Protein AF-0000000071369013 (afdb_homodimer)

pLDDT: mean 82.55, std 17.42, range [20.69, 98.31]

Sequence (1084 aa):
MRQVHRHSAAGDQTRAGVNHPAEDAEPDDSKWHEINWQPKNIPFTENPGPIGDAAALESEQPVDFAELFISDVLIQNIVDQTNLYADQCIQAMDDTSKHARCHAWKPVTVSEMKTFMGLLFLTGIIHKPELEMYWCTDDMLATPYFNKVMPRNRFEIIWRFLHFSDNTTRPDNCTDRLYKIRPVLDHLVSKFREMYQPKSNICIDEGMFLWRGRLAFRVYNPQKPIKYGVKSYILCDSDTGYCFNMKPYCGESATLGDTVVSLLDRLAGHGYRLFMDNLYNSVRLCERLLDVKTHVCGTIRKNRGEPPVIRDVRNAHLRIGETIMRHNENVMVLAWRDKQTVKMVTTFHQNNMERVEVWQRGHQEKVAKQKPACIVEYNHEMNGVDKLDQNIVYYPFIRKSHKWTKKFVMYLFQISLFNAFFIYKAKNPQGNCNTLLSFIQSVIKSWTSQECASGGEKSATENTPRAPYNTDPKNRLNVSFAVHELVPILPTPKKQHPTRGCRVCVRKGLRKETSFYCKSCGVPLHPGKCYSVYHSKANYSAMRQVHRHSAAGDQTRAGVNHPAEDAEPDDSKWHEINWQPKNIPFTENPGPIGDAAALESEQPVDFAELFISDVLIQNIVDQTNLYADQCIQAMDDTSKHARCHAWKPVTVSEMKTFMGLLFLTGIIHKPELEMYWCTDDMLATPYFNKVMPRNRFEIIWRFLHFSDNTTRPDNCTDRLYKIRPVLDHLVSKFREMYQPKSNICIDEGMFLWRGRLAFRVYNPQKPIKYGVKSYILCDSDTGYCFNMKPYCGESATLGDTVVSLLDRLAGHGYRLFMDNLYNSVRLCERLLDVKTHVCGTIRKNRGEPPVIRDVRNAHLRIGETIMRHNENVMVLAWRDKQTVKMVTTFHQNNMERVEVWQRGHQEKVAKQKPACIVEYNHEMNGVDKLDQNIVYYPFIRKSHKWTKKFVMYLFQISLFNAFFIYKAKNPQGNCNTLLSFIQSVIKSWTSQECASGGEKSATENTPRAPYNTDPKNRLNVSFAVHELVPILPTPKKQHPTRGCRVCVRKGLRKETSFYCKSCGVPLHPGKCYSVYHSKANYSA

Foldseek 3Di:
DPPPPPPDDDDPPVALPPPQFDFDDADDQVLKDFDDADFDDFDFFDDWFWDDPLVVDDDLFLQVLLCLQVPLVQLVLQLVQLQVQLVVVVVVPVPDDPPPLSVVDDRDDSLRSLQLVLVLLVCLVVPDPDLVLQCDPPPVSYDPLVVVQDNSSNSVSSVVSRFRDDPVPDDPPDPDLCRRQCSSQVRNLVSLQRTTDADQEKEKDKDFDADPADDPQWHADPVDPRRIGWIKIFMARLPQLRTNHIGIDDSDPDRLLVVVVVRCPPVFQRQGEYEYEQSRDAPVSQVVSVVSNYKYKYFHAASRHDHPVQNVDWQVNDDAQDKGWMDSNQKIWMWHHHVTITIMITRHDDQDWDWDFDDDPPDPGTDIDIDGPSVVVSVRRNCSNVVLNVQLVSRQSDDPDNDVSVRVSSVSSSSSLSNSVVSSCSSCVPRPQPGSVSSSNSNSCVSSPPVSSPPDPPPVQPQQQADDLVDWDPQLQPPPLVQFDKDFGCADPVGRQDWDAQSLQVLLVHRDTARIGGNVGSGGHDPDPRSCLRRNPPDSND/DPPPPPPDDDPPPVALPPPQFDFDDADDQVLKDQDDADFDDFDFFDDWFWDDPLVVDDDLFLQVLLCLQVPLVQLVLQLVQLQVQLVVVVVVPVPDDPPPLSVVDDRDDSLRSLQLVLVLLVCLVVPDPDLVLQCDPPPVSYDPLVVVQDNSSNSVSSVVSRFRDDPVPDDPPDPDLCRRQCSSQVRNLVSLQRTTDADQEKEKDKDFDADDADDSQWHADPVDPRRTGWIKIFMARLPQLRTNHIGIDDSDPDRLLVVVVVRCVPVFQRQHEYEYEQSRDAPVSQVVSVVSNYKYKYFHAASRHDHPVQNVDWQVNDDAQDKGWMDSNQKIWMWHHHVTITIMITRHDDQDWDWDFDDDPPDPGTDIDIDGPSVVVSVRRHCSNVVLNVQLVSRQSDDPDNDVSVRVSSVSSSSSLSNSVVSSCSSCVPRPQPGSVSSSNSNSCVSSPPVSSPPDPPPVQPQQQADDLVDWDPQLQPPPLVQFDKDFGCADPVGRQDWDAQSLQVLLVHRDTDRIDGSVGSGGHDPDPRSCLRRNPPDSND

Solvent-accessible surface area (backbone atoms only — not comparable to full-atom values): 60127 Å² total; per-residue (Å²): 129,85,74,77,68,70,80,70,89,70,70,80,64,74,62,54,72,70,81,67,74,76,71,44,68,83,53,67,65,87,56,52,37,74,71,87,83,60,52,65,86,60,69,65,72,74,75,59,43,59,27,65,67,54,52,66,55,87,74,91,53,54,46,64,41,37,35,67,52,68,22,70,68,56,46,40,48,33,34,52,24,15,41,50,45,38,50,54,50,53,64,66,48,70,83,57,62,90,80,40,73,72,74,70,68,65,82,62,44,58,41,48,47,39,25,53,48,21,53,45,49,46,46,18,50,47,33,57,92,45,79,69,46,47,59,32,80,51,62,82,62,22,30,64,39,46,55,72,68,47,54,62,68,60,53,50,53,50,59,70,32,60,36,50,42,65,73,83,73,53,58,90,82,60,80,61,86,54,56,61,42,38,63,56,52,54,50,42,42,50,36,34,49,52,33,42,37,63,56,59,46,27,19,46,43,79,44,69,41,75,42,87,68,96,50,89,44,42,40,80,36,70,88,41,92,53,33,36,9,42,41,22,46,34,31,14,20,16,85,79,16,42,57,39,28,69,47,73,51,68,79,66,83,71,52,66,64,56,50,52,59,57,52,44,56,87,53,56,62,34,21,31,37,38,25,39,48,40,82,73,44,30,51,65,51,47,54,55,34,44,74,39,35,24,39,39,36,30,35,42,51,78,57,24,35,57,47,66,81,60,52,70,57,49,58,89,77,43,55,74,66,39,72,49,60,38,27,56,75,64,45,37,38,36,34,37,22,59,96,53,62,45,38,36,37,32,29,62,59,64,100,44,73,34,81,42,76,38,81,40,89,97,46,95,54,65,41,81,41,73,39,49,40,57,57,56,49,41,68,60,34,60,41,6,56,56,48,35,52,55,62,46,62,74,47,46,54,68,64,97,58,93,48,65,65,60,49,50,52,42,50,51,50,45,52,43,47,52,41,21,44,52,50,46,41,72,75,36,76,84,49,90,57,80,42,68,66,53,33,52,50,49,29,29,50,59,31,47,31,65,77,38,54,48,68,54,76,69,69,71,62,62,67,62,64,72,43,58,90,92,50,78,57,86,69,40,55,50,80,62,62,79,65,54,43,73,38,69,44,52,50,44,100,86,33,76,78,37,65,40,61,10,57,44,37,47,59,58,71,37,93,46,68,17,49,26,22,24,66,70,53,18,40,29,30,37,83,62,63,44,41,50,38,52,28,66,35,91,75,45,52,117,129,84,75,75,68,72,80,72,80,81,64,79,61,73,60,54,70,70,81,67,71,77,70,44,68,84,52,67,64,86,56,52,38,75,70,88,84,60,52,65,84,61,70,64,73,74,76,60,43,59,28,63,69,55,52,68,56,86,73,89,52,56,46,64,40,38,35,66,52,67,21,70,67,57,44,42,48,34,34,52,24,16,41,49,47,40,52,54,51,54,63,67,50,71,84,56,61,90,79,40,74,71,73,70,70,65,82,64,46,58,40,46,47,40,25,51,48,21,54,45,48,46,45,18,50,48,34,57,93,45,80,69,47,48,60,33,79,52,62,81,62,23,31,63,41,47,55,74,68,46,53,64,68,61,53,50,52,49,61,69,32,60,35,50,43,64,73,86,72,52,57,91,82,60,82,59,86,53,56,60,41,39,63,57,50,52,53,42,42,51,36,34,48,51,33,42,38,63,57,59,45,26,20,46,44,79,43,70,41,75,40,87,69,93,48,89,46,44,40,80,36,69,88,42,92,51,35,37,10,42,41,22,44,32,31,13,20,15,85,80,16,43,57,38,28,69,44,72,50,70,78,64,81,72,49,67,64,56,50,52,57,57,53,44,55,86,52,57,61,34,23,31,37,37,25,39,46,41,80,72,45,31,50,66,51,47,53,53,36,44,74,40,35,24,38,40,35,30,34,43,52,79,57,25,36,58,47,65,81,60,53,70,59,48,58,88,76,43,54,75,66,38,73,49,59,39,27,57,77,64,45,37,38,35,34,36,22,59,92,51,62,46,39,35,37,32,30,61,58,66,99,44,74,33,82,43,75,38,84,40,89,94,46,94,55,65,42,79,40,72,40,48,40,59,57,56,50,41,67,62,36,59,40,6,56,56,48,36,52,58,61,45,63,74,48,45,55,67,65,97,60,94,48,64,64,61,50,51,51,41,50,52,49,45,54,42,45,52,43,22,47,52,51,44,41,73,76,37,77,84,48,89,56,81,42,69,66,52,33,51,50,49,29,30,51,60,29,46,31,66,77,38,52,48,67,53,77,70,71,71,62,64,66,62,64,70,44,60,90,92,50,77,58,86,69,41,56,48,82,60,62,78,66,54,44,74,38,69,44,53,50,43,99,86,33,76,78,37,63,41,61,11,56,45,36,48,58,59,69,37,94,46,68,18,50,27,22,24,66,69,52,19,41,30,28,38,84,62,63,44,41,50,37,53,28,68,36,91,73,46,51,117

Structure (mmCIF, N/CA/C/O backbone):
data_AF-0000000071369013-model_v1
#
loop_
_entity.id
_entity.type
_entity.pdbx_description
1 polymer 'PiggyBac transposable element-derived protein 4-like'
#
loop_
_atom_site.group_PDB
_atom_site.id
_atom_site.type_symbol
_atom_site.label_atom_id
_atom_site.label_alt_id
_atom_site.label_comp_id
_atom_site.label_asym_id
_atom_site.label_entity_id
_atom_site.label_seq_id
_atom_site.pdbx_PDB_ins_code
_atom_site.Cartn_x
_atom_site.Cartn_y
_atom_site.Cartn_z
_atom_site.occupancy
_atom_site.B_iso_or_equiv
_atom_site.auth_seq_id
_atom_site.auth_comp_id
_atom_site.auth_asym_id
_atom_site.auth_atom_id
_atom_site.pdbx_PDB_model_num
ATOM 1 N N . MET A 1 1 ? 2.166 17.922 -11.117 1 21.41 1 MET A N 1
ATOM 2 C CA . MET A 1 1 ? 1.172 18.219 -10.094 1 21.41 1 MET A CA 1
ATOM 3 C C . MET A 1 1 ? 0.155 17.078 -9.977 1 21.41 1 MET A C 1
ATOM 5 O O . MET A 1 1 ? -0.628 16.844 -10.898 1 21.41 1 MET A O 1
ATOM 9 N N . ARG A 1 2 ? 0.565 16.016 -9.453 1 24.86 2 ARG A N 1
ATOM 10 C CA . ARG A 1 2 ? -0.218 14.781 -9.438 1 24.86 2 ARG A CA 1
ATOM 11 C C . ARG A 1 2 ? -1.543 14.984 -8.711 1 24.86 2 ARG A C 1
ATOM 13 O O . ARG A 1 2 ? -1.562 15.344 -7.531 1 24.86 2 ARG A O 1
ATOM 20 N N . GLN A 1 3 ? -2.572 15.461 -9.398 1 25.3 3 GLN A N 1
ATOM 21 C CA . GLN A 1 3 ? -3.912 15.797 -8.93 1 25.3 3 GLN A CA 1
ATOM 22 C C . GLN A 1 3 ? -4.543 14.641 -8.164 1 25.3 3 GLN A C 1
ATOM 24 O O . GLN A 1 3 ? -4.633 13.523 -8.68 1 25.3 3 GLN A O 1
ATOM 29 N N . VAL A 1 4 ? -4.293 14.602 -6.949 1 30.39 4 VAL A N 1
ATOM 30 C CA . VAL A 1 4 ? -4.984 13.695 -6.039 1 30.39 4 VAL A CA 1
ATOM 31 C C . VAL A 1 4 ? -6.496 13.828 -6.223 1 30.39 4 VAL A C 1
ATOM 33 O O . VAL A 1 4 ? -7.066 14.891 -5.969 1 30.39 4 VAL A O 1
ATOM 36 N N . HIS A 1 5 ? -7.062 13.383 -7.285 1 28.02 5 HIS A N 1
ATOM 37 C CA . HIS A 1 5 ? -8.508 13.438 -7.465 1 28.02 5 HIS A CA 1
ATOM 38 C C . HIS A 1 5 ? -9.227 12.734 -6.316 1 28.02 5 HIS A C 1
ATOM 40 O O . HIS A 1 5 ? -8.945 11.578 -6.012 1 28.02 5 HIS A O 1
ATOM 46 N N . ARG A 1 6 ? -9.469 13.391 -5.266 1 29.45 6 ARG A N 1
ATOM 47 C CA . ARG A 1 6 ? -10.516 12.844 -4.406 1 29.45 6 ARG A CA 1
ATOM 48 C C . ARG A 1 6 ? -11.648 12.242 -5.234 1 29.45 6 ARG A C 1
ATOM 50 O O . ARG A 1 6 ? -12.211 12.914 -6.102 1 29.45 6 ARG A O 1
ATOM 57 N N . HIS A 1 7 ? -11.617 11.055 -5.617 1 29.17 7 HIS A N 1
ATOM 58 C CA . HIS A 1 7 ? -12.805 10.469 -6.227 1 29.17 7 HIS A CA 1
ATOM 59 C C . HIS A 1 7 ? -14.07 10.891 -5.496 1 29.17 7 HIS A C 1
ATOM 61 O O . HIS A 1 7 ? -14.227 10.625 -4.301 1 29.17 7 HIS A O 1
ATOM 67 N N . SER A 1 8 ? -14.508 12.18 -5.555 1 26.58 8 SER A N 1
ATOM 68 C CA . SER A 1 8 ? -15.852 12.594 -5.152 1 26.58 8 SER A CA 1
ATOM 69 C C . SER A 1 8 ? -16.812 11.414 -5.148 1 26.58 8 SER A C 1
ATOM 71 O O . SER A 1 8 ? -16.531 10.367 -5.738 1 26.58 8 SER A O 1
ATOM 73 N N . ALA A 1 9 ? -18.266 11.789 -4.723 1 25.78 9 ALA A N 1
ATOM 74 C CA . ALA A 1 9 ? -19.5 11.023 -4.574 1 25.78 9 ALA A CA 1
ATOM 75 C C . ALA A 1 9 ? -19.656 10 -5.703 1 25.78 9 ALA A C 1
ATOM 77 O O . ALA A 1 9 ? -19.703 8.797 -5.453 1 25.78 9 ALA A O 1
ATOM 78 N N . ALA A 1 10 ? -20.891 10.094 -6.469 1 25.05 10 ALA A N 1
ATOM 79 C CA . ALA A 1 10 ? -21.703 9.242 -7.336 1 25.05 10 ALA A CA 1
ATOM 80 C C . ALA A 1 10 ? -21 8.961 -8.656 1 25.05 10 ALA A C 1
ATOM 82 O O . ALA A 1 10 ? -21.531 9.242 -9.734 1 25.05 10 ALA A O 1
ATOM 83 N N . GLY A 1 11 ? -19.859 9.281 -8.82 1 25.22 11 GLY A N 1
ATOM 84 C CA . GLY A 1 11 ? -19.547 9.016 -10.211 1 25.22 11 GLY A CA 1
ATOM 85 C C . GLY A 1 11 ? -19.844 7.59 -10.633 1 25.22 11 GLY A C 1
ATOM 86 O O . GLY A 1 11 ? -19.75 6.664 -9.82 1 25.22 11 GLY A O 1
ATOM 87 N N . ASP A 1 12 ? -20.594 7.582 -11.719 1 25.98 12 ASP A N 1
ATOM 88 C CA . ASP A 1 12 ? -21.156 6.453 -12.461 1 25.98 12 ASP A CA 1
ATOM 89 C C . ASP A 1 12 ? -20.078 5.402 -12.75 1 25.98 12 ASP A C 1
ATOM 91 O O . ASP A 1 12 ? -19.359 5.492 -13.75 1 25.98 12 ASP A O 1
ATOM 95 N N . GLN A 1 13 ? -19.141 5.277 -11.922 1 28.94 13 GLN A N 1
ATOM 96 C CA . GLN A 1 13 ? -18.297 4.152 -12.328 1 28.94 13 GLN A CA 1
ATOM 97 C C . GLN A 1 13 ? -19.156 2.951 -12.734 1 28.94 13 GLN A C 1
ATOM 99 O O . GLN A 1 13 ? -20 2.502 -11.969 1 28.94 13 GLN A O 1
ATOM 104 N N . THR A 1 14 ? -19.359 2.982 -13.969 1 29.39 14 THR A N 1
ATOM 105 C CA . THR A 1 14 ? -20 1.781 -14.492 1 29.39 14 THR A CA 1
ATOM 106 C C . THR A 1 14 ? -19.438 0.533 -13.805 1 29.39 14 THR A C 1
ATOM 108 O O . THR A 1 14 ? -18.25 0.252 -13.883 1 29.39 14 THR A O 1
ATOM 111 N N . ARG A 1 15 ? -19.812 0.313 -12.609 1 32.41 15 ARG A N 1
ATOM 112 C CA . ARG A 1 15 ? -19.531 -0.98 -11.992 1 32.41 15 ARG A CA 1
ATOM 113 C C . ARG A 1 15 ? -19.641 -2.107 -13.016 1 32.41 15 ARG A C 1
ATOM 115 O O . ARG A 1 15 ? -20.672 -2.258 -13.68 1 32.41 15 ARG A O 1
ATOM 122 N N . ALA A 1 16 ? -18.578 -2.359 -13.703 1 37.03 16 ALA A N 1
ATOM 123 C CA . ALA A 1 16 ? -18.812 -3.662 -14.32 1 37.03 16 ALA A CA 1
ATOM 124 C C . ALA A 1 16 ? -19.609 -4.57 -13.391 1 37.03 16 ALA A C 1
ATOM 126 O O . ALA A 1 16 ? -19.422 -4.551 -12.172 1 37.03 16 ALA A O 1
ATOM 127 N N . GLY A 1 17 ? -20.812 -4.84 -13.773 1 36.25 17 GLY A N 1
ATOM 128 C CA . GLY A 1 17 ? -21.703 -5.723 -13.023 1 36.25 17 GLY A CA 1
ATOM 129 C C . GLY A 1 17 ? -20.9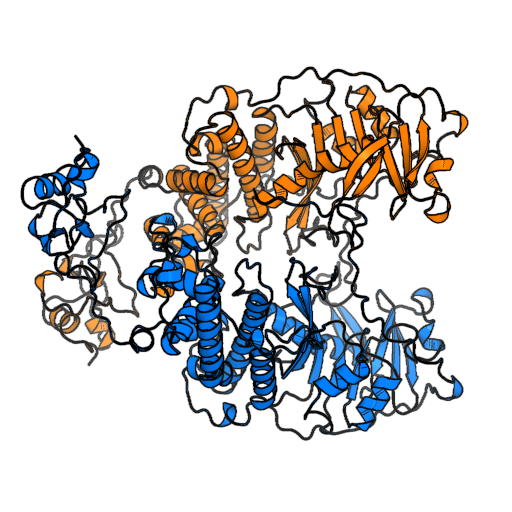84 -6.91 -12.414 1 36.25 17 GLY A C 1
ATOM 130 O O . GLY A 1 17 ? -20.219 -7.594 -13.102 1 36.25 17 GLY A O 1
ATOM 131 N N . VAL A 1 18 ? -20.609 -6.723 -11.18 1 43.56 18 VAL A N 1
ATOM 132 C CA . VAL A 1 18 ? -20.234 -7.961 -10.5 1 43.56 18 VAL A CA 1
ATOM 133 C C . VAL A 1 18 ? -21.141 -9.102 -10.969 1 43.56 18 VAL A C 1
ATOM 135 O O . VAL A 1 18 ? -22.344 -8.922 -11.078 1 43.56 18 VAL A O 1
ATOM 138 N N . ASN A 1 19 ? -20.656 -9.922 -11.812 1 43.88 19 ASN A N 1
ATOM 139 C CA . ASN A 1 19 ? -21.422 -11.102 -12.18 1 43.88 19 ASN A CA 1
ATOM 140 C C . ASN A 1 19 ? -22.141 -11.695 -10.969 1 43.88 19 ASN A C 1
ATOM 142 O O . ASN A 1 19 ? -21.5 -12.133 -10.016 1 43.88 19 ASN A O 1
ATOM 146 N N . HIS A 1 20 ? -23.328 -11.141 -10.727 1 50.03 20 HIS A N 1
ATOM 147 C CA . HIS A 1 20 ? -24.141 -11.828 -9.734 1 50.03 20 HIS A CA 1
ATOM 148 C C . HIS A 1 20 ? -24.594 -13.195 -10.242 1 50.03 20 HIS A C 1
ATOM 150 O O . HIS A 1 20 ? -25.188 -13.297 -11.32 1 50.03 20 HIS A O 1
ATOM 156 N N . PRO A 1 21 ? -23.984 -14.211 -9.734 1 53.31 21 PRO A N 1
ATOM 157 C CA . PRO A 1 21 ? -24.484 -15.508 -10.188 1 53.31 21 PRO A CA 1
ATOM 158 C C . PRO A 1 21 ? -26.016 -15.594 -10.172 1 53.31 21 PRO A C 1
ATOM 160 O O . PRO A 1 21 ? -26.656 -14.93 -9.359 1 53.31 21 PRO A O 1
ATOM 163 N N . ALA A 1 22 ? -26.609 -16.188 -11.172 1 51.59 22 ALA A N 1
ATOM 164 C CA . ALA A 1 22 ? -28.047 -16.422 -11.305 1 51.59 22 ALA A CA 1
ATOM 165 C C . ALA A 1 22 ? -28.594 -17.219 -10.125 1 51.59 22 ALA A C 1
ATOM 167 O O . ALA A 1 22 ? -27.906 -18.094 -9.586 1 51.59 22 ALA A O 1
ATOM 168 N N . GLU A 1 23 ? -29.703 -16.766 -9.602 1 62.88 23 GLU A N 1
ATOM 169 C CA . GLU A 1 23 ? -30.422 -17.5 -8.57 1 62.88 23 GLU A CA 1
ATOM 170 C C . GLU A 1 23 ? -30.875 -18.875 -9.07 1 62.88 23 GLU A C 1
ATOM 172 O O . GLU A 1 23 ? -31.234 -19.016 -10.242 1 62.88 23 GLU A O 1
ATOM 177 N N . ASP A 1 24 ? -30.484 -19.938 -8.359 1 67.38 24 ASP A N 1
ATOM 178 C CA . ASP A 1 24 ? -30.969 -21.266 -8.719 1 67.38 24 ASP A CA 1
ATOM 179 C C . ASP A 1 24 ? -32.438 -21.438 -8.375 1 67.38 24 ASP A C 1
ATOM 181 O O . ASP A 1 24 ? -32.969 -20.734 -7.508 1 67.38 24 ASP A O 1
ATOM 185 N N . ALA A 1 25 ? -33.188 -22.203 -9.125 1 61.41 25 ALA A N 1
ATOM 186 C CA . ALA A 1 25 ? -34.594 -22.5 -8.914 1 61.41 25 ALA A CA 1
ATOM 187 C C . ALA A 1 25 ? -34.844 -23.031 -7.504 1 61.41 25 ALA A C 1
ATOM 189 O O . ALA A 1 25 ? -33.969 -23.672 -6.914 1 61.41 25 ALA A O 1
ATOM 190 N N . GLU A 1 26 ? -35.938 -22.672 -6.871 1 67.56 26 GLU A N 1
ATOM 191 C CA . GLU A 1 26 ? -36.312 -23.141 -5.551 1 67.56 26 GLU A CA 1
ATOM 192 C C . GLU A 1 26 ? -36.406 -24.672 -5.52 1 67.56 26 GLU A C 1
ATOM 194 O O . GLU A 1 26 ? -37.094 -25.266 -6.344 1 67.56 26 GLU A O 1
ATOM 199 N N . PRO A 1 27 ? -35.562 -25.297 -4.688 1 69.88 27 PRO A N 1
ATOM 200 C CA . PRO A 1 27 ? -35.594 -26.766 -4.691 1 69.88 27 PRO A CA 1
ATOM 201 C C . PRO A 1 27 ? -36.875 -27.344 -4.117 1 69.88 27 PRO A C 1
ATOM 203 O O . PRO A 1 27 ? -37.594 -26.672 -3.373 1 69.88 27 PRO A O 1
ATOM 206 N N . ASP A 1 28 ? -37.25 -28.469 -4.594 1 73.88 28 ASP A N 1
ATOM 207 C CA . ASP A 1 28 ? -38.312 -29.266 -4.016 1 73.88 28 ASP A CA 1
ATOM 208 C C . ASP A 1 28 ? -37.938 -29.781 -2.635 1 73.88 28 ASP A C 1
ATOM 210 O O . ASP A 1 28 ? -37 -30.594 -2.508 1 73.88 28 ASP A O 1
ATOM 214 N N . ASP A 1 29 ? -38.562 -29.359 -1.584 1 76.31 29 ASP A N 1
ATOM 215 C CA . ASP A 1 29 ? -38.281 -29.703 -0.194 1 76.31 29 ASP A CA 1
ATOM 216 C C . ASP A 1 29 ? -38.312 -31.219 0.017 1 76.31 29 ASP A C 1
ATOM 218 O O . ASP A 1 29 ? -37.625 -31.734 0.903 1 76.31 29 ASP A O 1
ATOM 222 N N . SER A 1 30 ? -39.062 -31.859 -0.81 1 78 30 SER A N 1
ATOM 223 C CA . SER A 1 30 ? -39.25 -33.312 -0.624 1 78 30 SER A CA 1
ATOM 224 C C . SER A 1 30 ? -37.969 -34.062 -0.937 1 78 30 SER A C 1
ATOM 226 O O . SER A 1 30 ? -37.781 -35.219 -0.496 1 78 30 SER A O 1
ATOM 228 N N . LYS A 1 31 ? -37.062 -33.406 -1.465 1 86.12 31 LYS A N 1
ATOM 229 C CA . LYS A 1 31 ? -35.844 -34.094 -1.882 1 86.12 31 LYS A CA 1
ATOM 230 C C . LYS A 1 31 ? -34.75 -34 -0.82 1 86.12 31 LYS A C 1
ATOM 232 O O . LYS A 1 31 ? -33.688 -34.594 -0.956 1 86.12 31 LYS A O 1
ATOM 237 N N . TRP A 1 32 ? -35.062 -33.312 0.224 1 93.56 32 TRP A N 1
ATOM 238 C CA . TRP A 1 32 ? -34.062 -33.094 1.239 1 93.56 32 TRP A CA 1
ATOM 239 C C . TRP A 1 32 ? -34.344 -33.875 2.508 1 93.56 32 TRP A C 1
ATOM 241 O O . TRP A 1 32 ? -35.5 -33.906 2.979 1 93.56 32 TRP A O 1
ATOM 251 N N . HIS A 1 33 ? -33.312 -34.562 3.033 1 93.19 33 HIS A N 1
ATOM 252 C CA . HIS A 1 33 ? -33.438 -35.438 4.18 1 93.19 33 HIS A CA 1
ATOM 253 C C . HIS A 1 33 ? -32.562 -34.969 5.344 1 93.19 33 HIS A C 1
ATOM 255 O O . HIS A 1 33 ? -31.594 -34.25 5.141 1 93.19 33 HIS A O 1
ATOM 261 N N . GLU A 1 34 ? -32.938 -35.438 6.496 1 90.69 34 GLU A N 1
ATOM 262 C CA . GLU A 1 34 ? -32.188 -35.062 7.703 1 90.69 34 GLU A CA 1
ATOM 263 C C . GLU A 1 34 ? -31.281 -36.188 8.172 1 90.69 34 GLU A C 1
ATOM 265 O O . GLU A 1 34 ? -30.266 -35.938 8.805 1 90.69 34 GLU A O 1
ATOM 270 N N . ILE A 1 35 ? -31.734 -37.406 7.832 1 88.38 35 ILE A N 1
ATOM 271 C CA . ILE A 1 35 ? -31.062 -38.562 8.414 1 88.38 35 ILE A CA 1
ATOM 272 C C . ILE A 1 35 ? -30.344 -39.344 7.316 1 88.38 35 ILE A C 1
ATOM 274 O O . ILE A 1 35 ? -30.641 -39.156 6.129 1 88.38 35 ILE A O 1
ATOM 278 N N . ASN A 1 36 ? -29.359 -40.125 7.652 1 88.44 36 ASN A N 1
ATOM 279 C CA . ASN A 1 36 ? -28.688 -41.125 6.828 1 88.44 36 ASN A CA 1
ATOM 280 C C . ASN A 1 36 ? -27.828 -40.5 5.75 1 88.44 36 ASN A C 1
ATOM 282 O O . ASN A 1 36 ? -27.812 -40.938 4.602 1 88.44 36 ASN A O 1
ATOM 286 N N . TRP A 1 37 ? -27.234 -39.438 6.051 1 93.12 37 TRP A N 1
ATOM 287 C CA . TRP A 1 37 ? -26.266 -38.812 5.141 1 93.12 37 TRP A CA 1
ATOM 288 C C . TRP A 1 37 ? -24.984 -39.656 5.078 1 93.12 37 TRP A C 1
ATOM 290 O O . TRP A 1 37 ? -24.406 -40 6.113 1 93.12 37 TRP A O 1
ATOM 300 N N . GLN A 1 38 ? -24.625 -40.094 3.889 1 92.75 38 GLN A N 1
ATOM 301 C CA . GLN A 1 38 ? -23.359 -40.75 3.596 1 92.75 38 GLN A CA 1
ATOM 302 C C . GLN A 1 38 ? -22.703 -40.156 2.359 1 92.75 38 GLN A C 1
ATOM 304 O O . GLN A 1 38 ? -23.188 -40.312 1.241 1 92.75 38 GLN A O 1
ATOM 309 N N . PRO A 1 39 ? -21.609 -39.5 2.576 1 94.12 39 PRO A N 1
ATOM 310 C CA . PRO A 1 39 ? -20.938 -38.906 1.411 1 94.12 39 PRO A CA 1
ATOM 311 C C . PRO A 1 39 ? -20.375 -39.969 0.463 1 94.12 39 PRO A C 1
ATOM 313 O O . PRO A 1 39 ? -19.953 -41.031 0.909 1 94.12 39 PRO A O 1
ATOM 316 N N . LYS A 1 40 ? -20.438 -39.656 -0.767 1 92.94 40 LYS A N 1
ATOM 317 C CA . LYS A 1 40 ? -19.828 -40.562 -1.759 1 92.94 40 LYS A CA 1
ATOM 318 C C . LYS A 1 40 ? -18.312 -40.562 -1.633 1 92.94 40 LYS A C 1
ATOM 320 O O . LYS A 1 40 ? -17.688 -39.531 -1.395 1 92.94 40 LYS A O 1
ATOM 325 N N . ASN A 1 41 ? -17.781 -41.688 -1.705 1 91.81 41 ASN A N 1
ATOM 326 C CA . ASN A 1 41 ? -16.328 -41.812 -1.616 1 91.81 41 ASN A CA 1
ATOM 327 C C . ASN A 1 41 ? -15.688 -41.844 -2.998 1 91.81 41 ASN A C 1
ATOM 329 O O . ASN A 1 41 ? -15.867 -42.781 -3.764 1 91.81 41 ASN A O 1
ATOM 333 N N . ILE A 1 42 ? -15.055 -40.844 -3.373 1 95.56 42 ILE A N 1
ATOM 334 C CA . ILE A 1 42 ? -14.281 -40.75 -4.602 1 95.56 42 ILE A CA 1
ATOM 335 C C . ILE A 1 42 ? -12.797 -40.625 -4.266 1 95.56 42 ILE A C 1
ATOM 337 O O . ILE A 1 42 ? -12.336 -39.562 -3.816 1 95.56 42 ILE A O 1
ATOM 341 N N . PRO A 1 43 ? -12.039 -41.625 -4.504 1 95.19 43 PRO A N 1
ATOM 342 C CA . PRO A 1 43 ? -10.633 -41.594 -4.094 1 95.19 43 PRO A CA 1
ATOM 343 C C . PRO A 1 43 ? -9.773 -40.688 -4.961 1 95.19 43 PRO A C 1
ATOM 345 O O . PRO A 1 43 ? -10.008 -40.562 -6.168 1 95.19 43 PRO A O 1
ATOM 348 N N . PHE A 1 44 ? -8.867 -40.094 -4.379 1 96.75 44 PHE A N 1
ATOM 349 C CA . PHE A 1 44 ? -7.852 -39.312 -5.082 1 96.75 44 PHE A CA 1
ATOM 350 C C . PHE A 1 44 ? -6.879 -40.25 -5.809 1 96.75 44 P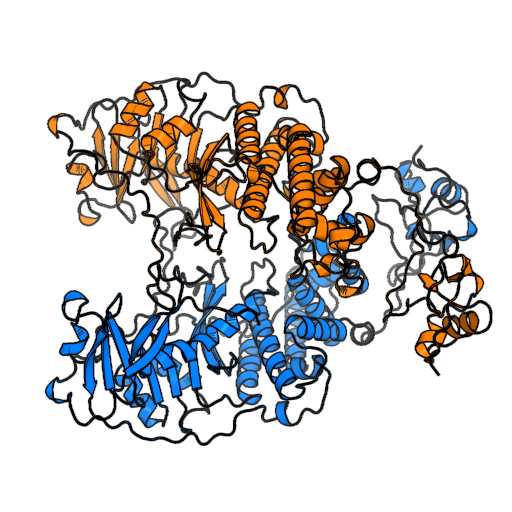HE A C 1
ATOM 352 O O . PHE A 1 44 ? -6.297 -41.156 -5.203 1 96.75 44 PHE A O 1
ATOM 359 N N . THR A 1 45 ? -6.617 -40.062 -7.141 1 96.69 45 THR A N 1
ATOM 360 C CA . THR A 1 45 ? -5.906 -41.031 -7.945 1 96.69 45 THR A CA 1
ATOM 361 C C . THR A 1 45 ? -4.598 -40.469 -8.477 1 96.69 45 THR A C 1
ATOM 363 O O . THR A 1 45 ? -3.871 -41.125 -9.211 1 96.69 45 THR A O 1
ATOM 366 N N . GLU A 1 46 ? -4.211 -39.25 -8.195 1 95.94 46 GLU A N 1
ATOM 367 C CA . GLU A 1 46 ? -3.029 -38.625 -8.773 1 95.94 46 GLU A CA 1
ATOM 368 C C . GLU A 1 46 ? -1.866 -38.625 -7.785 1 95.94 46 GLU A C 1
ATOM 370 O O . GLU A 1 46 ? -2.053 -38.906 -6.598 1 95.94 46 GLU A O 1
ATOM 375 N N . ASN A 1 47 ? -0.674 -38.438 -8.266 1 96.06 47 ASN A N 1
ATOM 376 C CA . ASN A 1 47 ? 0.535 -38.312 -7.465 1 96.06 47 ASN A CA 1
ATOM 377 C C . ASN A 1 47 ? 1.039 -36.844 -7.449 1 96.06 47 ASN A C 1
ATOM 379 O O . ASN A 1 47 ? 1.571 -36.375 -8.445 1 96.06 47 ASN A O 1
ATOM 383 N N . PRO A 1 48 ? 0.941 -36.219 -6.301 1 96.69 48 PRO A N 1
ATOM 384 C CA . PRO A 1 48 ? 1.319 -34.812 -6.219 1 96.69 48 PRO A CA 1
ATOM 385 C C . PRO A 1 48 ? 2.82 -34.594 -6.398 1 96.69 48 PRO A C 1
ATOM 387 O O . PRO A 1 48 ? 3.623 -35.438 -5.996 1 96.69 48 PRO A O 1
ATOM 390 N N . GLY A 1 49 ? 3.225 -33.438 -6.984 1 96.44 49 GLY A N 1
ATOM 391 C CA . GLY A 1 49 ? 4.621 -33.094 -7.152 1 96.44 49 GLY A CA 1
ATOM 392 C C . GLY A 1 49 ? 4.926 -32.5 -8.523 1 96.44 49 GLY A C 1
ATOM 393 O O . GLY A 1 49 ? 4.02 -32.312 -9.336 1 96.44 49 GLY A O 1
ATOM 394 N N . PRO A 1 50 ? 6.23 -32.188 -8.695 1 97.31 50 PRO A N 1
ATOM 395 C CA . PRO A 1 50 ? 6.629 -31.703 -10.023 1 97.31 50 PRO A CA 1
ATOM 396 C C . PRO A 1 50 ? 6.441 -32.75 -11.109 1 97.31 50 PRO A C 1
ATOM 398 O O . PRO A 1 50 ? 6.672 -33.938 -10.859 1 97.31 50 PRO A O 1
ATOM 401 N N . ILE A 1 51 ? 6 -32.406 -12.312 1 97.38 51 ILE A N 1
ATOM 402 C CA . ILE A 1 51 ? 5.785 -33.312 -13.414 1 97.38 51 ILE A CA 1
ATOM 403 C C . ILE A 1 51 ? 6.375 -32.719 -14.695 1 97.38 51 ILE A C 1
ATOM 405 O O . ILE A 1 51 ? 6.805 -31.578 -14.719 1 97.38 51 ILE A O 1
ATOM 409 N N . GLY A 1 52 ? 6.457 -33.531 -15.734 1 95.62 52 GLY A N 1
ATOM 410 C CA . GLY A 1 52 ? 6.953 -33.062 -17.016 1 95.62 52 GLY A CA 1
ATOM 411 C C . GLY A 1 52 ? 8.383 -32.531 -16.953 1 95.62 52 GLY A C 1
ATOM 412 O O . GLY A 1 52 ? 9.266 -33.219 -16.422 1 95.62 52 GLY A O 1
ATOM 413 N N . ASP A 1 53 ? 8.578 -31.312 -17.516 1 96.38 53 ASP A N 1
ATOM 414 C CA . ASP A 1 53 ? 9.906 -30.719 -17.594 1 96.38 53 ASP A CA 1
ATOM 415 C C . ASP A 1 53 ? 10.438 -30.375 -16.188 1 96.38 53 ASP A C 1
ATOM 417 O O . ASP A 1 53 ? 11.641 -30.406 -15.961 1 96.38 53 ASP A O 1
ATOM 421 N N . ALA A 1 54 ? 9.523 -30.047 -15.281 1 97.38 54 ALA A N 1
ATOM 422 C CA . ALA A 1 54 ? 9.922 -29.719 -13.906 1 97.38 54 ALA A CA 1
ATOM 423 C C . ALA A 1 54 ? 10.5 -30.953 -13.211 1 97.38 54 ALA A C 1
ATOM 425 O O . ALA A 1 54 ? 11.484 -30.859 -12.477 1 97.38 54 ALA A O 1
ATOM 426 N N . ALA A 1 55 ? 9.852 -32.125 -13.422 1 96.62 55 ALA A N 1
ATOM 427 C CA . ALA A 1 55 ? 10.336 -33.375 -12.836 1 96.62 55 ALA A CA 1
ATOM 428 C C . ALA A 1 55 ? 11.672 -33.781 -13.453 1 96.62 55 ALA A C 1
ATOM 430 O O . ALA A 1 55 ? 12.547 -34.312 -12.758 1 96.62 55 ALA A O 1
ATOM 431 N N . ALA A 1 56 ? 11.852 -33.5 -14.703 1 96.5 56 ALA A N 1
ATOM 432 C CA . ALA A 1 56 ? 13.031 -33.938 -15.453 1 96.5 56 ALA A CA 1
ATOM 433 C C . ALA A 1 56 ? 14.219 -33.031 -15.188 1 96.5 56 ALA A C 1
ATOM 435 O O . ALA A 1 56 ? 15.375 -33.438 -15.367 1 96.5 56 ALA A O 1
ATOM 436 N N . LEU A 1 57 ? 13.945 -31.844 -14.727 1 96.06 57 LEU A N 1
ATOM 437 C CA . LEU A 1 57 ? 15.008 -30.859 -14.547 1 96.06 57 LEU A CA 1
ATOM 438 C C . LEU A 1 57 ? 15.914 -31.25 -13.383 1 96.06 57 LEU A C 1
ATOM 440 O O . LEU A 1 57 ? 15.445 -31.422 -12.258 1 96.06 57 LEU A O 1
ATOM 444 N N . GLU A 1 58 ? 17.188 -31.469 -13.75 1 94.25 58 GLU A N 1
ATOM 445 C CA . GLU A 1 58 ? 18.188 -31.734 -12.719 1 94.25 58 GLU A CA 1
ATOM 446 C C . GLU A 1 58 ? 19.125 -30.547 -12.562 1 94.25 58 GLU A C 1
ATOM 448 O O . GLU A 1 58 ? 20.109 -30.438 -13.297 1 94.25 58 GLU A O 1
ATOM 453 N N . SER A 1 59 ? 18.75 -29.625 -11.766 1 95.12 59 SER A N 1
ATOM 454 C CA . SER A 1 59 ? 19.547 -28.422 -11.539 1 95.12 59 SER A CA 1
ATOM 455 C C . SER A 1 59 ? 19.359 -27.906 -10.117 1 95.12 59 SER A C 1
ATOM 457 O O . SER A 1 59 ? 18.344 -28.156 -9.484 1 95.12 59 SER A O 1
ATOM 459 N N . GLU A 1 60 ? 20.391 -27.281 -9.641 1 94.25 60 GLU A N 1
ATOM 460 C CA . GLU A 1 60 ? 20.297 -26.641 -8.328 1 94.25 60 GLU A CA 1
ATOM 461 C C . GLU A 1 60 ? 20.234 -25.125 -8.461 1 94.25 60 GLU A C 1
ATOM 463 O O . GLU A 1 60 ? 20.125 -24.406 -7.461 1 94.25 60 GLU A O 1
ATOM 468 N N . GLN A 1 61 ? 20.25 -24.625 -9.656 1 95.69 61 GLN A N 1
ATOM 469 C CA . GLN A 1 61 ? 20.234 -23.188 -9.883 1 95.69 61 GLN A CA 1
ATOM 470 C C . GLN A 1 61 ? 18.812 -22.656 -10 1 95.69 61 GLN A C 1
ATOM 472 O O . GLN A 1 61 ? 18.047 -23.109 -10.852 1 95.69 61 GLN A O 1
ATOM 477 N N . PRO A 1 62 ? 18.469 -21.656 -9.25 1 97 62 PRO A N 1
ATOM 478 C CA . PRO A 1 62 ? 17.109 -21.094 -9.266 1 97 62 PRO A CA 1
ATOM 479 C C . PRO A 1 62 ? 16.703 -20.594 -10.648 1 97 62 PRO A C 1
ATOM 481 O O . PRO A 1 62 ? 15.531 -20.719 -11.031 1 97 62 PRO A O 1
ATOM 484 N N . VAL A 1 63 ? 17.672 -20.109 -11.422 1 97.19 63 VAL A N 1
ATOM 485 C CA . VAL A 1 63 ? 17.359 -19.531 -12.727 1 97.19 63 VAL A CA 1
ATOM 486 C C . VAL A 1 63 ? 16.781 -20.594 -13.648 1 97.19 63 VAL A C 1
ATOM 488 O O . VAL A 1 63 ? 15.906 -20.297 -14.469 1 97.19 63 VAL A O 1
ATOM 491 N N . ASP A 1 64 ? 17.234 -21.797 -13.547 1 97.44 64 ASP A N 1
ATOM 492 C CA . ASP A 1 64 ? 16.75 -22.891 -14.398 1 97.44 64 ASP A CA 1
ATOM 493 C C . ASP A 1 64 ? 15.281 -23.188 -14.133 1 97.44 64 ASP A C 1
ATOM 495 O O . ASP A 1 64 ? 14.539 -23.547 -15.055 1 97.44 64 ASP A O 1
ATOM 499 N N . PHE A 1 65 ? 14.875 -23.062 -12.914 1 98.12 65 PHE A N 1
ATOM 500 C CA . PHE A 1 65 ? 13.477 -23.297 -12.555 1 98.12 65 PHE A CA 1
ATOM 501 C C . PHE A 1 65 ? 12.602 -22.125 -13.016 1 98.12 65 PHE A C 1
ATOM 503 O O . PHE A 1 65 ? 11.477 -22.344 -13.477 1 98.12 65 PHE A O 1
ATOM 510 N N . ALA A 1 66 ? 13.125 -20.859 -12.867 1 98.12 66 ALA A N 1
ATOM 511 C CA . ALA A 1 66 ? 12.398 -19.703 -13.375 1 98.12 66 ALA A CA 1
ATOM 512 C C . ALA A 1 66 ? 12.164 -19.812 -14.883 1 98.12 66 ALA A C 1
ATOM 514 O O . ALA A 1 66 ? 11.102 -19.453 -15.375 1 98.12 66 ALA A O 1
ATOM 515 N N . GLU A 1 67 ? 13.102 -20.359 -15.555 1 97.81 67 GLU A N 1
ATOM 516 C CA . GLU A 1 67 ? 13.062 -20.422 -17.016 1 97.81 67 GLU A CA 1
ATOM 517 C C . GLU A 1 67 ? 12.164 -21.562 -17.5 1 97.81 67 GLU A C 1
ATOM 519 O O . GLU A 1 67 ? 11.883 -21.672 -18.688 1 97.81 67 GLU A O 1
ATOM 524 N N . LEU A 1 68 ? 11.742 -22.438 -16.578 1 97.62 68 LEU A N 1
ATOM 525 C CA . LEU A 1 68 ? 10.688 -23.375 -16.938 1 97.62 68 LEU A CA 1
ATOM 526 C C . LEU A 1 68 ? 9.414 -22.641 -17.328 1 97.62 68 LEU A C 1
ATOM 528 O O . LEU A 1 68 ? 8.641 -23.141 -18.156 1 97.62 68 LEU A O 1
ATOM 532 N N . PHE A 1 69 ? 9.195 -21.531 -16.672 1 98.31 69 PHE A N 1
ATOM 533 C CA . PHE A 1 69 ? 8 -20.734 -16.922 1 98.31 69 PHE A CA 1
ATOM 534 C C . PHE A 1 69 ? 8.305 -19.578 -17.875 1 98.31 69 PHE A C 1
ATOM 536 O O . PHE A 1 69 ? 7.77 -19.531 -18.984 1 98.31 69 PHE A O 1
ATOM 543 N N . ILE A 1 70 ? 9.195 -18.719 -17.391 1 97.88 70 ILE A N 1
ATOM 544 C CA . ILE A 1 70 ? 9.648 -17.625 -18.234 1 97.88 70 ILE A CA 1
ATOM 545 C C . ILE A 1 70 ? 10.742 -18.125 -19.172 1 97.88 70 ILE A C 1
ATOM 547 O O . ILE A 1 70 ? 11.914 -17.781 -19.016 1 97.88 70 ILE A O 1
ATOM 551 N N . SER A 1 71 ? 10.359 -18.844 -20.203 1 96.56 71 SER A N 1
ATOM 552 C CA . SER A 1 71 ? 11.258 -19.578 -21.094 1 96.56 71 SER A CA 1
ATOM 553 C C . SER A 1 71 ? 11.852 -18.656 -22.156 1 96.56 71 SER A C 1
ATOM 555 O O . SER A 1 71 ? 11.359 -17.547 -22.375 1 96.56 71 SER A O 1
ATOM 557 N N . ASP A 1 72 ? 12.859 -19.156 -22.844 1 94.94 72 ASP A N 1
ATOM 558 C CA . ASP A 1 72 ? 13.477 -18.406 -23.938 1 94.94 72 ASP A CA 1
ATOM 559 C C . ASP A 1 72 ? 12.492 -18.203 -25.094 1 94.94 72 ASP A C 1
ATOM 561 O O . ASP A 1 72 ? 12.539 -17.188 -25.781 1 94.94 72 ASP A O 1
ATOM 565 N N . VAL A 1 73 ? 11.609 -19.172 -25.203 1 95.81 73 VAL A N 1
ATOM 566 C CA . VAL A 1 73 ? 10.594 -19.062 -26.25 1 95.81 73 VAL A CA 1
ATOM 567 C C . VAL A 1 73 ? 9.688 -17.875 -25.953 1 95.81 73 VAL A C 1
ATOM 569 O O . VAL A 1 73 ? 9.375 -17.078 -26.844 1 95.81 73 VAL A O 1
ATOM 572 N N . LEU A 1 74 ? 9.258 -17.812 -24.719 1 97.75 74 LEU A N 1
ATOM 573 C CA . LEU A 1 74 ? 8.406 -16.703 -24.312 1 97.75 74 LEU A CA 1
ATOM 574 C C . LEU A 1 74 ? 9.148 -15.375 -24.469 1 97.75 74 LEU A C 1
ATOM 576 O O . LEU A 1 74 ? 8.602 -14.414 -25 1 97.75 74 LEU A O 1
ATOM 580 N N . ILE A 1 75 ? 10.398 -15.281 -24 1 97.81 75 ILE A N 1
ATOM 581 C CA . ILE A 1 75 ? 11.18 -14.055 -24.062 1 97.81 75 ILE A CA 1
ATOM 582 C C . ILE A 1 75 ? 11.414 -13.664 -25.516 1 97.81 75 ILE A C 1
ATOM 584 O O . ILE A 1 75 ? 11.391 -12.477 -25.859 1 97.81 75 ILE A O 1
ATOM 588 N N . GLN A 1 76 ? 11.633 -14.648 -26.359 1 96.81 76 GLN A N 1
ATOM 589 C CA . GLN A 1 76 ? 11.789 -14.359 -27.781 1 96.81 76 GLN A CA 1
ATOM 590 C C . GLN A 1 76 ? 10.539 -13.703 -28.359 1 96.81 76 GLN A C 1
ATOM 592 O O . GLN A 1 76 ? 10.641 -12.75 -29.141 1 96.81 76 GLN A O 1
ATOM 597 N N . ASN A 1 77 ? 9.469 -14.258 -27.984 1 97.12 77 ASN A N 1
ATOM 598 C CA . ASN A 1 77 ? 8.227 -13.648 -28.438 1 97.12 77 ASN A CA 1
ATOM 599 C C . ASN A 1 77 ? 8.117 -12.195 -27.984 1 97.12 77 ASN A C 1
ATOM 601 O O . ASN A 1 77 ? 7.695 -11.328 -28.75 1 97.12 77 ASN A O 1
ATOM 605 N N . ILE A 1 78 ? 8.43 -11.914 -26.75 1 97.94 78 ILE A N 1
ATOM 606 C CA . ILE A 1 78 ? 8.383 -10.555 -26.203 1 97.94 78 ILE A CA 1
ATOM 607 C C . ILE A 1 78 ? 9.359 -9.664 -26.953 1 97.94 78 ILE A C 1
ATOM 609 O O . ILE A 1 78 ? 9.039 -8.516 -27.281 1 97.94 78 ILE A O 1
ATOM 613 N N . VAL A 1 79 ? 10.539 -10.203 -27.234 1 97.75 79 VAL A N 1
ATOM 614 C CA . VAL A 1 79 ? 11.57 -9.477 -27.969 1 97.75 79 VAL A CA 1
ATOM 615 C C . VAL A 1 79 ? 11.039 -9.109 -29.359 1 97.75 79 VAL A C 1
ATOM 617 O O . VAL A 1 79 ? 11.125 -7.949 -29.781 1 97.75 79 VAL A O 1
ATOM 620 N N . ASP A 1 80 ? 10.469 -10.062 -30.031 1 97.38 80 ASP A N 1
ATOM 621 C CA . ASP A 1 80 ? 9.953 -9.859 -31.391 1 97.38 80 ASP A CA 1
ATOM 622 C C . ASP A 1 80 ? 8.859 -8.789 -31.406 1 97.38 80 ASP A C 1
ATOM 624 O O . ASP A 1 80 ? 8.875 -7.895 -32.25 1 97.38 80 ASP A O 1
ATOM 628 N N . GLN A 1 81 ? 7.953 -8.883 -30.484 1 97.12 81 GLN A N 1
ATOM 629 C CA . GLN A 1 81 ? 6.84 -7.941 -30.438 1 97.12 81 GLN A CA 1
ATOM 630 C C . GLN A 1 81 ? 7.312 -6.551 -30.016 1 97.12 81 GLN A C 1
ATOM 632 O O . GLN A 1 81 ? 6.77 -5.543 -30.484 1 97.12 81 GLN A O 1
ATOM 637 N N . THR A 1 82 ? 8.25 -6.457 -29.109 1 97 82 THR A N 1
ATOM 638 C CA . THR A 1 82 ? 8.812 -5.18 -28.688 1 97 82 THR A CA 1
ATOM 639 C C . THR A 1 82 ? 9.523 -4.488 -29.844 1 97 82 THR A C 1
ATOM 641 O O . THR A 1 82 ? 9.328 -3.295 -30.078 1 97 82 THR A O 1
ATOM 644 N N . ASN A 1 83 ? 10.352 -5.285 -30.547 1 96.19 83 ASN A N 1
ATOM 645 C CA . ASN A 1 83 ? 11.055 -4.738 -31.703 1 96.19 83 ASN A CA 1
ATOM 646 C C . ASN A 1 83 ? 10.086 -4.309 -32.781 1 96.19 83 ASN A C 1
ATOM 648 O O . ASN A 1 83 ? 10.266 -3.258 -33.406 1 96.19 83 ASN A O 1
ATOM 652 N N . LEU A 1 84 ? 9.117 -5.086 -33.031 1 95.38 84 LEU A N 1
ATOM 653 C CA . LEU A 1 84 ? 8.094 -4.75 -34.031 1 95.38 84 LEU A CA 1
ATOM 654 C C . LEU A 1 84 ? 7.398 -3.445 -33.656 1 95.38 84 LEU A C 1
ATOM 656 O O . LEU A 1 84 ? 7.23 -2.566 -34.5 1 95.38 84 LEU A O 1
ATOM 660 N N . TYR A 1 85 ? 6.957 -3.334 -32.469 1 94.31 85 TYR A N 1
ATOM 661 C CA . TYR A 1 85 ? 6.258 -2.141 -32 1 94.31 85 TYR A CA 1
ATOM 662 C C . TYR A 1 85 ? 7.156 -0.914 -32.094 1 94.31 85 TYR A C 1
ATOM 664 O O . TYR A 1 85 ? 6.707 0.171 -32.469 1 94.31 85 TYR A O 1
ATOM 672 N N . ALA A 1 86 ? 8.406 -1.075 -31.641 1 93.56 86 ALA A N 1
ATOM 673 C CA . ALA A 1 86 ? 9.359 0.025 -31.75 1 93.56 86 ALA A CA 1
ATOM 674 C C . ALA A 1 86 ? 9.469 0.521 -33.188 1 93.56 86 ALA A C 1
ATOM 676 O O . ALA A 1 86 ? 9.406 1.727 -33.438 1 93.56 86 ALA A O 1
ATOM 677 N N . ASP A 1 87 ? 9.586 -0.407 -34.062 1 90.56 87 ASP A N 1
ATOM 678 C CA . ASP A 1 87 ? 9.703 -0.066 -35.469 1 90.56 87 ASP A CA 1
ATOM 679 C C . ASP A 1 87 ? 8.461 0.674 -35.969 1 90.56 87 ASP A C 1
ATOM 681 O O . ASP A 1 87 ? 8.562 1.661 -36.688 1 90.56 87 ASP A O 1
ATOM 685 N N . GLN A 1 88 ? 7.336 0.178 -35.625 1 89.75 88 GLN A N 1
ATOM 686 C CA . GLN A 1 88 ? 6.074 0.795 -36 1 89.75 88 GLN A CA 1
ATOM 687 C C . GLN A 1 88 ? 5.973 2.225 -35.469 1 89.75 88 GLN A C 1
ATOM 689 O O . GLN A 1 88 ? 5.531 3.125 -36.188 1 89.75 88 GLN A O 1
ATOM 694 N N . CYS A 1 89 ? 6.348 2.404 -34.281 1 88.62 89 CYS A N 1
ATOM 695 C CA . CYS A 1 89 ? 6.266 3.717 -33.625 1 88.62 89 CYS A CA 1
ATOM 696 C C . CYS A 1 89 ? 7.262 4.688 -34.25 1 88.62 89 CYS A C 1
ATOM 698 O O . CYS A 1 89 ? 6.938 5.855 -34.5 1 88.62 89 CYS A O 1
ATOM 700 N N . ILE A 1 90 ? 8.445 4.223 -34.531 1 86.19 90 ILE A N 1
ATOM 701 C CA . ILE A 1 90 ? 9.492 5.07 -35.062 1 86.19 90 ILE A CA 1
ATOM 702 C C . ILE A 1 90 ? 9.133 5.488 -36.5 1 86.19 90 ILE A C 1
ATOM 704 O O . ILE A 1 90 ? 9.367 6.633 -36.875 1 86.19 90 ILE A O 1
ATOM 708 N N . GLN A 1 91 ? 8.609 4.609 -37.188 1 82.56 91 GLN A N 1
ATOM 709 C CA . GLN A 1 91 ? 8.195 4.902 -38.562 1 82.56 91 GLN A CA 1
ATOM 710 C C . GLN A 1 91 ? 7.055 5.918 -38.594 1 82.56 91 GLN A C 1
ATOM 712 O O . GLN A 1 91 ? 6.98 6.762 -39.469 1 82.56 91 GLN A O 1
ATOM 717 N N . ALA A 1 92 ? 6.191 5.773 -37.656 1 80.75 92 ALA A N 1
ATOM 718 C CA . ALA A 1 92 ? 5.043 6.672 -37.594 1 80.75 92 ALA A CA 1
ATOM 719 C C . ALA A 1 92 ? 5.465 8.07 -37.125 1 80.75 92 ALA A C 1
ATOM 721 O O . ALA A 1 92 ? 4.77 9.047 -37.406 1 80.75 92 ALA A O 1
ATOM 722 N N . MET A 1 93 ? 6.434 8.141 -36.312 1 74.25 93 MET A N 1
ATOM 723 C CA . MET A 1 93 ? 6.902 9.414 -35.781 1 74.25 93 MET A CA 1
ATOM 724 C C . MET A 1 93 ? 7.652 10.203 -36.844 1 74.25 93 MET A C 1
ATOM 726 O O . MET A 1 93 ? 8.789 9.867 -37.188 1 74.25 93 MET A O 1
ATOM 730 N N . ASP A 1 94 ? 7.246 10.258 -38.188 1 61.84 94 ASP A N 1
ATOM 731 C CA . ASP A 1 94 ? 7.859 10.977 -39.312 1 61.84 94 ASP A CA 1
ATOM 732 C C . ASP A 1 94 ? 8.602 12.219 -38.812 1 61.84 94 ASP A C 1
ATOM 734 O O . ASP A 1 94 ? 9.688 12.531 -39.312 1 61.84 94 ASP A O 1
ATOM 738 N N . ASP A 1 95 ? 7.848 13.125 -38.125 1 57.81 95 ASP A N 1
ATOM 739 C CA . ASP A 1 95 ? 8.281 14.508 -37.969 1 57.81 95 ASP A CA 1
ATOM 740 C C . ASP A 1 95 ? 9.078 14.695 -36.688 1 57.81 95 ASP A C 1
ATOM 742 O O . ASP A 1 95 ? 9.172 15.805 -36.156 1 57.81 95 ASP A O 1
ATOM 746 N N . THR A 1 96 ? 9.422 13.656 -36.156 1 58.22 96 THR A N 1
ATOM 747 C CA . THR A 1 96 ? 10.062 13.969 -34.875 1 58.22 96 THR A CA 1
ATOM 748 C C . THR A 1 96 ? 11.508 14.391 -35.094 1 58.22 96 THR A C 1
ATOM 750 O O . THR A 1 96 ? 12.133 14.031 -36.094 1 58.22 96 THR A O 1
ATOM 753 N N . SER A 1 97 ? 11.977 15.297 -34.312 1 58.66 97 SER A N 1
ATOM 754 C CA . SER A 1 97 ? 13.312 15.883 -34.344 1 58.66 97 SER A CA 1
ATOM 755 C C . SER A 1 97 ? 14.383 14.805 -34.438 1 58.66 97 SER A C 1
ATOM 757 O O . SER A 1 97 ? 14.195 13.68 -33.969 1 58.66 97 SER A O 1
ATOM 759 N N . LYS A 1 98 ? 15.32 14.977 -35.438 1 54.84 98 LYS A N 1
ATOM 760 C CA . LYS A 1 98 ? 16.453 14.094 -35.688 1 54.84 98 LYS A CA 1
ATOM 761 C C . LYS A 1 98 ? 17.078 13.609 -34.375 1 54.84 98 LYS A C 1
ATOM 763 O O . LYS A 1 98 ? 17.703 12.555 -34.344 1 54.84 98 LYS A O 1
ATOM 768 N N . HIS A 1 99 ? 16.906 14.383 -33.25 1 54.09 99 HIS A N 1
ATOM 769 C CA . HIS A 1 99 ? 17.578 14.094 -31.984 1 54.09 99 HIS A CA 1
ATOM 770 C C . HIS A 1 99 ? 16.641 13.367 -31.016 1 54.09 99 HIS A C 1
ATOM 772 O O . HIS A 1 99 ? 16.969 13.211 -29.828 1 54.09 99 HIS A O 1
ATOM 778 N N . ALA A 1 100 ? 15.578 12.938 -31.484 1 62.84 100 ALA A N 1
ATOM 779 C CA . ALA A 1 100 ? 14.641 12.273 -30.578 1 62.84 100 ALA A CA 1
ATOM 780 C C . ALA A 1 100 ? 15.18 10.922 -30.125 1 62.84 100 ALA A C 1
ATOM 782 O O . ALA A 1 100 ? 15.773 10.18 -30.922 1 62.84 100 ALA A O 1
ATOM 783 N N . ARG A 1 101 ? 15.211 10.625 -28.859 1 65.19 101 ARG A N 1
ATOM 784 C CA . ARG A 1 101 ? 15.711 9.414 -28.219 1 65.19 101 ARG A CA 1
ATOM 785 C C . ARG A 1 101 ? 15.273 8.164 -28.984 1 65.19 101 ARG A C 1
ATOM 787 O O . ARG A 1 101 ? 15.977 7.156 -28.984 1 65.19 101 ARG A O 1
ATOM 794 N N . CYS A 1 102 ? 14.172 8.312 -29.719 1 66 102 CYS A N 1
ATOM 795 C CA . CYS A 1 102 ? 13.633 7.16 -30.422 1 66 102 CYS A CA 1
ATOM 796 C C . CYS A 1 102 ? 14.523 6.766 -31.594 1 66 102 CYS A C 1
ATOM 798 O O . CYS A 1 102 ? 14.523 5.613 -32.031 1 66 102 CYS A O 1
ATOM 800 N N . HIS A 1 103 ? 15.266 7.699 -32.062 1 67.12 103 HIS A N 1
ATOM 801 C CA . HIS A 1 103 ? 16.141 7.398 -33.188 1 67.12 103 HIS A CA 1
ATOM 802 C C . HIS A 1 103 ? 17.359 6.59 -32.75 1 67.12 103 HIS A C 1
ATOM 804 O O . HIS A 1 103 ? 18.047 5.98 -33.562 1 67.12 103 HIS A O 1
ATOM 810 N N . ALA A 1 104 ? 17.531 6.496 -31.375 1 77.06 104 ALA A N 1
ATOM 811 C CA . ALA A 1 104 ? 18.641 5.727 -30.812 1 77.06 104 ALA A CA 1
ATOM 812 C C . ALA A 1 104 ? 18.234 4.277 -30.562 1 77.06 104 ALA A C 1
ATOM 814 O O . ALA A 1 104 ? 19.016 3.492 -30.016 1 77.06 104 ALA A O 1
ATOM 815 N N . TRP A 1 105 ? 17.203 3.82 -31.109 1 89 105 TRP A N 1
ATOM 816 C CA . TRP A 1 105 ? 16.688 2.48 -30.844 1 89 105 TRP A CA 1
ATOM 817 C C . TRP A 1 105 ? 17.531 1.423 -31.531 1 89 105 TRP A C 1
ATOM 819 O O . TRP A 1 105 ? 17.875 1.558 -32.719 1 89 105 TRP A O 1
ATOM 829 N N . LYS A 1 106 ? 17.969 0.503 -30.781 1 91.25 106 LYS A N 1
ATOM 830 C CA . LYS A 1 106 ? 18.578 -0.737 -31.25 1 91.25 106 LYS A CA 1
ATOM 831 C C . LYS A 1 106 ? 17.734 -1.948 -30.844 1 91.25 106 LYS A C 1
ATOM 833 O O . LYS A 1 106 ? 17.281 -2.045 -29.703 1 91.25 106 LYS A O 1
ATOM 838 N N . PRO A 1 107 ? 17.5 -2.803 -31.891 1 94.38 107 PRO A N 1
ATOM 839 C CA . PRO A 1 107 ? 16.688 -3.977 -31.547 1 94.38 107 PRO A CA 1
ATOM 840 C C . PRO A 1 107 ? 17.219 -4.719 -30.328 1 94.38 107 PRO A C 1
ATOM 842 O O . PRO A 1 107 ? 18.438 -4.848 -30.156 1 94.38 107 PRO A O 1
ATOM 845 N N . VAL A 1 108 ? 16.312 -5.094 -29.547 1 96.31 108 VAL A N 1
ATOM 846 C CA . VAL A 1 108 ? 16.688 -5.789 -28.312 1 96.31 108 VAL A CA 1
ATOM 847 C C . VAL A 1 108 ? 16.859 -7.277 -28.594 1 96.31 108 VAL A C 1
ATOM 849 O O . VAL A 1 108 ? 16.188 -7.84 -29.469 1 96.31 108 VAL A O 1
ATOM 852 N N . THR A 1 109 ? 17.766 -7.934 -27.922 1 95.69 109 THR A N 1
ATOM 853 C CA . THR A 1 109 ? 18 -9.367 -28.031 1 95.69 109 THR A CA 1
ATOM 854 C C . THR A 1 109 ? 17.438 -10.102 -26.812 1 95.69 109 THR A C 1
ATOM 856 O O . THR A 1 109 ? 16.984 -9.469 -25.859 1 95.69 109 THR A O 1
ATOM 859 N N . VAL A 1 110 ? 17.422 -11.398 -26.891 1 95.56 110 VAL A N 1
ATOM 860 C CA . VAL A 1 110 ? 16.906 -12.219 -25.797 1 95.56 110 VAL A CA 1
ATOM 861 C C . VAL A 1 110 ? 17.75 -11.984 -24.547 1 95.56 110 VAL A C 1
ATOM 863 O O . VAL A 1 110 ? 17.203 -11.82 -23.453 1 95.56 110 VAL A O 1
ATOM 866 N N . SER A 1 111 ? 19.031 -11.945 -24.703 1 94.5 111 SER A N 1
ATOM 867 C CA . SER A 1 111 ? 19.938 -11.742 -23.578 1 94.5 111 SER A CA 1
ATOM 868 C C . SER A 1 111 ? 19.734 -10.375 -22.938 1 94.5 111 SER A C 1
ATOM 870 O O . SER A 1 111 ? 19.688 -10.258 -21.703 1 94.5 111 SER A O 1
ATOM 872 N N . GLU A 1 112 ? 19.594 -9.398 -23.781 1 95.44 112 GLU A N 1
ATOM 873 C CA . GLU A 1 112 ? 19.375 -8.047 -23.281 1 95.44 112 GLU A CA 1
ATOM 874 C C . GLU A 1 112 ? 18.016 -7.926 -22.594 1 95.44 112 GLU A C 1
ATOM 876 O O . GLU A 1 112 ? 17.875 -7.223 -21.594 1 95.44 112 GLU A O 1
ATOM 881 N N . MET A 1 113 ? 17.047 -8.586 -23.172 1 97.25 113 MET A N 1
ATOM 882 C CA . MET A 1 113 ? 15.711 -8.562 -22.578 1 97.25 113 MET A CA 1
ATOM 883 C C . MET A 1 113 ? 15.727 -9.211 -21.203 1 97.25 113 MET A C 1
ATOM 885 O O . MET A 1 113 ? 15.07 -8.727 -20.281 1 97.25 113 MET A O 1
ATOM 889 N N . LYS A 1 114 ? 16.484 -10.289 -21.047 1 96.38 114 LYS A N 1
ATOM 890 C CA . LYS A 1 114 ? 16.641 -10.922 -19.734 1 96.38 114 LYS A CA 1
ATOM 891 C C . LYS A 1 114 ? 17.266 -9.953 -18.734 1 96.38 114 LYS A C 1
ATOM 893 O O . LYS A 1 114 ? 16.828 -9.844 -17.594 1 96.38 114 LYS A O 1
ATOM 898 N N . THR A 1 115 ? 18.297 -9.258 -19.188 1 96.94 115 THR A N 1
ATOM 899 C CA . THR A 1 115 ? 18.969 -8.266 -18.344 1 96.94 115 THR A CA 1
ATOM 900 C C . THR A 1 115 ? 18 -7.16 -17.938 1 96.94 115 THR A C 1
ATOM 902 O O . THR A 1 115 ? 17.953 -6.766 -16.781 1 96.94 115 THR A O 1
ATOM 905 N N . PHE A 1 116 ? 17.266 -6.703 -18.969 1 96.44 116 PHE A N 1
ATOM 906 C CA . PHE A 1 116 ? 16.25 -5.68 -18.734 1 96.44 116 PHE A CA 1
ATOM 907 C C . PHE A 1 116 ? 15.25 -6.145 -17.688 1 96.44 116 PHE A C 1
ATOM 909 O O . PHE A 1 116 ? 14.938 -5.41 -16.75 1 96.44 116 PHE A O 1
ATOM 916 N N . MET A 1 117 ? 14.75 -7.383 -17.781 1 96.12 117 MET A N 1
ATOM 917 C CA . MET A 1 117 ? 13.781 -7.945 -16.844 1 96.12 117 MET A CA 1
ATOM 918 C C . MET A 1 117 ? 14.391 -8.117 -15.461 1 96.12 117 MET A C 1
ATOM 920 O O . MET A 1 117 ? 13.727 -7.855 -14.453 1 96.12 117 MET A O 1
ATOM 924 N N . GLY A 1 118 ? 15.602 -8.594 -15.445 1 95.81 118 GLY A N 1
ATOM 925 C CA . GLY A 1 118 ? 16.297 -8.695 -14.172 1 95.81 118 GLY A CA 1
ATOM 926 C C . GLY A 1 118 ? 16.328 -7.387 -13.414 1 95.81 118 GLY A C 1
ATOM 927 O O . GLY A 1 118 ? 16.047 -7.348 -12.211 1 95.81 118 GLY A O 1
ATOM 928 N N . LEU A 1 119 ? 16.656 -6.297 -14.102 1 94.94 119 LEU A N 1
ATOM 929 C CA . LEU A 1 119 ? 16.688 -4.98 -13.477 1 94.94 119 LEU A CA 1
ATOM 930 C C . LEU A 1 119 ? 15.289 -4.551 -13.039 1 94.94 119 LEU A C 1
ATOM 932 O O . LEU A 1 119 ? 15.125 -3.951 -11.977 1 94.94 119 LEU A O 1
ATOM 936 N N . LEU A 1 120 ? 14.375 -4.871 -13.883 1 93.56 120 LEU A N 1
ATOM 937 C CA . LEU A 1 120 ? 12.984 -4.559 -13.547 1 93.56 120 LEU A CA 1
ATOM 938 C C . LEU A 1 120 ? 12.57 -5.27 -12.266 1 93.56 120 LEU A C 1
ATOM 940 O O . LEU A 1 120 ? 11.945 -4.664 -11.391 1 93.56 120 LEU A O 1
ATOM 944 N N . PHE A 1 121 ? 12.891 -6.535 -12.141 1 93.56 121 PHE A N 1
ATOM 945 C CA . PHE A 1 121 ? 12.602 -7.297 -10.93 1 93.56 121 PHE A CA 1
ATOM 946 C C . PHE A 1 121 ? 13.305 -6.684 -9.719 1 93.56 121 PHE A C 1
ATOM 948 O O . PHE A 1 121 ? 12.734 -6.633 -8.633 1 93.56 121 PHE A O 1
ATOM 955 N N . LEU A 1 122 ? 14.492 -6.211 -9.938 1 93.62 122 LEU A N 1
ATOM 956 C CA . LEU A 1 122 ? 15.289 -5.633 -8.867 1 93.62 122 LEU A CA 1
ATOM 957 C C . LEU A 1 122 ? 14.625 -4.371 -8.32 1 93.62 122 LEU A C 1
ATOM 959 O O . LEU A 1 122 ? 14.711 -4.09 -7.121 1 93.62 122 LEU A O 1
ATOM 963 N N . THR A 1 123 ? 13.93 -3.596 -9.164 1 91.69 123 THR A N 1
ATOM 964 C CA . THR A 1 123 ? 13.219 -2.412 -8.703 1 91.69 123 THR A CA 1
ATOM 965 C C . THR A 1 123 ? 12.094 -2.799 -7.742 1 91.69 123 THR A C 1
ATOM 967 O O . THR A 1 123 ? 11.625 -1.97 -6.957 1 91.69 123 THR A O 1
ATOM 970 N N . GLY A 1 124 ? 11.656 -4.031 -7.789 1 87.56 124 GLY A N 1
ATOM 971 C CA . GLY A 1 124 ? 10.656 -4.523 -6.855 1 87.56 124 GLY A CA 1
ATOM 972 C C . GLY A 1 124 ? 11.211 -4.809 -5.477 1 87.56 124 GLY A C 1
ATOM 973 O O . GLY A 1 124 ? 10.484 -4.777 -4.484 1 87.56 124 GLY A O 1
ATOM 974 N N . ILE A 1 125 ? 12.461 -5.098 -5.465 1 89.56 125 ILE A N 1
ATOM 975 C CA . ILE A 1 125 ? 13.133 -5.371 -4.199 1 89.56 125 ILE A CA 1
ATOM 976 C C . ILE A 1 125 ? 13.625 -4.062 -3.582 1 89.56 125 ILE A C 1
ATOM 978 O O . ILE A 1 125 ? 13.414 -3.818 -2.391 1 89.56 125 ILE A O 1
ATOM 982 N N . ILE A 1 126 ? 14.289 -3.279 -4.438 1 91.62 126 ILE A N 1
ATOM 983 C CA . ILE A 1 126 ? 14.688 -1.933 -4.039 1 91.62 126 ILE A CA 1
ATOM 984 C C . ILE A 1 126 ? 13.719 -0.913 -4.625 1 91.62 126 ILE A C 1
ATOM 986 O O . ILE A 1 126 ? 13.734 -0.648 -5.828 1 91.62 126 ILE A O 1
ATOM 990 N N . HIS A 1 127 ? 12.992 -0.365 -3.83 1 88.44 127 HIS A N 1
ATOM 991 C CA . HIS A 1 127 ? 11.977 0.552 -4.336 1 88.44 127 HIS A CA 1
ATOM 992 C C . HIS A 1 127 ? 12.406 2.004 -4.16 1 88.44 127 HIS A C 1
ATOM 994 O O . HIS A 1 127 ? 12.836 2.4 -3.07 1 88.44 127 HIS A O 1
ATOM 1000 N N . LYS A 1 128 ? 12.344 2.705 -5.207 1 89.25 128 LYS A N 1
ATOM 1001 C CA . LYS A 1 128 ? 12.578 4.145 -5.207 1 89.25 128 LYS A CA 1
ATOM 1002 C C . LYS A 1 128 ? 11.398 4.891 -5.832 1 89.25 128 LYS A C 1
ATOM 1004 O O . LYS A 1 128 ? 10.68 4.336 -6.668 1 89.25 128 LYS A O 1
ATOM 1009 N N . PRO A 1 129 ? 11.117 6.078 -5.48 1 84.31 129 PRO A N 1
ATOM 1010 C CA . PRO A 1 129 ? 9.93 6.809 -5.922 1 84.31 129 PRO A CA 1
ATOM 1011 C C . PRO A 1 129 ? 9.922 7.07 -7.426 1 84.31 129 PRO A C 1
ATOM 1013 O O . PRO A 1 129 ? 8.859 7.043 -8.055 1 84.31 129 PRO A O 1
ATOM 1016 N N . GLU A 1 130 ? 11.086 7.293 -7.992 1 85.94 130 GLU A N 1
ATOM 1017 C CA . GLU A 1 130 ? 11.172 7.621 -9.414 1 85.94 130 GLU A CA 1
ATOM 1018 C C . GLU A 1 130 ? 12.164 6.707 -10.125 1 85.94 130 GLU A C 1
ATOM 1020 O O . GLU A 1 130 ? 13.172 6.297 -9.547 1 85.94 130 GLU A O 1
ATOM 1025 N N . LEU A 1 131 ? 11.797 6.477 -11.359 1 87.56 131 LEU A N 1
ATOM 1026 C CA . LEU A 1 131 ? 12.617 5.559 -12.141 1 87.56 131 LEU A CA 1
ATOM 1027 C C . LEU A 1 131 ? 14.039 6.086 -12.289 1 87.56 131 LEU A C 1
ATOM 1029 O O . LEU A 1 131 ? 15 5.324 -12.195 1 87.56 131 LEU A O 1
ATOM 1033 N N . GLU A 1 132 ? 14.203 7.359 -12.484 1 88.94 132 GLU A N 1
ATOM 1034 C CA . GLU A 1 132 ? 15.516 7.957 -12.734 1 88.94 132 GLU A CA 1
ATOM 1035 C C . GLU A 1 132 ? 16.406 7.844 -11.508 1 88.94 132 GLU A C 1
ATOM 1037 O O . GLU A 1 132 ? 17.641 7.887 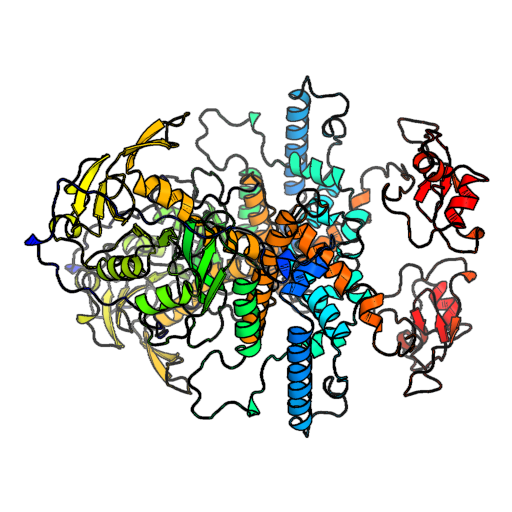-11.625 1 88.94 132 GLU A O 1
ATOM 1042 N N . MET A 1 133 ? 15.828 7.633 -10.375 1 91.31 133 MET A N 1
ATOM 1043 C CA . MET A 1 133 ? 16.578 7.594 -9.125 1 91.31 133 MET A CA 1
ATOM 1044 C C . MET A 1 133 ? 17.422 6.328 -9.031 1 91.31 133 MET A C 1
ATOM 1046 O O . MET A 1 133 ? 18.375 6.27 -8.266 1 91.31 133 MET A O 1
ATOM 1050 N N . TYR A 1 134 ? 17.031 5.328 -9.789 1 92.62 134 TYR A N 1
ATOM 1051 C CA . TYR A 1 134 ? 17.781 4.086 -9.766 1 92.62 134 TYR A CA 1
ATOM 1052 C C . TYR A 1 134 ? 19.172 4.281 -10.383 1 92.62 134 TYR A C 1
ATOM 1054 O O . TYR A 1 134 ? 20.109 3.568 -10.031 1 92.62 134 TYR A O 1
ATOM 1062 N N . TRP A 1 135 ? 19.281 5.246 -11.273 1 92.56 135 TRP A N 1
ATOM 1063 C CA . TRP A 1 135 ? 20.547 5.508 -11.953 1 92.56 135 TRP A CA 1
ATOM 1064 C C . TRP A 1 135 ? 21.188 6.793 -11.438 1 92.56 135 TRP A C 1
ATOM 1066 O O . TRP A 1 135 ? 22.125 7.316 -12.055 1 92.56 135 TRP A O 1
ATOM 1076 N N . CYS A 1 136 ? 20.578 7.25 -10.297 1 89.81 136 CYS A N 1
ATOM 1077 C CA . CYS A 1 136 ? 21.125 8.461 -9.695 1 89.81 136 CYS A CA 1
ATOM 1078 C C . CYS A 1 136 ? 22.547 8.227 -9.195 1 89.81 136 CYS A C 1
ATOM 1080 O O . CYS A 1 136 ? 22.844 7.164 -8.633 1 89.81 136 CYS A O 1
ATOM 1082 N N . THR A 1 137 ? 23.375 9.219 -9.336 1 85.19 137 THR A N 1
ATOM 1083 C CA . THR A 1 137 ? 24.766 9.062 -8.938 1 85.19 137 THR A CA 1
ATOM 1084 C C . THR A 1 137 ? 25.047 9.773 -7.621 1 85.19 137 THR A C 1
ATOM 1086 O O . THR A 1 137 ? 26.156 9.711 -7.094 1 85.19 137 THR A O 1
ATOM 1089 N N . ASP A 1 138 ? 24 10.422 -7.078 1 85.75 138 ASP A N 1
ATOM 1090 C CA . ASP A 1 138 ? 24.141 11.008 -5.75 1 85.75 138 ASP A CA 1
ATOM 1091 C C . ASP A 1 138 ? 24.438 9.938 -4.703 1 85.75 138 ASP A C 1
ATOM 1093 O O . ASP A 1 138 ? 23.781 8.891 -4.676 1 85.75 138 ASP A O 1
ATOM 1097 N N . ASP A 1 139 ? 25.359 10.172 -3.904 1 84.31 139 ASP A N 1
ATOM 1098 C CA . ASP A 1 139 ? 25.859 9.188 -2.943 1 84.31 139 ASP A CA 1
ATOM 1099 C C . ASP A 1 139 ? 24.719 8.68 -2.055 1 84.31 139 ASP A C 1
ATOM 1101 O O . ASP A 1 139 ? 24.672 7.488 -1.729 1 84.31 139 ASP A O 1
ATOM 1105 N N . MET A 1 140 ? 23.891 9.492 -1.707 1 89.56 140 MET A N 1
ATOM 1106 C CA . MET A 1 140 ? 22.844 9.156 -0.741 1 89.56 140 MET A CA 1
ATOM 1107 C C . MET A 1 140 ? 21.828 8.203 -1.35 1 89.56 140 MET A C 1
ATOM 1109 O O . MET A 1 140 ? 21.328 7.301 -0.668 1 89.56 140 MET A O 1
ATOM 1113 N N . LEU A 1 141 ? 21.578 8.359 -2.631 1 89.44 141 LEU A N 1
ATOM 1114 C CA . LEU A 1 141 ? 20.516 7.594 -3.277 1 89.44 141 LEU A CA 1
ATOM 1115 C C . LEU A 1 141 ? 21.094 6.508 -4.172 1 89.44 141 LEU A C 1
ATOM 1117 O O . LEU A 1 141 ? 20.359 5.668 -4.695 1 89.44 141 LEU A O 1
ATOM 1121 N N . ALA A 1 142 ? 22.375 6.465 -4.281 1 87.56 142 ALA A N 1
ATOM 1122 C CA . ALA A 1 142 ? 23.031 5.672 -5.32 1 87.56 142 ALA A CA 1
ATOM 1123 C C . ALA A 1 142 ? 22.844 4.18 -5.074 1 87.56 142 ALA A C 1
ATOM 1125 O O . ALA A 1 142 ? 22.969 3.711 -3.939 1 87.56 142 ALA A O 1
ATOM 1126 N N . THR A 1 143 ? 22.422 3.48 -6.074 1 88.75 143 THR A N 1
ATOM 1127 C CA . THR A 1 143 ? 22.469 2.031 -6.234 1 88.75 143 THR A CA 1
ATOM 1128 C C . THR A 1 143 ? 23.312 1.658 -7.457 1 88.75 143 THR A C 1
ATOM 1130 O O . THR A 1 143 ? 22.766 1.363 -8.523 1 88.75 143 THR A O 1
ATOM 1133 N N . PRO A 1 144 ? 24.516 1.527 -7.262 1 89 144 PRO A N 1
ATOM 1134 C CA . PRO A 1 144 ? 25.484 1.482 -8.367 1 89 144 PRO A CA 1
ATOM 1135 C C . PRO A 1 144 ? 25.234 0.305 -9.312 1 89 144 PRO A C 1
ATOM 1137 O O . PRO A 1 144 ? 25.594 0.369 -10.492 1 89 144 PRO A O 1
ATOM 1140 N N . TYR A 1 145 ? 24.609 -0.681 -8.898 1 91.19 145 TYR A N 1
ATOM 1141 C CA . TYR A 1 145 ? 24.422 -1.89 -9.695 1 91.19 145 TYR A CA 1
ATOM 1142 C C . TYR A 1 145 ? 23.625 -1.587 -10.961 1 91.19 145 TYR A C 1
ATOM 1144 O O . TYR A 1 145 ? 23.922 -2.129 -12.031 1 91.19 145 TYR A O 1
ATOM 1152 N N . PHE A 1 146 ? 22.656 -0.708 -10.922 1 93.25 146 PHE A N 1
ATOM 1153 C CA . PHE A 1 146 ? 21.828 -0.371 -12.07 1 93.25 146 PHE A CA 1
ATOM 1154 C C . PHE A 1 146 ? 22.672 0.249 -13.18 1 93.25 146 PHE A C 1
ATOM 1156 O O . PHE A 1 146 ? 22.562 -0.136 -14.344 1 93.25 146 PHE A O 1
ATOM 1163 N N . ASN A 1 147 ? 23.578 1.148 -12.789 1 90.69 147 ASN A N 1
ATOM 1164 C CA . ASN A 1 147 ? 24.438 1.814 -13.742 1 90.69 147 ASN A CA 1
ATOM 1165 C C . ASN A 1 147 ? 25.422 0.836 -14.383 1 90.69 147 ASN A C 1
ATOM 1167 O O . ASN A 1 147 ? 25.781 0.976 -15.555 1 90.69 147 ASN A O 1
ATOM 1171 N N . LYS A 1 148 ? 25.844 -0.072 -13.602 1 90.06 148 LYS A N 1
ATOM 1172 C CA . LYS A 1 148 ? 26.844 -1.05 -14.055 1 90.06 148 LYS A CA 1
ATOM 1173 C C . LYS A 1 148 ? 26.234 -2.012 -15.07 1 90.06 148 LYS A C 1
ATOM 1175 O O . LYS A 1 148 ? 26.906 -2.443 -16 1 90.06 148 LYS A O 1
ATOM 1180 N N . VAL A 1 149 ? 25 -2.342 -14.984 1 94.19 149 VAL A N 1
ATOM 1181 C CA . VAL A 1 149 ? 24.375 -3.414 -15.758 1 94.19 149 VAL A CA 1
ATOM 1182 C C . VAL A 1 149 ? 23.828 -2.857 -17.062 1 94.19 149 VAL A C 1
ATOM 1184 O O . VAL A 1 149 ? 23.984 -3.471 -18.125 1 94.19 149 VAL A O 1
ATOM 1187 N N . MET A 1 150 ? 23.141 -1.69 -17.047 1 94.06 150 MET A N 1
ATOM 1188 C CA . MET A 1 150 ? 22.516 -1.105 -18.219 1 94.06 150 MET A CA 1
ATOM 1189 C C . MET A 1 150 ? 22.359 0.403 -18.062 1 94.06 150 MET A C 1
ATOM 1191 O O . MET A 1 150 ? 21.969 0.881 -17 1 94.06 150 MET A O 1
ATOM 1195 N N . PRO A 1 151 ? 22.672 1.12 -19.125 1 93.06 151 PRO A N 1
ATOM 1196 C CA . PRO A 1 151 ? 22.438 2.564 -19.031 1 93.06 151 PRO A CA 1
ATOM 1197 C C . PRO A 1 151 ? 20.953 2.912 -18.844 1 93.06 151 PRO A C 1
ATOM 1199 O O . PRO A 1 151 ? 20.094 2.193 -19.344 1 93.06 151 PRO A O 1
ATOM 1202 N N . ARG A 1 152 ? 20.688 4.02 -18.203 1 93.25 152 ARG A N 1
ATOM 1203 C CA . ARG A 1 152 ? 19.328 4.473 -17.891 1 93.25 152 ARG A CA 1
ATOM 1204 C C . ARG A 1 152 ? 18.516 4.652 -19.172 1 93.25 152 ARG A C 1
ATOM 1206 O O . ARG A 1 152 ? 17.391 4.152 -19.281 1 93.25 152 ARG A O 1
ATOM 1213 N N . ASN A 1 153 ? 19.062 5.312 -20.141 1 91.5 153 ASN A N 1
ATOM 1214 C CA . ASN A 1 153 ? 18.359 5.605 -21.375 1 91.5 153 ASN A CA 1
ATOM 1215 C C . ASN A 1 153 ? 17.938 4.328 -22.109 1 91.5 153 ASN A C 1
ATOM 1217 O O . ASN A 1 153 ? 16.844 4.266 -22.688 1 91.5 153 ASN A O 1
ATOM 1221 N N . ARG A 1 154 ? 18.844 3.377 -22.141 1 93.19 154 ARG A N 1
ATOM 1222 C CA . ARG A 1 154 ? 18.516 2.105 -22.781 1 93.19 154 ARG A CA 1
ATOM 1223 C C . ARG A 1 154 ? 17.375 1.401 -22.062 1 93.19 154 ARG A C 1
ATOM 1225 O O . ARG A 1 154 ? 16.453 0.899 -22.688 1 93.19 154 ARG A O 1
ATOM 1232 N N . PHE A 1 155 ? 17.438 1.396 -20.766 1 94.62 155 PHE A N 1
ATOM 1233 C CA . PHE A 1 155 ? 16.375 0.795 -19.969 1 94.62 155 PHE A CA 1
ATOM 1234 C C . PHE A 1 155 ? 15.047 1.469 -20.234 1 94.62 155 PHE A C 1
ATOM 1236 O O . PHE A 1 155 ? 14.039 0.793 -20.484 1 94.62 155 PHE A O 1
ATOM 1243 N N . GLU A 1 156 ? 15.062 2.779 -20.266 1 92.38 156 GLU A N 1
ATOM 1244 C CA . GLU A 1 156 ? 13.836 3.553 -20.438 1 92.38 156 GLU A CA 1
ATOM 1245 C C . GLU A 1 156 ? 13.234 3.342 -21.828 1 92.38 156 GLU A C 1
ATOM 1247 O O . GLU A 1 156 ? 12.016 3.281 -21.969 1 92.38 156 GLU A O 1
ATOM 1252 N N . ILE A 1 157 ? 14.062 3.289 -22.781 1 92.88 157 ILE A N 1
ATOM 1253 C CA . ILE A 1 157 ? 13.547 3.139 -24.125 1 92.88 157 ILE A CA 1
ATOM 1254 C C . ILE A 1 157 ? 12.977 1.735 -24.312 1 92.88 157 ILE A C 1
ATOM 1256 O O . ILE A 1 157 ? 11.977 1.551 -25.016 1 92.88 157 ILE A O 1
ATOM 1260 N N . ILE A 1 158 ? 13.625 0.698 -23.75 1 94.75 158 ILE A N 1
ATOM 1261 C CA . ILE A 1 158 ? 13.078 -0.654 -23.812 1 94.75 158 ILE A CA 1
ATOM 1262 C C . ILE A 1 158 ? 11.727 -0.696 -23.094 1 94.75 158 ILE A C 1
ATOM 1264 O O . ILE A 1 158 ? 10.773 -1.289 -23.609 1 94.75 158 ILE A O 1
ATOM 1268 N N . TRP A 1 159 ? 11.664 -0.041 -21.969 1 92.88 159 TRP A N 1
ATOM 1269 C CA . TRP A 1 159 ? 10.414 0.022 -21.219 1 92.88 159 TRP A CA 1
ATOM 1270 C C . TRP A 1 159 ? 9.312 0.685 -22.031 1 92.88 159 TRP A C 1
ATOM 1272 O O . TRP A 1 159 ? 8.172 0.223 -22.047 1 92.88 159 TRP A O 1
ATOM 1282 N N . ARG A 1 160 ? 9.656 1.673 -22.719 1 91 160 ARG A N 1
ATOM 1283 C CA . ARG A 1 160 ? 8.703 2.424 -23.531 1 91 160 ARG A CA 1
ATOM 1284 C C . ARG A 1 160 ? 8.109 1.548 -24.625 1 91 160 ARG A C 1
ATOM 1286 O O . ARG A 1 160 ? 6.898 1.584 -24.875 1 91 160 ARG A O 1
ATOM 1293 N N . PHE A 1 161 ? 8.938 0.747 -25.203 1 93.44 161 PHE A N 1
ATOM 1294 C CA . PHE A 1 161 ? 8.484 0.013 -26.375 1 93.44 161 PHE A CA 1
ATOM 1295 C C . PHE A 1 161 ? 8.109 -1.418 -26 1 93.44 161 PHE A C 1
ATOM 1297 O O . PHE A 1 161 ? 7.711 -2.203 -26.875 1 93.44 161 PHE A O 1
ATOM 1304 N N . LEU A 1 162 ? 8.25 -1.783 -24.734 1 95.19 162 LEU A N 1
ATOM 1305 C CA . LEU A 1 162 ? 7.906 -3.135 -24.312 1 95.19 162 LEU A CA 1
ATOM 1306 C C . LEU A 1 162 ? 6.492 -3.496 -24.75 1 95.19 162 LEU A C 1
ATOM 1308 O O . LEU A 1 162 ? 5.539 -2.771 -24.453 1 95.19 162 LEU A O 1
ATOM 1312 N N . HIS A 1 163 ? 6.355 -4.555 -25.469 1 95.94 163 HIS A N 1
ATOM 1313 C CA . HIS A 1 163 ? 5.086 -4.965 -26.047 1 95.94 163 HIS A CA 1
ATOM 1314 C C . HIS A 1 163 ? 4.977 -6.484 -26.109 1 95.94 163 HIS A C 1
ATOM 1316 O O . HIS A 1 163 ? 5.992 -7.184 -26.141 1 95.94 163 HIS A O 1
ATOM 1322 N N . PHE A 1 164 ? 3.74 -6.973 -26.25 1 96.62 164 PHE A N 1
ATOM 1323 C CA . PHE A 1 164 ? 3.568 -8.406 -26.047 1 96.62 164 PHE A CA 1
ATOM 1324 C C . PHE A 1 164 ? 2.756 -9.016 -27.172 1 96.62 164 PHE A C 1
ATOM 1326 O O . PHE A 1 164 ? 2.643 -10.242 -27.266 1 96.62 164 PHE A O 1
ATOM 1333 N N . SER A 1 165 ? 2.123 -8.227 -27.969 1 93.56 165 SER A N 1
ATOM 1334 C CA . SER A 1 165 ? 1.318 -8.688 -29.094 1 93.56 165 SER A CA 1
ATOM 1335 C C . SER A 1 165 ? 1.369 -7.699 -30.266 1 93.56 165 SER A C 1
ATOM 1337 O O . SER A 1 165 ? 1.705 -6.531 -30.078 1 93.56 165 SER A O 1
ATOM 1339 N N . ASP A 1 166 ? 1.078 -8.234 -31.359 1 90 166 ASP A N 1
ATOM 1340 C CA . ASP A 1 166 ? 1.004 -7.383 -32.531 1 90 166 ASP A CA 1
ATOM 1341 C C . ASP A 1 166 ? -0.362 -6.711 -32.656 1 90 166 ASP A C 1
ATOM 1343 O O . ASP A 1 166 ? -1.361 -7.367 -32.969 1 90 166 ASP A O 1
ATOM 1347 N N . ASN A 1 167 ? -0.406 -5.465 -32.562 1 83.44 167 ASN A N 1
ATOM 1348 C CA . ASN A 1 167 ? -1.654 -4.711 -32.562 1 83.44 167 ASN A CA 1
ATOM 1349 C C . ASN A 1 167 ? -2.262 -4.68 -33.969 1 83.44 167 ASN A C 1
ATOM 1351 O O . ASN A 1 167 ? -3.471 -4.492 -34.125 1 83.44 167 ASN A O 1
ATOM 1355 N N . THR A 1 168 ? -1.426 -4.805 -34.875 1 84.06 168 THR A N 1
ATOM 1356 C CA . THR A 1 168 ? -1.876 -4.664 -36.281 1 84.06 168 THR A CA 1
ATOM 1357 C C . THR A 1 168 ? -2.65 -5.902 -36.719 1 84.06 168 THR A C 1
ATOM 1359 O O . THR A 1 168 ? -3.449 -5.84 -37.656 1 84.06 168 THR A O 1
ATOM 1362 N N . THR A 1 169 ? -2.422 -6.957 -36.031 1 84.19 169 THR A N 1
ATOM 1363 C CA . THR A 1 169 ? -3.064 -8.211 -36.406 1 84.19 169 THR A CA 1
ATOM 1364 C C . THR A 1 169 ? -4.359 -8.414 -35.625 1 84.19 169 THR A C 1
ATOM 1366 O O . THR A 1 169 ? -5.043 -9.422 -35.812 1 84.19 169 THR A O 1
ATOM 1369 N N . ARG A 1 170 ? -4.703 -7.434 -34.844 1 85.38 170 ARG A N 1
ATOM 1370 C CA . ARG A 1 170 ? -5.945 -7.547 -34.094 1 85.38 170 ARG A CA 1
ATOM 1371 C C . ARG A 1 170 ? -7.156 -7.418 -35 1 85.38 170 ARG A C 1
ATOM 1373 O O . ARG A 1 170 ? -7.293 -6.426 -35.719 1 85.38 170 ARG A O 1
ATOM 1380 N N . PRO A 1 171 ? -7.938 -8.406 -34.938 1 83.06 171 PRO A N 1
ATOM 1381 C CA . PRO A 1 171 ? -9.133 -8.312 -35.781 1 83.06 171 PRO A CA 1
ATOM 1382 C C . PRO A 1 171 ? -10.062 -7.172 -35.344 1 83.06 171 PRO A C 1
ATOM 1384 O O . PRO A 1 171 ? -10.148 -6.852 -34.156 1 83.06 171 PRO A O 1
ATOM 1387 N N . ASP A 1 172 ? -10.68 -6.531 -36.25 1 79.06 172 ASP A N 1
ATOM 1388 C CA . ASP A 1 172 ? -11.578 -5.41 -36 1 79.06 172 ASP A CA 1
ATOM 1389 C C . ASP A 1 172 ? -12.727 -5.832 -35.094 1 79.06 172 ASP A C 1
ATOM 1391 O O . ASP A 1 172 ? -13.18 -5.055 -34.219 1 79.06 172 ASP A O 1
ATOM 1395 N N . ASN A 1 173 ? -13.117 -7.043 -35.219 1 79.12 173 ASN A N 1
ATOM 1396 C CA . ASN A 1 173 ? -14.25 -7.523 -34.438 1 79.12 173 ASN A CA 1
ATOM 1397 C C . ASN A 1 173 ? -13.797 -8.312 -33.219 1 79.12 173 ASN A C 1
ATOM 1399 O O . ASN A 1 173 ? -14.555 -9.109 -32.656 1 79.12 173 ASN A O 1
ATOM 1403 N N . CYS A 1 174 ? -12.594 -7.996 -32.844 1 78.25 174 CYS A N 1
ATOM 1404 C CA . CYS A 1 174 ? -12.078 -8.773 -31.719 1 78.25 174 CYS A CA 1
ATOM 1405 C C . CYS A 1 174 ? -12.727 -8.328 -30.406 1 78.25 174 CYS A C 1
ATOM 1407 O O . CYS A 1 174 ? -12.68 -7.148 -30.062 1 78.25 174 CYS A O 1
ATOM 1409 N N . THR A 1 175 ? -13.359 -9.211 -29.734 1 77.06 175 THR A N 1
ATOM 1410 C CA . THR A 1 175 ? -14.039 -8.914 -28.469 1 77.06 175 THR A CA 1
ATOM 1411 C C . THR A 1 175 ? -13.164 -9.289 -27.281 1 77.06 175 THR A C 1
ATOM 1413 O O . THR A 1 175 ? -13.539 -9.055 -26.141 1 77.06 175 THR A O 1
ATOM 1416 N N . ASP A 1 176 ? -11.969 -9.812 -27.641 1 82.69 176 ASP A N 1
ATOM 1417 C CA . ASP A 1 176 ? -11.086 -10.219 -26.547 1 82.69 176 ASP A CA 1
ATOM 1418 C C . ASP A 1 176 ? -10.359 -9.023 -25.953 1 82.69 176 ASP A C 1
ATOM 1420 O O . ASP A 1 176 ? -9.398 -8.516 -26.531 1 82.69 176 ASP A O 1
ATOM 1424 N N . ARG A 1 177 ? -10.703 -8.688 -24.797 1 81.19 177 ARG A N 1
ATOM 1425 C CA . ARG A 1 177 ? -10.133 -7.523 -24.109 1 81.19 177 ARG A CA 1
ATOM 1426 C C . ARG A 1 177 ? -8.695 -7.801 -23.672 1 81.19 177 ARG A C 1
ATOM 1428 O O . ARG A 1 177 ? -7.953 -6.871 -23.344 1 81.19 177 ARG A O 1
ATOM 1435 N N . LEU A 1 178 ? -8.32 -9.094 -23.703 1 87.75 178 LEU A N 1
ATOM 1436 C CA . LEU A 1 178 ? -6.984 -9.469 -23.25 1 87.75 178 LEU A CA 1
ATOM 1437 C C . LEU A 1 178 ? -6.062 -9.734 -24.438 1 87.75 178 LEU A C 1
ATOM 1439 O O . LEU A 1 178 ? -4.973 -10.281 -24.266 1 87.75 178 LEU A O 1
ATOM 1443 N N . TYR A 1 179 ? -6.434 -9.352 -25.578 1 89.19 179 TYR A N 1
ATOM 1444 C CA . TYR A 1 179 ? -5.707 -9.648 -26.797 1 89.19 179 TYR A CA 1
ATOM 1445 C C . TYR A 1 179 ? -4.25 -9.219 -26.688 1 89.19 179 TYR A C 1
ATOM 1447 O O . TYR A 1 179 ? -3.348 -9.953 -27.094 1 89.19 179 TYR A O 1
ATOM 1455 N N . LYS A 1 180 ? -4.02 -8.117 -26.109 1 90.56 180 LYS A N 1
ATOM 1456 C CA . LYS A 1 180 ? -2.699 -7.492 -26.078 1 90.56 180 LYS A CA 1
ATOM 1457 C C . LYS A 1 180 ? -1.73 -8.297 -25.219 1 90.56 180 LYS A C 1
ATOM 1459 O O . LYS A 1 180 ? -0.513 -8.141 -25.328 1 90.56 180 LYS A O 1
ATOM 1464 N N . ILE A 1 181 ? -2.232 -9.172 -24.312 1 92.94 181 ILE A N 1
ATOM 1465 C CA . ILE A 1 181 ? -1.34 -9.922 -23.438 1 92.94 181 ILE A CA 1
ATOM 1466 C C . ILE A 1 181 ? -1.577 -11.414 -23.625 1 92.94 181 ILE A C 1
ATOM 1468 O O . ILE A 1 181 ? -1.005 -12.234 -22.891 1 92.94 181 ILE A O 1
ATOM 1472 N N . ARG A 1 182 ? -2.396 -11.82 -24.547 1 93.31 182 ARG A N 1
ATOM 1473 C CA . ARG A 1 182 ? -2.85 -13.195 -24.734 1 93.31 182 ARG A CA 1
ATOM 1474 C C . ARG A 1 182 ? -1.668 -14.141 -24.922 1 93.31 182 ARG A C 1
ATOM 1476 O O . ARG A 1 182 ? -1.613 -15.203 -24.297 1 93.31 182 ARG A O 1
ATOM 1483 N N . PRO A 1 183 ? -0.697 -13.758 -25.734 1 95.44 183 PRO A N 1
ATOM 1484 C CA . PRO A 1 183 ? 0.419 -14.688 -25.938 1 95.44 183 PRO A CA 1
ATOM 1485 C C . PRO A 1 183 ? 1.165 -14.992 -24.641 1 95.44 183 PRO A C 1
ATOM 1487 O O . PRO A 1 183 ? 1.529 -16.141 -24.391 1 95.44 183 PRO A O 1
ATOM 1490 N N . VAL A 1 184 ? 1.364 -14 -23.828 1 97.19 184 VAL A N 1
ATOM 1491 C CA . VAL A 1 184 ? 2.08 -14.188 -22.562 1 97.19 184 VAL A CA 1
ATOM 1492 C C . VAL A 1 184 ? 1.202 -14.945 -21.578 1 97.19 184 VAL A C 1
ATOM 1494 O O . VAL A 1 184 ? 1.655 -15.906 -20.953 1 97.19 184 VAL A O 1
ATOM 1497 N N . LEU A 1 185 ? -0.033 -14.555 -21.469 1 96.12 185 LEU A N 1
ATOM 1498 C CA . LEU A 1 185 ? -0.992 -15.18 -20.562 1 96.12 185 LEU A CA 1
ATOM 1499 C C . LEU A 1 185 ? -1.149 -16.656 -20.875 1 96.12 185 LEU A C 1
ATOM 1501 O O . LEU A 1 185 ? -1.022 -17.5 -19.984 1 96.12 185 LEU A O 1
ATOM 1505 N N . ASP A 1 186 ? -1.387 -16.969 -22.109 1 96.75 186 ASP A N 1
ATOM 1506 C CA . ASP A 1 186 ? -1.614 -18.344 -22.516 1 96.75 186 ASP A CA 1
ATOM 1507 C C . ASP A 1 186 ? -0.376 -19.203 -22.266 1 96.75 186 ASP A C 1
ATOM 1509 O O . ASP A 1 186 ? -0.485 -20.328 -21.781 1 96.75 186 ASP A O 1
ATOM 1513 N N . HIS A 1 187 ? 0.727 -18.656 -22.609 1 97.44 187 HIS A N 1
ATOM 1514 C CA . HIS A 1 187 ? 1.968 -19.391 -22.406 1 97.44 187 HIS A CA 1
ATOM 1515 C C . HIS A 1 187 ? 2.178 -19.703 -20.938 1 97.44 187 HIS A C 1
ATOM 1517 O O . HIS A 1 187 ? 2.42 -20.859 -20.562 1 97.44 187 HIS A O 1
ATOM 1523 N N . LEU A 1 188 ? 2.094 -18.734 -20.094 1 98.19 188 LEU A N 1
ATOM 1524 C CA . LEU A 1 188 ? 2.414 -18.906 -18.672 1 98.19 188 LEU A CA 1
ATOM 1525 C C . LEU A 1 188 ? 1.379 -19.781 -17.984 1 98.19 188 LEU A C 1
ATOM 1527 O O . LEU A 1 188 ? 1.732 -20.672 -17.203 1 98.19 188 LEU A O 1
ATOM 1531 N N . VAL A 1 189 ? 0.121 -19.594 -18.25 1 97.69 189 VAL A N 1
ATOM 1532 C CA . VAL A 1 189 ? -0.926 -20.375 -17.609 1 97.69 189 VAL A CA 1
ATOM 1533 C C . VAL A 1 189 ? -0.801 -21.844 -18.047 1 97.69 189 VAL A C 1
ATOM 1535 O O . VAL A 1 189 ? -1.024 -22.75 -17.234 1 97.69 189 VAL A O 1
ATOM 1538 N N . SER A 1 190 ? -0.481 -22.047 -19.297 1 97.69 190 SER A N 1
ATOM 1539 C CA . SER A 1 190 ? -0.224 -23.406 -19.75 1 97.69 190 SER A CA 1
ATOM 1540 C C . SER A 1 190 ? 0.92 -24.047 -18.969 1 97.69 190 SER A C 1
ATOM 1542 O O . SER A 1 190 ? 0.828 -25.203 -18.547 1 97.69 190 SER A O 1
ATOM 1544 N N . LYS A 1 191 ? 1.96 -23.312 -18.75 1 97.88 191 LYS A N 1
ATOM 1545 C CA . LYS A 1 191 ? 3.107 -23.828 -18 1 97.88 191 LYS A CA 1
ATOM 1546 C C . LYS A 1 191 ? 2.742 -24.094 -16.547 1 97.88 191 LYS A C 1
ATOM 1548 O O . LYS A 1 191 ? 3.252 -25.031 -15.938 1 97.88 191 LYS A O 1
ATOM 1553 N N . PHE A 1 192 ? 1.911 -23.25 -15.945 1 98.19 192 PHE A N 1
ATOM 1554 C CA . PHE A 1 192 ? 1.445 -23.469 -14.578 1 98.19 192 PHE A CA 1
ATOM 1555 C C . PHE A 1 192 ? 0.85 -24.859 -14.43 1 98.19 192 PHE A C 1
ATOM 1557 O O . PHE A 1 192 ? 1.132 -25.562 -13.461 1 98.19 192 PHE A O 1
ATOM 1564 N N . ARG A 1 193 ? 0.097 -25.281 -15.445 1 97.81 193 ARG A N 1
ATOM 1565 C CA . ARG A 1 193 ? -0.61 -26.547 -15.414 1 97.81 193 ARG A CA 1
ATOM 1566 C C . ARG A 1 193 ? 0.338 -27.719 -15.711 1 97.81 193 ARG A C 1
ATOM 1568 O O . ARG A 1 193 ? 0.19 -28.797 -15.148 1 97.81 193 ARG A O 1
ATOM 1575 N N . GLU A 1 194 ? 1.314 -27.438 -16.469 1 97.19 194 GLU A N 1
ATOM 1576 C CA . GLU A 1 194 ? 2.156 -28.5 -17.016 1 97.19 194 GLU A CA 1
ATOM 1577 C C . GLU A 1 194 ? 3.268 -28.875 -16.031 1 97.19 194 GLU A C 1
ATOM 1579 O O . GLU A 1 194 ? 3.805 -29.984 -16.078 1 97.19 194 GLU A O 1
ATOM 1584 N N . MET A 1 195 ? 3.574 -28.031 -15.102 1 97.69 195 MET A N 1
ATOM 1585 C CA . MET A 1 195 ? 4.824 -28.203 -14.367 1 97.69 195 MET A CA 1
ATOM 1586 C C . MET A 1 195 ? 4.574 -28.844 -13.008 1 97.69 195 MET A C 1
ATOM 1588 O O . MET A 1 195 ? 5.508 -29.328 -12.359 1 97.69 195 MET A O 1
ATOM 1592 N N . TYR A 1 196 ? 3.328 -28.938 -12.562 1 97.62 196 TYR A N 1
ATOM 1593 C CA . TYR A 1 196 ? 3.092 -29.391 -11.195 1 97.62 196 TYR A CA 1
ATOM 1594 C C . TYR A 1 196 ? 1.732 -30.062 -11.07 1 97.62 196 TYR A C 1
ATOM 1596 O O . TYR A 1 196 ? 0.753 -29.609 -11.672 1 97.62 196 TYR A O 1
ATOM 1604 N N . GLN A 1 197 ? 1.707 -31.156 -10.328 1 97.75 197 GLN A N 1
ATOM 1605 C CA . GLN A 1 197 ? 0.475 -31.828 -9.938 1 97.75 197 GLN A CA 1
ATOM 1606 C C . GLN A 1 197 ? 0.077 -31.469 -8.508 1 97.75 197 GLN A C 1
ATOM 1608 O O . GLN A 1 197 ? 0.773 -31.812 -7.559 1 97.75 197 GLN A O 1
ATOM 1613 N N . PRO A 1 198 ? -0.996 -30.719 -8.328 1 97.5 198 PRO A N 1
ATOM 1614 C CA . PRO A 1 198 ? -1.404 -30.281 -6.992 1 97.5 198 PRO A CA 1
ATOM 1615 C C . PRO A 1 198 ? -1.741 -31.453 -6.07 1 97.5 198 PRO A C 1
ATOM 1617 O O . PRO A 1 198 ? -1.967 -32.562 -6.543 1 97.5 198 PRO A O 1
ATOM 1620 N N . LYS A 1 199 ? -1.769 -31.172 -4.801 1 97.19 199 LYS A N 1
ATOM 1621 C CA . LYS A 1 199 ? -2.252 -32.125 -3.811 1 97.19 199 LYS A CA 1
ATOM 1622 C C . LYS A 1 199 ? -3.771 -32.281 -3.871 1 97.19 199 LYS A C 1
ATOM 1624 O O . LYS A 1 199 ? -4.426 -31.609 -4.688 1 97.19 199 LYS A O 1
ATOM 1629 N N . SER A 1 200 ? -4.273 -33.125 -3.066 1 97.38 200 SER A N 1
ATOM 1630 C CA . SER A 1 200 ? -5.68 -33.5 -3.145 1 97.38 200 SER A CA 1
ATOM 1631 C C . SER A 1 200 ? -6.594 -32.312 -2.877 1 97.38 200 SER A C 1
ATOM 1633 O O . SER A 1 200 ? -7.711 -32.25 -3.4 1 97.38 200 SER A O 1
ATOM 1635 N N . ASN A 1 201 ? -6.172 -31.422 -2.043 1 97.94 201 ASN A N 1
ATOM 1636 C CA . ASN A 1 201 ? -6.992 -30.266 -1.701 1 97.94 201 ASN A CA 1
ATOM 1637 C C . ASN A 1 201 ? -6.629 -29.047 -2.547 1 97.94 201 ASN A C 1
ATOM 1639 O O . ASN A 1 201 ? -5.465 -28.641 -2.588 1 97.94 201 ASN A O 1
ATOM 1643 N N . ILE A 1 202 ? -7.598 -28.531 -3.221 1 98.06 202 ILE A N 1
ATOM 1644 C CA . ILE A 1 202 ? -7.402 -27.344 -4.059 1 98.06 202 ILE A CA 1
ATOM 1645 C C . ILE A 1 202 ? -8.461 -26.297 -3.725 1 98.06 202 ILE A C 1
ATOM 1647 O O . ILE A 1 202 ? -9.477 -26.609 -3.1 1 98.06 202 ILE A O 1
ATOM 1651 N N . CYS A 1 203 ? -8.195 -25.062 -4.098 1 97.5 203 CYS A N 1
ATOM 1652 C CA . CYS A 1 203 ? -9.156 -24 -3.814 1 97.5 203 CYS A CA 1
ATOM 1653 C C . CYS A 1 203 ? -9.234 -23 -4.973 1 97.5 203 CYS A C 1
ATOM 1655 O O . CYS A 1 203 ? -8.273 -22.844 -5.727 1 97.5 203 CYS A O 1
ATOM 1657 N N . ILE A 1 204 ? -10.359 -22.422 -5.168 1 95.62 204 ILE A N 1
ATOM 1658 C CA . ILE A 1 204 ? -10.586 -21.375 -6.145 1 95.62 204 ILE A CA 1
ATOM 1659 C C . ILE A 1 204 ? -11 -20.094 -5.426 1 95.62 204 ILE A C 1
ATOM 1661 O O . ILE A 1 204 ? -11.852 -20.125 -4.527 1 95.62 204 ILE A O 1
ATOM 1665 N N . ASP A 1 205 ? -10.383 -19.062 -5.738 1 90.94 205 ASP A N 1
ATOM 1666 C CA . ASP A 1 205 ? -10.727 -17.75 -5.195 1 90.94 205 ASP A CA 1
ATOM 1667 C C . ASP A 1 205 ? -10.344 -16.641 -6.168 1 90.94 205 ASP A C 1
ATOM 1669 O O . ASP A 1 205 ? -9.727 -16.891 -7.207 1 90.94 205 ASP A O 1
ATOM 1673 N N . GLU A 1 206 ? -10.812 -15.438 -5.812 1 85.06 206 GLU A N 1
ATOM 1674 C CA . GLU A 1 206 ? -10.516 -14.281 -6.656 1 85.06 206 GLU A CA 1
ATOM 1675 C C . GLU A 1 206 ? -9.188 -13.641 -6.273 1 85.06 206 GLU A C 1
ATOM 1677 O O . GLU A 1 206 ? -8.914 -13.43 -5.09 1 85.06 206 GLU A O 1
ATOM 1682 N N . GLY A 1 207 ? -8.328 -13.547 -7.234 1 81.56 207 GLY A N 1
ATOM 1683 C CA . GLY A 1 207 ? -7.129 -12.742 -7.07 1 81.56 207 GLY A CA 1
ATOM 1684 C C . GLY A 1 207 ? -7.25 -11.352 -7.676 1 81.56 207 GLY A C 1
ATOM 1685 O O . GLY A 1 207 ? -7.906 -11.172 -8.703 1 81.56 207 GLY A O 1
ATOM 1686 N N . MET A 1 208 ? -6.789 -10.281 -6.945 1 71.38 208 MET A N 1
ATOM 1687 C CA . MET A 1 208 ? -6.902 -8.906 -7.43 1 71.38 208 MET A CA 1
ATOM 1688 C C . MET A 1 208 ? -5.527 -8.344 -7.785 1 71.38 208 MET A C 1
ATOM 1690 O O . MET A 1 208 ? -4.578 -8.469 -7.012 1 71.38 208 MET A O 1
ATOM 1694 N N . PHE A 1 209 ? -5.484 -7.98 -8.992 1 72.88 209 PHE A N 1
ATOM 1695 C CA . PHE A 1 209 ? -4.348 -7.184 -9.438 1 72.88 209 PHE A CA 1
ATOM 1696 C C . PHE A 1 209 ? -4.664 -5.695 -9.352 1 72.88 209 PHE A C 1
ATOM 1698 O O . PHE A 1 209 ? -5.66 -5.234 -9.914 1 72.88 209 PHE A O 1
ATOM 1705 N N . LEU A 1 210 ? -3.826 -5.012 -8.5 1 62.84 210 LEU A N 1
ATOM 1706 C CA . LEU A 1 210 ? -4.098 -3.6 -8.258 1 62.84 210 LEU A CA 1
ATOM 1707 C C . LEU A 1 210 ? -3.977 -2.795 -9.547 1 62.84 210 LEU A C 1
ATOM 1709 O O . LEU A 1 210 ? -2.955 -2.863 -10.234 1 62.84 210 LEU A O 1
ATOM 1713 N N . TRP A 1 211 ? -4.961 -2.199 -10.008 1 61.81 211 TRP A N 1
ATOM 1714 C CA . TRP A 1 211 ? -4.984 -1.285 -11.148 1 61.81 211 TRP A CA 1
ATOM 1715 C C . TRP A 1 211 ? -5.938 -0.122 -10.891 1 61.81 211 TRP A C 1
ATOM 1717 O O . TRP A 1 211 ? -7.129 -0.328 -10.648 1 61.81 211 TRP A O 1
ATOM 1727 N N . ARG A 1 212 ? -5.422 1.08 -10.867 1 52.78 212 ARG A N 1
ATOM 1728 C CA . ARG A 1 212 ? -6.254 2.242 -10.57 1 52.78 212 ARG A CA 1
ATOM 1729 C C . ARG A 1 212 ? -6.582 3.027 -11.836 1 52.78 212 ARG A C 1
ATOM 1731 O O . ARG A 1 212 ? -7.387 3.957 -11.797 1 52.78 212 ARG A O 1
ATOM 1738 N N . GLY A 1 213 ? -6 2.594 -12.992 1 55.22 213 GLY A N 1
ATOM 1739 C CA . GLY A 1 213 ? -6.211 3.348 -14.219 1 55.22 213 GLY A CA 1
ATOM 1740 C C . GLY A 1 213 ? -7.496 2.973 -14.938 1 55.22 213 GLY A C 1
ATOM 1741 O O . GLY A 1 213 ? -8.32 2.238 -14.398 1 55.22 213 GLY A O 1
ATOM 1742 N N . ARG A 1 214 ? -7.734 3.646 -15.938 1 53.53 214 ARG A N 1
ATOM 1743 C CA . ARG A 1 214 ? -8.914 3.404 -16.766 1 53.53 214 ARG A CA 1
ATOM 1744 C C . ARG A 1 214 ? -8.812 2.062 -17.484 1 53.53 214 ARG A C 1
ATOM 1746 O O . ARG A 1 214 ? -7.855 1.819 -18.219 1 53.53 214 ARG A O 1
ATOM 1753 N N . LEU A 1 215 ? -9.516 1.184 -17.062 1 64 215 LEU A N 1
ATOM 1754 C CA . LEU A 1 215 ? -9.617 -0.137 -17.688 1 64 215 LEU A CA 1
ATOM 1755 C C . LEU A 1 215 ? -11.062 -0.64 -17.656 1 64 215 LEU A C 1
ATOM 1757 O O . LEU A 1 215 ? -11.727 -0.582 -16.609 1 64 215 LEU A O 1
ATOM 1761 N N . ALA A 1 216 ? -11.586 -0.933 -18.766 1 56.12 216 ALA A N 1
ATOM 1762 C CA . ALA A 1 216 ? -12.992 -1.296 -18.938 1 56.12 216 ALA A CA 1
ATOM 1763 C C . ALA A 1 216 ? -13.383 -2.42 -17.984 1 56.12 216 ALA A C 1
ATOM 1765 O O . ALA A 1 216 ? -14.539 -2.51 -17.562 1 56.12 216 ALA A O 1
ATOM 1766 N N . PHE A 1 217 ? -12.492 -3.197 -17.609 1 59.09 217 PHE A N 1
ATOM 1767 C CA . PHE A 1 217 ? -12.867 -4.34 -16.781 1 59.09 217 PHE A CA 1
ATOM 1768 C C . PHE A 1 217 ? -12.266 -4.219 -15.391 1 59.09 217 PHE A C 1
ATOM 1770 O O . PHE A 1 217 ? -12.016 -5.227 -14.727 1 59.09 217 PHE A O 1
ATOM 1777 N N . ARG A 1 218 ? -12.055 -3.068 -15.047 1 59.84 218 ARG A N 1
ATOM 1778 C CA . ARG A 1 218 ? -11.625 -2.816 -13.672 1 59.84 218 ARG A CA 1
ATOM 1779 C C . ARG A 1 218 ? -12.75 -3.098 -12.688 1 59.84 218 ARG A C 1
ATOM 1781 O O . ARG A 1 218 ? -13.914 -2.781 -12.953 1 59.84 218 ARG A O 1
ATOM 1788 N N . VAL A 1 219 ? -12.367 -3.77 -11.594 1 64.25 219 VAL A N 1
ATOM 1789 C CA . VAL A 1 219 ? -13.359 -4.121 -10.586 1 64.25 219 VAL A CA 1
ATOM 1790 C C . VAL A 1 219 ? -13.031 -3.41 -9.273 1 64.25 219 VAL A C 1
ATOM 1792 O O . VAL A 1 219 ? -11.867 -3.133 -8.977 1 64.25 219 VAL A O 1
ATOM 1795 N N . TYR A 1 220 ? -14.047 -2.906 -8.562 1 59.44 220 TYR A N 1
ATOM 1796 C CA . TYR A 1 220 ? -13.922 -2.35 -7.223 1 59.44 220 TYR A CA 1
ATOM 1797 C C . TYR A 1 220 ? -14.383 -3.352 -6.172 1 59.44 220 TYR A C 1
ATOM 1799 O O . TYR A 1 220 ? -15.516 -3.83 -6.215 1 59.44 220 TYR A O 1
ATOM 1807 N N . ASN A 1 221 ? -13.43 -3.793 -5.324 1 59.66 221 ASN A N 1
ATOM 1808 C CA . ASN A 1 221 ? -13.742 -4.703 -4.23 1 59.66 221 ASN A CA 1
ATOM 1809 C C . ASN A 1 221 ? -13.32 -4.133 -2.883 1 59.66 221 ASN A C 1
ATOM 1811 O O . ASN A 1 221 ? -12.156 -4.25 -2.492 1 59.66 221 ASN A O 1
ATOM 1815 N N . PRO A 1 222 ? -14.258 -3.52 -2.111 1 57.53 222 PRO A N 1
ATOM 1816 C CA . PRO A 1 222 ? -13.906 -2.848 -0.86 1 57.53 222 PRO A CA 1
ATOM 1817 C C . PRO A 1 222 ? -13.406 -3.818 0.208 1 57.53 222 PRO A C 1
ATOM 1819 O O . PRO A 1 222 ? -12.734 -3.404 1.159 1 57.53 222 PRO A O 1
ATOM 1822 N N . GLN A 1 223 ? -13.711 -5.121 -0.03 1 54.53 223 GLN A N 1
ATOM 1823 C CA . GLN A 1 223 ? -13.367 -6.113 0.986 1 54.53 223 GLN A CA 1
ATOM 1824 C C . GLN A 1 223 ? -11.914 -6.551 0.864 1 54.53 223 GLN A C 1
ATOM 1826 O O . GLN A 1 223 ? -11.344 -7.105 1.809 1 54.53 223 GLN A O 1
ATOM 1831 N N . LYS A 1 224 ? -11.406 -6.336 -0.312 1 56.09 224 LYS A N 1
ATOM 1832 C CA . LYS A 1 224 ? -10.031 -6.773 -0.542 1 56.09 224 LYS A CA 1
ATOM 1833 C C . LYS A 1 224 ? -9.047 -5.629 -0.316 1 56.09 224 LYS A C 1
ATOM 1835 O O . LYS A 1 224 ? -9.414 -4.457 -0.417 1 56.09 224 LYS A O 1
ATOM 1840 N N . PRO A 1 225 ? -7.844 -5.988 0.084 1 56.47 225 PRO A N 1
ATOM 1841 C CA . PRO A 1 225 ? -6.828 -4.945 0.251 1 56.47 225 PRO A CA 1
ATOM 1842 C C . PRO A 1 225 ? -6.652 -4.086 -1 1 56.47 225 PRO A C 1
ATOM 1844 O O . PRO A 1 225 ? -6.484 -2.867 -0.899 1 56.47 225 PRO A O 1
ATOM 1847 N N . ILE A 1 226 ? -6.656 -4.734 -2.129 1 54.56 226 ILE A N 1
ATOM 1848 C CA . ILE A 1 226 ? -6.645 -4.027 -3.404 1 54.56 226 ILE A CA 1
ATOM 1849 C C . ILE A 1 226 ? -8.078 -3.76 -3.859 1 54.56 226 ILE A C 1
ATOM 1851 O O . ILE A 1 226 ? -8.797 -4.684 -4.242 1 54.56 226 ILE A O 1
ATOM 1855 N N . LYS A 1 227 ? -8.484 -2.494 -3.688 1 57.47 227 LYS A N 1
ATOM 1856 C CA . LYS A 1 227 ? -9.891 -2.178 -3.912 1 57.47 227 LYS A CA 1
ATOM 1857 C C . LYS A 1 227 ? -10.195 -2.043 -5.402 1 57.47 227 LYS A C 1
ATOM 1859 O O . LYS A 1 227 ? -11.297 -2.365 -5.848 1 57.47 227 LYS A O 1
ATOM 1864 N N . TYR A 1 228 ? -9.141 -1.601 -6.137 1 61.66 228 TYR A N 1
ATOM 1865 C CA . TYR A 1 228 ? -9.344 -1.4 -7.57 1 61.66 228 TYR A CA 1
ATOM 1866 C C . TYR A 1 228 ? -8.344 -2.221 -8.383 1 61.66 228 TYR A C 1
ATOM 1868 O O . TYR A 1 228 ? -7.152 -2.258 -8.062 1 61.66 228 TYR A O 1
ATOM 1876 N N . GLY A 1 229 ? -8.867 -3.049 -9.18 1 68.56 229 GLY A N 1
ATOM 1877 C CA . GLY A 1 229 ? -7.922 -3.787 -10.008 1 68.56 229 GLY A CA 1
ATOM 1878 C C . GLY A 1 229 ? -8.594 -4.762 -10.953 1 68.56 229 GLY A C 1
ATOM 1879 O O . GLY A 1 229 ? -9.781 -4.621 -11.258 1 68.56 229 GLY A O 1
ATOM 1880 N N . VAL A 1 230 ? -7.809 -5.523 -11.586 1 76.5 230 VAL A N 1
ATOM 1881 C CA . VAL A 1 230 ? -8.266 -6.598 -12.461 1 76.5 230 VAL A CA 1
ATOM 1882 C C . VAL A 1 230 ? -8.445 -7.879 -11.648 1 76.5 230 VAL A C 1
ATOM 1884 O O . VAL A 1 230 ? -7.539 -8.305 -10.93 1 76.5 230 VAL A O 1
ATOM 1887 N N . LYS A 1 231 ? -9.664 -8.312 -11.758 1 80.44 231 LYS A N 1
ATOM 1888 C CA . LYS A 1 231 ? -10.016 -9.531 -11.039 1 80.44 231 LYS A CA 1
ATOM 1889 C C . LYS A 1 231 ? -9.672 -10.773 -11.859 1 80.44 231 LYS A C 1
ATOM 1891 O O . LYS A 1 231 ? -9.859 -10.789 -13.078 1 80.44 231 LYS A O 1
ATOM 1896 N N . SER A 1 232 ? -9.031 -11.766 -11.18 1 88.44 232 SER A N 1
ATOM 1897 C CA . SER A 1 232 ? -8.781 -13.055 -11.805 1 88.44 232 SER A CA 1
ATOM 1898 C C . SER A 1 232 ? -9.281 -14.203 -10.93 1 88.44 232 SER A C 1
ATOM 1900 O O . SER A 1 232 ? -9.148 -14.164 -9.711 1 88.44 232 SER A O 1
ATOM 1902 N N . TYR A 1 233 ? -9.945 -15.18 -11.617 1 91.25 233 TYR A N 1
ATOM 1903 C CA . TYR A 1 233 ? -10.227 -16.438 -10.938 1 91.25 233 TYR A CA 1
ATOM 1904 C C . TYR A 1 233 ? -9 -17.344 -10.922 1 91.25 233 TYR A C 1
ATOM 1906 O O . TYR A 1 233 ? -8.422 -17.625 -11.977 1 91.25 233 TYR A O 1
ATOM 1914 N N . ILE A 1 234 ? -8.625 -17.719 -9.727 1 94.81 234 ILE A N 1
ATOM 1915 C CA . ILE A 1 234 ? -7.371 -18.469 -9.609 1 94.81 234 ILE A CA 1
ATOM 1916 C C . ILE A 1 234 ? -7.621 -19.781 -8.883 1 94.81 234 ILE A C 1
ATOM 1918 O O . ILE A 1 234 ? -8.352 -19.828 -7.891 1 94.81 234 ILE A O 1
ATOM 1922 N N . LEU A 1 235 ? -7.191 -20.859 -9.43 1 97.81 235 LEU A N 1
ATOM 1923 C CA . LEU A 1 235 ? -7.164 -22.156 -8.766 1 97.81 235 LEU A CA 1
ATOM 1924 C C . LEU A 1 235 ? -5.773 -22.469 -8.219 1 97.81 235 LEU A C 1
ATOM 1926 O O . LEU A 1 235 ? -4.793 -22.469 -8.969 1 97.81 235 LEU A O 1
ATOM 1930 N N . CYS A 1 236 ? -5.668 -22.703 -6.934 1 97.25 236 CYS A N 1
ATOM 1931 C CA . CYS A 1 236 ? -4.387 -22.953 -6.273 1 97.25 236 CYS A CA 1
ATOM 1932 C C . CYS A 1 236 ? -4.422 -24.25 -5.477 1 97.25 236 CYS A C 1
ATOM 1934 O O . CYS A 1 236 ? -5.496 -24.734 -5.125 1 97.25 236 CYS A O 1
ATOM 1936 N N . ASP A 1 237 ? -3.252 -24.812 -5.293 1 97.31 237 ASP A N 1
ATOM 1937 C CA . ASP A 1 237 ? -3.082 -25.828 -4.254 1 97.31 237 ASP A CA 1
ATOM 1938 C C . ASP A 1 237 ? -3.324 -25.234 -2.867 1 97.31 237 ASP A C 1
ATOM 1940 O O . ASP A 1 237 ? -2.721 -24.219 -2.506 1 97.31 237 ASP A O 1
ATOM 1944 N N . SER A 1 238 ? -4.176 -25.828 -2.109 1 95.5 238 SER A N 1
ATOM 1945 C CA . SER A 1 238 ? -4.598 -25.25 -0.837 1 95.5 238 SER A CA 1
ATOM 1946 C C . SER A 1 238 ? -3.436 -25.188 0.149 1 95.5 238 SER A C 1
ATOM 1948 O O . SER A 1 238 ? -3.357 -24.25 0.959 1 95.5 238 SER A O 1
ATOM 1950 N N . ASP A 1 239 ? -2.602 -26.078 0.078 1 92.56 239 ASP A N 1
ATOM 1951 C CA . ASP A 1 239 ? -1.529 -26.188 1.062 1 92.56 239 ASP A CA 1
ATOM 1952 C C . ASP A 1 239 ? -0.364 -25.266 0.706 1 92.56 239 ASP A C 1
ATOM 1954 O O . ASP A 1 239 ? 0.143 -24.531 1.562 1 92.56 239 ASP A O 1
ATOM 1958 N N . THR A 1 240 ? 0.033 -25.266 -0.542 1 91.69 240 THR A N 1
ATOM 1959 C CA . THR A 1 240 ? 1.262 -24.594 -0.948 1 91.69 240 THR A CA 1
ATOM 1960 C C . THR A 1 240 ? 0.958 -23.203 -1.519 1 91.69 240 THR A C 1
ATOM 1962 O O . THR A 1 240 ? 1.824 -22.328 -1.528 1 91.69 240 THR A O 1
ATOM 1965 N N . GLY A 1 241 ? -0.173 -23.047 -2.047 1 94.31 241 GLY A N 1
ATOM 1966 C CA . GLY A 1 241 ? -0.501 -21.797 -2.734 1 94.31 241 GLY A CA 1
ATOM 1967 C C . GLY A 1 241 ? -0.053 -21.781 -4.184 1 94.31 241 GLY A C 1
ATOM 1968 O O . GLY A 1 241 ? -0.193 -20.781 -4.871 1 94.31 241 GLY A O 1
ATOM 1969 N N . TYR A 1 242 ? 0.503 -22.922 -4.684 1 97.38 242 TYR A N 1
ATOM 1970 C CA . TYR A 1 242 ? 0.891 -23.016 -6.086 1 97.38 242 TYR A CA 1
ATOM 1971 C C . TYR A 1 242 ? -0.282 -22.688 -7.004 1 97.38 242 TYR A C 1
ATOM 1973 O O . TYR A 1 242 ? -1.359 -23.281 -6.879 1 97.38 242 TYR A O 1
ATOM 1981 N N . CYS A 1 243 ? -0.07 -21.734 -7.867 1 97.94 243 CYS A N 1
ATOM 1982 C CA . CYS A 1 243 ? -1.108 -21.375 -8.828 1 97.94 243 CYS A CA 1
ATOM 1983 C C . CYS A 1 243 ? -1.159 -22.375 -9.977 1 97.94 243 CYS A C 1
ATOM 1985 O O . CYS A 1 243 ? -0.244 -22.438 -10.797 1 97.94 243 CYS A O 1
ATOM 1987 N N . PHE A 1 244 ? -2.203 -23.125 -10.086 1 98.31 244 PHE A N 1
ATOM 1988 C CA . PHE A 1 244 ? -2.346 -24.141 -11.109 1 98.31 244 PHE A CA 1
ATOM 1989 C C . PHE A 1 244 ? -2.969 -23.562 -12.375 1 98.31 244 PHE A C 1
ATOM 1991 O O . PHE A 1 244 ? -2.549 -23.891 -13.484 1 98.31 244 PHE A O 1
ATOM 1998 N N . ASN A 1 245 ? -3.936 -22.766 -12.164 1 97.88 245 ASN A N 1
ATOM 1999 C CA . ASN A 1 245 ? -4.688 -22.172 -13.273 1 97.88 245 ASN A CA 1
ATOM 2000 C C . ASN A 1 245 ? -5.262 -20.812 -12.898 1 97.88 245 ASN A C 1
ATOM 2002 O O . ASN A 1 245 ? -5.465 -20.516 -11.719 1 97.88 245 ASN A O 1
ATOM 2006 N N . MET A 1 246 ? -5.445 -20.031 -13.922 1 95.5 246 MET A N 1
ATOM 2007 C CA . MET A 1 246 ? -6.02 -18.703 -13.672 1 95.5 246 MET A CA 1
ATOM 2008 C C . MET A 1 246 ? -6.805 -18.219 -14.883 1 95.5 246 MET A C 1
ATOM 2010 O O . MET A 1 246 ? -6.473 -18.562 -16.016 1 95.5 246 MET A O 1
ATOM 2014 N N . LYS A 1 247 ? -7.836 -17.453 -14.633 1 92 247 LYS A N 1
ATOM 2015 C CA . LYS A 1 247 ? -8.68 -16.859 -15.664 1 92 247 LYS A CA 1
ATOM 2016 C C . LYS A 1 247 ? -9.062 -15.43 -15.305 1 92 247 LYS A C 1
ATOM 2018 O O . LYS A 1 247 ? -9.906 -15.211 -14.438 1 92 247 LYS A O 1
ATOM 2023 N N . PRO A 1 248 ? -8.414 -14.445 -15.969 1 88.5 248 PRO A N 1
ATOM 2024 C CA . PRO A 1 248 ? -8.797 -13.055 -15.719 1 88.5 248 PRO A CA 1
ATOM 2025 C C . PRO A 1 248 ? -10.242 -12.766 -16.125 1 88.5 248 PRO A C 1
ATOM 2027 O O . PRO A 1 248 ? -10.719 -13.273 -17.141 1 88.5 248 PRO A O 1
ATOM 2030 N N . TYR A 1 249 ? -10.883 -11.969 -15.344 1 81.44 249 TYR A N 1
ATOM 2031 C CA . TYR A 1 249 ? -12.258 -11.578 -15.617 1 81.44 249 TYR A CA 1
ATOM 2032 C C . TYR A 1 249 ? -12.312 -10.375 -16.547 1 81.44 249 TYR A C 1
ATOM 2034 O O . TYR A 1 249 ? -11.766 -9.312 -16.234 1 81.44 249 TYR A O 1
ATOM 2042 N N . CYS A 1 250 ? -12.859 -10.539 -17.703 1 75.69 250 CYS A N 1
ATOM 2043 C CA . CYS A 1 250 ? -12.945 -9.445 -18.656 1 75.69 250 CYS A CA 1
ATOM 2044 C C . CYS A 1 250 ? -14.391 -9.133 -19.016 1 75.69 250 CYS A C 1
ATOM 2046 O O . CYS A 1 250 ? -14.68 -8.648 -20.109 1 75.69 250 CYS A O 1
ATOM 2048 N N . GLY A 1 251 ? -15.258 -9.305 -18.125 1 64 251 GLY A N 1
ATOM 2049 C CA . GLY A 1 251 ? -16.656 -8.992 -18.375 1 64 251 GLY A CA 1
ATOM 2050 C C . GLY A 1 251 ? -17.359 -10.039 -19.219 1 64 251 GLY A C 1
ATOM 2051 O O . GLY A 1 251 ? -18.484 -9.844 -19.641 1 64 251 GLY A O 1
ATOM 2052 N N . GLU A 1 252 ? -16.688 -11.094 -19.469 1 61.75 252 GLU A N 1
ATOM 2053 C CA . GLU A 1 252 ? -17.266 -12.109 -20.359 1 61.75 252 GLU A CA 1
ATOM 2054 C C . GLU A 1 252 ? -18.469 -12.781 -19.703 1 61.75 252 GLU A C 1
ATOM 2056 O O . GLU A 1 252 ? -18.609 -12.758 -18.484 1 61.75 252 GLU A O 1
ATOM 2061 N N . SER A 1 253 ? -19.234 -13.305 -20.516 1 61.97 253 SER A N 1
ATOM 2062 C CA . SER A 1 253 ? -20.578 -13.844 -20.266 1 61.97 253 SER A CA 1
ATOM 2063 C C . SER A 1 253 ? -20.5 -15.258 -19.688 1 61.97 253 SER A C 1
ATOM 2065 O O . SER A 1 253 ? -21.531 -15.859 -19.375 1 61.97 253 SER A O 1
ATOM 2067 N N . ALA A 1 254 ? -19.297 -15.773 -19.5 1 71.81 254 ALA A N 1
ATOM 2068 C CA . ALA A 1 254 ? -19.312 -17.156 -19 1 71.81 254 ALA A CA 1
ATOM 2069 C C . ALA A 1 254 ? -19.906 -17.219 -17.594 1 71.81 254 ALA A C 1
ATOM 2071 O O . ALA A 1 254 ? -19.719 -16.312 -16.781 1 71.81 254 ALA A O 1
ATOM 2072 N N . THR A 1 255 ? -20.688 -18.281 -17.422 1 80.62 255 THR A N 1
ATOM 2073 C CA . THR A 1 255 ? -21.266 -18.5 -16.094 1 80.62 255 THR A CA 1
ATOM 2074 C C . THR A 1 255 ? -20.172 -18.859 -15.102 1 80.62 255 THR A C 1
ATOM 2076 O O . THR A 1 255 ? -19.094 -19.344 -15.484 1 80.62 255 THR A O 1
ATOM 2079 N N . LEU A 1 256 ? -20.391 -18.688 -13.961 1 82.69 256 LEU A N 1
ATOM 2080 C CA . LEU A 1 256 ? -19.438 -19 -12.906 1 82.69 256 LEU A CA 1
ATOM 2081 C C . LEU A 1 256 ? -19.156 -20.5 -12.859 1 82.69 256 LEU A C 1
ATOM 2083 O O . LEU A 1 256 ? -18.016 -20.922 -12.633 1 82.69 256 LEU A O 1
ATOM 2087 N N . GLY A 1 257 ? -20.234 -21.312 -13.07 1 86.75 257 GLY A N 1
ATOM 2088 C CA . GLY A 1 257 ? -20.062 -22.766 -13.109 1 86.75 257 GLY A CA 1
ATOM 2089 C C . GLY A 1 257 ? -19.109 -23.219 -14.203 1 86.75 257 GLY A C 1
ATOM 2090 O O . GLY A 1 257 ? -18.234 -24.047 -13.961 1 86.75 257 GLY A O 1
ATOM 2091 N N . ASP A 1 258 ? -19.219 -22.609 -15.305 1 89.62 258 ASP A N 1
ATOM 2092 C CA . ASP A 1 258 ? -18.344 -22.953 -16.422 1 89.62 258 ASP A CA 1
ATOM 2093 C C . ASP A 1 258 ? -16.906 -22.531 -16.109 1 89.62 258 ASP A C 1
ATOM 2095 O O . ASP A 1 258 ? -15.953 -23.234 -16.484 1 89.62 258 ASP A O 1
ATOM 2099 N N . THR A 1 259 ? -16.812 -21.406 -15.508 1 91.06 259 THR A N 1
ATOM 2100 C CA . THR A 1 259 ? -15.484 -20.906 -15.141 1 91.06 259 THR A CA 1
ATOM 2101 C C . THR A 1 259 ? -14.789 -21.875 -14.188 1 91.06 259 THR A C 1
ATOM 2103 O O . THR A 1 259 ? -13.609 -22.188 -14.359 1 91.06 259 THR A O 1
ATOM 2106 N N . VAL A 1 260 ? -15.547 -22.406 -13.258 1 93.88 260 VAL A N 1
ATOM 2107 C CA . VAL A 1 260 ? -14.992 -23.312 -12.266 1 93.88 260 VAL A CA 1
ATOM 2108 C C . VAL A 1 260 ? -14.523 -24.594 -12.953 1 93.88 260 VAL A C 1
ATOM 2110 O O . VAL A 1 260 ? -13.406 -25.062 -12.727 1 93.88 260 VAL A O 1
ATOM 2113 N N . VAL A 1 261 ? -15.367 -25.125 -13.789 1 93.75 261 VAL A N 1
ATOM 2114 C CA . VAL A 1 261 ? -15.039 -26.375 -14.484 1 93.75 261 VAL A CA 1
ATOM 2115 C C . VAL A 1 261 ? -13.836 -26.156 -15.398 1 93.75 261 VAL A C 1
ATOM 2117 O O . VAL A 1 261 ? -12.953 -27 -15.492 1 93.75 261 VAL A O 1
ATOM 2120 N N . SER A 1 262 ? -13.836 -25.016 -16 1 93.44 262 SER A N 1
ATOM 2121 C CA . SER A 1 262 ? -12.719 -24.703 -16.891 1 93.44 262 SER A CA 1
ATOM 2122 C C . SER A 1 262 ? -11.414 -24.594 -16.109 1 93.44 262 SER A C 1
ATOM 2124 O O . SER A 1 262 ? -10.352 -24.984 -16.609 1 93.44 262 SER A O 1
ATOM 2126 N N . LEU A 1 263 ? -11.445 -24.078 -14.945 1 95.94 263 LEU A N 1
ATOM 2127 C CA . LEU A 1 263 ? -10.266 -23.906 -14.109 1 95.94 263 LEU A CA 1
ATOM 2128 C C . LEU A 1 263 ? -9.703 -25.25 -13.664 1 95.94 263 LEU A C 1
ATOM 2130 O O . LEU A 1 263 ? -8.5 -25.391 -13.469 1 95.94 263 LEU A O 1
ATOM 2134 N N . LEU A 1 264 ? -10.547 -26.266 -13.492 1 96.88 264 LEU A N 1
ATOM 2135 C CA . LEU A 1 264 ? -10.102 -27.594 -13.078 1 96.88 264 LEU A CA 1
ATOM 2136 C C . LEU A 1 264 ? -9.234 -28.25 -14.156 1 96.88 264 LEU A C 1
ATOM 2138 O O . LEU A 1 264 ? -8.281 -28.953 -13.844 1 96.88 264 LEU A O 1
ATOM 2142 N N . ASP A 1 265 ? -9.602 -27.984 -15.414 1 95.38 265 ASP A N 1
ATOM 2143 C CA . ASP A 1 265 ? -8.844 -28.516 -16.531 1 95.38 265 ASP A CA 1
ATOM 2144 C C . ASP A 1 265 ? -8.594 -30.016 -16.375 1 95.38 265 ASP A C 1
ATOM 2146 O O . ASP A 1 265 ? -9.539 -30.781 -16.156 1 95.38 265 ASP A O 1
ATOM 2150 N N . ARG A 1 266 ? -7.379 -30.5 -16.328 1 95.5 266 ARG A N 1
ATOM 2151 C CA . ARG A 1 266 ? -7.051 -31.922 -16.312 1 95.5 266 ARG A CA 1
ATOM 2152 C C . ARG A 1 266 ? -7.238 -32.531 -14.922 1 95.5 266 ARG A C 1
ATOM 2154 O O . ARG A 1 266 ? -7.066 -33.719 -14.727 1 95.5 266 ARG A O 1
ATOM 2161 N N . LEU A 1 267 ? -7.574 -31.719 -13.945 1 97.19 267 LEU A N 1
ATOM 2162 C CA . LEU A 1 267 ? -7.727 -32.219 -12.586 1 97.19 267 LEU A CA 1
ATOM 2163 C C . LEU A 1 267 ? -9.062 -32.938 -12.414 1 97.19 267 LEU A C 1
ATOM 2165 O O . LEU A 1 267 ? -9.242 -33.719 -11.477 1 97.19 267 LEU A O 1
ATOM 2169 N N . ALA A 1 268 ? -9.977 -32.594 -13.281 1 96.19 268 ALA A N 1
ATOM 2170 C CA . ALA A 1 268 ? -11.289 -33.219 -13.211 1 96.19 268 ALA A CA 1
ATOM 2171 C C . ALA A 1 268 ? -11.172 -34.75 -13.383 1 96.19 268 ALA A C 1
ATOM 2173 O O . ALA A 1 268 ? -10.383 -35.219 -14.203 1 96.19 268 ALA A O 1
ATOM 2174 N N . GLY A 1 269 ? -11.914 -35.469 -12.586 1 95.75 269 GLY A N 1
ATOM 2175 C CA . GLY A 1 269 ? -11.977 -36.906 -12.75 1 95.75 269 GLY A CA 1
ATOM 2176 C C . GLY A 1 269 ? -11.008 -37.656 -11.852 1 95.75 269 GLY A C 1
ATOM 2177 O O . GLY A 1 269 ? -10.93 -38.875 -11.898 1 95.75 269 GLY A O 1
ATOM 2178 N N . HIS A 1 270 ? -10.367 -36.938 -10.992 1 97.12 270 HIS A N 1
ATOM 2179 C CA . HIS A 1 270 ? -9.297 -37.594 -10.242 1 97.12 270 HIS A CA 1
ATOM 2180 C C . HIS A 1 270 ? -9.523 -37.469 -8.742 1 97.12 270 HIS A C 1
ATOM 2182 O O . HIS A 1 270 ? -8.586 -37.625 -7.957 1 97.12 270 HIS A O 1
ATOM 2188 N N . GLY A 1 271 ? -10.734 -37.125 -8.328 1 97.56 271 GLY A N 1
ATOM 2189 C CA . GLY A 1 271 ? -11.109 -37.188 -6.922 1 97.56 271 GLY A CA 1
ATOM 2190 C C . GLY A 1 271 ? -10.594 -36 -6.117 1 97.56 271 GLY A C 1
ATOM 2191 O O . GLY A 1 271 ? -10.289 -36.156 -4.93 1 97.56 271 GLY A O 1
ATOM 2192 N N . TYR A 1 272 ? -10.383 -34.906 -6.66 1 98 272 TYR A N 1
ATOM 2193 C CA . TYR A 1 272 ? -9.922 -33.719 -5.957 1 98 272 TYR A CA 1
ATOM 2194 C C . TYR A 1 272 ? -11.016 -33.156 -5.047 1 98 272 TYR A C 1
ATOM 2196 O O . TYR A 1 272 ? -12.203 -33.406 -5.281 1 98 272 TYR A O 1
ATOM 2204 N N . ARG A 1 273 ? -10.594 -32.5 -4.012 1 97.94 273 ARG A N 1
ATOM 2205 C CA . ARG A 1 273 ? -11.453 -31.766 -3.086 1 97.94 273 ARG A CA 1
ATOM 2206 C C . ARG A 1 273 ? -11.32 -30.25 -3.285 1 97.94 273 ARG A C 1
ATOM 2208 O O . ARG A 1 273 ? -10.281 -29.672 -2.959 1 97.94 273 ARG A O 1
ATOM 2215 N N . LEU A 1 274 ? -12.336 -29.688 -3.779 1 98 274 LEU A N 1
ATOM 2216 C CA . LEU A 1 274 ? -12.312 -28.281 -4.16 1 98 274 LEU A CA 1
ATOM 2217 C C . LEU A 1 274 ? -12.977 -27.422 -3.09 1 98 274 LEU A C 1
ATOM 2219 O O . LEU A 1 274 ? -14.109 -27.688 -2.684 1 98 274 LEU A O 1
ATOM 2223 N N . PHE A 1 275 ? -12.281 -26.469 -2.607 1 97.62 275 PHE A N 1
ATOM 2224 C CA . PHE A 1 275 ? -12.805 -25.5 -1.64 1 97.62 275 PHE A CA 1
ATOM 2225 C C . PHE A 1 275 ? -13.07 -24.156 -2.297 1 97.62 275 PHE A C 1
ATOM 2227 O O . PHE A 1 275 ? -12.211 -23.625 -3.012 1 97.62 275 PHE A O 1
ATOM 2234 N N . MET A 1 276 ? -14.273 -23.594 -2.1 1 93.75 276 MET A N 1
ATOM 2235 C CA . MET A 1 276 ? -14.672 -22.344 -2.725 1 93.75 276 MET A CA 1
ATOM 2236 C C . MET A 1 276 ? -15.508 -21.5 -1.767 1 93.75 276 MET A C 1
ATOM 2238 O O . MET A 1 276 ? -16.078 -22.031 -0.803 1 93.75 276 MET A O 1
ATOM 2242 N N . ASP A 1 277 ? -15.586 -20.203 -2.086 1 88.5 277 ASP A N 1
ATOM 2243 C CA . ASP A 1 277 ? -16.375 -19.312 -1.248 1 88.5 277 ASP A CA 1
ATOM 2244 C C . ASP A 1 277 ? -17.812 -19.219 -1.747 1 88.5 277 ASP A C 1
ATOM 2246 O O . ASP A 1 277 ? -18.188 -19.891 -2.703 1 88.5 277 ASP A O 1
ATOM 2250 N N . ASN A 1 278 ? -18.641 -18.359 -1.126 1 86.25 278 ASN A N 1
ATOM 2251 C CA . ASN A 1 278 ? -20.078 -18.312 -1.333 1 86.25 278 ASN A CA 1
ATOM 2252 C C . ASN A 1 278 ? -20.422 -17.734 -2.705 1 86.25 278 ASN A C 1
ATOM 2254 O O . ASN A 1 278 ? -21.531 -17.938 -3.203 1 86.25 278 ASN A O 1
ATOM 2258 N N . LEU A 1 279 ? -19.469 -17.125 -3.295 1 80.12 279 LEU A N 1
ATOM 2259 C CA . LEU A 1 279 ? -19.719 -16.562 -4.621 1 80.12 279 LEU A CA 1
ATOM 2260 C C . LEU A 1 279 ? -19.922 -17.688 -5.645 1 80.12 279 LEU A C 1
ATOM 2262 O O . LEU A 1 279 ? -20.781 -17.578 -6.523 1 80.12 279 LEU A O 1
ATOM 2266 N N . TYR A 1 280 ? -19.25 -18.719 -5.465 1 83.94 280 TYR A N 1
ATOM 2267 C CA . TYR A 1 280 ? -19.172 -19.75 -6.492 1 83.94 280 TYR A CA 1
ATOM 2268 C C . TYR A 1 280 ? -20.188 -20.859 -6.234 1 83.94 280 TYR A C 1
ATOM 2270 O O . TYR A 1 280 ? -20.734 -21.438 -7.172 1 83.94 280 TYR A O 1
ATOM 2278 N N . ASN A 1 281 ? -20.469 -21.047 -5.086 1 90.31 281 ASN A N 1
ATOM 2279 C CA . ASN A 1 281 ? -21.125 -22.297 -4.715 1 90.31 281 ASN A CA 1
ATOM 2280 C C . ASN A 1 281 ? -22.625 -22.25 -4.977 1 90.31 281 ASN A C 1
ATOM 2282 O O . ASN A 1 281 ? -23.266 -21.234 -4.719 1 90.31 281 ASN A O 1
ATOM 2286 N N . SER A 1 282 ? -23.125 -23.266 -5.484 1 92.38 282 SER A N 1
ATOM 2287 C CA . SER A 1 282 ? -24.531 -23.594 -5.633 1 92.38 282 SER A CA 1
ATOM 2288 C C . SER A 1 282 ? -24.75 -25.109 -5.57 1 92.38 282 SER A C 1
ATOM 2290 O O . SER A 1 282 ? -23.828 -25.875 -5.828 1 92.38 282 SER A O 1
ATOM 2292 N N . VAL A 1 283 ? -25.969 -25.5 -5.172 1 93.88 283 VAL A N 1
ATOM 2293 C CA . VAL A 1 283 ? -26.266 -26.938 -5.078 1 93.88 283 VAL A CA 1
ATOM 2294 C C . VAL A 1 283 ? -26.094 -27.594 -6.449 1 93.88 283 VAL A C 1
ATOM 2296 O O . VAL A 1 283 ? -25.5 -28.656 -6.562 1 93.88 283 VAL A O 1
ATOM 2299 N N . ARG A 1 284 ? -26.5 -26.922 -7.426 1 92.75 284 ARG A N 1
ATOM 2300 C CA . ARG A 1 284 ? -26.391 -27.438 -8.789 1 92.75 284 ARG A CA 1
ATOM 2301 C C . ARG A 1 284 ? -24.922 -27.609 -9.195 1 92.75 284 ARG A C 1
ATOM 2303 O O . ARG A 1 284 ? -24.562 -28.609 -9.805 1 92.75 284 ARG A O 1
ATOM 2310 N N . LEU A 1 285 ? -24.156 -26.641 -8.938 1 94 285 LEU A N 1
ATOM 2311 C CA . LEU A 1 285 ? -22.734 -26.719 -9.273 1 94 285 LEU A CA 1
ATOM 2312 C C . LEU A 1 285 ? -22.062 -27.875 -8.523 1 94 285 LEU A C 1
ATOM 2314 O O . LEU A 1 285 ? -21.219 -28.562 -9.086 1 94 285 LEU A O 1
ATOM 2318 N N . CYS A 1 286 ? -22.438 -28.125 -7.316 1 95.62 286 CYS A N 1
ATOM 2319 C CA . CYS A 1 286 ? -21.875 -29.219 -6.527 1 95.62 286 CYS A CA 1
ATOM 2320 C C . CYS A 1 286 ? -22.172 -30.562 -7.18 1 95.62 286 CYS A C 1
ATOM 2322 O O . CYS A 1 286 ? -21.297 -31.422 -7.266 1 95.62 286 CYS A O 1
ATOM 2324 N N . GLU A 1 287 ? -23.391 -30.672 -7.555 1 95.25 287 GLU A N 1
ATOM 2325 C CA . GLU A 1 287 ? -23.781 -31.906 -8.219 1 95.25 287 GLU A CA 1
ATOM 2326 C C . GLU A 1 287 ? -23.016 -32.094 -9.531 1 95.25 287 GLU A C 1
ATOM 2328 O O . GLU A 1 287 ? -22.562 -33.188 -9.844 1 95.25 287 GLU A O 1
ATOM 2333 N N . ARG A 1 288 ? -22.891 -31.047 -10.219 1 95 288 ARG A N 1
ATOM 2334 C CA . ARG A 1 288 ? -22.141 -31.078 -11.477 1 95 288 ARG A CA 1
ATOM 2335 C C . ARG A 1 288 ? -20.688 -31.484 -11.242 1 95 288 ARG A C 1
ATOM 2337 O O . ARG A 1 288 ? -20.141 -32.281 -12 1 95 288 ARG A O 1
ATOM 2344 N N . LEU A 1 289 ? -20.078 -30.938 -10.305 1 96.38 289 LEU A N 1
ATOM 2345 C CA . LEU A 1 289 ? -18.688 -31.234 -9.984 1 96.38 289 LEU A CA 1
ATOM 2346 C C . LEU A 1 289 ? -18.547 -32.688 -9.5 1 96.38 289 LEU A C 1
ATOM 2348 O O . LEU A 1 289 ? -17.547 -33.344 -9.805 1 96.38 289 LEU A O 1
ATOM 2352 N N . LEU A 1 290 ? -19.516 -33.125 -8.758 1 96 290 LEU A N 1
ATOM 2353 C CA . LEU A 1 290 ? -19.5 -34.531 -8.328 1 96 290 LEU A CA 1
ATOM 2354 C C . LEU A 1 290 ? -19.531 -35.469 -9.531 1 96 290 LEU A C 1
ATOM 2356 O O . LEU A 1 290 ? -18.891 -36.531 -9.516 1 96 290 LEU A O 1
ATOM 2360 N N . ASP A 1 291 ? -20.234 -35.094 -10.547 1 95 291 ASP A N 1
ATOM 2361 C CA . ASP A 1 291 ? -20.328 -35.875 -11.766 1 95 291 ASP A CA 1
ATOM 2362 C C . ASP A 1 291 ? -18.969 -36.031 -12.445 1 95 291 ASP A C 1
ATOM 2364 O O . ASP A 1 291 ? -18.719 -37 -13.141 1 95 291 ASP A O 1
ATOM 2368 N N . VAL A 1 292 ? -18.188 -35.031 -12.234 1 95.62 292 VAL A N 1
ATOM 2369 C CA . VAL A 1 292 ? -16.859 -35.094 -12.828 1 95.62 292 VAL A CA 1
ATOM 2370 C C . VAL A 1 292 ? -15.836 -35.531 -11.766 1 95.62 292 VAL A C 1
ATOM 2372 O O . VAL A 1 292 ? -14.664 -35.156 -11.844 1 95.62 292 VAL A O 1
ATOM 2375 N N . LYS A 1 293 ? -16.328 -36.156 -10.695 1 96.81 293 LYS A N 1
ATOM 2376 C CA . LYS A 1 293 ? -15.539 -36.781 -9.633 1 96.81 293 LYS A CA 1
ATOM 2377 C C . LYS A 1 293 ? -14.695 -35.75 -8.891 1 96.81 293 LYS A C 1
ATOM 2379 O O . LYS A 1 293 ? -13.5 -35.938 -8.68 1 96.81 293 LYS A O 1
ATOM 2384 N N . THR A 1 294 ? -15.219 -34.656 -8.641 1 97.38 294 THR A N 1
ATOM 2385 C CA . THR A 1 294 ? -14.609 -33.594 -7.832 1 97.38 294 THR A CA 1
ATOM 2386 C C . THR A 1 294 ? -15.5 -33.25 -6.645 1 97.38 294 THR A C 1
ATOM 2388 O O . THR A 1 294 ? -16.688 -32.938 -6.816 1 97.38 294 THR A O 1
ATOM 2391 N N . HIS A 1 295 ? -14.984 -33.375 -5.52 1 97.69 295 HIS A N 1
ATOM 2392 C CA . HIS A 1 295 ? -15.711 -33.031 -4.312 1 97.69 295 HIS A CA 1
ATOM 2393 C C . HIS A 1 295 ? -15.68 -31.516 -4.09 1 97.69 295 HIS A C 1
ATOM 2395 O O . HIS A 1 295 ? -14.812 -30.812 -4.629 1 97.69 295 HIS A O 1
ATOM 2401 N N . VAL A 1 296 ? -16.625 -31.016 -3.279 1 96.81 296 VAL A N 1
ATOM 2402 C CA . VAL A 1 296 ? -16.688 -29.578 -3.037 1 96.81 296 VAL A CA 1
ATOM 2403 C C . VAL A 1 296 ? -17.016 -29.312 -1.57 1 96.81 296 VAL A C 1
ATOM 2405 O O . VAL A 1 296 ? -17.766 -30.078 -0.95 1 96.81 296 VAL A O 1
ATOM 2408 N N . CYS A 1 297 ? -16.406 -28.344 -1.053 1 97.25 297 CYS A N 1
ATOM 2409 C CA . CYS A 1 297 ? -16.734 -27.812 0.264 1 97.25 297 CYS A CA 1
ATOM 2410 C C . CYS A 1 297 ? -16.609 -26.297 0.29 1 97.25 297 CYS A C 1
ATOM 2412 O O . CYS A 1 297 ? -15.617 -25.75 -0.198 1 97.25 297 CYS A O 1
ATOM 2414 N N . GLY A 1 298 ? -17.578 -25.609 0.834 1 95.81 298 GLY A N 1
ATOM 2415 C CA . GLY A 1 298 ? -17.484 -24.156 0.929 1 95.81 298 GLY A CA 1
ATOM 2416 C C . GLY A 1 298 ? -18.719 -23.531 1.54 1 95.81 298 GLY A C 1
ATOM 2417 O O . GLY A 1 298 ? -19.625 -24.234 1.987 1 95.81 298 GLY A O 1
ATOM 2418 N N . THR A 1 299 ? -18.734 -22.25 1.634 1 93.81 299 THR A N 1
ATOM 2419 C CA . THR A 1 299 ? -19.891 -21.516 2.137 1 93.81 299 THR A CA 1
ATOM 2420 C C . THR A 1 299 ? -20.906 -21.281 1.024 1 93.81 299 THR A C 1
ATOM 2422 O O . THR A 1 299 ? -20.562 -21.328 -0.159 1 93.81 299 THR A O 1
ATOM 2425 N N . ILE A 1 300 ? -22.125 -21.172 1.374 1 92.88 300 ILE A N 1
ATOM 2426 C CA . ILE A 1 300 ? -23.188 -20.984 0.387 1 92.88 300 ILE A CA 1
ATOM 2427 C C . ILE A 1 300 ? -24.047 -19.781 0.781 1 92.88 300 ILE A C 1
ATOM 2429 O O . ILE A 1 300 ? -24.359 -19.594 1.96 1 92.88 300 ILE A O 1
ATOM 2433 N N . ARG A 1 301 ? -24.297 -18.953 -0.142 1 89.38 301 ARG A N 1
ATOM 2434 C CA . ARG A 1 301 ? -25.156 -17.797 0.109 1 89.38 301 ARG A CA 1
ATOM 2435 C C . ARG A 1 301 ? -26.625 -18.125 -0.127 1 89.38 301 ARG A C 1
ATOM 2437 O O . ARG A 1 301 ? -26.953 -19.266 -0.502 1 89.38 301 ARG A O 1
ATOM 2444 N N . LYS A 1 302 ? -27.469 -17.094 0.027 1 87.81 302 LYS A N 1
ATOM 2445 C CA . LYS A 1 302 ? -28.906 -17.328 -0.07 1 87.81 302 LYS A CA 1
ATOM 2446 C C . LYS A 1 302 ? -29.328 -17.531 -1.52 1 87.81 302 LYS A C 1
ATOM 2448 O O . LYS A 1 302 ? -28.781 -16.906 -2.43 1 87.81 302 LYS A O 1
ATOM 2453 N N . ASN A 1 303 ? -30.266 -18.438 -1.723 1 88.25 303 ASN A N 1
ATOM 2454 C CA . ASN A 1 303 ? -30.953 -18.672 -2.996 1 88.25 303 ASN A CA 1
ATOM 2455 C C . ASN A 1 303 ? -30.016 -19.328 -4.016 1 88.25 303 ASN A C 1
ATOM 2457 O O . ASN A 1 303 ? -29.938 -18.875 -5.164 1 88.25 303 ASN A O 1
ATOM 2461 N N . ARG A 1 304 ? -29.266 -20.281 -3.523 1 91.31 304 ARG A N 1
ATOM 2462 C CA . ARG A 1 304 ? -28.344 -21.031 -4.379 1 91.31 304 ARG A CA 1
ATOM 2463 C C . ARG A 1 304 ? -28.734 -22.5 -4.438 1 91.31 304 ARG A C 1
ATOM 2465 O O . ARG A 1 304 ? -27.875 -23.375 -4.559 1 91.31 304 ARG A O 1
ATOM 2472 N N . GLY A 1 305 ? -30 -22.75 -4.23 1 89.31 305 GLY A N 1
ATOM 2473 C CA . GLY A 1 305 ? -30.5 -24.109 -4.363 1 89.31 305 GLY A CA 1
ATOM 2474 C C . GLY A 1 305 ? -30.641 -24.828 -3.033 1 89.31 305 GLY A C 1
ATOM 2475 O O . GLY A 1 305 ? -31 -26 -2.99 1 89.31 305 GLY A O 1
ATOM 2476 N N . GLU A 1 306 ? -30.312 -24.203 -1.984 1 90.31 306 GLU A N 1
ATOM 2477 C CA . GLU A 1 306 ? -30.469 -24.781 -0.651 1 90.31 306 GLU A CA 1
ATOM 2478 C C . GLU A 1 306 ? -31.938 -24.891 -0.262 1 90.31 306 GLU A C 1
ATOM 2480 O O . GLU A 1 306 ? -32.781 -24.141 -0.773 1 90.31 306 GLU A O 1
ATOM 2485 N N . PRO A 1 307 ? -32.25 -25.828 0.607 1 92.12 307 PRO A N 1
ATOM 2486 C CA . PRO A 1 307 ? -33.625 -25.938 1.055 1 92.12 307 PRO A CA 1
ATOM 2487 C C . PRO A 1 307 ? -34.062 -24.75 1.917 1 92.12 307 PRO A C 1
ATOM 2489 O O . PRO A 1 307 ? -33.25 -24.172 2.627 1 92.12 307 PRO A O 1
ATOM 2492 N N . PRO A 1 308 ? -35.344 -24.484 1.927 1 90.31 308 PRO A N 1
ATOM 2493 C CA . PRO A 1 308 ? -35.875 -23.328 2.66 1 90.31 308 PRO A CA 1
ATOM 2494 C C . PRO A 1 308 ? -35.531 -23.375 4.148 1 90.31 308 PRO A C 1
ATOM 2496 O O . PRO A 1 308 ? -35.312 -22.328 4.762 1 90.31 308 PRO A O 1
ATOM 2499 N N . VAL A 1 309 ? -35.438 -24.547 4.719 1 89.75 309 VAL A N 1
ATOM 2500 C CA . VAL A 1 309 ? -35.188 -24.703 6.145 1 89.75 309 VAL A CA 1
ATOM 2501 C C . VAL A 1 309 ? -33.812 -24.125 6.488 1 89.75 309 VAL A C 1
ATOM 2503 O O . VAL A 1 309 ? -33.625 -23.609 7.59 1 89.75 309 VAL A O 1
ATOM 2506 N N . ILE A 1 310 ? -33 -24.219 5.559 1 92.31 310 ILE A N 1
ATOM 2507 C CA . ILE A 1 310 ? -31.641 -23.703 5.777 1 92.31 310 ILE A CA 1
ATOM 2508 C C . ILE A 1 310 ? -31.531 -22.297 5.203 1 92.31 310 ILE A C 1
ATOM 2510 O O . ILE A 1 310 ? -30.891 -21.422 5.805 1 92.31 310 ILE A O 1
ATOM 2514 N N . ARG A 1 311 ? -32.125 -22.047 4.078 1 89.81 311 ARG A N 1
ATOM 2515 C CA . ARG A 1 311 ? -32.094 -20.766 3.389 1 89.81 311 ARG A CA 1
ATOM 2516 C C . ARG A 1 311 ? -32.562 -19.641 4.305 1 89.81 311 ARG A C 1
ATOM 2518 O O . ARG A 1 311 ? -31.938 -18.562 4.352 1 89.81 311 ARG A O 1
ATOM 2525 N N . ASP A 1 312 ? -33.531 -19.875 5.07 1 89.19 312 ASP A N 1
ATOM 2526 C CA . ASP A 1 312 ? -34.219 -18.828 5.809 1 89.19 312 ASP A CA 1
ATOM 2527 C C . ASP A 1 312 ? -33.75 -18.781 7.262 1 89.19 312 ASP A C 1
ATOM 2529 O O . ASP A 1 312 ? -34.312 -18.016 8.062 1 89.19 312 ASP A O 1
ATOM 2533 N N . VAL A 1 313 ? -32.812 -19.578 7.555 1 89.69 313 VAL A N 1
ATOM 2534 C CA . VAL A 1 313 ? -32.281 -19.609 8.922 1 89.69 313 VAL A CA 1
ATOM 2535 C C . VAL A 1 313 ? -31.562 -18.297 9.227 1 89.69 313 VAL A C 1
ATOM 2537 O O . VAL A 1 313 ? -30.766 -17.828 8.43 1 89.69 313 VAL A O 1
ATOM 2540 N N . ARG A 1 314 ? -31.875 -17.609 10.305 1 85.81 314 ARG A N 1
ATOM 2541 C CA . ARG A 1 314 ? -31.234 -16.391 10.797 1 85.81 314 ARG A CA 1
ATOM 2542 C C . ARG A 1 314 ? -30.578 -16.625 12.156 1 85.81 314 ARG A C 1
ATOM 2544 O O . ARG A 1 314 ? -30.734 -17.703 12.75 1 85.81 314 ARG A O 1
ATOM 2551 N N . ASN A 1 315 ? -29.844 -15.742 12.57 1 84.75 315 ASN A N 1
ATOM 2552 C CA . ASN A 1 315 ? -29.125 -15.844 13.836 1 84.75 315 ASN A CA 1
ATOM 2553 C C . ASN A 1 315 ? -30.078 -16.156 14.992 1 84.75 315 ASN A C 1
ATOM 2555 O O . ASN A 1 315 ? -29.734 -16.906 15.898 1 84.75 315 ASN A O 1
ATOM 2559 N N . ALA A 1 316 ? -31.219 -15.617 14.891 1 82.38 316 ALA A N 1
ATOM 2560 C CA . ALA A 1 316 ? -32.156 -15.742 15.984 1 82.38 316 ALA A CA 1
ATOM 2561 C C . ALA A 1 316 ? -32.75 -17.156 16.047 1 82.38 316 ALA A C 1
ATOM 2563 O O . ALA A 1 316 ? -33.281 -17.562 17.078 1 82.38 316 ALA A O 1
ATOM 2564 N N . HIS A 1 317 ? -32.594 -17.969 15.039 1 86.94 317 HIS A N 1
ATOM 2565 C CA . HIS A 1 317 ? -33.25 -19.266 14.953 1 86.94 317 HIS A CA 1
ATOM 2566 C C . HIS A 1 317 ? -32.375 -20.359 15.547 1 86.94 317 HIS A C 1
ATOM 2568 O O . HIS A 1 317 ? -32.844 -21.469 15.812 1 86.94 317 HIS A O 1
ATOM 2574 N N . LEU A 1 318 ? -31.094 -20.047 15.75 1 89.25 318 LEU A N 1
ATOM 2575 C CA . LEU A 1 318 ? -30.156 -21.047 16.25 1 89.25 318 LEU A CA 1
ATOM 2576 C C . LEU A 1 318 ? -29.422 -20.531 17.484 1 89.25 318 LEU A C 1
ATOM 2578 O O . LEU A 1 318 ? -29.062 -19.344 17.547 1 89.25 318 LEU A O 1
ATOM 2582 N N . ARG A 1 319 ? -29.266 -21.406 18.469 1 88.62 319 ARG A N 1
ATOM 2583 C CA . ARG A 1 319 ? -28.375 -21.094 19.578 1 88.62 319 ARG A CA 1
ATOM 2584 C C . ARG A 1 319 ? -26.906 -21.234 19.172 1 88.62 319 ARG A C 1
ATOM 2586 O O . ARG A 1 319 ? -26.594 -21.922 18.203 1 88.62 319 ARG A O 1
ATOM 2593 N N . ILE A 1 320 ? -26.094 -20.594 19.859 1 87.88 320 ILE A N 1
ATOM 2594 C CA . ILE A 1 320 ? -24.672 -20.672 19.562 1 87.88 320 ILE A CA 1
ATOM 2595 C C . ILE A 1 320 ? -24.203 -22.109 19.672 1 87.88 320 ILE A C 1
ATOM 2597 O O . ILE A 1 320 ? -24.453 -22.797 20.672 1 87.88 320 ILE A O 1
ATOM 2601 N N . GLY A 1 321 ? -23.625 -22.641 18.625 1 88.75 321 GLY A N 1
ATOM 2602 C CA . GLY A 1 321 ? -23.125 -24 18.594 1 88.75 321 GLY A CA 1
ATOM 2603 C C . GLY A 1 321 ? -24.078 -24.984 17.922 1 88.75 321 GLY A C 1
ATOM 2604 O O . GLY A 1 321 ? -23.703 -26.109 17.625 1 88.75 321 GLY A O 1
ATOM 2605 N N . GLU A 1 322 ? -25.281 -24.625 17.688 1 91.62 322 GLU A N 1
ATOM 2606 C CA . GLU A 1 322 ? -26.297 -25.484 17.109 1 91.62 322 GLU A CA 1
ATOM 2607 C C . GLU A 1 322 ? -26.141 -25.594 15.594 1 91.62 322 GLU A C 1
ATOM 2609 O O . GLU A 1 322 ? -25.688 -24.641 14.953 1 91.62 322 GLU A O 1
ATOM 2614 N N . THR A 1 323 ? -26.531 -26.781 15.031 1 93.5 323 THR A N 1
ATOM 2615 C CA . THR A 1 323 ? -26.422 -27.016 13.594 1 93.5 323 THR A CA 1
ATOM 2616 C C . THR A 1 323 ? -27.734 -27.547 13.039 1 93.5 323 THR A C 1
ATOM 2618 O O . THR A 1 323 ? -28.484 -28.234 13.75 1 93.5 323 THR A O 1
ATOM 2621 N N . ILE A 1 324 ? -28.078 -27.109 11.883 1 94.31 324 ILE A N 1
ATOM 2622 C CA . ILE A 1 324 ? -29.141 -27.703 11.07 1 94.31 324 ILE A CA 1
ATOM 2623 C C . ILE A 1 324 ? -28.547 -28.25 9.773 1 94.31 324 ILE A C 1
ATOM 2625 O O . ILE A 1 324 ? -27.828 -27.547 9.07 1 94.31 324 ILE A O 1
ATOM 2629 N N . MET A 1 325 ? -28.859 -29.516 9.516 1 95.56 325 MET A N 1
ATOM 2630 C CA . MET A 1 325 ? -28.281 -30.141 8.328 1 95.56 325 MET A CA 1
ATOM 2631 C C . MET A 1 325 ? -29.359 -30.812 7.48 1 95.56 325 MET A C 1
ATOM 2633 O O . MET A 1 325 ? -30.297 -31.391 8.016 1 95.56 325 MET A O 1
ATOM 2637 N N . ARG A 1 326 ? -29.281 -30.656 6.238 1 95.81 326 ARG A N 1
ATOM 2638 C CA . ARG A 1 326 ? -30.109 -31.375 5.254 1 95.81 326 ARG A CA 1
ATOM 2639 C C . ARG A 1 326 ? -29.25 -31.891 4.105 1 95.81 326 ARG A C 1
ATOM 2641 O O . ARG A 1 326 ? -28.156 -31.359 3.842 1 95.81 326 ARG A O 1
ATOM 2648 N N . HIS A 1 327 ? -29.672 -33 3.467 1 95.94 327 HIS A N 1
ATOM 2649 C CA . HIS A 1 327 ? -28.938 -33.5 2.314 1 95.94 327 HIS A CA 1
ATOM 2650 C C . HIS A 1 327 ? -29.891 -34.094 1.274 1 95.94 327 HIS A C 1
ATOM 2652 O O . HIS A 1 327 ? -31.016 -34.469 1.604 1 95.94 327 HIS A O 1
ATOM 2658 N N . ASN A 1 328 ? -29.453 -34.125 -0.018 1 94 328 ASN A N 1
ATOM 2659 C CA . ASN A 1 328 ? -30.219 -34.75 -1.104 1 94 328 ASN A CA 1
ATOM 2660 C C . ASN A 1 328 ? -29.5 -35.969 -1.671 1 94 328 ASN A C 1
ATOM 2662 O O . ASN A 1 328 ? -29.453 -36.156 -2.887 1 94 328 ASN A O 1
ATOM 2666 N N . GLU A 1 329 ? -28.781 -36.625 -0.775 1 91.38 329 GLU A N 1
ATOM 2667 C CA . GLU A 1 329 ? -28.047 -37.844 -1.082 1 91.38 329 GLU A CA 1
ATOM 2668 C C . GLU A 1 329 ? -26.688 -37.531 -1.714 1 91.38 329 GLU A C 1
ATOM 2670 O O . GLU A 1 329 ? -25.703 -38.25 -1.486 1 91.38 329 GLU A O 1
ATOM 2675 N N . ASN A 1 330 ? -26.672 -36.469 -2.504 1 94.25 330 ASN A N 1
ATOM 2676 C CA . ASN A 1 330 ? -25.438 -36.125 -3.18 1 94.25 330 ASN A CA 1
ATOM 2677 C C . ASN A 1 330 ? -24.734 -34.938 -2.486 1 94.25 330 ASN A C 1
ATOM 2679 O O . ASN A 1 330 ? -23.5 -34.875 -2.459 1 94.25 330 ASN A O 1
ATOM 2683 N N . VAL A 1 331 ? -25.516 -34.031 -1.994 1 95.88 331 VAL A N 1
ATOM 2684 C CA . VAL A 1 331 ? -25 -32.781 -1.435 1 95.88 331 VAL A CA 1
ATOM 2685 C C . VAL A 1 331 ? -25.547 -32.594 -0.029 1 95.88 331 VAL A C 1
ATOM 2687 O O . VAL A 1 331 ? -26.734 -32.812 0.216 1 95.88 331 VAL A O 1
ATOM 2690 N N . MET A 1 332 ? -24.719 -32.25 0.878 1 96.75 332 MET A N 1
ATOM 2691 C CA . MET A 1 332 ? -25.141 -31.906 2.23 1 96.75 332 MET A CA 1
ATOM 2692 C C . MET A 1 332 ? -25.016 -30.391 2.449 1 96.75 332 MET A C 1
ATOM 2694 O O . MET A 1 332 ? -24 -29.797 2.094 1 96.75 332 MET A O 1
ATOM 2698 N N . VAL A 1 333 ? -26.016 -29.766 2.947 1 96.19 333 VAL A N 1
ATOM 2699 C CA . VAL A 1 333 ? -26.016 -28.359 3.324 1 96.19 333 VAL A CA 1
ATOM 2700 C C . VAL A 1 333 ? -26.234 -28.219 4.832 1 96.19 333 VAL A C 1
ATOM 2702 O O . VAL A 1 333 ? -27.031 -28.969 5.418 1 96.19 333 VAL A O 1
ATOM 2705 N N . LEU A 1 334 ? -25.438 -27.375 5.395 1 95.06 334 LEU A N 1
ATOM 2706 C CA . LEU A 1 334 ? -25.453 -27.234 6.848 1 95.06 334 LEU A CA 1
ATOM 2707 C C . LEU A 1 334 ? -25.453 -25.766 7.258 1 95.06 334 LEU A C 1
ATOM 2709 O O . LEU A 1 334 ? -24.781 -24.953 6.621 1 95.06 334 LEU A O 1
ATOM 2713 N N . ALA A 1 335 ? -26.219 -25.375 8.266 1 95.5 335 ALA A N 1
ATOM 2714 C CA . ALA A 1 335 ? -26.172 -24.078 8.922 1 95.5 335 ALA A CA 1
ATOM 2715 C C . ALA A 1 335 ? -25.672 -24.203 10.359 1 95.5 335 ALA A C 1
ATOM 2717 O O . ALA A 1 335 ? -26.125 -25.078 11.102 1 95.5 335 ALA A O 1
ATOM 2718 N N . TRP A 1 336 ? -24.719 -23.453 10.68 1 94.5 336 TRP A N 1
ATOM 2719 C CA . TRP A 1 336 ? -24.094 -23.484 12 1 94.5 336 TRP A CA 1
ATOM 2720 C C . TRP A 1 336 ? -24.016 -22.094 12.602 1 94.5 336 TRP A C 1
ATOM 2722 O O . TRP A 1 336 ? -23.594 -21.141 11.93 1 94.5 336 TRP A O 1
ATOM 2732 N N . ARG A 1 337 ? -24.375 -21.984 13.875 1 93.25 337 ARG A N 1
ATOM 2733 C CA . ARG A 1 337 ? -24.391 -20.688 14.547 1 93.25 337 ARG A CA 1
ATOM 2734 C C . ARG A 1 337 ? -23.156 -20.5 15.414 1 93.25 337 ARG A C 1
ATOM 2736 O O . ARG A 1 337 ? -22.922 -21.281 16.328 1 93.25 337 ARG A O 1
ATOM 2743 N N . ASP A 1 338 ? -22.375 -19.547 15.086 1 88.38 338 ASP A N 1
ATOM 2744 C CA . ASP A 1 338 ? -21.328 -19.031 15.961 1 88.38 338 ASP A CA 1
ATOM 2745 C C . ASP A 1 338 ? -21.641 -17.609 16.406 1 88.38 338 ASP A C 1
ATOM 2747 O O . ASP A 1 338 ? -22.688 -17.359 17.031 1 88.38 338 ASP A O 1
ATOM 2751 N N . LYS A 1 339 ? -20.875 -16.641 16.078 1 79.88 339 LYS A N 1
ATOM 2752 C CA . LYS A 1 339 ? -21.297 -15.258 16.234 1 79.88 339 LYS A CA 1
ATOM 2753 C C . LYS A 1 339 ? -22.375 -14.898 15.219 1 79.88 339 LYS A C 1
ATOM 2755 O O . LYS A 1 339 ? -23.344 -14.203 15.547 1 79.88 339 LYS A O 1
ATOM 2760 N N . GLN A 1 340 ? -22.156 -15.461 14.078 1 88.38 340 GLN A N 1
ATOM 2761 C CA . GLN A 1 340 ? -23.125 -15.398 12.992 1 88.38 340 GLN A CA 1
ATOM 2762 C C . GLN A 1 340 ? -23.422 -16.781 12.438 1 88.38 340 GLN A C 1
ATOM 2764 O O . GLN A 1 340 ? -22.656 -17.719 12.648 1 88.38 340 GLN A O 1
ATOM 2769 N N . THR A 1 341 ? -24.547 -16.859 11.844 1 91.81 341 THR A N 1
ATOM 2770 C CA . THR A 1 341 ? -24.906 -18.125 11.203 1 91.81 341 THR A CA 1
ATOM 2771 C C . THR A 1 341 ? -24.109 -18.328 9.922 1 91.81 341 THR A C 1
ATOM 2773 O O . THR A 1 341 ? -24.078 -17.453 9.062 1 91.81 341 THR A O 1
ATOM 2776 N N . VAL A 1 342 ? -23.406 -19.375 9.875 1 93.25 342 VAL A N 1
ATOM 2777 C CA . VAL A 1 342 ? -22.625 -19.734 8.688 1 93.25 342 VAL A CA 1
ATOM 2778 C C . VAL A 1 342 ? -23.297 -20.906 7.969 1 93.25 342 VAL A C 1
ATOM 2780 O O . VAL A 1 342 ? -23.609 -21.922 8.594 1 93.25 342 VAL A O 1
ATOM 2783 N N . LYS A 1 343 ? -23.578 -20.812 6.73 1 95.12 343 LYS A N 1
ATOM 2784 C CA . LYS A 1 343 ? -24.156 -21.891 5.922 1 95.12 343 LYS A CA 1
ATOM 2785 C C . LYS A 1 343 ? -23.094 -22.516 5.031 1 95.12 343 LYS A C 1
ATOM 2787 O O . LYS A 1 343 ? -22.312 -21.812 4.379 1 95.12 343 LYS A O 1
ATOM 2792 N N . MET A 1 344 ? -23.031 -23.828 5.016 1 96 344 MET A N 1
ATOM 2793 C CA . MET A 1 344 ? -22 -24.562 4.301 1 96 344 MET A CA 1
ATOM 2794 C C . MET A 1 344 ? -22.625 -25.578 3.336 1 96 344 MET A C 1
ATOM 2796 O O . MET A 1 344 ? -23.766 -26.016 3.539 1 96 344 MET A O 1
ATOM 2800 N N . VAL A 1 345 ? -21.938 -25.875 2.32 1 96.25 345 VAL A N 1
ATOM 2801 C CA . VAL A 1 345 ? -22.25 -26.969 1.402 1 96.25 345 VAL A CA 1
ATOM 2802 C C . VAL A 1 345 ? -21.047 -27.891 1.254 1 96.25 345 VAL A C 1
ATOM 2804 O O . VAL A 1 345 ? -19.906 -27.438 1.209 1 96.25 345 VAL A O 1
ATOM 2807 N N . THR A 1 346 ? -21.25 -29.172 1.307 1 97 346 THR A N 1
ATOM 2808 C CA . THR A 1 346 ? -20.156 -30.125 1.152 1 97 346 THR A CA 1
ATOM 2809 C C . THR A 1 346 ? -20.656 -31.422 0.532 1 97 346 THR A C 1
ATOM 2811 O O . THR A 1 346 ? -21.828 -31.766 0.66 1 97 346 THR A O 1
ATOM 2814 N N . THR A 1 347 ? -19.812 -32.094 -0.139 1 97.19 347 THR A N 1
ATOM 2815 C CA . THR A 1 347 ? -20.172 -33.375 -0.772 1 97.19 347 THR A CA 1
ATOM 2816 C C . THR A 1 347 ? -19.375 -34.5 -0.182 1 97.19 347 THR A C 1
ATOM 2818 O O . THR A 1 347 ? -19.562 -35.656 -0.565 1 97.19 347 THR A O 1
ATOM 2821 N N . PHE A 1 348 ? -18.453 -34.281 0.8 1 96.31 348 PHE A N 1
ATOM 2822 C CA . PHE A 1 348 ? -17.594 -35.375 1.191 1 96.31 348 PHE A CA 1
ATOM 2823 C C . PHE A 1 348 ? -17.422 -35.438 2.705 1 96.31 348 PHE A C 1
ATOM 2825 O O . PHE A 1 348 ? -16.797 -36.344 3.236 1 96.31 348 PHE A O 1
ATOM 2832 N N . HIS A 1 349 ? -17.953 -34.5 3.465 1 95.94 349 HIS A N 1
ATOM 2833 C CA . HIS A 1 349 ? -17.812 -34.5 4.918 1 95.94 349 HIS A CA 1
ATOM 2834 C C . HIS A 1 349 ? -18.969 -35.25 5.578 1 95.94 349 HIS A C 1
ATOM 2836 O O . HIS A 1 349 ? -20.094 -35.219 5.09 1 95.94 349 HIS A O 1
ATOM 2842 N N . GLN A 1 350 ? -18.625 -35.844 6.645 1 93.25 350 GLN A N 1
ATOM 2843 C CA . GLN A 1 350 ? -19.656 -36.312 7.543 1 93.25 350 GLN A CA 1
ATOM 2844 C C . GLN A 1 350 ? -20.203 -35.188 8.414 1 93.25 350 GLN A C 1
ATOM 2846 O O . GLN A 1 350 ? -19.562 -34.156 8.57 1 93.25 350 GLN A O 1
ATOM 2851 N N . ASN A 1 351 ? -21.422 -35.438 8.812 1 91.56 351 ASN A N 1
ATOM 2852 C CA . ASN A 1 351 ? -22 -34.469 9.727 1 91.56 351 ASN A CA 1
ATOM 2853 C C . ASN A 1 351 ? -21.469 -34.625 11.141 1 91.56 351 ASN A C 1
ATOM 2855 O O . ASN A 1 351 ? -22.188 -35.031 12.055 1 91.56 351 ASN A O 1
ATOM 2859 N N . ASN A 1 352 ? -20.219 -34.375 11.383 1 91.75 352 ASN A N 1
ATOM 2860 C CA . ASN A 1 352 ? -19.594 -34.5 12.695 1 91.75 352 ASN A CA 1
ATOM 2861 C C . ASN A 1 352 ? -19 -33.188 13.164 1 91.75 352 ASN A C 1
ATOM 2863 O O . ASN A 1 352 ? -18.781 -32.25 12.367 1 91.75 352 ASN A O 1
ATOM 2867 N N . MET A 1 353 ? -18.859 -33.125 14.445 1 93.38 353 MET A N 1
ATOM 2868 C CA . MET A 1 353 ? -18.281 -31.953 15.086 1 93.38 353 MET A CA 1
ATOM 2869 C C . MET A 1 353 ? -16.812 -32.219 15.469 1 93.38 353 MET A C 1
ATOM 2871 O O . MET A 1 353 ? -16.438 -33.344 15.766 1 93.38 353 MET A O 1
ATOM 2875 N N . GLU A 1 354 ? -16.031 -31.188 15.328 1 92.88 354 GLU A N 1
ATOM 2876 C CA . GLU A 1 354 ? -14.625 -31.266 15.703 1 92.88 354 GLU A CA 1
ATOM 2877 C C . GLU A 1 354 ? -14.281 -30.234 16.766 1 92.88 354 GLU A C 1
ATOM 2879 O O . GLU A 1 354 ? -14.789 -29.109 16.734 1 92.88 354 GLU A O 1
ATOM 2884 N N . ARG A 1 355 ? -13.406 -30.703 17.672 1 91.19 355 ARG A N 1
ATOM 2885 C CA . ARG A 1 355 ? -12.961 -29.828 18.734 1 91.19 355 ARG A CA 1
ATOM 2886 C C . ARG A 1 355 ? -11.758 -28.984 18.297 1 91.19 355 ARG A C 1
ATOM 2888 O O . ARG A 1 355 ? -10.758 -29.531 17.828 1 91.19 355 ARG A O 1
ATOM 2895 N N . VAL A 1 356 ? -11.906 -27.672 18.312 1 89.88 356 VAL A N 1
ATOM 2896 C CA . VAL A 1 356 ? -10.82 -26.781 17.938 1 89.88 356 VAL A CA 1
ATOM 2897 C C . VAL A 1 356 ? -10.523 -25.812 19.078 1 89.88 356 VAL A C 1
ATOM 2899 O O . VAL A 1 356 ? -11.422 -25.453 19.844 1 89.88 356 VAL A O 1
ATOM 2902 N N . GLU A 1 357 ? -9.242 -25.422 19.234 1 86.31 357 GLU A N 1
ATOM 2903 C CA . GLU A 1 357 ? -8.828 -24.438 20.25 1 86.31 357 GLU A CA 1
ATOM 2904 C C . GLU A 1 357 ? -8.797 -23.031 19.656 1 86.31 357 GLU A C 1
ATOM 2906 O O . GLU A 1 357 ? -8.094 -22.781 18.672 1 86.31 357 GLU A O 1
ATOM 2911 N N . VAL A 1 358 ? -9.633 -22.188 20.188 1 80.94 358 VAL A N 1
ATOM 2912 C CA . VAL A 1 358 ? -9.695 -20.844 19.656 1 80.94 358 VAL A CA 1
ATOM 2913 C C . VAL A 1 358 ? -9.375 -19.828 20.766 1 80.94 358 VAL A C 1
ATOM 2915 O O . VAL A 1 358 ? -9.625 -20.094 21.938 1 80.94 358 VAL A O 1
ATOM 2918 N N . TRP A 1 359 ? -8.703 -18.75 20.344 1 75.06 359 TRP A N 1
ATOM 2919 C CA . TRP A 1 359 ? -8.469 -17.641 21.266 1 75.06 359 TRP A CA 1
ATOM 2920 C C . TRP A 1 359 ? -9.758 -16.859 21.516 1 75.06 359 TRP A C 1
ATOM 2922 O O . TRP A 1 359 ? -10.531 -16.609 20.578 1 75.06 359 TRP A O 1
ATOM 2932 N N . GLN A 1 360 ? -10.148 -16.734 22.641 1 67.69 360 GLN A N 1
ATOM 2933 C CA . GLN A 1 360 ? -11.32 -15.945 23 1 67.69 360 GLN A CA 1
ATOM 2934 C C . GLN A 1 360 ? -10.93 -14.727 23.828 1 67.69 360 GLN A C 1
ATOM 2936 O O . GLN A 1 360 ? -10.062 -14.805 24.703 1 67.69 360 GLN A O 1
ATOM 2941 N N . ARG A 1 361 ? -11.492 -13.695 23.406 1 62.78 361 ARG A N 1
ATOM 2942 C CA . ARG A 1 361 ? -11.234 -12.445 24.109 1 62.78 361 ARG A CA 1
ATOM 2943 C C . ARG A 1 361 ? -11.516 -12.594 25.609 1 62.78 361 ARG A C 1
ATOM 2945 O O . ARG A 1 361 ? -12.523 -13.18 26 1 62.78 361 ARG A O 1
ATOM 2952 N N . GLY A 1 362 ? -10.656 -12.055 26.359 1 61.38 362 GLY A N 1
ATOM 2953 C CA . GLY A 1 362 ? -10.844 -12.078 27.812 1 61.38 362 GLY A CA 1
ATOM 2954 C C . GLY A 1 362 ? -10.242 -13.305 28.469 1 61.38 362 GLY A C 1
ATOM 2955 O O . GLY A 1 362 ? -10.188 -13.391 29.703 1 61.38 362 GLY A O 1
ATOM 2956 N N . HIS A 1 363 ? -9.953 -14.188 27.422 1 68.75 363 HIS A N 1
ATOM 2957 C CA . HIS A 1 363 ? -9.375 -15.398 28 1 68.75 363 HIS A CA 1
ATOM 2958 C C . HIS A 1 363 ? -7.867 -15.438 27.797 1 68.75 363 HIS A C 1
ATOM 2960 O O . HIS A 1 363 ? -7.359 -14.969 26.766 1 68.75 363 HIS A O 1
ATOM 2966 N N . GLN A 1 364 ? -7.137 -15.734 28.719 1 71.56 364 GLN A N 1
ATOM 2967 C CA . GLN A 1 364 ? -5.68 -15.805 28.672 1 71.56 364 GLN A CA 1
ATOM 2968 C C . GLN A 1 364 ? -5.219 -17.031 27.875 1 71.56 364 GLN A C 1
ATOM 2970 O O . GLN A 1 364 ? -4.086 -17.078 27.391 1 71.56 364 GLN A O 1
ATOM 2975 N N . GLU A 1 365 ? -6.191 -18.078 27.891 1 74.94 365 GLU A N 1
ATOM 2976 C CA . GLU A 1 365 ? -5.832 -19.297 27.172 1 74.94 365 GLU A CA 1
ATOM 2977 C C . GLU A 1 365 ? -6.832 -19.594 26.062 1 74.94 365 GLU A C 1
ATOM 2979 O O . GLU A 1 365 ? -7.922 -19.016 26.031 1 74.94 365 GLU A O 1
ATOM 2984 N N . LYS A 1 366 ? -6.418 -20.516 25.219 1 82.19 366 LYS A N 1
ATOM 2985 C CA . LYS A 1 366 ? -7.309 -20.953 24.156 1 82.19 366 LYS A CA 1
ATOM 2986 C C . LYS A 1 366 ? -8.477 -21.766 24.703 1 82.19 366 LYS A C 1
ATOM 2988 O O . LYS A 1 366 ? -8.305 -22.547 25.656 1 82.19 366 LYS A O 1
ATOM 2993 N N . VAL A 1 367 ? -9.617 -21.453 24.297 1 83.62 367 VAL A N 1
ATOM 2994 C CA . VAL A 1 367 ? -10.82 -22.156 24.734 1 83.62 367 VAL A CA 1
ATOM 2995 C C . VAL A 1 367 ? -11.227 -23.188 23.672 1 83.62 367 VAL A C 1
ATOM 2997 O O . VAL A 1 367 ? -11.094 -22.922 22.469 1 83.62 367 VAL A O 1
ATOM 3000 N N . ALA A 1 368 ? -11.602 -24.359 24.172 1 85.81 368 ALA A N 1
ATOM 3001 C CA . ALA A 1 368 ? -12.062 -25.422 23.266 1 85.81 368 ALA A CA 1
ATOM 3002 C C . ALA A 1 368 ? -13.469 -25.125 22.75 1 85.81 368 ALA A C 1
ATOM 3004 O O . ALA A 1 368 ? -14.352 -24.75 23.516 1 85.81 368 ALA A O 1
ATOM 3005 N N . LYS A 1 369 ? -13.625 -25.141 21.5 1 87 369 LYS A N 1
ATOM 3006 C CA . LYS A 1 369 ? -14.922 -24.953 20.875 1 87 369 LYS A CA 1
ATOM 3007 C C . LYS A 1 369 ? -15.219 -26.078 19.891 1 87 369 LYS A C 1
ATOM 3009 O O . LYS A 1 369 ? -14.312 -26.578 19.219 1 87 369 LYS A O 1
ATOM 3014 N N . GLN A 1 370 ? -16.5 -26.484 19.906 1 90.25 370 GLN A N 1
ATOM 3015 C CA . GLN A 1 370 ? -16.922 -27.484 18.938 1 90.25 370 GLN A CA 1
ATOM 3016 C C . GLN A 1 370 ? -17.406 -26.828 17.656 1 90.25 370 GLN A C 1
ATOM 3018 O O . GLN A 1 370 ? -18.281 -25.953 17.688 1 90.25 370 GLN A O 1
ATOM 3023 N N . LYS A 1 371 ? -16.781 -27.188 16.547 1 92.88 371 LYS A N 1
ATOM 3024 C CA . LYS A 1 371 ? -17.172 -26.703 15.227 1 92.88 371 LYS A CA 1
ATOM 3025 C C . LYS A 1 371 ? -17.422 -27.875 14.266 1 92.88 371 LYS A C 1
ATOM 3027 O O . LYS A 1 371 ? -16.812 -28.938 14.406 1 92.88 371 LYS A O 1
ATOM 3032 N N . PRO A 1 372 ? -18.406 -27.734 13.391 1 94.62 372 PRO A N 1
ATOM 3033 C CA . PRO A 1 372 ? -18.547 -28.766 12.367 1 94.62 372 PRO A CA 1
ATOM 3034 C C . PRO A 1 372 ? -17.234 -29.047 11.625 1 94.62 372 PRO A C 1
ATOM 3036 O O . PRO A 1 372 ? -16.484 -28.109 11.32 1 94.62 372 PRO A O 1
ATOM 3039 N N . ALA A 1 373 ? -16.953 -30.25 11.273 1 94.62 373 ALA A N 1
ATOM 3040 C CA . ALA A 1 373 ? -15.719 -30.688 10.633 1 94.62 373 ALA A CA 1
ATOM 3041 C C . ALA A 1 373 ? -15.516 -29.969 9.297 1 94.62 373 ALA A C 1
ATOM 3043 O O . ALA A 1 373 ? -14.391 -29.641 8.93 1 94.62 373 ALA A O 1
ATOM 3044 N N . CYS A 1 374 ? -16.625 -29.859 8.578 1 95.31 374 CYS A N 1
ATOM 3045 C CA . CYS A 1 374 ? -16.516 -29.219 7.27 1 95.31 374 CYS A CA 1
ATOM 3046 C C . CYS A 1 374 ? -16.062 -27.781 7.395 1 95.31 374 CYS A C 1
ATOM 3048 O O . CYS A 1 374 ? -15.328 -27.281 6.535 1 95.31 374 CYS A O 1
ATOM 3050 N N . ILE A 1 375 ? -16.422 -27.078 8.43 1 94.31 375 ILE A N 1
ATOM 3051 C CA . ILE A 1 375 ? -16.016 -25.688 8.648 1 94.31 375 ILE A CA 1
ATOM 3052 C C . ILE A 1 375 ? -14.531 -25.641 9.031 1 94.31 375 ILE A C 1
ATOM 3054 O O . ILE A 1 375 ? -13.797 -24.766 8.562 1 94.31 375 ILE A O 1
ATOM 3058 N N . VAL A 1 376 ? -14.117 -26.531 9.852 1 93.5 376 VAL A N 1
ATOM 3059 C CA . VAL A 1 376 ? -12.727 -26.578 10.289 1 93.5 376 VAL A CA 1
ATOM 3060 C C . VAL A 1 376 ? -11.82 -26.781 9.078 1 93.5 376 VAL A C 1
ATOM 3062 O O . VAL A 1 376 ? -10.844 -26.031 8.898 1 93.5 376 VAL A O 1
ATOM 3065 N N . GLU A 1 377 ? -12.195 -27.734 8.289 1 94.19 377 GLU A N 1
ATOM 3066 C CA . GLU A 1 377 ? -11.367 -28.016 7.125 1 94.19 377 GLU A CA 1
ATOM 3067 C C . GLU A 1 377 ? -11.422 -26.875 6.113 1 94.19 377 GLU A C 1
ATOM 3069 O O . GLU A 1 377 ? -10.406 -26.516 5.512 1 94.19 377 GLU A O 1
ATOM 3074 N N . TYR A 1 378 ? -12.578 -26.375 5.922 1 94.81 378 TYR A N 1
ATOM 3075 C CA . TYR A 1 378 ? -12.75 -25.234 5.016 1 94.81 378 TYR A CA 1
ATOM 3076 C C . TYR A 1 378 ? -11.844 -24.078 5.41 1 94.81 378 TYR A C 1
ATOM 3078 O O . TYR A 1 378 ? -11.156 -23.5 4.562 1 94.81 378 TYR A O 1
ATOM 3086 N N . ASN A 1 379 ? -11.805 -23.75 6.672 1 89.31 379 ASN A N 1
ATOM 3087 C CA . ASN A 1 379 ? -10.992 -22.641 7.164 1 89.31 379 ASN A CA 1
ATOM 3088 C C . ASN A 1 379 ? -9.508 -22.875 6.922 1 89.31 379 ASN A C 1
ATOM 3090 O O . ASN A 1 379 ? -8.758 -21.938 6.652 1 89.31 379 ASN A O 1
ATOM 3094 N N . HIS A 1 380 ? -9.156 -24.016 6.934 1 90.5 380 HIS A N 1
ATOM 3095 C CA . HIS A 1 380 ? -7.754 -24.375 6.75 1 90.5 380 HIS A CA 1
ATOM 3096 C C . HIS A 1 380 ? -7.375 -24.391 5.273 1 90.5 380 HIS A C 1
ATOM 3098 O O . HIS A 1 380 ? -6.289 -23.938 4.902 1 90.5 380 HIS A O 1
ATOM 3104 N N . GLU A 1 381 ? -8.273 -24.844 4.434 1 92.94 381 GLU A N 1
ATOM 3105 C CA . GLU A 1 381 ? -7.914 -25.156 3.055 1 92.94 381 GLU A CA 1
ATOM 3106 C C . GLU A 1 381 ? -8.25 -24 2.117 1 92.94 381 GLU A C 1
ATOM 3108 O O . GLU A 1 381 ? -7.777 -23.953 0.982 1 92.94 381 GLU A O 1
ATOM 3113 N N . MET A 1 382 ? -9.031 -23.031 2.561 1 91.06 382 MET A N 1
ATOM 3114 C CA . MET A 1 382 ? -9.453 -21.922 1.702 1 91.06 382 MET A CA 1
ATOM 3115 C C . MET A 1 382 ? -8.414 -20.812 1.689 1 91.06 382 MET A C 1
ATOM 3117 O O . MET A 1 382 ? -8.672 -19.719 1.182 1 91.06 382 MET A O 1
ATOM 3121 N N . ASN A 1 383 ? -7.168 -21.016 2.021 1 85.06 383 ASN A N 1
ATOM 3122 C CA . ASN A 1 383 ? -6.191 -19.953 2.164 1 85.06 383 ASN A CA 1
ATOM 3123 C C . ASN A 1 383 ? -5.125 -20.016 1.074 1 85.06 383 ASN A C 1
ATOM 3125 O O . ASN A 1 383 ? -4.137 -19.281 1.119 1 85.06 383 ASN A O 1
ATOM 3129 N N . GLY A 1 384 ? -5.309 -20.828 0.122 1 83.44 384 GLY A N 1
ATOM 3130 C CA . GLY A 1 384 ? -4.289 -21 -0.898 1 83.44 384 GLY A CA 1
ATOM 3131 C C . GLY A 1 384 ? -4.043 -19.734 -1.713 1 83.44 384 GLY A C 1
ATOM 3132 O O . GLY A 1 384 ? -2.895 -19.328 -1.892 1 83.44 384 GLY A O 1
ATOM 3133 N N . VAL A 1 385 ? -5.059 -19.156 -2.229 1 86.62 385 VAL A N 1
ATOM 3134 C CA . VAL A 1 385 ? -4.938 -17.953 -3.039 1 86.62 385 VAL A CA 1
ATOM 3135 C C . VAL A 1 385 ? -4.406 -16.812 -2.184 1 86.62 385 VAL A C 1
ATOM 3137 O O . VAL A 1 385 ? -3.602 -16 -2.65 1 86.62 385 VAL A O 1
ATOM 3140 N N . ASP A 1 386 ? -4.859 -16.812 -0.984 1 81.56 386 ASP A N 1
ATOM 3141 C CA . ASP A 1 386 ? -4.352 -15.797 -0.057 1 81.56 386 ASP A CA 1
ATOM 3142 C C . ASP A 1 386 ? -2.85 -15.953 0.157 1 81.56 386 ASP A C 1
ATOM 3144 O O . ASP A 1 386 ? -2.123 -14.961 0.248 1 81.56 386 ASP A O 1
ATOM 3148 N N . LYS A 1 387 ? -2.453 -17.172 0.279 1 85.62 387 LYS A N 1
ATOM 3149 C CA . LYS A 1 387 ? -1.024 -17.453 0.414 1 85.62 387 LYS A CA 1
ATOM 3150 C C . LYS A 1 387 ? -0.252 -16.953 -0.804 1 85.62 387 LYS A C 1
ATOM 3152 O O . LYS A 1 387 ? 0.801 -16.328 -0.663 1 85.62 387 LYS A O 1
ATOM 3157 N N . LEU A 1 388 ? -0.778 -17.219 -1.893 1 88.19 388 LEU A N 1
ATOM 3158 C CA . LEU A 1 388 ? -0.177 -16.75 -3.133 1 88.19 388 LEU A CA 1
ATOM 3159 C C . LEU A 1 388 ? -0.101 -15.219 -3.145 1 88.19 388 LEU A C 1
ATOM 3161 O O . LEU A 1 388 ? 0.972 -14.648 -3.359 1 88.19 388 LEU A O 1
ATOM 3165 N N . ASP A 1 389 ? -1.16 -14.562 -2.924 1 81.62 389 ASP A N 1
ATOM 3166 C CA . ASP A 1 389 ? -1.247 -13.109 -2.973 1 81.62 389 ASP A CA 1
ATOM 3167 C C . ASP A 1 389 ? -0.307 -12.469 -1.954 1 81.62 389 ASP A C 1
ATOM 3169 O O . ASP A 1 389 ? 0.333 -11.453 -2.244 1 81.62 389 ASP A O 1
ATOM 3173 N N . GLN A 1 390 ? -0.277 -13.062 -0.809 1 78.12 390 GLN A N 1
ATOM 3174 C CA . GLN A 1 390 ? 0.588 -12.539 0.243 1 78.12 390 GLN A CA 1
ATOM 3175 C C . GLN A 1 390 ? 2.057 -12.602 -0.168 1 78.12 390 GLN A C 1
ATOM 3177 O O . GLN A 1 390 ? 2.82 -11.672 0.088 1 78.12 390 GLN A O 1
ATOM 3182 N N . ASN A 1 391 ? 2.396 -13.633 -0.775 1 80.06 391 ASN A N 1
ATOM 3183 C CA . ASN A 1 391 ? 3.795 -13.82 -1.152 1 80.06 391 ASN A CA 1
ATOM 3184 C C . ASN A 1 391 ? 4.195 -12.891 -2.295 1 80.06 391 ASN A C 1
ATOM 3186 O O . ASN A 1 391 ? 5.328 -12.406 -2.332 1 80.06 391 ASN A O 1
ATOM 3190 N N . ILE A 1 392 ? 3.281 -12.664 -3.137 1 79.94 392 ILE A N 1
ATOM 3191 C CA . ILE A 1 392 ? 3.658 -11.891 -4.316 1 79.94 392 ILE A CA 1
ATOM 3192 C C . ILE A 1 392 ? 3.598 -10.398 -3.998 1 79.94 392 ILE A C 1
ATOM 3194 O O . ILE A 1 392 ? 4.32 -9.602 -4.598 1 79.94 392 ILE A O 1
ATOM 3198 N N . VAL A 1 393 ? 2.812 -10 -3.082 1 71.62 393 VAL A N 1
ATOM 3199 C CA . VAL A 1 393 ? 2.641 -8.586 -2.758 1 71.62 393 VAL A CA 1
ATOM 3200 C C . VAL A 1 393 ? 3.918 -8.039 -2.125 1 71.62 393 VAL A C 1
ATOM 3202 O O . VAL A 1 393 ? 4.188 -6.84 -2.189 1 71.62 393 VAL A O 1
ATOM 3205 N N . TYR A 1 394 ? 4.68 -8.891 -1.558 1 68.25 394 TYR A N 1
ATOM 3206 C CA . TYR A 1 394 ? 5.863 -8.453 -0.828 1 68.25 394 TYR A CA 1
ATOM 3207 C C . TYR A 1 394 ? 6.902 -7.867 -1.776 1 68.25 394 TYR A C 1
ATOM 3209 O O . TYR A 1 394 ? 7.707 -7.016 -1.38 1 68.25 394 TYR A O 1
ATOM 3217 N N . TYR A 1 395 ? 6.902 -8.281 -3.02 1 69.81 395 TYR A N 1
ATOM 3218 C CA . TYR A 1 395 ? 7.926 -7.828 -3.957 1 69.81 395 TYR A CA 1
ATOM 3219 C C . TYR A 1 395 ? 7.305 -7.41 -5.285 1 69.81 395 TYR A C 1
ATOM 3221 O O . TYR A 1 395 ? 7.527 -8.055 -6.312 1 69.81 395 TYR A O 1
ATOM 3229 N N . PRO A 1 396 ? 6.625 -6.316 -5.25 1 63 396 PRO A N 1
ATOM 3230 C CA . PRO A 1 396 ? 5.934 -5.926 -6.484 1 63 396 PRO A CA 1
ATOM 3231 C C . PRO A 1 396 ? 6.883 -5.34 -7.527 1 63 396 PRO A C 1
ATOM 3233 O O . PRO A 1 396 ? 7.719 -4.492 -7.203 1 63 396 PRO A O 1
ATOM 3236 N N . PHE A 1 397 ? 6.855 -6.051 -8.719 1 69.19 397 PHE A N 1
ATOM 3237 C CA . PHE A 1 397 ? 7.66 -5.551 -9.828 1 69.19 397 PHE A CA 1
ATOM 3238 C C . PHE A 1 397 ? 6.965 -4.383 -10.516 1 69.19 397 PHE A C 1
ATOM 3240 O O . PHE A 1 397 ? 7.195 -4.125 -11.703 1 69.19 397 PHE A O 1
ATOM 3247 N N . ILE A 1 398 ? 6.031 -3.734 -9.805 1 61.31 398 ILE A N 1
ATOM 3248 C CA . ILE A 1 398 ? 5.121 -2.867 -10.547 1 61.31 398 ILE A CA 1
ATOM 3249 C C . ILE A 1 398 ? 5.547 -1.41 -10.383 1 61.31 398 ILE A C 1
ATOM 3251 O O . ILE A 1 398 ? 5.688 -0.921 -9.258 1 61.31 398 ILE A O 1
ATOM 3255 N N . ARG A 1 399 ? 5.977 -0.905 -11.5 1 61.19 399 ARG A N 1
ATOM 3256 C CA . ARG A 1 399 ? 6.211 0.531 -11.602 1 61.19 399 ARG A CA 1
ATOM 3257 C C . ARG A 1 399 ? 4.941 1.268 -12.016 1 61.19 399 ARG A C 1
ATOM 3259 O O . ARG A 1 399 ? 4.016 0.664 -12.562 1 61.19 399 ARG A O 1
ATOM 3266 N N . LYS A 1 400 ? 4.918 2.393 -11.492 1 59.47 400 LYS A N 1
ATOM 3267 C CA . LYS A 1 400 ? 3.822 3.229 -11.969 1 59.47 400 LYS A CA 1
ATOM 3268 C C . LYS A 1 400 ? 3.783 3.258 -13.5 1 59.47 400 LYS A C 1
ATOM 3270 O O . LYS A 1 400 ? 4.809 3.479 -14.148 1 59.47 400 LYS A O 1
ATOM 3275 N N . SER A 1 401 ? 2.918 2.486 -14.031 1 62.84 401 SER A N 1
ATOM 3276 C CA . SER A 1 401 ? 2.717 2.496 -15.477 1 62.84 401 SER A CA 1
ATOM 3277 C C . SER A 1 401 ? 1.275 2.85 -15.828 1 62.84 401 SER A C 1
ATOM 3279 O O . SER A 1 401 ? 0.347 2.506 -15.094 1 62.84 401 SER A O 1
ATOM 3281 N N . HIS A 1 402 ? 1.237 3.596 -16.859 1 64.25 402 HIS A N 1
ATOM 3282 C CA . HIS A 1 402 ? -0.083 3.934 -17.375 1 64.25 402 HIS A CA 1
ATOM 3283 C C . HIS A 1 402 ? -0.617 2.83 -18.281 1 64.25 402 HIS A C 1
ATOM 3285 O O . HIS A 1 402 ? -1.772 2.877 -18.719 1 64.25 402 HIS A O 1
ATOM 3291 N N . LYS A 1 403 ? 0.211 1.889 -18.547 1 79.31 403 LYS A N 1
ATOM 3292 C CA . LYS A 1 403 ? -0.244 0.795 -19.391 1 79.31 403 LYS A CA 1
ATOM 3293 C C . LYS A 1 403 ? -0.561 -0.45 -18.562 1 79.31 403 LYS A C 1
ATOM 3295 O O . LYS A 1 403 ? 0.335 -1.053 -17.969 1 79.31 403 LYS A O 1
ATOM 3300 N N . TRP A 1 404 ? -1.766 -0.901 -18.641 1 81.06 404 TRP A N 1
ATOM 3301 C CA . TRP A 1 404 ? -2.217 -2.023 -17.828 1 81.06 404 TRP A CA 1
ATOM 3302 C C . TRP A 1 404 ? -1.554 -3.322 -18.281 1 81.06 404 TRP A C 1
ATOM 3304 O O . TRP A 1 404 ? -1.354 -4.234 -17.469 1 81.06 404 TRP A O 1
ATOM 3314 N N . THR A 1 405 ? -1.243 -3.43 -19.609 1 87.81 405 THR A N 1
ATOM 3315 C CA . THR A 1 405 ? -0.649 -4.645 -20.156 1 87.81 405 THR A CA 1
ATOM 3316 C C . THR A 1 405 ? 0.674 -4.961 -19.453 1 87.81 405 THR A C 1
ATOM 3318 O O . THR A 1 405 ? 0.93 -6.109 -19.094 1 87.81 405 THR A O 1
ATOM 3321 N N . LYS A 1 406 ? 1.494 -3.938 -19.281 1 88.62 406 LYS A N 1
ATOM 3322 C CA . LYS A 1 406 ? 2.795 -4.125 -18.641 1 88.62 406 LYS A CA 1
ATOM 3323 C C . LYS A 1 406 ? 2.637 -4.57 -17.188 1 88.62 406 LYS A C 1
ATOM 3325 O O . LYS A 1 406 ? 3.312 -5.5 -16.75 1 88.62 406 LYS A O 1
ATOM 3330 N N . LYS A 1 407 ? 1.771 -3.965 -16.516 1 84.75 407 LYS A N 1
ATOM 3331 C CA . LYS A 1 407 ? 1.555 -4.289 -15.109 1 84.75 407 LYS A CA 1
ATOM 3332 C C . LYS A 1 407 ? 1.006 -5.703 -14.945 1 84.75 407 LYS A C 1
ATOM 3334 O O . LYS A 1 407 ? 1.403 -6.43 -14.031 1 84.75 407 LYS A O 1
ATOM 3339 N N . PHE A 1 408 ? 0.078 -6.066 -15.789 1 87.75 408 PHE A N 1
ATOM 3340 C CA . PHE A 1 408 ? -0.508 -7.398 -15.695 1 87.75 408 PHE A CA 1
ATOM 3341 C C . PHE A 1 408 ? 0.53 -8.469 -16 1 87.75 408 PHE A C 1
ATOM 3343 O O . PHE A 1 408 ? 0.556 -9.523 -15.359 1 87.75 408 PHE A O 1
ATOM 3350 N N . VAL A 1 409 ? 1.283 -8.227 -16.984 1 92.19 409 VAL A N 1
ATOM 3351 C CA . VAL A 1 409 ? 2.316 -9.188 -17.359 1 92.19 409 VAL A CA 1
ATOM 3352 C C . VAL A 1 409 ? 3.322 -9.32 -16.219 1 92.19 409 VAL A C 1
ATOM 3354 O O . VAL A 1 409 ? 3.795 -10.422 -15.922 1 92.19 409 VAL A O 1
ATOM 3357 N N . MET A 1 410 ? 3.662 -8.203 -15.586 1 90.38 410 MET A N 1
ATOM 3358 C CA . MET A 1 410 ? 4.547 -8.281 -14.43 1 90.38 410 MET A CA 1
ATOM 3359 C C . MET A 1 410 ? 3.918 -9.117 -13.32 1 90.38 410 MET A C 1
ATOM 3361 O O . MET A 1 410 ? 4.617 -9.867 -12.625 1 90.38 410 MET A O 1
ATOM 3365 N N . TYR A 1 411 ? 2.666 -8.984 -13.156 1 88.5 411 TYR A N 1
ATOM 3366 C CA . TYR A 1 411 ? 1.931 -9.797 -12.195 1 88.5 411 TYR A CA 1
ATOM 3367 C C . TYR A 1 411 ? 2.062 -11.281 -12.531 1 88.5 411 TYR A C 1
ATOM 3369 O O . TYR A 1 411 ? 2.295 -12.109 -11.641 1 88.5 411 TYR A O 1
ATOM 3377 N N . LEU A 1 412 ? 1.877 -11.586 -13.773 1 93.81 412 LEU A N 1
ATOM 3378 C CA . LEU A 1 412 ? 2.027 -12.961 -14.227 1 93.81 412 LEU A CA 1
ATOM 3379 C C . LEU A 1 412 ? 3.436 -13.477 -13.953 1 93.81 412 LEU A C 1
ATOM 3381 O O . LEU A 1 412 ? 3.615 -14.633 -13.578 1 93.81 412 LEU A O 1
ATOM 3385 N N . PHE A 1 413 ? 4.414 -12.648 -14.172 1 94.94 413 PHE A N 1
ATOM 3386 C CA . PHE A 1 413 ? 5.793 -13.031 -13.898 1 94.94 413 PHE A CA 1
ATOM 3387 C C . PHE A 1 413 ? 5.996 -13.289 -12.406 1 94.94 413 PHE A C 1
ATOM 3389 O O . PHE A 1 413 ? 6.73 -14.203 -12.023 1 94.94 413 PHE A O 1
ATOM 3396 N N . GLN A 1 414 ? 5.414 -12.492 -11.594 1 92.75 414 GLN A N 1
ATOM 3397 C CA . GLN A 1 414 ? 5.508 -12.703 -10.148 1 92.75 414 GLN A CA 1
ATOM 3398 C C . GLN A 1 414 ? 4.941 -14.062 -9.75 1 92.75 414 GLN A C 1
ATOM 3400 O O . GLN A 1 414 ? 5.551 -14.789 -8.969 1 92.75 414 GLN A O 1
ATOM 3405 N N . ILE A 1 415 ? 3.75 -14.359 -10.289 1 94.31 415 ILE A N 1
ATOM 3406 C CA . ILE A 1 415 ? 3.137 -15.656 -10.008 1 94.31 415 ILE A CA 1
ATOM 3407 C C . ILE A 1 415 ? 4.055 -16.781 -10.492 1 94.31 415 ILE A C 1
ATOM 3409 O O . ILE A 1 415 ? 4.234 -17.781 -9.797 1 94.31 415 ILE A O 1
ATOM 3413 N N . SER A 1 416 ? 4.641 -16.547 -11.664 1 97.25 416 SER A N 1
ATOM 3414 C CA . SER A 1 416 ? 5.539 -17.547 -12.242 1 97.25 416 SER A CA 1
ATOM 3415 C C . SER A 1 416 ? 6.746 -17.781 -11.344 1 97.25 416 SER A C 1
ATOM 3417 O O . SER A 1 416 ? 7.16 -18.922 -11.141 1 97.25 416 SER A O 1
ATOM 3419 N N . LEU A 1 417 ? 7.309 -16.734 -10.836 1 96.31 417 LEU A N 1
ATOM 3420 C CA . LEU A 1 417 ? 8.469 -16.859 -9.961 1 96.31 417 LEU A CA 1
ATOM 3421 C C . LEU A 1 417 ? 8.102 -17.578 -8.664 1 96.31 417 LEU A C 1
ATOM 3423 O O . LEU A 1 417 ? 8.891 -18.359 -8.133 1 96.31 417 LEU A O 1
ATOM 3427 N N . PHE A 1 418 ? 6.992 -17.297 -8.148 1 96 418 PHE A N 1
ATOM 3428 C CA . PHE A 1 418 ? 6.52 -18 -6.961 1 96 418 PHE A CA 1
ATOM 3429 C C . PHE A 1 418 ? 6.371 -19.484 -7.227 1 96 418 PHE A C 1
ATOM 3431 O O . PHE A 1 418 ? 6.844 -20.312 -6.441 1 96 418 PHE A O 1
ATOM 3438 N N . ASN A 1 419 ? 5.621 -19.844 -8.336 1 97.88 419 ASN A N 1
ATOM 3439 C CA . ASN A 1 419 ? 5.477 -21.25 -8.734 1 97.88 419 ASN A CA 1
ATOM 3440 C C . ASN A 1 419 ? 6.836 -21.922 -8.906 1 97.88 419 ASN A C 1
ATOM 3442 O O . ASN A 1 419 ? 7.031 -23.047 -8.445 1 97.88 419 ASN A O 1
ATOM 3446 N N . ALA A 1 420 ? 7.75 -21.188 -9.555 1 98 420 ALA A N 1
ATOM 3447 C CA . ALA A 1 420 ? 9.086 -21.719 -9.781 1 98 420 ALA A CA 1
ATOM 3448 C C . ALA A 1 420 ? 9.805 -21.984 -8.461 1 98 420 ALA A C 1
ATOM 3450 O O . ALA A 1 420 ? 10.492 -23 -8.305 1 98 420 ALA A O 1
ATOM 3451 N N . PHE A 1 421 ? 9.695 -21.125 -7.512 1 96.44 421 PHE A N 1
ATOM 3452 C CA . PHE A 1 421 ? 10.305 -21.25 -6.195 1 96.44 421 PHE A CA 1
ATOM 3453 C C . PHE A 1 421 ? 9.805 -22.5 -5.484 1 96.44 421 PHE A C 1
ATOM 3455 O O . PHE A 1 421 ? 10.586 -23.219 -4.875 1 96.44 421 PHE A O 1
ATOM 3462 N N . PHE A 1 422 ? 8.516 -22.703 -5.613 1 95.31 422 PHE A N 1
ATOM 3463 C CA . PHE A 1 422 ? 7.922 -23.875 -4.973 1 95.31 422 PHE A CA 1
ATOM 3464 C C . PHE A 1 422 ? 8.508 -25.156 -5.551 1 95.31 422 PHE A C 1
ATOM 3466 O O . PHE A 1 422 ? 8.844 -26.094 -4.805 1 95.31 422 PHE A O 1
ATOM 3473 N N . ILE A 1 423 ? 8.578 -25.203 -6.84 1 97.44 423 ILE A N 1
ATOM 3474 C CA . ILE A 1 423 ? 9.133 -26.391 -7.496 1 97.44 423 ILE A CA 1
ATOM 3475 C C . ILE A 1 423 ? 10.609 -26.547 -7.125 1 97.44 423 ILE A C 1
ATOM 3477 O O . ILE A 1 423 ? 11.078 -27.656 -6.879 1 97.44 423 ILE A O 1
ATOM 3481 N N . TYR A 1 424 ? 11.352 -25.406 -7.09 1 97.5 424 TYR A N 1
ATOM 3482 C CA . TYR A 1 424 ? 12.758 -25.406 -6.688 1 97.5 424 TYR A CA 1
ATOM 3483 C C . TYR A 1 424 ? 12.922 -26.016 -5.301 1 97.5 424 TYR A C 1
ATOM 3485 O O . TYR A 1 424 ? 13.797 -26.859 -5.09 1 97.5 424 TYR A O 1
ATOM 3493 N N . LYS A 1 425 ? 12.117 -25.609 -4.367 1 95.25 425 LYS A N 1
ATOM 3494 C CA . LYS A 1 425 ? 12.188 -26.109 -2.992 1 95.25 425 LYS A CA 1
ATOM 3495 C C . LYS A 1 425 ? 11.852 -27.594 -2.922 1 95.25 425 LYS A C 1
ATOM 3497 O O . LYS A 1 425 ? 12.445 -28.328 -2.135 1 95.25 425 LYS A O 1
ATOM 3502 N N . ALA A 1 426 ? 10.852 -28.016 -3.717 1 94.38 426 ALA A N 1
ATOM 3503 C CA . ALA A 1 426 ? 10.453 -29.422 -3.744 1 94.38 426 ALA A CA 1
ATOM 3504 C C . ALA A 1 426 ? 11.586 -30.312 -4.254 1 94.38 426 ALA A C 1
ATOM 3506 O O . ALA A 1 426 ? 11.805 -31.406 -3.744 1 94.38 426 ALA A O 1
ATOM 3507 N N . LYS A 1 427 ? 12.289 -29.797 -5.23 1 95.31 427 LYS A N 1
ATOM 3508 C CA . LYS A 1 427 ? 13.344 -30.562 -5.867 1 95.31 427 LYS A CA 1
ATOM 3509 C C . LYS A 1 427 ? 14.664 -30.438 -5.109 1 95.31 427 LYS A C 1
ATOM 3511 O O . LYS A 1 427 ? 15.508 -31.328 -5.164 1 95.31 427 LYS A O 1
ATOM 3516 N N . ASN A 1 428 ? 14.836 -29.25 -4.445 1 94.12 428 ASN A N 1
ATOM 3517 C CA . ASN A 1 428 ? 16.062 -28.953 -3.701 1 94.12 428 ASN A CA 1
ATOM 3518 C C . ASN A 1 428 ? 15.758 -28.594 -2.25 1 94.12 428 ASN A C 1
ATOM 3520 O O . ASN A 1 428 ? 15.992 -27.453 -1.826 1 94.12 428 ASN A O 1
ATOM 3524 N N . PRO A 1 429 ? 15.336 -29.516 -1.444 1 90.69 429 PRO A N 1
ATOM 3525 C CA . PRO A 1 429 ? 14.969 -29.219 -0.06 1 90.69 429 PRO A CA 1
ATOM 3526 C C . PRO A 1 429 ? 16.141 -28.672 0.758 1 90.69 429 PRO A C 1
ATOM 3528 O O . PRO A 1 429 ? 15.93 -27.906 1.709 1 90.69 429 PRO A O 1
ATOM 3531 N N . GLN A 1 430 ? 17.344 -28.953 0.44 1 88.38 430 GLN A N 1
ATOM 3532 C CA . GLN A 1 430 ? 18.516 -28.5 1.187 1 88.38 430 GLN A CA 1
ATOM 3533 C C . GLN A 1 430 ? 19.219 -27.359 0.46 1 88.38 430 GLN A C 1
ATOM 3535 O O . GLN A 1 430 ? 20.359 -27.016 0.786 1 88.38 430 GLN A O 1
ATOM 3540 N N . GLY A 1 431 ? 18.547 -26.828 -0.438 1 85.5 431 GLY A N 1
ATOM 3541 C CA . GLY A 1 431 ? 19.172 -25.781 -1.22 1 85.5 431 GLY A CA 1
ATOM 3542 C C . GLY A 1 431 ? 19.391 -24.5 -0.427 1 85.5 431 GLY A C 1
ATOM 3543 O O . GLY A 1 431 ? 18.844 -24.328 0.663 1 85.5 431 GLY A O 1
ATOM 3544 N N . ASN A 1 432 ? 20.203 -23.547 -0.999 1 84.12 432 ASN A N 1
ATOM 3545 C CA . ASN A 1 432 ? 20.641 -22.328 -0.317 1 84.12 432 ASN A CA 1
ATOM 3546 C C . ASN A 1 432 ? 19.562 -21.25 -0.364 1 84.12 432 ASN A C 1
ATOM 3548 O O . ASN A 1 432 ? 19.562 -20.328 0.453 1 84.12 432 ASN A O 1
ATOM 3552 N N . CYS A 1 433 ? 18.719 -21.328 -1.354 1 89.44 433 CYS A N 1
ATOM 3553 C CA . CYS A 1 433 ? 17.656 -20.328 -1.46 1 89.44 433 CYS A CA 1
ATOM 3554 C C . CYS A 1 433 ? 16.406 -20.781 -0.726 1 89.44 433 CYS A C 1
ATOM 3556 O O . CYS A 1 433 ? 15.523 -21.422 -1.318 1 89.44 433 CYS A O 1
ATOM 3558 N N . ASN A 1 434 ? 16.328 -20.391 0.47 1 89.31 434 ASN A N 1
ATOM 3559 C CA . ASN A 1 434 ? 15.25 -20.906 1.314 1 89.31 434 ASN A CA 1
ATOM 3560 C C . ASN A 1 434 ? 14.047 -19.969 1.341 1 89.31 434 ASN A C 1
ATOM 3562 O O . ASN A 1 434 ? 12.984 -20.328 1.854 1 89.31 434 ASN A O 1
ATOM 3566 N N . THR A 1 435 ? 14.188 -18.797 0.832 1 92.19 435 THR A N 1
ATOM 3567 C CA . THR A 1 435 ? 13.078 -17.859 0.776 1 92.19 435 THR A CA 1
ATOM 3568 C C . THR A 1 435 ? 12.828 -17.391 -0.658 1 92.19 435 THR A C 1
ATOM 3570 O O . THR A 1 435 ? 13.727 -17.469 -1.505 1 92.19 435 THR A O 1
ATOM 3573 N N . LEU A 1 436 ? 11.578 -17 -0.877 1 93.06 436 LEU A N 1
ATOM 3574 C CA . LEU A 1 436 ? 11.234 -16.484 -2.195 1 93.06 436 LEU A CA 1
ATOM 3575 C C . LEU A 1 436 ? 12.133 -15.305 -2.566 1 93.06 436 LEU A C 1
ATOM 3577 O O . LEU A 1 436 ? 12.57 -15.188 -3.715 1 93.06 436 LEU A O 1
ATOM 3581 N N . LEU A 1 437 ? 12.453 -14.461 -1.621 1 92.25 437 LEU A N 1
ATOM 3582 C CA . LEU A 1 437 ? 13.312 -13.312 -1.849 1 92.25 437 LEU A CA 1
ATOM 3583 C C . LEU A 1 437 ? 14.695 -13.75 -2.33 1 92.25 437 LEU A C 1
ATOM 3585 O O . LEU A 1 437 ? 15.195 -13.242 -3.334 1 92.25 437 LEU A O 1
ATOM 3589 N N . SER A 1 438 ? 15.328 -14.695 -1.595 1 93.06 438 SER A N 1
ATOM 3590 C CA . SER A 1 438 ? 16.641 -15.188 -1.989 1 93.06 438 SER A CA 1
ATOM 3591 C C . SER A 1 438 ? 16.594 -15.859 -3.355 1 93.06 438 SER A C 1
ATOM 3593 O O . SER A 1 438 ? 17.547 -15.773 -4.133 1 93.06 438 SER A O 1
ATOM 3595 N N . PHE A 1 439 ? 15.508 -16.594 -3.639 1 95.38 439 PHE A N 1
ATOM 3596 C CA . PHE A 1 439 ? 15.312 -17.234 -4.934 1 95.38 439 PHE A CA 1
ATOM 3597 C C . PHE A 1 439 ? 15.297 -16.188 -6.051 1 95.38 439 PHE A C 1
ATOM 3599 O O . PHE A 1 439 ? 16.016 -16.312 -7.039 1 95.38 439 PHE A O 1
ATOM 3606 N N . ILE A 1 440 ? 14.469 -15.125 -5.879 1 95.31 440 ILE A N 1
ATOM 3607 C CA . ILE A 1 440 ? 14.336 -14.07 -6.875 1 95.31 440 ILE A CA 1
ATOM 3608 C C . ILE A 1 440 ? 15.68 -13.359 -7.062 1 95.31 440 ILE A C 1
ATOM 3610 O O . ILE A 1 440 ? 16.078 -13.07 -8.195 1 95.31 440 ILE A O 1
ATOM 3614 N N . GLN A 1 441 ? 16.359 -13.102 -5.988 1 94.19 441 GLN A N 1
ATOM 3615 C CA . GLN A 1 441 ? 17.672 -12.461 -6.059 1 94.19 441 GLN A CA 1
ATOM 3616 C C . GLN A 1 441 ? 18.641 -13.289 -6.898 1 94.19 441 GLN A C 1
ATOM 3618 O O . GLN A 1 441 ? 19.406 -12.742 -7.699 1 94.19 441 GLN A O 1
ATOM 3623 N N . SER A 1 442 ? 18.609 -14.578 -6.695 1 95.69 442 SER A N 1
ATOM 3624 C CA . SER A 1 442 ? 19.484 -15.461 -7.449 1 95.69 442 SER A CA 1
ATOM 3625 C C . SER A 1 442 ? 19.172 -15.422 -8.938 1 95.69 442 SER A C 1
ATOM 3627 O O . SER A 1 442 ? 20.078 -15.414 -9.773 1 95.69 442 SER A O 1
ATOM 3629 N N . VAL A 1 443 ? 17.891 -15.406 -9.242 1 96.5 443 VAL A N 1
ATOM 3630 C CA . VAL A 1 443 ? 17.469 -15.328 -10.641 1 96.5 443 VAL A CA 1
ATOM 3631 C C . VAL A 1 443 ? 17.953 -14.008 -11.25 1 96.5 443 VAL A C 1
ATOM 3633 O O . VAL A 1 443 ? 18.5 -14 -12.352 1 96.5 443 VAL A O 1
ATOM 3636 N N . ILE A 1 444 ? 17.734 -12.914 -10.531 1 96.06 444 ILE A N 1
ATOM 3637 C CA . ILE A 1 444 ? 18.141 -11.594 -11 1 96.06 444 ILE A CA 1
ATOM 3638 C C . ILE A 1 444 ? 19.656 -11.578 -11.258 1 96.06 444 ILE A C 1
ATOM 3640 O O . ILE A 1 444 ? 20.109 -11.094 -12.297 1 96.06 444 ILE A O 1
ATOM 3644 N N . LYS A 1 445 ? 20.422 -12.133 -10.344 1 94.75 445 LYS A N 1
ATOM 3645 C CA . LYS A 1 445 ? 21.875 -12.18 -10.477 1 94.75 445 LYS A CA 1
ATOM 3646 C C . LYS A 1 445 ? 22.297 -12.938 -11.734 1 94.75 445 LYS A C 1
ATOM 3648 O O . LYS A 1 445 ? 23.188 -12.5 -12.461 1 94.75 445 LYS A O 1
ATOM 3653 N N . SER A 1 446 ? 21.656 -13.969 -11.992 1 95.19 446 SER A N 1
ATOM 3654 C CA . SER A 1 446 ? 21.969 -14.773 -13.164 1 95.19 446 SER A CA 1
ATOM 3655 C C . SER A 1 446 ? 21.625 -14.031 -14.453 1 95.19 446 SER A C 1
ATOM 3657 O O . SER A 1 446 ? 22.391 -14.062 -15.414 1 95.19 446 SER A O 1
ATOM 3659 N N . TRP A 1 447 ? 20.484 -13.383 -14.484 1 96.38 447 TRP A N 1
ATOM 3660 C CA . TRP A 1 447 ? 20 -12.703 -15.688 1 96.38 447 TRP A CA 1
ATOM 3661 C C . TRP A 1 447 ? 20.812 -11.438 -15.945 1 96.38 447 TRP A C 1
ATOM 3663 O O . TRP A 1 447 ? 20.891 -10.977 -17.094 1 96.38 447 TRP A O 1
ATOM 3673 N N . THR A 1 448 ? 21.375 -10.82 -14.914 1 94.88 448 THR A N 1
ATOM 3674 C CA . THR A 1 448 ? 22.047 -9.539 -15.078 1 94.88 448 THR A CA 1
ATOM 3675 C C . THR A 1 448 ? 23.562 -9.727 -15.086 1 94.88 448 THR A C 1
ATOM 3677 O O . THR A 1 448 ? 24.312 -8.75 -15.219 1 94.88 448 THR A O 1
ATOM 3680 N N . SER A 1 449 ? 24.047 -10.93 -14.898 1 86.25 449 SER A N 1
ATOM 3681 C CA . SER A 1 449 ? 25.484 -11.195 -14.891 1 86.25 449 SER A CA 1
ATOM 3682 C C . SER A 1 449 ? 26.094 -10.953 -16.266 1 86.25 449 SER A C 1
ATOM 3684 O O . SER A 1 449 ? 25.406 -11.055 -17.281 1 86.25 449 SER A O 1
ATOM 3686 N N . GLN A 1 450 ? 27.234 -10.273 -16.328 1 65.44 450 GLN A N 1
ATOM 3687 C CA . GLN A 1 450 ? 27.969 -9.82 -17.5 1 65.44 450 GLN A CA 1
ATOM 3688 C C . GLN A 1 450 ? 27.984 -10.898 -18.578 1 65.44 450 GLN A C 1
ATOM 3690 O O . GLN A 1 450 ? 27.984 -10.594 -19.781 1 65.44 450 GLN A O 1
ATOM 3695 N N . GLU A 1 451 ? 28.047 -12.141 -18.281 1 51.47 451 GLU A N 1
ATOM 3696 C CA . GLU A 1 451 ? 28.047 -13.164 -19.312 1 51.47 451 GLU A CA 1
ATOM 3697 C C . GLU A 1 451 ? 26.766 -13.125 -20.125 1 51.47 451 GLU A C 1
ATOM 3699 O O . GLU A 1 451 ? 26.781 -13.328 -21.344 1 51.47 451 GLU A O 1
ATOM 3704 N N . CYS A 1 452 ? 25.672 -12.961 -19.562 1 49.84 452 CYS A N 1
ATOM 3705 C CA . CYS A 1 452 ? 24.391 -12.906 -20.25 1 49.84 452 CYS A CA 1
ATOM 3706 C C . CYS A 1 452 ? 24.25 -11.609 -21.031 1 49.84 452 CYS A C 1
ATOM 3708 O O . CYS A 1 452 ? 23.609 -11.578 -22.078 1 49.84 452 CYS A O 1
ATOM 3710 N N . ALA A 1 453 ? 24.781 -10.508 -20.484 1 51.41 453 ALA A N 1
ATOM 3711 C CA . ALA A 1 453 ? 24.656 -9.195 -21.109 1 51.41 453 ALA A CA 1
ATOM 3712 C C . ALA A 1 453 ? 25.453 -9.125 -22.422 1 51.41 453 ALA A C 1
ATOM 3714 O O . ALA A 1 453 ? 25.125 -8.336 -23.312 1 51.41 453 ALA A O 1
ATOM 3715 N N . SER A 1 454 ? 26.562 -9.914 -22.469 1 42.97 454 SER A N 1
ATOM 3716 C CA . SER A 1 454 ? 27.484 -9.805 -23.578 1 42.97 454 SER A CA 1
ATOM 3717 C C . SER A 1 454 ? 26.953 -10.516 -24.812 1 42.97 454 SER A C 1
ATOM 3719 O O . SER A 1 454 ? 27.688 -10.688 -25.797 1 42.97 454 SER A O 1
ATOM 3721 N N . GLY A 1 455 ? 25.922 -11.227 -24.797 1 38.41 455 GLY A N 1
ATOM 3722 C CA . GLY A 1 455 ? 25.75 -11.82 -26.109 1 38.41 455 GLY A CA 1
ATOM 3723 C C . GLY A 1 455 ? 25.891 -10.812 -27.234 1 38.41 455 GLY A C 1
ATOM 3724 O O . GLY A 1 455 ? 25.766 -11.172 -28.406 1 38.41 455 GLY A O 1
ATOM 3725 N N . GLY A 1 456 ? 25.25 -9.742 -27.234 1 35.62 456 GLY A N 1
ATOM 3726 C CA . GLY A 1 456 ? 25.594 -8.953 -28.406 1 35.62 456 GLY A CA 1
ATOM 3727 C C . GLY A 1 456 ? 27.062 -8.586 -28.469 1 35.62 456 GLY A C 1
ATOM 3728 O O . GLY A 1 456 ? 27.781 -8.719 -27.469 1 35.62 456 GLY A O 1
ATOM 3729 N N . GLU A 1 457 ? 27.656 -8.477 -29.734 1 30.52 457 GLU A N 1
ATOM 3730 C CA . GLU A 1 457 ? 28.969 -7.906 -30.031 1 30.52 457 GLU A CA 1
ATOM 3731 C C . GLU A 1 457 ? 29.328 -6.812 -29.016 1 30.52 457 GLU A C 1
ATOM 3733 O O . GLU A 1 457 ? 28.516 -5.91 -28.766 1 30.52 457 GLU A O 1
ATOM 3738 N N . LYS A 1 458 ? 30.078 -7.18 -28.109 1 36.56 458 LYS A N 1
ATOM 3739 C CA . LYS A 1 458 ? 30.734 -6.074 -27.422 1 36.56 458 LYS A CA 1
ATOM 3740 C C . LYS A 1 458 ? 30.844 -4.852 -28.344 1 36.56 458 LYS A C 1
ATOM 3742 O O . LYS A 1 458 ? 31.594 -4.855 -29.312 1 36.56 458 LYS A O 1
ATOM 3747 N N . SER A 1 459 ? 29.859 -4.336 -28.906 1 31.42 459 SER A N 1
ATOM 3748 C CA . SER A 1 459 ? 30.453 -3.102 -29.422 1 31.42 459 SER A CA 1
ATOM 3749 C C . SER A 1 459 ? 31.422 -2.494 -28.406 1 31.42 459 SER A C 1
ATOM 3751 O O . SER A 1 459 ? 31.047 -2.211 -27.266 1 31.42 459 SER A O 1
ATOM 3753 N N . ALA A 1 460 ? 32.562 -2.977 -28.203 1 32.78 460 ALA A N 1
ATOM 3754 C CA . ALA A 1 460 ? 33.719 -2.408 -27.562 1 32.78 460 ALA A CA 1
ATOM 3755 C C . ALA A 1 460 ? 33.625 -0.888 -27.469 1 32.78 460 ALA A C 1
ATOM 3757 O O . ALA A 1 460 ? 34.531 -0.169 -27.906 1 32.78 460 ALA A O 1
ATOM 3758 N N . THR A 1 461 ? 32.562 -0.21 -27.859 1 32.66 461 THR A N 1
ATOM 3759 C CA . THR A 1 461 ? 32.812 1.218 -27.703 1 32.66 461 THR A CA 1
ATOM 3760 C C . THR A 1 461 ? 33.094 1.562 -26.234 1 32.66 461 THR A C 1
ATOM 3762 O O . THR A 1 461 ? 32.188 1.417 -25.391 1 32.66 461 THR A O 1
ATOM 3765 N N . GLU A 1 462 ? 34.125 1.082 -25.656 1 36.97 462 GLU A N 1
ATOM 3766 C CA . GLU A 1 462 ? 34.656 1.647 -24.406 1 36.97 462 GLU A CA 1
ATOM 3767 C C . GLU A 1 462 ? 34.219 3.102 -24.25 1 36.97 462 GLU A C 1
ATOM 3769 O O . GLU A 1 462 ? 34.625 3.967 -25.031 1 36.97 462 GLU A O 1
ATOM 3774 N N . ASN A 1 463 ? 33.062 3.377 -24.078 1 40.25 463 ASN A N 1
ATOM 3775 C CA . ASN A 1 463 ? 32.719 4.777 -23.844 1 40.25 463 ASN A CA 1
ATOM 3776 C C . ASN A 1 463 ? 33.562 5.371 -22.703 1 40.25 463 ASN A C 1
ATOM 3778 O O . ASN A 1 463 ? 33.875 4.68 -21.734 1 40.25 463 ASN A O 1
ATOM 3782 N N . THR A 1 464 ? 34.344 6.379 -23.047 1 48.44 464 THR A N 1
ATOM 3783 C CA . THR A 1 464 ? 35.125 7.125 -22.062 1 48.44 464 THR A CA 1
ATOM 3784 C C . THR A 1 464 ? 34.25 7.492 -20.859 1 48.44 464 THR A C 1
ATOM 3786 O O . THR A 1 464 ? 33.156 8.047 -21.016 1 48.44 464 THR A O 1
ATOM 3789 N N . PRO A 1 465 ? 34.469 6.891 -19.797 1 53.62 465 PRO A N 1
ATOM 3790 C CA . PRO A 1 465 ? 33.688 7.242 -18.594 1 53.62 465 PRO A CA 1
ATOM 3791 C C . PRO A 1 465 ? 33.469 8.742 -18.469 1 53.62 465 PRO A C 1
ATOM 3793 O O . PRO A 1 465 ? 34.312 9.539 -18.859 1 53.62 465 PRO A O 1
ATOM 3796 N N . ARG A 1 466 ? 32.219 9.297 -18.25 1 51.22 466 ARG A N 1
ATOM 3797 C CA . ARG A 1 466 ? 31.906 10.711 -18.094 1 51.22 466 ARG A CA 1
ATOM 3798 C C . ARG A 1 466 ? 31.453 11.008 -16.672 1 51.22 466 ARG A C 1
ATOM 3800 O O . ARG A 1 466 ? 30.5 10.398 -16.172 1 51.22 466 ARG A O 1
ATOM 3807 N N . ALA A 1 467 ? 32.25 11.781 -16.016 1 54.94 467 ALA A N 1
ATOM 3808 C CA . ALA A 1 467 ? 31.812 12.273 -14.711 1 54.94 467 ALA A CA 1
ATOM 3809 C C . ALA A 1 467 ? 30.609 13.203 -14.844 1 54.94 467 ALA A C 1
ATOM 3811 O O . ALA A 1 467 ? 30.484 13.922 -15.836 1 54.94 467 ALA A O 1
ATOM 3812 N N . PRO A 1 468 ? 29.641 13.219 -13.992 1 53.72 468 PRO A N 1
ATOM 3813 C CA . PRO A 1 468 ? 28.516 14.148 -14.07 1 53.72 468 PRO A CA 1
ATOM 3814 C C . PRO A 1 468 ? 28.953 15.609 -14.195 1 53.72 468 PRO A C 1
ATOM 3816 O O . PRO A 1 468 ? 29.969 16 -13.617 1 53.72 468 PRO A O 1
ATOM 3819 N N . TYR A 1 469 ? 28.172 16.406 -15.031 1 57.44 469 TYR A N 1
ATOM 3820 C CA . TYR A 1 469 ? 28.547 17.781 -15.344 1 57.44 469 TYR A CA 1
ATOM 3821 C C . TYR A 1 469 ? 28.562 18.641 -14.094 1 57.44 469 TYR A C 1
ATOM 3823 O O . TYR A 1 469 ? 29.469 19.453 -13.898 1 57.44 469 TYR A O 1
ATOM 3831 N N . ASN A 1 470 ? 27.641 18.453 -13.305 1 55.16 470 ASN A N 1
ATOM 3832 C CA . ASN A 1 470 ? 27.469 19.422 -12.219 1 55.16 470 ASN A CA 1
ATOM 3833 C C . ASN A 1 470 ? 28.172 18.953 -10.945 1 55.16 470 ASN A C 1
ATOM 3835 O O . ASN A 1 470 ? 28.156 19.672 -9.93 1 55.16 470 ASN A O 1
ATOM 3839 N N . THR A 1 471 ? 28.844 17.781 -10.961 1 64.88 471 THR A N 1
ATOM 3840 C CA . THR A 1 471 ? 29.516 17.297 -9.766 1 64.88 471 THR A CA 1
ATOM 3841 C C . THR A 1 471 ? 30.922 16.797 -10.109 1 64.88 471 THR A C 1
ATOM 3843 O O . THR A 1 471 ? 31.109 16.047 -11.062 1 64.88 471 THR A O 1
ATOM 3846 N N . ASP A 1 472 ? 31.906 17.297 -9.344 1 70.19 472 ASP A N 1
ATOM 3847 C CA . ASP A 1 472 ? 33.281 16.875 -9.492 1 70.19 472 ASP A CA 1
ATOM 3848 C C . ASP A 1 472 ? 33.594 15.664 -8.609 1 70.19 472 ASP A C 1
ATOM 3850 O O . ASP A 1 472 ? 33.094 15.586 -7.473 1 70.19 472 ASP A O 1
ATOM 3854 N N . PRO A 1 473 ? 34.219 14.727 -9.195 1 66.38 473 PRO A N 1
ATOM 3855 C CA . PRO A 1 473 ? 34.594 13.578 -8.367 1 66.38 473 PRO A CA 1
ATOM 3856 C C . PRO A 1 473 ? 35.406 13.969 -7.133 1 66.38 473 PRO A C 1
ATOM 3858 O O . PRO A 1 473 ? 36.188 14.914 -7.188 1 66.38 473 PRO A O 1
ATOM 3861 N N . LYS A 1 474 ? 35.25 13.477 -5.957 1 63.16 474 LYS A N 1
ATOM 3862 C CA . LYS A 1 474 ? 35.875 13.812 -4.68 1 63.16 474 LYS A CA 1
ATOM 3863 C C . LYS A 1 474 ? 37.375 13.609 -4.734 1 63.16 474 LYS A C 1
ATOM 3865 O O . LYS A 1 474 ? 38.125 14.32 -4.062 1 63.16 474 LYS A O 1
ATOM 3870 N N . ASN A 1 475 ? 37.812 12.703 -5.547 1 61.62 475 ASN A N 1
ATOM 3871 C CA . ASN A 1 475 ? 39.219 12.367 -5.57 1 61.62 475 ASN A CA 1
ATOM 3872 C C . ASN A 1 475 ? 40 13.227 -6.574 1 61.62 475 ASN A C 1
ATOM 3874 O O . ASN A 1 475 ? 41.125 12.914 -6.93 1 61.62 475 ASN A O 1
ATOM 3878 N N . ARG A 1 476 ? 39.406 14.164 -6.973 1 77.12 476 ARG A N 1
ATOM 3879 C CA . ARG A 1 476 ? 40.062 14.906 -8.047 1 77.12 476 ARG A CA 1
ATOM 3880 C C . ARG A 1 476 ? 41.281 15.656 -7.52 1 77.12 476 ARG A C 1
ATOM 3882 O O . ARG A 1 476 ? 42.219 15.898 -8.266 1 77.12 476 ARG A O 1
ATOM 3889 N N . LEU A 1 477 ? 41.188 16.047 -6.207 1 71.62 477 LEU A N 1
ATOM 3890 C CA . LEU A 1 477 ? 42.281 16.828 -5.637 1 71.62 477 LEU A CA 1
ATOM 3891 C C . LEU A 1 477 ? 43.375 15.914 -5.098 1 71.62 477 LEU A C 1
ATOM 3893 O O . LEU A 1 477 ? 44.312 16.391 -4.465 1 71.62 477 LEU A O 1
ATOM 3897 N N . ASN A 1 478 ? 43.469 14.766 -5.367 1 58.62 478 ASN A N 1
ATOM 3898 C CA . ASN A 1 478 ? 44.5 13.906 -4.84 1 58.62 478 ASN A CA 1
ATOM 3899 C C . ASN A 1 478 ? 45.906 14.359 -5.312 1 58.62 478 ASN A C 1
ATOM 3901 O O . ASN A 1 478 ? 46.094 14.648 -6.492 1 58.62 478 ASN A O 1
ATOM 3905 N N . VAL A 1 479 ? 46.812 14.641 -4.426 1 55.88 479 VAL A N 1
ATOM 3906 C CA . VAL A 1 479 ? 48.125 15.203 -4.531 1 55.88 479 VAL A CA 1
ATOM 3907 C C . VAL A 1 479 ? 48.969 14.367 -5.488 1 55.88 479 VAL A C 1
ATOM 3909 O O . VAL A 1 479 ? 49.875 14.891 -6.148 1 55.88 479 VAL A O 1
ATOM 3912 N N . SER A 1 480 ? 48.844 13.109 -5.633 1 57.16 480 SER A N 1
ATOM 3913 C CA . SER A 1 480 ? 49.75 12.414 -6.555 1 57.16 480 SER A CA 1
ATOM 3914 C C . SER A 1 480 ? 49.219 12.469 -7.984 1 57.16 480 SER A C 1
ATOM 3916 O O . SER A 1 480 ? 48.219 11.82 -8.305 1 57.16 480 SER A O 1
ATOM 3918 N N . PHE A 1 481 ? 49.594 13.375 -8.789 1 60.22 481 PHE A N 1
ATOM 3919 C CA . PHE A 1 481 ? 49.281 13.609 -10.195 1 60.22 481 PHE A CA 1
ATOM 3920 C C . PHE A 1 481 ? 49.375 12.312 -10.992 1 60.22 481 PHE A C 1
ATOM 3922 O O . PHE A 1 481 ? 48.719 12.18 -12.039 1 60.22 481 PHE A O 1
ATOM 3929 N N . ALA A 1 482 ? 50 11.375 -10.414 1 62.06 482 ALA A N 1
ATOM 3930 C CA . ALA A 1 482 ? 50.25 10.133 -11.133 1 62.06 482 ALA A CA 1
ATOM 3931 C C . ALA A 1 482 ? 48.969 9.312 -11.258 1 62.06 482 ALA A C 1
ATOM 3933 O O . ALA A 1 482 ? 48.812 8.539 -12.203 1 62.06 482 ALA A O 1
ATOM 3934 N N . VAL A 1 483 ? 48.031 9.547 -10.391 1 68.56 483 VAL A N 1
ATOM 3935 C CA . VAL A 1 483 ? 46.812 8.758 -10.398 1 68.56 483 VAL A CA 1
ATOM 3936 C C . VAL A 1 483 ? 45.844 9.297 -11.445 1 68.56 483 VAL A C 1
ATOM 3938 O O . VAL A 1 483 ? 45 8.562 -11.961 1 68.56 483 VAL A O 1
ATOM 3941 N N . HIS A 1 484 ? 46.062 10.461 -11.797 1 77.5 484 HIS A N 1
ATOM 3942 C CA . HIS A 1 484 ? 45.188 11.117 -12.773 1 77.5 484 HIS A CA 1
ATOM 3943 C C . HIS A 1 484 ? 45.812 11.07 -14.172 1 77.5 484 HIS A C 1
ATOM 3945 O O . HIS A 1 484 ? 46.438 12.039 -14.609 1 77.5 484 HIS A O 1
ATOM 3951 N N . GLU A 1 485 ? 45.688 9.977 -14.852 1 78.25 485 GLU A N 1
ATOM 3952 C CA . GLU A 1 485 ? 46.219 9.828 -16.203 1 78.25 485 GLU A CA 1
ATOM 3953 C C . GLU A 1 485 ? 45.281 10.391 -17.25 1 78.25 485 GLU A C 1
ATOM 3955 O O . GLU A 1 485 ? 44.062 10.086 -17.234 1 78.25 485 GLU A O 1
ATOM 3960 N N . LEU A 1 486 ? 45.812 11.281 -18.016 1 80.06 486 LEU A N 1
ATOM 3961 C CA . LEU A 1 486 ? 45.031 11.805 -19.141 1 80.06 486 LEU A CA 1
ATOM 3962 C C . LEU A 1 486 ? 45.094 10.859 -20.328 1 80.06 486 LEU A C 1
ATOM 3964 O O . LEU A 1 486 ? 46.188 10.539 -20.828 1 80.06 486 LEU A O 1
ATOM 3968 N N . VAL A 1 487 ? 43.969 10.367 -20.734 1 81.44 487 VAL A N 1
ATOM 3969 C CA . VAL A 1 487 ? 43.875 9.438 -21.859 1 81.44 487 VAL A CA 1
A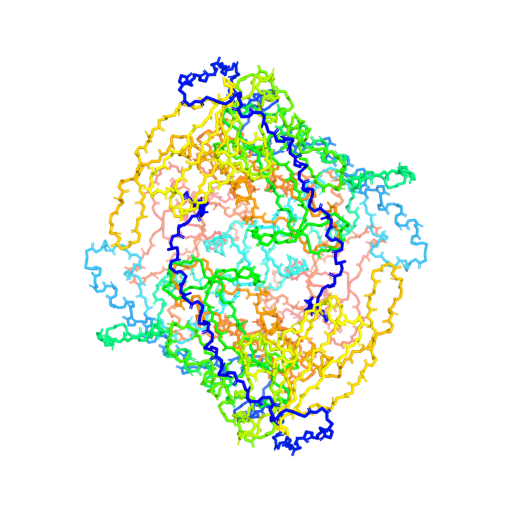TOM 3970 C C . VAL A 1 487 ? 42.969 10.016 -22.953 1 81.44 487 VAL A C 1
ATOM 3972 O O . VAL A 1 487 ? 42.062 10.773 -22.656 1 81.44 487 VAL A O 1
ATOM 3975 N N . PRO A 1 488 ? 43.312 9.656 -24.141 1 80.06 488 PRO A N 1
ATOM 3976 C CA . PRO A 1 488 ? 42.469 10.133 -25.234 1 80.06 488 PRO A CA 1
ATOM 3977 C C . PRO A 1 488 ? 41.062 9.539 -25.203 1 80.06 488 PRO A C 1
ATOM 3979 O O . PRO A 1 488 ? 40.906 8.391 -24.781 1 80.06 488 PRO A O 1
ATOM 3982 N N . ILE A 1 489 ? 40.156 10.359 -25.469 1 79.38 489 ILE A N 1
ATOM 3983 C CA . ILE A 1 489 ? 38.781 9.914 -25.578 1 79.38 489 ILE A CA 1
ATOM 3984 C C . ILE A 1 489 ? 38.656 8.922 -26.734 1 79.38 489 ILE A C 1
ATOM 3986 O O . ILE A 1 489 ? 39.125 9.18 -27.844 1 79.38 489 ILE A O 1
ATOM 3990 N N . LEU A 1 490 ? 38.094 7.828 -26.547 1 74.19 490 LEU A N 1
ATOM 3991 C CA . LEU A 1 490 ? 38 6.754 -27.516 1 74.19 490 LEU A CA 1
ATOM 3992 C C . LEU A 1 490 ? 37.062 7.137 -28.656 1 74.19 490 LEU A C 1
ATOM 3994 O O . LEU A 1 490 ? 36.062 7.836 -28.453 1 74.19 490 LEU A O 1
ATOM 3998 N N . PRO A 1 491 ? 37.438 6.734 -29.875 1 72.31 491 PRO A N 1
ATOM 3999 C CA . PRO A 1 491 ? 36.594 7.016 -31.047 1 72.31 491 PRO A CA 1
ATOM 4000 C C . PRO A 1 491 ? 35.219 6.367 -30.953 1 72.31 491 PRO A C 1
ATOM 4002 O O . PRO A 1 491 ? 35.062 5.328 -30.297 1 72.31 491 PRO A O 1
ATOM 4005 N N . THR A 1 492 ? 34.219 7.105 -31.234 1 65.06 492 THR A N 1
ATOM 4006 C CA . THR A 1 492 ? 32.844 6.59 -31.328 1 65.06 492 THR A CA 1
ATOM 4007 C C . THR A 1 492 ? 32.5 6.246 -32.75 1 65.06 492 THR A C 1
ATOM 4009 O O . THR A 1 492 ? 33.156 6.715 -33.688 1 65.06 492 THR A O 1
ATOM 4012 N N . PRO A 1 493 ? 31.688 5.441 -33.062 1 60.75 493 PRO A N 1
ATOM 4013 C CA . PRO A 1 493 ? 31.312 5.129 -34.438 1 60.75 493 PRO A CA 1
ATOM 4014 C C . PRO A 1 493 ? 30.953 6.371 -35.25 1 60.75 493 PRO A C 1
ATOM 4016 O O . PRO A 1 493 ? 31.141 6.387 -36.5 1 60.75 493 PRO A O 1
ATOM 4019 N N . LYS A 1 494 ? 30.641 7.414 -34.625 1 62.56 494 LYS A N 1
ATOM 4020 C CA . LYS A 1 494 ? 30.203 8.609 -35.344 1 62.56 494 LYS A CA 1
ATOM 4021 C C . LYS A 1 494 ? 31.359 9.602 -35.5 1 62.56 494 LYS A C 1
ATOM 4023 O O . LYS A 1 494 ? 31.359 10.406 -36.438 1 62.56 494 LYS A O 1
ATOM 4028 N N . LYS A 1 495 ? 32.188 9.586 -34.5 1 66.5 495 LYS A N 1
ATOM 4029 C CA . LYS A 1 495 ? 33.281 10.562 -34.5 1 66.5 495 LYS A CA 1
ATOM 4030 C C . LYS A 1 495 ? 34.625 9.898 -34.219 1 66.5 495 LYS A C 1
ATOM 4032 O O . LYS A 1 495 ? 34.844 9.328 -33.156 1 66.5 495 LYS A O 1
ATOM 4037 N N . GLN A 1 496 ? 35.438 9.812 -35.25 1 71.06 496 GLN A N 1
ATOM 4038 C CA . GLN A 1 496 ? 36.75 9.188 -35.156 1 71.06 496 GLN A CA 1
ATOM 4039 C C . GLN A 1 496 ? 37.594 9.859 -34.094 1 71.06 496 GLN A C 1
ATOM 4041 O O . GLN A 1 496 ? 38.375 9.188 -33.375 1 71.06 496 GLN A O 1
ATOM 4046 N N . HIS A 1 497 ? 37.531 11.164 -34.031 1 70 497 HIS A N 1
ATOM 4047 C CA . HIS A 1 497 ? 38.25 11.922 -33.031 1 70 497 HIS A CA 1
ATOM 4048 C C . HIS A 1 497 ? 37.312 12.734 -32.156 1 70 497 HIS A C 1
ATOM 4050 O O . HIS A 1 497 ? 37.156 13.945 -32.344 1 70 497 HIS A O 1
ATOM 4056 N N . PRO A 1 498 ? 36.625 12.117 -31.234 1 77.5 498 PRO A N 1
ATOM 4057 C CA . PRO A 1 498 ? 35.656 12.82 -30.406 1 77.5 498 PRO A CA 1
ATOM 4058 C C . PRO A 1 498 ? 36.281 13.781 -29.406 1 77.5 498 PRO A C 1
ATOM 4060 O O . PRO A 1 498 ? 37.375 13.539 -28.938 1 77.5 498 PRO A O 1
ATOM 4063 N N . THR A 1 499 ? 35.719 14.977 -29.312 1 80.25 499 THR A N 1
ATOM 4064 C CA . THR A 1 499 ? 36.156 15.961 -28.328 1 80.25 499 THR A CA 1
ATOM 4065 C C . THR A 1 499 ? 35.031 16.266 -27.344 1 80.25 499 THR A C 1
ATOM 4067 O O . THR A 1 499 ? 33.844 16.078 -27.672 1 80.25 499 THR A O 1
ATOM 4070 N N . ARG A 1 500 ? 35.344 16.531 -26.125 1 80.19 500 ARG A N 1
ATOM 4071 C CA . ARG A 1 500 ? 34.406 16.922 -25.078 1 80.19 500 ARG A CA 1
ATOM 4072 C C . ARG A 1 500 ? 34.812 18.266 -24.469 1 80.19 500 ARG A C 1
ATOM 4074 O O . ARG A 1 500 ? 35.969 18.688 -24.562 1 80.19 500 ARG A O 1
ATOM 4081 N N . GLY A 1 501 ? 33.906 19.062 -23.922 1 82.94 501 GLY A N 1
ATOM 4082 C CA . GLY A 1 501 ? 34.219 20.312 -23.25 1 82.94 501 GLY A CA 1
ATOM 4083 C C . GLY A 1 501 ? 35.094 20.125 -22.031 1 82.94 501 GLY A C 1
ATOM 4084 O O . GLY A 1 501 ? 34.781 19.297 -21.172 1 82.94 501 GLY A O 1
ATOM 4085 N N . CYS A 1 502 ? 36.156 20.766 -22.109 1 82.44 502 CYS A N 1
ATOM 4086 C CA . CYS A 1 502 ? 37.031 20.766 -20.938 1 82.44 502 CYS A CA 1
ATOM 4087 C C . CYS A 1 502 ? 36.281 21.297 -19.719 1 82.44 502 CYS A C 1
ATOM 4089 O O . CYS A 1 502 ? 35.688 22.375 -19.75 1 82.44 502 CYS A O 1
ATOM 4091 N N . ARG A 1 503 ? 36.219 20.562 -18.672 1 84.75 503 ARG A N 1
ATOM 4092 C CA . ARG A 1 503 ? 35.5 20.906 -17.453 1 84.75 503 ARG A CA 1
ATOM 4093 C C . ARG A 1 503 ? 35.969 22.266 -16.922 1 84.75 503 ARG A C 1
ATOM 4095 O O . ARG A 1 503 ? 35.156 23.094 -16.516 1 84.75 503 ARG A O 1
ATOM 4102 N N . VAL A 1 504 ? 37.25 22.578 -16.922 1 85 504 VAL A N 1
ATOM 4103 C CA . VAL A 1 504 ? 37.812 23.812 -16.406 1 85 504 VAL A CA 1
ATOM 4104 C C . VAL A 1 504 ? 37.469 24.969 -17.344 1 85 504 VAL A C 1
ATOM 4106 O O . VAL A 1 504 ? 37.031 26.031 -16.891 1 85 504 VAL A O 1
ATOM 4109 N N . CYS A 1 505 ? 37.531 24.688 -18.578 1 81.75 505 CYS A N 1
ATOM 4110 C CA . CYS A 1 505 ? 37.25 25.75 -19.547 1 81.75 505 CYS A CA 1
ATOM 4111 C C . CYS A 1 505 ? 35.75 26.109 -19.547 1 81.75 505 CYS A C 1
ATOM 4113 O O . CYS A 1 505 ? 35.406 27.297 -19.562 1 81.75 505 CYS A O 1
ATOM 4115 N N . VAL A 1 506 ? 34.938 25.156 -19.5 1 82.06 506 VAL A N 1
ATOM 4116 C CA . VAL A 1 506 ? 33.5 25.391 -19.516 1 82.06 506 VAL A CA 1
ATOM 4117 C C . VAL A 1 506 ? 33.094 26.188 -18.281 1 82.06 506 VAL A C 1
ATOM 4119 O O . VAL A 1 506 ? 32.25 27.094 -18.375 1 82.06 506 VAL A O 1
ATOM 4122 N N . ARG A 1 507 ? 33.688 25.906 -17.188 1 80.31 507 ARG A N 1
ATOM 4123 C CA . ARG A 1 507 ? 33.344 26.578 -15.945 1 80.31 507 ARG A CA 1
ATOM 4124 C C . ARG A 1 507 ? 33.906 28.016 -15.945 1 80.31 507 ARG A C 1
ATOM 4126 O O . ARG A 1 507 ? 33.344 28.891 -15.273 1 80.31 507 ARG A O 1
ATOM 4133 N N . LYS A 1 508 ? 34.906 28.328 -16.75 1 79.94 508 LYS A N 1
ATOM 4134 C CA . LYS A 1 508 ? 35.469 29.656 -16.906 1 79.94 508 LYS A CA 1
ATOM 4135 C C . LYS A 1 508 ? 34.75 30.422 -18.016 1 79.94 508 LYS A C 1
ATOM 4137 O O . LYS A 1 508 ? 35.156 31.531 -18.391 1 79.94 508 LYS A O 1
ATOM 4142 N N . GLY A 1 509 ? 33.75 29.688 -18.5 1 78.12 509 GLY A N 1
ATOM 4143 C CA . GLY A 1 509 ? 32.938 30.328 -19.531 1 78.12 509 GLY A CA 1
ATOM 4144 C C . GLY A 1 509 ? 33.562 30.219 -20.906 1 78.12 509 GLY A C 1
ATOM 4145 O O . GLY A 1 509 ? 33.156 30.922 -21.844 1 78.12 509 GLY A O 1
ATOM 4146 N N . LEU A 1 510 ? 34.562 29.422 -21.078 1 77.62 510 LEU A N 1
ATOM 4147 C CA . LEU A 1 510 ? 35.219 29.25 -22.375 1 77.62 510 LEU A CA 1
ATOM 4148 C C . LEU A 1 510 ? 34.688 27.984 -23.062 1 77.62 510 LEU A C 1
ATOM 4150 O O . LEU A 1 510 ? 34.406 26.984 -22.406 1 77.62 510 LEU A O 1
ATOM 4154 N N . ARG A 1 511 ? 34.344 28.078 -24.203 1 76.75 511 ARG A N 1
ATOM 4155 C CA . ARG A 1 511 ? 33.875 26.938 -24.953 1 76.75 511 ARG A CA 1
ATOM 4156 C C . ARG A 1 511 ? 35 26.234 -25.688 1 76.75 511 ARG A C 1
ATOM 4158 O O . ARG A 1 511 ? 35.125 26.344 -26.906 1 76.75 511 ARG A O 1
ATOM 4165 N N . LYS A 1 512 ? 36 25.625 -24.984 1 80.31 512 LYS A N 1
ATOM 4166 C CA . LYS A 1 512 ? 37.094 24.891 -25.578 1 80.31 512 LYS A CA 1
ATOM 4167 C C . LYS A 1 512 ? 36.969 23.375 -25.359 1 80.31 512 LYS A C 1
ATOM 4169 O O . LYS A 1 512 ? 36.531 22.938 -24.281 1 80.31 512 LYS A O 1
ATOM 4174 N N . GLU A 1 513 ? 37.156 22.672 -26.344 1 83.44 513 GLU A N 1
ATOM 4175 C CA . GLU A 1 513 ? 37 21.219 -26.297 1 83.44 513 GLU A CA 1
ATOM 4176 C C . GLU A 1 513 ? 38.375 20.516 -26.266 1 83.44 513 GLU A C 1
ATOM 4178 O O . GLU A 1 513 ? 39.375 21.094 -26.688 1 83.44 513 GLU A O 1
ATOM 4183 N N . THR A 1 514 ? 38.375 19.391 -25.594 1 84.88 514 THR A N 1
ATOM 4184 C CA . THR A 1 514 ? 39.594 18.594 -25.484 1 84.88 514 THR A CA 1
ATOM 4185 C C . THR A 1 514 ? 39.344 17.156 -25.969 1 84.88 514 THR A C 1
ATOM 4187 O O . THR A 1 514 ? 38.219 16.688 -25.938 1 84.88 514 THR A O 1
ATOM 4190 N N . SER A 1 515 ? 40.406 16.562 -26.484 1 82.12 515 SER A N 1
ATOM 4191 C CA . SER A 1 515 ? 40.344 15.164 -26.891 1 82.12 515 SER A CA 1
ATOM 4192 C C . SER A 1 5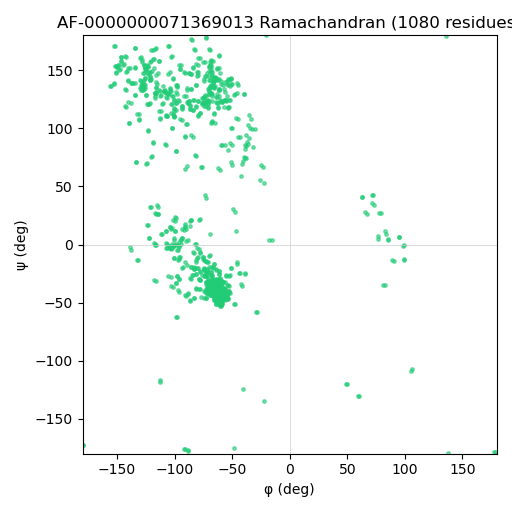15 ? 40.812 14.234 -25.797 1 82.12 515 SER A C 1
ATOM 4194 O O . SER A 1 515 ? 40.906 13.016 -25.984 1 82.12 515 SER A O 1
ATOM 4196 N N . PHE A 1 516 ? 41.062 14.797 -24.703 1 83.75 516 PHE A N 1
ATOM 4197 C CA . PHE A 1 516 ? 41.625 14.016 -23.594 1 83.75 516 PHE A CA 1
ATOM 4198 C C . PHE A 1 516 ? 40.688 14.055 -22.391 1 83.75 516 PHE A C 1
ATOM 4200 O O . PHE A 1 516 ? 39.906 14.992 -22.234 1 83.75 516 PHE A O 1
ATOM 4207 N N . TYR A 1 517 ? 40.688 13 -21.609 1 85.19 517 TYR A N 1
ATOM 4208 C CA . TYR A 1 517 ? 39.969 12.992 -20.328 1 85.19 517 TYR A CA 1
ATOM 4209 C C . TYR A 1 517 ? 40.812 12.289 -19.25 1 85.19 517 TYR A C 1
ATOM 4211 O O . TYR A 1 517 ? 41.688 11.484 -19.562 1 85.19 517 TYR A O 1
ATOM 4219 N N . CYS A 1 518 ? 40.594 12.695 -18.016 1 81.69 518 CYS A N 1
ATOM 4220 C CA . CYS A 1 518 ? 41.25 12.016 -16.891 1 81.69 518 CYS A CA 1
ATOM 4221 C C . CYS A 1 518 ? 40.594 10.664 -16.625 1 81.69 518 CYS A C 1
ATOM 4223 O O . CYS A 1 518 ? 39.375 10.602 -16.344 1 81.69 518 CYS A O 1
ATOM 4225 N N . LYS A 1 519 ? 41.281 9.68 -16.719 1 77.38 519 LYS A N 1
ATOM 4226 C CA . LYS A 1 519 ? 40.781 8.312 -16.578 1 77.38 519 LYS A CA 1
ATOM 4227 C C . LYS A 1 519 ? 40.188 8.07 -15.195 1 77.38 519 LYS A C 1
ATOM 4229 O O . LYS A 1 519 ? 39.156 7.414 -15.062 1 77.38 519 LYS A O 1
ATOM 4234 N N . SER A 1 520 ? 40.781 8.617 -14.195 1 74.62 520 SER A N 1
ATOM 4235 C CA . SER A 1 520 ? 40.375 8.391 -12.812 1 74.62 520 SER A CA 1
ATOM 4236 C C . SER A 1 520 ? 39.156 9.211 -12.453 1 74.62 520 SER A C 1
ATOM 4238 O O . SER A 1 520 ? 38.25 8.734 -11.734 1 74.62 520 SER A O 1
ATOM 4240 N N . CYS A 1 521 ? 39.125 10.391 -12.953 1 77.06 521 CYS A N 1
ATOM 4241 C CA . CYS A 1 521 ? 38.062 11.305 -12.586 1 77.06 521 CYS A CA 1
ATOM 4242 C C . CYS A 1 521 ? 36.906 11.219 -13.586 1 77.06 521 CYS A C 1
ATOM 4244 O O . CYS A 1 521 ? 35.781 11.656 -13.297 1 77.06 521 CYS A O 1
ATOM 4246 N N . GLY A 1 522 ? 37.188 10.688 -14.797 1 77.94 522 GLY A N 1
ATOM 4247 C CA . GLY A 1 522 ? 36.219 10.633 -15.875 1 77.94 522 GLY A CA 1
ATOM 4248 C C . GLY A 1 522 ? 35.844 12 -16.406 1 77.94 522 GLY A C 1
ATOM 4249 O O . GLY A 1 522 ? 34.719 12.195 -16.891 1 77.94 522 GLY A O 1
ATOM 4250 N N . VAL A 1 523 ? 36.688 13.047 -16.312 1 84 523 VAL A N 1
ATOM 4251 C CA . VAL A 1 523 ? 36.406 14.43 -16.672 1 84 523 VAL A CA 1
ATOM 4252 C C . VAL A 1 523 ? 37.312 14.859 -17.828 1 84 523 VAL A C 1
ATOM 4254 O O . VAL A 1 523 ? 38.5 14.641 -17.797 1 84 523 VAL A O 1
ATOM 4257 N N . PRO A 1 524 ? 36.75 15.445 -18.859 1 86.06 524 PRO A N 1
ATOM 4258 C CA . PRO A 1 524 ? 37.562 15.961 -19.953 1 86.06 524 PRO A CA 1
ATOM 4259 C C . PRO A 1 524 ? 38.375 17.203 -19.547 1 86.06 524 PRO A C 1
ATOM 4261 O O . PRO A 1 524 ? 37.812 18.141 -19 1 86.06 524 PRO A O 1
ATOM 4264 N N . LEU A 1 525 ? 39.688 17.125 -19.719 1 87.94 525 LEU A N 1
ATOM 4265 C CA . LEU A 1 525 ? 40.594 18.203 -19.328 1 87.94 525 LEU A CA 1
ATOM 4266 C C . LEU A 1 525 ? 41.656 18.422 -20.406 1 87.94 525 LEU A C 1
ATOM 4268 O O . LEU A 1 525 ? 42.156 17.469 -21 1 87.94 525 LEU A O 1
ATOM 4272 N N . HIS A 1 526 ? 41.938 19.688 -20.656 1 84.5 526 HIS A N 1
ATOM 4273 C CA . HIS A 1 526 ? 43.125 19.984 -21.469 1 84.5 526 HIS A CA 1
ATOM 4274 C C . HIS A 1 526 ? 44.406 19.578 -20.766 1 84.5 526 HIS A C 1
ATOM 4276 O O . HIS A 1 526 ? 44.5 19.719 -19.531 1 84.5 526 HIS A O 1
ATOM 4282 N N . PRO A 1 527 ? 45.188 18.984 -21.562 1 81.88 527 PRO A N 1
ATOM 4283 C CA . PRO A 1 527 ? 46.531 18.781 -20.969 1 81.88 527 PRO A CA 1
ATOM 4284 C C . PRO A 1 527 ? 47.219 20.078 -20.578 1 81.88 527 PRO A C 1
ATOM 4286 O O . PRO A 1 527 ? 47 21.109 -21.219 1 81.88 527 PRO A O 1
ATOM 4289 N N . GLY A 1 528 ? 47.938 20.141 -19.422 1 81.81 528 GLY A N 1
ATOM 4290 C CA . GLY A 1 528 ? 48.688 21.312 -18.984 1 81.81 528 GLY A CA 1
ATOM 4291 C C . GLY A 1 528 ? 48.031 22.047 -17.844 1 81.81 528 GLY A C 1
ATOM 4292 O O . GLY A 1 528 ? 47.844 21.484 -16.75 1 81.81 528 GLY A O 1
ATOM 4293 N N . LYS A 1 529 ? 47.5 23.188 -18.266 1 81.25 529 LYS A N 1
ATOM 4294 C CA . LYS A 1 529 ? 47.031 24.078 -17.203 1 81.25 529 LYS A CA 1
ATOM 4295 C C . LYS A 1 529 ? 45.688 23.594 -16.641 1 81.25 529 LYS A C 1
ATOM 4297 O O . LYS A 1 529 ? 45.5 23.578 -15.43 1 81.25 529 LYS A O 1
ATOM 4302 N N . CYS A 1 530 ? 44.812 23.25 -17.484 1 85.94 530 CYS A N 1
ATOM 4303 C CA . CYS A 1 530 ? 43.5 22.812 -17.031 1 85.94 530 CYS A CA 1
ATOM 4304 C C . CYS A 1 530 ? 43.594 21.562 -16.172 1 85.94 530 CYS A C 1
ATOM 4306 O O . CYS A 1 530 ? 42.906 21.453 -15.148 1 85.94 530 CYS A O 1
ATOM 4308 N N . TYR A 1 531 ? 44.406 20.688 -16.578 1 84.88 531 TYR A N 1
ATOM 4309 C CA . TYR A 1 531 ? 44.688 19.469 -15.836 1 84.88 531 TYR A CA 1
ATOM 4310 C C . TYR A 1 531 ? 45.25 19.781 -14.445 1 84.88 531 TYR A C 1
ATOM 4312 O O . TYR A 1 531 ? 44.75 19.234 -13.445 1 84.88 531 TYR A O 1
ATOM 4320 N N . SER A 1 532 ? 46.156 20.641 -14.422 1 81.06 532 SER A N 1
ATOM 4321 C CA . SER A 1 532 ? 46.844 20.984 -13.164 1 81.06 532 SER A CA 1
ATOM 4322 C C . SER A 1 532 ? 45.875 21.719 -12.227 1 81.06 532 SER A C 1
ATOM 4324 O O . SER A 1 532 ? 45.812 21.422 -11.031 1 81.06 532 SER A O 1
ATOM 4326 N N . VAL A 1 533 ? 45.125 22.578 -12.773 1 83.38 533 VAL A N 1
ATOM 4327 C CA . VAL A 1 533 ? 44.25 23.406 -11.953 1 83.38 533 VAL A CA 1
ATOM 4328 C C . VAL A 1 533 ? 43.094 22.547 -11.414 1 83.38 533 VAL A C 1
ATOM 4330 O O . VAL A 1 533 ? 42.719 22.672 -10.258 1 83.38 533 VAL A O 1
ATOM 4333 N N . TYR A 1 534 ? 42.625 21.688 -12.195 1 85.44 534 TYR A N 1
ATOM 4334 C CA . TYR A 1 534 ? 41.5 20.844 -11.812 1 85.44 534 TYR A CA 1
ATOM 4335 C C . TYR A 1 534 ? 41.875 19.906 -10.672 1 85.44 534 TYR A C 1
ATOM 4337 O O . TYR A 1 534 ? 41.094 19.672 -9.75 1 85.44 534 TYR A O 1
ATOM 4345 N N . HIS A 1 535 ? 43.031 19.422 -10.672 1 81.75 535 HIS A N 1
ATOM 4346 C CA . HIS A 1 535 ? 43.469 18.391 -9.727 1 81.75 535 HIS A CA 1
ATOM 4347 C C . HIS A 1 535 ? 44.219 19.016 -8.547 1 81.75 535 HIS A C 1
ATOM 4349 O O . HIS A 1 535 ? 44.562 18.312 -7.586 1 81.75 535 HIS A O 1
ATOM 4355 N N . SER A 1 536 ? 44.469 20.266 -8.539 1 78.94 536 SER A N 1
ATOM 4356 C CA . SER A 1 536 ? 45.25 20.891 -7.465 1 78.94 536 SER A CA 1
ATOM 4357 C C . SER A 1 536 ? 44.406 21.922 -6.707 1 78.94 536 SER A C 1
ATOM 4359 O O . SER A 1 536 ? 44.562 22.094 -5.5 1 78.94 536 SER A O 1
ATOM 4361 N N . LYS A 1 537 ? 43.469 22.547 -7.426 1 78.69 537 LYS A N 1
ATOM 4362 C CA . LYS A 1 537 ? 42.719 23.625 -6.805 1 78.69 537 LYS A CA 1
ATOM 4363 C C . LYS A 1 537 ? 41.281 23.203 -6.551 1 78.69 537 LYS A C 1
ATOM 4365 O O . LYS A 1 537 ? 40.625 22.609 -7.414 1 78.69 537 LYS A O 1
ATOM 4370 N N . ALA A 1 538 ? 40.844 23.438 -5.414 1 76.88 538 ALA A N 1
ATOM 4371 C CA . ALA A 1 538 ? 39.469 23.141 -5.039 1 76.88 538 ALA A CA 1
ATOM 4372 C C . ALA A 1 538 ? 38.469 23.953 -5.867 1 76.88 538 ALA A C 1
ATOM 4374 O O . ALA A 1 538 ? 37.438 23.422 -6.324 1 76.88 538 ALA A O 1
ATOM 4375 N N . ASN A 1 539 ? 38.75 25.25 -6.004 1 76.44 539 ASN A N 1
ATOM 4376 C CA . ASN A 1 539 ? 37.969 26.125 -6.879 1 76.44 539 ASN A CA 1
ATOM 4377 C C . ASN A 1 539 ? 38.688 26.391 -8.195 1 76.44 539 ASN A C 1
ATOM 4379 O O . ASN A 1 539 ? 39.688 27.125 -8.227 1 76.44 539 ASN A O 1
ATOM 4383 N N . TYR A 1 540 ? 38.281 25.672 -9.242 1 77.5 540 TYR A N 1
ATOM 4384 C CA . TYR A 1 540 ? 39.031 25.781 -10.492 1 77.5 540 TYR A CA 1
ATOM 4385 C C . TYR A 1 540 ? 38.281 26.688 -11.484 1 77.5 540 TYR A C 1
ATOM 4387 O O .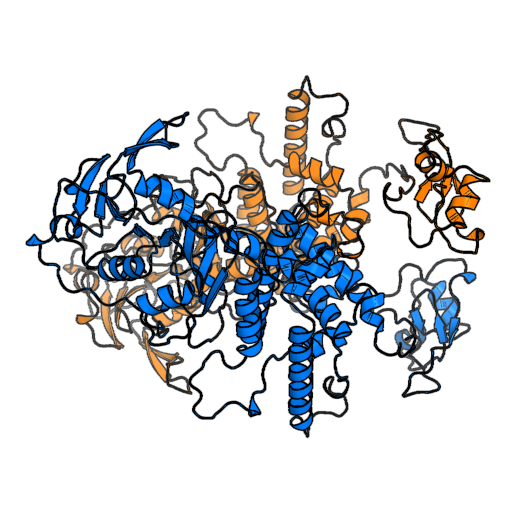 TYR A 1 540 ? 38.75 26.875 -12.617 1 77.5 540 TYR A O 1
ATOM 4395 N N . SER A 1 541 ? 37.156 27.234 -11.172 1 69.44 541 SER A N 1
ATOM 4396 C CA . SER A 1 541 ? 36.406 28.141 -12.039 1 69.44 541 SER A CA 1
ATOM 4397 C C . SER A 1 541 ? 36.938 29.562 -11.977 1 69.44 541 SER A C 1
ATOM 4399 O O . SER A 1 541 ? 36.469 30.438 -12.703 1 69.44 541 SER A O 1
ATOM 4401 N N . ALA A 1 542 ? 37.781 29.938 -11.023 1 54.75 542 ALA A N 1
ATOM 4402 C CA . ALA A 1 542 ? 38.25 31.312 -10.906 1 54.75 542 ALA A CA 1
ATOM 4403 C C . ALA A 1 542 ? 39.375 31.594 -11.914 1 54.75 542 ALA A C 1
ATOM 4405 O O . ALA A 1 542 ? 40.156 30.703 -12.25 1 54.75 542 ALA A O 1
ATOM 4406 N N . MET B 1 1 ? 8.594 -18.109 9.562 1 20.69 1 MET B N 1
ATOM 4407 C CA . MET B 1 1 ? 7.363 -18.609 8.945 1 20.69 1 MET B CA 1
ATOM 4408 C C . MET B 1 1 ? 6.207 -17.641 9.18 1 20.69 1 MET B C 1
ATOM 4410 O O . MET B 1 1 ? 5.742 -17.484 10.312 1 20.69 1 MET B O 1
ATOM 4414 N N . ARG B 1 2 ? 6.289 -16.531 8.562 1 24.05 2 ARG B N 1
ATOM 4415 C CA . ARG B 1 2 ? 5.387 -15.414 8.82 1 24.05 2 ARG B CA 1
ATOM 4416 C C . ARG B 1 2 ? 3.934 -15.812 8.578 1 24.05 2 ARG B C 1
ATOM 4418 O O . ARG B 1 2 ? 3.578 -16.234 7.477 1 24.05 2 ARG B O 1
ATOM 4425 N N . GLN B 1 3 ? 3.268 -16.391 9.578 1 24.36 3 GLN B N 1
ATOM 4426 C CA . GLN B 1 3 ? 1.915 -16.938 9.594 1 24.36 3 GLN B CA 1
ATOM 4427 C C . GLN B 1 3 ? 0.913 -15.945 9.023 1 24.36 3 GLN B C 1
ATOM 4429 O O . GLN B 1 3 ? 0.808 -14.812 9.516 1 24.36 3 GLN B O 1
ATOM 4434 N N . VAL B 1 4 ? 0.786 -15.969 7.789 1 29.5 4 VAL B N 1
ATOM 4435 C CA . VAL B 1 4 ? -0.274 -15.242 7.094 1 29.5 4 VAL B CA 1
ATOM 4436 C C . VAL B 1 4 ? -1.622 -15.555 7.738 1 29.5 4 VAL B C 1
ATOM 4438 O O . VAL B 1 4 ? -2.09 -16.688 7.691 1 29.5 4 VAL B O 1
ATOM 4441 N N . HIS B 1 5 ? -1.883 -15.125 8.945 1 26.88 5 HIS B N 1
ATOM 4442 C CA . HIS B 1 5 ? -3.174 -15.352 9.586 1 26.88 5 HIS B CA 1
ATOM 4443 C C . HIS B 1 5 ? -4.316 -14.859 8.703 1 26.88 5 HIS B C 1
ATOM 4445 O O . HIS B 1 5 ? -4.348 -13.688 8.32 1 26.88 5 HIS B O 1
ATOM 4451 N N . ARG B 1 6 ? -4.711 -15.586 7.777 1 28.5 6 ARG B N 1
ATOM 4452 C CA . ARG B 1 6 ? -6.047 -15.289 7.266 1 28.5 6 ARG B CA 1
ATOM 4453 C C . ARG B 1 6 ? -6.992 -14.906 8.398 1 28.5 6 ARG B C 1
ATOM 4455 O O . ARG B 1 6 ? -7.199 -15.68 9.336 1 28.5 6 ARG B O 1
ATOM 4462 N N . HIS B 1 7 ? -7.023 -13.719 8.875 1 27.67 7 HIS B N 1
ATOM 4463 C CA . HIS B 1 7 ? -8.078 -13.32 9.797 1 27.67 7 HIS B CA 1
ATOM 4464 C C . HIS B 1 7 ? -9.438 -13.844 9.336 1 27.67 7 HIS B C 1
ATOM 4466 O O . HIS B 1 7 ? -9.961 -13.391 8.305 1 27.67 7 HIS B O 1
ATOM 4472 N N . SER B 1 8 ? -9.617 -15.18 9.188 1 25.94 8 SER B N 1
ATOM 4473 C CA . SER B 1 8 ? -10.977 -15.695 9.039 1 25.94 8 SER B CA 1
ATOM 4474 C C . SER B 1 8 ? -12.008 -14.727 9.609 1 25.94 8 SER B C 1
ATOM 4476 O O . SER B 1 8 ? -12.547 -13.891 8.883 1 25.94 8 SER B O 1
ATOM 4478 N N . ALA B 1 9 ? -13.07 -15.492 10.484 1 23.2 9 ALA B N 1
ATOM 4479 C CA . ALA B 1 9 ? -14.375 -15.211 11.078 1 23.2 9 ALA B CA 1
ATOM 4480 C C . ALA B 1 9 ? -14.367 -13.883 11.82 1 23.2 9 ALA B C 1
ATOM 4482 O O . ALA B 1 9 ? -13.305 -13.344 12.125 1 23.2 9 ALA B O 1
ATOM 4483 N N . ALA B 1 10 ? -15.617 -13.555 12.562 1 24.33 10 ALA B N 1
ATOM 4484 C CA . ALA B 1 10 ? -16.266 -12.625 13.477 1 24.33 10 ALA B CA 1
ATOM 4485 C C . ALA B 1 10 ? -15.375 -12.297 14.672 1 24.33 10 ALA B C 1
ATOM 4487 O O . ALA B 1 10 ? -15.648 -12.727 15.789 1 24.33 10 ALA B O 1
ATOM 4488 N N . GLY B 1 11 ? -14.242 -12.617 14.641 1 24.8 11 GLY B N 1
ATOM 4489 C CA . GLY B 1 11 ? -13.68 -12.297 15.938 1 24.8 11 GLY B CA 1
ATOM 4490 C C . GLY B 1 11 ? -14.062 -10.914 16.422 1 24.8 11 GLY B C 1
ATOM 4491 O O . GLY B 1 11 ? -14.305 -10.008 15.625 1 24.8 11 GLY B O 1
ATOM 4492 N N . ASP B 1 12 ? -14.523 -10.992 17.672 1 25.52 12 ASP B N 1
ATOM 4493 C CA . ASP B 1 12 ? -15.031 -9.945 18.547 1 25.52 12 ASP B CA 1
ATOM 4494 C C . ASP B 1 12 ? -14.102 -8.734 18.547 1 25.52 12 ASP B C 1
ATOM 4496 O O . ASP B 1 12 ? -13.156 -8.672 19.344 1 25.52 12 ASP B O 1
ATOM 4500 N N . GLN B 1 13 ? -13.438 -8.547 17.531 1 28.41 13 GLN B N 1
ATOM 4501 C CA . GLN B 1 13 ? -12.711 -7.285 17.672 1 28.41 13 GLN B CA 1
ATOM 4502 C C . GLN B 1 13 ? -13.602 -6.203 18.266 1 28.41 13 GLN B C 1
ATOM 4504 O O . GLN B 1 13 ? -14.695 -5.934 17.766 1 28.41 13 GLN B O 1
ATOM 4509 N N . THR B 1 14 ? -13.445 -6.207 19.516 1 29.61 14 THR B N 1
ATOM 4510 C CA . THR B 1 14 ? -14.125 -5.102 20.188 1 29.61 14 THR B CA 1
ATOM 4511 C C . THR B 1 14 ? -14.031 -3.826 19.359 1 29.61 14 THR B C 1
ATOM 4513 O O . THR B 1 14 ? -12.938 -3.348 19.062 1 29.61 14 THR B O 1
ATOM 4516 N N . ARG B 1 15 ? -14.773 -3.775 18.328 1 32.5 15 ARG B N 1
ATOM 4517 C CA . ARG B 1 15 ? -14.922 -2.482 17.672 1 32.5 15 ARG B CA 1
ATOM 4518 C C . ARG B 1 15 ? -14.852 -1.34 18.672 1 32.5 15 ARG B C 1
ATOM 4520 O O . ARG B 1 15 ? -15.617 -1.309 19.641 1 32.5 15 ARG B O 1
ATOM 4527 N N . ALA B 1 16 ? -13.734 -0.956 18.984 1 34.91 16 ALA B N 1
ATOM 4528 C CA . ALA B 1 16 ? -13.961 0.322 19.656 1 34.91 16 ALA B CA 1
ATOM 4529 C C . ALA B 1 16 ? -15.148 1.058 19.047 1 34.91 16 ALA B C 1
ATOM 4531 O O . ALA B 1 16 ? -15.312 1.073 17.812 1 34.91 16 ALA B O 1
ATOM 4532 N N . GLY B 1 17 ? -16.188 1.103 19.766 1 36.5 17 GLY B N 1
ATOM 4533 C CA . GLY B 1 17 ? -17.391 1.793 19.344 1 36.5 17 GLY B CA 1
ATOM 4534 C C . GLY B 1 17 ? -17.109 3.059 18.547 1 36.5 17 GLY B C 1
ATOM 4535 O O . GLY B 1 17 ? -16.312 3.895 18.984 1 36.5 17 GLY B O 1
ATOM 4536 N N . VAL B 1 18 ? -17.047 2.891 17.266 1 43.22 18 VAL B N 1
ATOM 4537 C CA . VAL B 1 18 ? -17.109 4.141 16.516 1 43.22 18 VAL B CA 1
ATOM 4538 C C . VAL B 1 18 ? -18.016 5.129 17.234 1 43.22 18 VAL B C 1
ATOM 4540 O O . VAL B 1 18 ? -19.109 4.77 17.688 1 43.22 18 VAL B O 1
ATOM 4543 N N . ASN B 1 19 ? -17.422 6.023 17.938 1 43.69 19 ASN B N 1
ATOM 4544 C CA . ASN B 1 19 ? -18.234 7.07 18.531 1 43.69 19 ASN B CA 1
ATOM 4545 C C . ASN B 1 19 ? -19.359 7.523 17.594 1 43.69 19 ASN B C 1
ATOM 4547 O O . ASN B 1 19 ? -19.094 8.031 16.516 1 43.69 19 ASN B O 1
ATOM 4551 N N . HIS B 1 20 ? -20.422 6.766 17.688 1 50.12 20 HIS B N 1
ATOM 4552 C CA . HIS B 1 20 ? -21.594 7.277 17 1 50.12 20 HIS B CA 1
ATOM 4553 C C . HIS B 1 20 ? -22.094 8.578 17.625 1 50.12 20 HIS B C 1
ATOM 4555 O O . HIS B 1 20 ? -22.328 8.633 18.844 1 50.12 20 HIS B O 1
ATOM 4561 N N . PRO B 1 21 ? -21.844 9.633 16.984 1 52.66 21 PRO B N 1
ATOM 4562 C CA . PRO B 1 21 ? -22.391 10.859 17.578 1 52.66 21 PRO B CA 1
ATOM 4563 C C . PRO B 1 21 ? -23.828 10.695 18.031 1 52.66 21 PRO B C 1
ATOM 4565 O O . PRO B 1 21 ? -24.578 9.906 17.453 1 52.66 21 PRO B O 1
ATOM 4568 N N . ALA B 1 22 ? -24.188 11.195 19.188 1 50.59 22 ALA B N 1
ATOM 4569 C CA . ALA B 1 22 ? -25.531 11.188 19.766 1 50.59 22 ALA B CA 1
ATOM 4570 C C . ALA B 1 22 ? -26.531 11.852 18.828 1 50.59 22 ALA B C 1
ATOM 4572 O O . ALA B 1 22 ? -26.188 12.797 18.125 1 50.59 22 ALA B O 1
ATOM 4573 N N . GLU B 1 23 ? -27.641 11.164 18.625 1 62.03 23 GLU B N 1
ATOM 4574 C CA . GLU B 1 23 ? -28.766 11.734 17.891 1 62.03 23 GLU B CA 1
ATOM 4575 C C . GLU B 1 23 ? -29.281 13.008 18.547 1 62.03 23 GLU B C 1
ATOM 4577 O O . GLU B 1 23 ? -29.297 13.117 19.781 1 62.03 23 GLU B O 1
ATOM 4582 N N . ASP B 1 24 ? -29.312 14.148 17.812 1 66.06 24 ASP B N 1
ATOM 4583 C CA . ASP B 1 24 ? -29.891 15.391 18.328 1 66.06 24 ASP B CA 1
ATOM 4584 C C . ASP B 1 24 ? -31.406 15.289 18.438 1 66.06 24 ASP B C 1
ATOM 4586 O O . ASP B 1 24 ? -32.031 14.492 17.734 1 66.06 24 ASP B O 1
ATOM 4590 N N . ALA B 1 25 ? -32 15.93 19.469 1 61.62 25 ALA B N 1
ATOM 4591 C CA . ALA B 1 25 ? -33.469 15.953 19.672 1 61.62 25 ALA B CA 1
ATOM 4592 C C . ALA B 1 25 ? -34.188 16.453 18.438 1 61.62 25 ALA B C 1
ATOM 4594 O O . ALA B 1 25 ? -33.656 17.281 17.688 1 61.62 25 ALA B O 1
ATOM 4595 N N . GLU B 1 26 ? -35.344 15.883 18.062 1 66.56 26 GLU B N 1
ATOM 4596 C CA . GLU B 1 26 ? -36.188 16.281 16.938 1 66.56 26 GLU B CA 1
ATOM 4597 C C . GLU B 1 26 ? -36.531 17.766 17.016 1 66.56 26 GLU B C 1
ATOM 4599 O O . GLU B 1 26 ? -37.031 18.234 18.031 1 66.56 26 GLU B O 1
ATOM 4604 N N . PRO B 1 27 ? -36.094 18.547 15.969 1 69.62 27 PRO B N 1
ATOM 4605 C CA . PRO B 1 27 ? -36.344 19.984 16.047 1 69.62 27 PRO B CA 1
ATOM 4606 C C . PRO B 1 27 ? -37.844 20.312 15.891 1 69.62 27 PRO B C 1
ATOM 4608 O O . PRO B 1 27 ? -38.594 19.484 15.359 1 69.62 27 PRO B O 1
ATOM 4611 N N . ASP B 1 28 ? -38.25 21.359 16.516 1 73.12 28 ASP B N 1
ATOM 4612 C CA . ASP B 1 28 ? -39.562 21.938 16.297 1 73.12 28 ASP B CA 1
ATOM 4613 C C . ASP B 1 28 ? -39.719 22.5 14.883 1 73.12 28 ASP B C 1
ATOM 4615 O O . ASP B 1 28 ? -39 23.438 14.508 1 73.12 28 ASP B O 1
ATOM 4619 N N . ASP B 1 29 ? -40.531 21.938 14.062 1 75.56 29 ASP B N 1
ATOM 4620 C CA . ASP B 1 29 ? -40.719 22.297 12.664 1 75.56 29 ASP B CA 1
ATOM 4621 C C . ASP B 1 29 ? -41.062 23.781 12.516 1 75.56 29 ASP B C 1
ATOM 4623 O O . ASP B 1 29 ? -40.781 24.391 11.484 1 75.56 29 ASP B O 1
ATOM 4627 N N . SER B 1 30 ? -41.625 24.297 13.531 1 78 30 SER B N 1
ATOM 4628 C CA . SER B 1 30 ? -42.094 25.688 13.453 1 78 30 SER B CA 1
ATOM 4629 C C . SER B 1 30 ? -40.938 26.656 13.398 1 78 30 SER B C 1
ATOM 4631 O O . SER B 1 30 ? -41.094 27.797 12.961 1 78 30 SER B O 1
ATOM 4633 N N . LYS B 1 31 ? -39.812 26.188 13.602 1 86 31 LYS B N 1
ATOM 4634 C CA . LYS B 1 31 ? -38.656 27.078 13.656 1 86 31 LYS B CA 1
ATOM 4635 C C . LYS B 1 31 ? -37.938 27.125 12.312 1 86 31 LYS B C 1
ATOM 4637 O O . LYS B 1 31 ? -36.969 27.891 12.141 1 86 31 LYS B O 1
ATOM 4642 N N . TRP B 1 32 ? -38.438 26.375 11.391 1 93.44 32 TRP B N 1
ATOM 4643 C CA . TRP B 1 32 ? -37.75 26.281 10.109 1 93.44 32 TRP B CA 1
ATOM 4644 C C . TRP B 1 32 ? -38.531 26.984 9.008 1 93.44 32 TRP B C 1
ATOM 4646 O O . TRP B 1 32 ? -39.75 26.828 8.914 1 93.44 32 TRP B O 1
ATOM 4656 N N . HIS B 1 33 ? -37.844 27.828 8.211 1 93.06 33 HIS B N 1
ATOM 4657 C CA . HIS B 1 33 ? -38.438 28.656 7.18 1 93.06 33 HIS B CA 1
ATOM 4658 C C . HIS B 1 33 ? -37.906 28.297 5.797 1 93.06 33 HIS B C 1
ATOM 4660 O O . HIS B 1 33 ? -36.812 27.75 5.68 1 93.06 33 HIS B O 1
ATOM 4666 N N . GLU B 1 34 ? -38.656 28.672 4.82 1 90.62 34 GLU B N 1
ATOM 4667 C CA . GLU B 1 34 ? -38.25 28.391 3.439 1 90.62 34 GLU B CA 1
ATOM 4668 C C . GLU B 1 34 ? -37.75 29.656 2.754 1 90.62 34 GLU B C 1
ATOM 4670 O O . GLU B 1 34 ? -36.938 29.578 1.829 1 90.62 34 GLU B O 1
ATOM 4675 N N . ILE B 1 35 ? -38.281 30.781 3.24 1 88.38 35 ILE B N 1
ATOM 4676 C CA . ILE B 1 35 ? -38 32 2.512 1 88.38 35 ILE B CA 1
ATOM 4677 C C . ILE B 1 35 ? -37.125 32.938 3.369 1 88.38 35 ILE B C 1
ATOM 4679 O O . ILE B 1 35 ? -37.031 32.75 4.582 1 88.38 35 ILE B O 1
ATOM 4683 N N . ASN B 1 36 ? -36.406 33.875 2.781 1 88.44 36 ASN B N 1
ATOM 4684 C CA . ASN B 1 36 ? -35.719 35 3.393 1 88.44 36 ASN B CA 1
ATOM 4685 C C . ASN B 1 36 ? -34.469 34.531 4.141 1 88.44 36 ASN B C 1
ATOM 4687 O O . ASN B 1 36 ? -34.188 35 5.242 1 88.44 36 ASN B O 1
ATOM 4691 N N . TRP B 1 37 ? -33.844 33.562 3.648 1 93.06 37 TRP B N 1
ATOM 4692 C CA . TRP B 1 37 ? -32.562 33.125 4.203 1 93.06 37 TRP B CA 1
ATOM 4693 C C . TRP B 1 37 ? -31.469 34.156 3.896 1 93.06 37 TRP B C 1
ATOM 4695 O O . TRP B 1 37 ? -31.297 34.562 2.744 1 93.06 37 TRP B O 1
ATOM 4705 N N . GLN B 1 38 ? -30.844 34.688 4.938 1 92.69 38 GLN B N 1
ATOM 4706 C CA . GLN B 1 38 ? -29.672 35.562 4.848 1 92.69 38 GLN B CA 1
ATOM 4707 C C . GLN B 1 38 ? -28.578 35.094 5.809 1 92.69 38 GLN B C 1
ATOM 4709 O O . GLN B 1 38 ? -28.734 35.219 7.027 1 92.69 38 GLN B O 1
ATOM 4714 N N . PRO B 1 39 ? -27.5 34.625 5.254 1 94 39 PRO B N 1
ATOM 4715 C CA . PRO B 1 39 ? -26.422 34.188 6.145 1 94 39 PRO B CA 1
ATOM 4716 C C . PRO B 1 39 ? -25.781 35.375 6.91 1 94 39 PRO B C 1
ATOM 4718 O O . PRO B 1 39 ? -25.688 36.469 6.383 1 94 39 PRO B O 1
ATOM 4721 N N . LYS B 1 40 ? -25.406 35.062 8.086 1 92.81 40 LYS B N 1
ATOM 4722 C CA . LYS B 1 40 ? -24.688 36.062 8.875 1 92.81 40 LYS B CA 1
ATOM 4723 C C . LYS B 1 40 ? -23.297 36.344 8.297 1 92.81 40 LYS B C 1
ATOM 4725 O O . LYS B 1 40 ? -22.625 35.406 7.844 1 92.81 40 LYS B O 1
ATOM 4730 N N . ASN B 1 41 ? -22.969 37.531 8.234 1 91.88 41 ASN B N 1
ATOM 4731 C CA . ASN B 1 41 ? -21.656 37.906 7.719 1 91.88 41 ASN B CA 1
ATOM 4732 C C . ASN B 1 41 ? -20.641 38.062 8.844 1 91.88 41 ASN B C 1
ATOM 4734 O O . ASN B 1 41 ? -20.75 38.969 9.664 1 91.88 41 ASN B O 1
ATOM 4738 N N . ILE B 1 42 ? -19.766 37.188 8.977 1 95.56 42 ILE B N 1
ATOM 4739 C CA . ILE B 1 42 ? -18.656 37.25 9.906 1 95.56 42 ILE B CA 1
ATOM 4740 C C . ILE B 1 42 ? -17.344 37.375 9.141 1 95.56 42 ILE B C 1
ATOM 4742 O O . ILE B 1 42 ? -16.859 36.375 8.555 1 95.56 42 ILE B O 1
ATOM 4746 N N . PRO B 1 43 ? -16.734 38.469 9.156 1 95.25 43 PRO B N 1
ATOM 4747 C CA . PRO B 1 43 ? -15.531 38.688 8.336 1 95.25 43 PRO B CA 1
ATOM 4748 C C . PRO B 1 43 ? -14.305 37.938 8.883 1 95.25 43 PRO B C 1
ATOM 4750 O O . PRO B 1 43 ? -14.141 37.844 10.102 1 95.25 43 PRO B O 1
ATOM 4753 N N . PHE B 1 44 ? -13.539 37.5 8.031 1 96.75 44 PHE B N 1
ATOM 4754 C CA . PHE B 1 44 ? -12.242 36.906 8.383 1 96.75 44 PHE B CA 1
ATOM 4755 C C . PHE B 1 44 ? -11.266 38 8.805 1 96.75 44 PHE B C 1
ATOM 4757 O O . PHE B 1 44 ? -11.055 38.969 8.078 1 96.75 44 PHE B O 1
ATOM 4764 N N . THR B 1 45 ? -10.578 37.906 9.977 1 96.62 45 THR B N 1
ATOM 4765 C CA . THR B 1 45 ? -9.836 39 10.562 1 96.62 45 THR B CA 1
ATOM 4766 C C . THR B 1 45 ? -8.352 38.656 10.664 1 96.62 45 THR B C 1
ATOM 4768 O O . THR B 1 45 ? -7.559 39.469 11.172 1 96.62 45 THR B O 1
ATOM 4771 N N . GLU B 1 46 ? -7.875 37.531 10.242 1 95.88 46 GLU B N 1
ATOM 4772 C CA . GLU B 1 46 ? -6.484 37.125 10.414 1 95.88 46 GLU B CA 1
ATOM 4773 C C . GLU B 1 46 ? -5.695 37.281 9.125 1 95.88 46 GLU B C 1
ATOM 4775 O O . GLU B 1 46 ? -6.273 37.5 8.055 1 95.88 46 GLU B O 1
ATOM 4780 N N . ASN B 1 47 ? -4.395 37.312 9.219 1 96 47 ASN B N 1
ATOM 4781 C CA . ASN B 1 47 ? -3.484 37.375 8.086 1 96 47 ASN B CA 1
ATOM 4782 C C . ASN B 1 47 ? -2.779 36.031 7.875 1 96 47 ASN B C 1
ATOM 4784 O O . ASN B 1 47 ? -1.895 35.656 8.648 1 96 47 ASN B O 1
ATOM 4788 N N . PRO B 1 48 ? -3.115 35.344 6.797 1 96.62 48 PRO B N 1
ATOM 4789 C CA . PRO B 1 48 ? -2.553 34.031 6.562 1 96.62 48 PRO B CA 1
ATOM 4790 C C . PRO B 1 48 ? -1.055 34.062 6.266 1 96.62 48 PRO B C 1
ATOM 4792 O O . PRO B 1 48 ? -0.563 35 5.66 1 96.62 48 PRO B O 1
ATOM 4795 N N . GLY B 1 49 ? -0.306 33 6.668 1 96.44 49 GLY B N 1
ATOM 4796 C CA . GLY B 1 49 ? 1.117 32.875 6.398 1 96.44 49 GLY B CA 1
ATOM 4797 C C . GLY B 1 49 ? 1.913 32.406 7.594 1 96.44 49 GLY B C 1
ATOM 4798 O O . GLY B 1 49 ? 1.34 32.062 8.633 1 96.44 49 GLY B O 1
ATOM 4799 N N . PRO B 1 50 ? 3.248 32.281 7.352 1 97.31 50 PRO B N 1
ATOM 4800 C CA . PRO B 1 50 ? 4.102 31.922 8.484 1 97.31 50 PRO B CA 1
ATOM 4801 C C . PRO B 1 50 ? 4.082 32.969 9.602 1 97.31 50 PRO B C 1
ATOM 4803 O O . PRO B 1 50 ? 4.035 34.156 9.336 1 97.31 50 PRO B O 1
ATOM 4806 N N . ILE B 1 51 ? 4.098 32.562 10.859 1 97.38 51 ILE B N 1
ATOM 4807 C CA . ILE B 1 51 ? 4.078 33.438 12 1 97.38 51 ILE B CA 1
ATOM 4808 C C . ILE B 1 51 ? 5.117 33 13.031 1 97.38 51 ILE B C 1
ATOM 4810 O O . ILE B 1 51 ? 5.715 31.938 12.891 1 97.38 51 ILE B O 1
ATOM 4814 N N . GLY B 1 52 ? 5.379 33.812 14.016 1 95.62 52 GLY B N 1
ATOM 4815 C CA . GLY B 1 52 ? 6.312 33.469 15.07 1 95.62 52 GLY B CA 1
ATOM 4816 C C . GLY B 1 52 ? 7.715 33.188 14.562 1 95.62 52 GLY B C 1
ATOM 4817 O O . GLY B 1 52 ? 8.273 33.969 13.797 1 95.62 52 GLY B O 1
ATOM 4818 N N . ASP B 1 53 ? 8.273 32.031 15.008 1 96.38 53 ASP B N 1
ATOM 4819 C CA . ASP B 1 53 ? 9.641 31.672 14.648 1 96.38 53 ASP B CA 1
ATOM 4820 C C . ASP B 1 53 ? 9.766 31.391 13.156 1 96.38 53 ASP B C 1
ATOM 4822 O O . ASP B 1 53 ? 10.828 31.594 12.562 1 96.38 53 ASP B O 1
ATOM 4826 N N . ALA B 1 54 ? 8.688 30.875 12.562 1 97.38 54 ALA B N 1
ATOM 4827 C CA . ALA B 1 54 ? 8.703 30.594 11.125 1 97.38 54 ALA B CA 1
ATOM 4828 C C . ALA B 1 54 ? 8.828 31.891 10.32 1 97.38 54 ALA B C 1
ATOM 4830 O O . ALA B 1 54 ? 9.547 31.938 9.32 1 97.38 54 ALA B O 1
ATOM 4831 N N . ALA B 1 55 ? 8.086 32.938 10.75 1 96.56 55 ALA B N 1
ATOM 4832 C CA . ALA B 1 55 ? 8.164 34.25 10.078 1 96.56 55 ALA B CA 1
ATOM 4833 C C . ALA B 1 55 ? 9.531 34.875 10.273 1 96.56 55 ALA B C 1
ATOM 4835 O O . ALA B 1 55 ? 10.055 35.531 9.359 1 96.56 55 ALA B O 1
ATOM 4836 N N . ALA B 1 56 ? 10.133 34.688 11.398 1 96.44 56 ALA B N 1
ATOM 4837 C CA . ALA B 1 56 ? 11.398 35.312 11.766 1 96.44 56 ALA B CA 1
ATOM 4838 C C . ALA B 1 56 ? 12.586 34.594 11.125 1 96.44 56 ALA B C 1
ATOM 4840 O O . ALA B 1 56 ? 13.648 35.188 10.945 1 96.44 56 ALA B O 1
ATOM 4841 N N . LEU B 1 57 ? 12.375 33.375 10.734 1 96.06 57 LEU B N 1
ATOM 4842 C CA . LEU B 1 57 ? 13.477 32.562 10.211 1 96.06 57 LEU B CA 1
ATOM 4843 C C . LEU B 1 57 ? 13.914 33.062 8.836 1 96.06 57 LEU B C 1
ATOM 4845 O O . LEU B 1 57 ? 13.102 33.125 7.906 1 96.06 57 LEU B O 1
ATOM 4849 N N . GLU B 1 58 ? 15.18 33.5 8.812 1 94.25 58 GLU B N 1
ATOM 4850 C CA . GLU B 1 58 ? 15.766 33.906 7.539 1 94.25 58 GLU B CA 1
ATOM 4851 C C . GLU B 1 58 ? 16.797 32.875 7.07 1 94.25 58 GLU B C 1
ATOM 4853 O O . GLU B 1 58 ? 17.969 32.969 7.453 1 94.25 58 GLU B O 1
ATOM 4858 N N . SER B 1 59 ? 16.344 31.891 6.414 1 95.06 59 SER B N 1
ATOM 4859 C CA . SER B 1 59 ? 17.234 30.828 5.922 1 95.06 59 SER B CA 1
ATOM 4860 C C . SER B 1 59 ? 16.719 30.266 4.605 1 95.06 59 SER B C 1
ATOM 4862 O O . SER B 1 59 ? 15.523 30.312 4.32 1 95.06 59 SER B O 1
ATOM 4864 N N . GLU B 1 60 ? 17.641 29.797 3.824 1 94.19 60 GLU B N 1
ATOM 4865 C CA . GLU B 1 60 ? 17.281 29.125 2.582 1 94.19 60 GLU B CA 1
ATOM 4866 C C . GLU B 1 60 ? 17.5 27.625 2.686 1 94.19 60 GLU B C 1
ATOM 4868 O O . GLU B 1 60 ? 17.234 26.875 1.739 1 94.19 60 GLU B O 1
ATOM 4873 N N . GLN B 1 61 ? 17.938 27.172 3.803 1 95.62 61 GLN B N 1
ATOM 4874 C CA . GLN B 1 61 ? 18.25 25.75 3.98 1 95.62 61 GLN B CA 1
ATOM 4875 C C . GLN B 1 61 ? 17.031 25 4.512 1 95.62 61 GLN B C 1
ATOM 4877 O O . GLN B 1 61 ? 16.484 25.344 5.57 1 95.62 61 GLN B O 1
ATOM 4882 N N . PRO B 1 62 ? 16.641 23.938 3.879 1 97 62 PRO B N 1
ATOM 4883 C CA . PRO B 1 62 ? 15.469 23.156 4.289 1 97 62 PRO B CA 1
ATOM 4884 C C . PRO B 1 62 ? 15.578 22.641 5.723 1 97 62 PRO B C 1
ATOM 4886 O O . PRO B 1 62 ? 14.578 22.578 6.438 1 97 62 PRO B O 1
ATOM 4889 N N . VAL B 1 63 ? 16.797 22.359 6.152 1 97.19 63 VAL B N 1
ATOM 4890 C CA . VAL B 1 63 ? 17 21.75 7.469 1 97.19 63 VAL B CA 1
ATOM 4891 C C . VAL B 1 63 ? 16.562 22.734 8.555 1 97.19 63 VAL B C 1
ATOM 4893 O O . VAL B 1 63 ? 16.031 22.312 9.594 1 97.19 63 VAL B O 1
ATOM 4896 N N . ASP B 1 64 ? 16.75 24 8.352 1 97.38 64 ASP B N 1
ATOM 4897 C CA . ASP B 1 64 ? 16.391 25 9.336 1 97.38 64 ASP B CA 1
ATOM 4898 C C . ASP B 1 64 ? 14.875 25.047 9.539 1 97.38 64 ASP B C 1
ATOM 4900 O O . ASP B 1 64 ? 14.398 25.312 10.648 1 97.38 64 ASP B O 1
ATOM 4904 N N . PHE B 1 65 ? 14.141 24.828 8.492 1 98.12 65 PHE B N 1
ATOM 4905 C CA . PHE B 1 65 ? 12.688 24.812 8.578 1 98.12 65 PHE B CA 1
ATOM 4906 C C . PHE B 1 65 ? 12.195 23.531 9.258 1 98.12 65 PHE B C 1
ATOM 4908 O O . PHE B 1 65 ? 11.242 23.562 10.039 1 98.12 65 PHE B O 1
ATOM 4915 N N . ALA B 1 66 ? 12.844 22.375 8.93 1 98.06 66 ALA B N 1
ATOM 4916 C CA . ALA B 1 66 ? 12.5 21.109 9.602 1 98.06 66 ALA B CA 1
ATOM 4917 C C . ALA B 1 66 ? 12.727 21.219 11.109 1 98.06 66 ALA B C 1
ATOM 4919 O O . ALA B 1 66 ? 11.938 20.688 11.898 1 98.06 66 ALA B O 1
ATOM 4920 N N . GLU B 1 67 ? 13.711 21.938 11.477 1 97.81 67 GLU B N 1
ATOM 4921 C CA . GLU B 1 67 ? 14.109 22.031 12.883 1 97.81 67 GLU B CA 1
ATOM 4922 C C . GLU B 1 67 ? 13.227 23 13.641 1 97.81 67 GLU B C 1
ATOM 4924 O O . GLU B 1 67 ? 13.297 23.078 14.875 1 97.81 67 GLU B O 1
ATOM 4929 N N . LEU B 1 68 ? 12.414 23.781 12.93 1 97.62 68 LEU B N 1
ATOM 4930 C CA . LEU B 1 68 ? 11.375 24.547 13.602 1 97.62 68 LEU B CA 1
ATOM 4931 C C . LEU B 1 68 ? 10.414 23.625 14.344 1 97.62 68 LEU B C 1
ATOM 4933 O O . LEU B 1 68 ? 9.859 24 15.383 1 97.62 68 LEU B O 1
ATOM 4937 N N . PHE B 1 69 ? 10.195 22.469 13.766 1 98.31 69 PHE B N 1
ATOM 4938 C CA . PHE B 1 69 ? 9.273 21.5 14.344 1 98.31 69 PHE B CA 1
ATOM 4939 C C . PHE B 1 69 ? 10.039 20.438 15.125 1 98.31 69 PHE B C 1
ATOM 4941 O O . PHE B 1 69 ? 9.875 20.312 16.344 1 98.31 69 PHE B O 1
ATOM 4948 N N . ILE B 1 70 ? 10.875 19.719 14.359 1 97.88 70 ILE B N 1
ATOM 4949 C CA . ILE B 1 70 ? 11.734 18.734 15.008 1 97.88 70 ILE B CA 1
ATOM 4950 C C . ILE B 1 70 ? 12.969 19.438 15.586 1 97.88 70 ILE B C 1
ATOM 4952 O O . ILE B 1 70 ? 14.07 19.281 15.055 1 97.88 70 ILE B O 1
ATOM 4956 N N . SER B 1 71 ? 12.805 20.109 16.703 1 96.56 71 SER B N 1
ATOM 4957 C CA . SER B 1 71 ? 13.797 21 17.281 1 96.56 71 SER B CA 1
ATOM 4958 C C . SER B 1 71 ? 14.828 20.219 18.109 1 96.56 71 SER B C 1
ATOM 4960 O O . SER B 1 71 ? 14.609 19.062 18.438 1 96.56 71 SER B O 1
ATOM 4962 N N . ASP B 1 72 ? 15.906 20.891 18.469 1 94.81 72 ASP B N 1
ATOM 4963 C CA . ASP B 1 72 ? 16.938 20.281 19.312 1 94.81 72 ASP B CA 1
ATOM 4964 C C . ASP B 1 72 ? 16.391 19.938 20.703 1 94.81 72 ASP B C 1
ATOM 4966 O O . ASP B 1 72 ? 16.812 18.969 21.312 1 94.81 72 ASP B O 1
ATOM 4970 N N . VAL B 1 73 ? 15.438 20.75 21.094 1 95.75 73 VAL B N 1
ATOM 4971 C CA . VAL B 1 73 ? 14.812 20.5 22.391 1 95.75 73 VAL B CA 1
ATOM 4972 C C . VAL B 1 73 ? 14.07 19.172 22.359 1 95.75 73 VAL B C 1
ATOM 4974 O O . VAL B 1 73 ? 14.18 18.375 23.281 1 95.75 73 VAL B O 1
ATOM 4977 N N . LEU B 1 74 ? 13.297 19.031 21.312 1 97.75 74 LEU B N 1
ATOM 4978 C CA . LEU B 1 74 ? 12.57 17.766 21.156 1 97.75 74 LEU B CA 1
ATOM 4979 C C . LEU B 1 74 ? 13.531 16.594 21.047 1 97.75 74 LEU B C 1
ATOM 4981 O O . LEU B 1 74 ? 13.336 15.562 21.688 1 97.75 74 LEU B O 1
ATOM 4985 N N . ILE B 1 75 ? 14.57 16.688 20.219 1 97.81 75 ILE B N 1
ATOM 4986 C CA . ILE B 1 75 ? 15.531 15.617 20 1 97.81 75 ILE B CA 1
ATOM 4987 C C . ILE B 1 75 ? 16.25 15.297 21.312 1 97.81 75 ILE B C 1
ATOM 4989 O O . ILE B 1 75 ? 16.531 14.133 21.609 1 97.81 75 ILE B O 1
ATOM 4993 N N . GLN B 1 76 ? 16.562 16.344 22.062 1 96.81 76 GLN B N 1
ATOM 4994 C CA . GLN B 1 76 ? 17.188 16.125 23.359 1 96.81 76 GLN B CA 1
ATOM 4995 C C . GLN B 1 76 ? 16.297 15.273 24.266 1 96.81 76 GLN B C 1
ATOM 4997 O O . GLN B 1 76 ? 16.781 14.375 24.969 1 96.81 76 GLN B O 1
ATOM 5002 N N . ASN B 1 77 ? 15.086 15.633 24.266 1 97.06 77 ASN B N 1
ATOM 5003 C CA . ASN B 1 77 ? 14.148 14.836 25.047 1 97.06 77 ASN B CA 1
ATOM 5004 C C . ASN B 1 77 ? 14.148 13.375 24.609 1 97.06 77 ASN B C 1
ATOM 5006 O O . ASN B 1 77 ? 14.125 12.469 25.453 1 97.06 77 ASN B O 1
ATOM 5010 N N . ILE B 1 78 ? 14.117 13.109 23.328 1 97.94 78 ILE B N 1
ATOM 5011 C CA . ILE B 1 78 ? 14.125 11.75 22.781 1 97.94 78 ILE B CA 1
ATOM 5012 C C . ILE B 1 78 ? 15.422 11.047 23.188 1 97.94 78 ILE B C 1
ATOM 5014 O O . ILE B 1 78 ? 15.406 9.875 23.562 1 97.94 78 ILE B O 1
ATOM 5018 N N . VAL B 1 79 ? 16.516 11.781 23.094 1 97.69 79 VAL B N 1
ATOM 5019 C CA . VAL B 1 79 ? 17.828 11.258 23.484 1 97.69 79 VAL B CA 1
ATOM 5020 C C . VAL B 1 79 ? 17.812 10.844 24.953 1 97.69 79 VAL B C 1
ATOM 5022 O O . VAL B 1 79 ? 18.219 9.727 25.281 1 97.69 79 VAL B O 1
ATOM 5025 N N . ASP B 1 80 ? 17.328 11.711 25.797 1 97.31 80 ASP B N 1
ATOM 5026 C CA . ASP B 1 80 ? 17.281 11.453 27.234 1 97.31 80 ASP B CA 1
ATOM 5027 C C . ASP B 1 80 ? 16.438 10.219 27.547 1 97.31 80 ASP B C 1
ATOM 5029 O O . ASP B 1 80 ? 16.859 9.359 28.328 1 97.31 80 ASP B O 1
ATOM 5033 N N . GLN B 1 81 ? 15.297 10.141 26.953 1 97.12 81 GLN B N 1
ATOM 5034 C CA . GLN B 1 81 ? 14.391 9.031 27.219 1 97.12 81 GLN B CA 1
ATOM 5035 C C . GLN B 1 81 ? 14.938 7.727 26.641 1 97.12 81 GLN B C 1
ATOM 5037 O O . GLN B 1 81 ? 14.734 6.656 27.219 1 97.12 81 GLN B O 1
ATOM 5042 N N . THR B 1 82 ? 15.555 7.762 25.484 1 96.88 82 THR B N 1
ATOM 5043 C CA . THR B 1 82 ? 16.172 6.582 24.875 1 96.88 82 THR B CA 1
ATOM 5044 C C . THR B 1 82 ? 17.297 6.051 25.75 1 96.88 82 THR B C 1
ATOM 5046 O O . THR B 1 82 ? 17.391 4.844 26 1 96.88 82 THR B O 1
ATOM 5049 N N . ASN B 1 83 ? 18.172 6.988 26.188 1 96.19 83 ASN B N 1
ATOM 5050 C CA . ASN B 1 83 ? 19.266 6.594 27.062 1 96.19 83 ASN B CA 1
ATOM 5051 C C . ASN B 1 83 ? 18.75 6.035 28.391 1 96.19 83 ASN B C 1
ATOM 5053 O O . ASN B 1 83 ? 19.281 5.047 28.891 1 96.19 83 ASN B O 1
ATOM 5057 N N . LEU B 1 84 ? 17.781 6.656 28.922 1 95.38 84 LEU B N 1
ATOM 5058 C CA . LEU B 1 84 ? 17.188 6.18 30.172 1 95.38 84 LEU B CA 1
ATOM 5059 C C . LEU B 1 84 ? 16.641 4.766 30 1 95.38 84 LEU B C 1
ATOM 5061 O O . LEU B 1 84 ? 16.891 3.896 30.828 1 95.38 84 LEU B O 1
ATOM 5065 N N . TYR B 1 85 ? 15.883 4.551 29.016 1 94.19 85 TYR B N 1
ATOM 5066 C CA . TYR B 1 85 ? 15.281 3.246 28.75 1 94.19 85 TYR B CA 1
ATOM 5067 C C . TYR B 1 85 ? 16.359 2.189 28.531 1 94.19 85 TYR B C 1
ATOM 5069 O O . TYR B 1 85 ? 16.234 1.055 28.984 1 94.19 85 TYR B O 1
ATOM 5077 N N . ALA B 1 86 ? 17.359 2.541 27.719 1 93.5 86 ALA B N 1
ATOM 5078 C CA . ALA B 1 86 ? 18.469 1.618 27.5 1 93.5 86 ALA B CA 1
ATOM 5079 C C . ALA B 1 86 ? 19.094 1.183 28.828 1 93.5 86 ALA B C 1
ATOM 5081 O O . ALA B 1 86 ? 19.312 -0.01 29.047 1 93.5 86 ALA B O 1
ATOM 5082 N N . ASP B 1 87 ? 19.312 2.143 29.641 1 90.38 87 ASP B N 1
ATOM 5083 C CA . ASP B 1 87 ? 19.906 1.86 30.938 1 90.38 87 ASP B CA 1
ATOM 5084 C C . ASP B 1 87 ? 19.016 0.936 31.766 1 90.38 87 ASP B C 1
ATOM 5086 O O . ASP B 1 87 ? 19.5 0.001 32.406 1 90.38 87 ASP B O 1
ATOM 5090 N N . GLN B 1 88 ? 17.781 1.229 31.797 1 89.75 88 GLN B N 1
ATOM 5091 C CA . GLN B 1 88 ? 16.812 0.422 32.531 1 89.75 88 GLN B CA 1
ATOM 5092 C C . GLN B 1 88 ? 16.797 -1.016 32.031 1 89.75 88 GLN B C 1
ATOM 5094 O O . GLN B 1 88 ? 16.734 -1.96 32.812 1 89.75 88 GLN B O 1
ATOM 5099 N N . CYS B 1 89 ? 16.797 -1.169 30.75 1 88.62 89 CYS B N 1
ATOM 5100 C CA . CYS B 1 89 ? 16.75 -2.492 30.125 1 88.62 89 CYS B CA 1
ATOM 5101 C C . CYS B 1 89 ? 18.031 -3.27 30.406 1 88.62 89 CYS B C 1
ATOM 5103 O O . CYS B 1 89 ? 17.984 -4.469 30.688 1 88.62 89 CYS B O 1
ATOM 5105 N N . ILE B 1 90 ? 19.141 -2.607 30.281 1 86.12 90 ILE B N 1
ATOM 5106 C CA . ILE B 1 90 ? 20.438 -3.256 30.469 1 86.12 90 ILE B CA 1
ATOM 5107 C C . ILE B 1 90 ? 20.594 -3.689 31.922 1 86.12 90 ILE B C 1
ATOM 5109 O O . ILE B 1 90 ? 21.125 -4.77 32.188 1 86.12 90 ILE B O 1
ATOM 5113 N N . GLN B 1 91 ? 20.172 -2.889 32.781 1 82.5 91 GLN B N 1
ATOM 5114 C CA . GLN B 1 91 ? 20.25 -3.213 34.219 1 82.5 91 GLN B CA 1
ATOM 5115 C C . GLN B 1 91 ? 19.344 -4.398 34.531 1 82.5 91 GLN B C 1
ATOM 5117 O O . GLN B 1 91 ? 19.688 -5.223 35.406 1 82.5 91 GLN B O 1
ATOM 5122 N N . ALA B 1 92 ? 18.234 -4.434 33.906 1 80.75 92 ALA B N 1
ATOM 5123 C CA . ALA B 1 92 ? 17.281 -5.508 34.188 1 80.75 92 ALA B CA 1
ATOM 5124 C C . ALA B 1 92 ? 17.766 -6.828 33.594 1 80.75 92 ALA B C 1
ATOM 5126 O O . ALA B 1 92 ? 17.344 -7.902 34.031 1 80.75 92 ALA B O 1
ATOM 5127 N N . MET B 1 93 ? 18.438 -6.754 32.531 1 74.25 93 MET B N 1
ATOM 5128 C CA . MET B 1 93 ? 18.922 -7.953 31.844 1 74.25 93 MET B CA 1
ATOM 5129 C C . MET B 1 93 ? 20.094 -8.57 32.625 1 74.25 93 MET B C 1
ATOM 5131 O O . MET B 1 93 ? 21.203 -8.047 32.594 1 74.25 93 MET B O 1
ATOM 5135 N N . ASP B 1 94 ? 20.094 -8.688 34.031 1 62.25 94 ASP B N 1
ATOM 5136 C CA . ASP B 1 94 ? 21.125 -9.266 34.875 1 62.25 94 ASP B CA 1
ATOM 5137 C C . ASP B 1 94 ? 21.906 -10.359 34.156 1 62.25 94 ASP B C 1
ATOM 5139 O O . ASP B 1 94 ? 23.125 -10.461 34.281 1 62.25 94 ASP B O 1
ATOM 5143 N N . ASP B 1 95 ? 21.141 -11.398 33.688 1 57.94 95 ASP B N 1
ATOM 5144 C CA . ASP B 1 95 ? 21.75 -12.688 33.375 1 57.94 95 ASP B CA 1
ATOM 5145 C C . ASP B 1 95 ? 22.125 -12.766 31.891 1 57.94 95 ASP B C 1
ATOM 5147 O O . ASP B 1 95 ? 22.234 -13.852 31.328 1 57.94 95 ASP B O 1
ATOM 5151 N N . THR B 1 96 ? 22.094 -11.664 31.297 1 58.5 96 THR B N 1
ATOM 5152 C CA . THR B 1 96 ? 22.344 -11.898 29.875 1 58.5 96 THR B CA 1
ATOM 5153 C C . THR B 1 96 ? 23.844 -12.086 29.625 1 58.5 96 THR B C 1
ATOM 5155 O O . THR B 1 96 ? 24.672 -11.609 30.406 1 58.5 96 THR B O 1
ATOM 5158 N N . SER B 1 97 ? 24.156 -12.922 28.688 1 58.69 97 SER B N 1
ATOM 5159 C CA . SER B 1 97 ? 25.516 -13.289 28.297 1 58.69 97 SER B CA 1
ATOM 5160 C C . SER B 1 97 ? 26.391 -12.055 28.109 1 58.69 97 SER B C 1
ATOM 5162 O O . SER B 1 97 ? 25.891 -10.992 27.734 1 58.69 97 SER B O 1
ATOM 5164 N N . LYS B 1 98 ? 27.594 -12.023 28.75 1 55.66 98 LYS B N 1
ATOM 5165 C CA . LYS B 1 98 ? 28.594 -10.969 28.656 1 55.66 98 LYS B CA 1
ATOM 5166 C C . LYS B 1 98 ? 28.688 -10.43 27.234 1 55.66 98 LYS B C 1
ATOM 5168 O O . LYS B 1 98 ? 29.062 -9.273 27.031 1 55.66 98 LYS B O 1
ATOM 5173 N N . HIS B 1 99 ? 28.312 -11.25 26.203 1 55.22 99 HIS B N 1
ATOM 5174 C CA . HIS B 1 99 ? 28.516 -10.883 24.797 1 55.22 99 HIS B CA 1
ATOM 5175 C C . HIS B 1 99 ? 27.234 -10.336 24.188 1 55.22 99 HIS B C 1
ATOM 5177 O O . HIS B 1 99 ? 27.156 -10.156 22.969 1 55.22 99 HIS B O 1
ATOM 5183 N N . ALA B 1 100 ? 26.328 -10.07 24.969 1 63.12 100 ALA B N 1
ATOM 5184 C CA . ALA B 1 100 ? 25.062 -9.578 24.422 1 63.12 100 ALA B CA 1
ATOM 5185 C C . ALA B 1 100 ? 25.219 -8.172 23.859 1 63.12 100 ALA B C 1
ATOM 5187 O O . ALA B 1 100 ? 25.891 -7.328 24.453 1 63.12 100 ALA B O 1
ATOM 5188 N N . ARG B 1 101 ? 24.797 -7.902 22.656 1 65.31 101 ARG B N 1
ATOM 5189 C CA . ARG B 1 101 ? 24.875 -6.637 21.922 1 65.31 101 ARG B CA 1
ATOM 5190 C C . ARG B 1 101 ? 24.5 -5.465 22.828 1 65.31 101 ARG B C 1
ATOM 5192 O O . ARG B 1 101 ? 25 -4.355 22.656 1 65.31 101 ARG B O 1
ATOM 5199 N N . CYS B 1 102 ? 23.719 -5.777 23.859 1 65.94 102 CYS B N 1
ATOM 5200 C CA . CYS B 1 102 ? 23.25 -4.711 24.734 1 65.94 102 CYS B CA 1
ATOM 5201 C C . CYS B 1 102 ? 24.375 -4.156 25.578 1 65.94 102 CYS B C 1
ATOM 5203 O O . CYS B 1 102 ? 24.328 -3.008 26.031 1 65.94 102 CYS B O 1
ATOM 5205 N N . HIS B 1 103 ? 25.375 -4.941 25.781 1 67.12 103 HIS B N 1
ATOM 5206 C CA . HIS B 1 103 ? 26.484 -4.48 26.594 1 67.12 103 HIS B CA 1
ATOM 5207 C C . HIS B 1 103 ? 27.359 -3.498 25.812 1 67.12 103 HIS B C 1
ATOM 5209 O O . HIS B 1 103 ? 28.156 -2.764 26.406 1 67.12 103 HIS B O 1
ATOM 5215 N N . ALA B 1 104 ? 27.094 -3.406 24.453 1 77.38 104 ALA B N 1
ATOM 5216 C CA . ALA B 1 104 ? 27.844 -2.477 23.609 1 77.38 104 ALA B CA 1
ATOM 5217 C C . ALA B 1 104 ? 27.141 -1.123 23.531 1 77.38 104 ALA B C 1
ATOM 5219 O O . ALA B 1 104 ? 27.594 -0.23 22.812 1 77.38 104 ALA B O 1
ATOM 5220 N N . TRP B 1 105 ? 26.266 -0.839 24.391 1 88.81 105 TRP B N 1
ATOM 5221 C CA . TRP B 1 105 ? 25.484 0.392 24.344 1 88.81 105 TRP B CA 1
ATOM 5222 C C . TRP B 1 105 ? 26.328 1.59 24.766 1 88.81 105 TRP B C 1
ATOM 5224 O O . TRP B 1 105 ? 27.016 1.534 25.781 1 88.81 105 TRP B O 1
ATOM 5234 N N . LYS B 1 106 ? 26.344 2.555 23.953 1 91.19 106 LYS B N 1
ATOM 5235 C CA . LYS B 1 106 ? 26.859 3.891 24.25 1 91.19 106 LYS B CA 1
ATOM 5236 C C . LYS B 1 106 ? 25.75 4.934 24.156 1 91.19 106 LYS B C 1
ATOM 5238 O O . LYS B 1 106 ? 24.953 4.922 23.219 1 91.19 106 LYS B O 1
ATOM 5243 N N . PRO B 1 107 ? 25.688 5.758 25.234 1 94.25 107 PRO B N 1
ATOM 5244 C CA . PRO B 1 107 ? 24.641 6.773 25.172 1 94.25 107 PRO B CA 1
ATOM 5245 C C . PRO B 1 107 ? 24.641 7.566 23.875 1 94.25 107 PRO B C 1
ATOM 5247 O O . PRO B 1 107 ? 25.703 7.891 23.344 1 94.25 107 PRO B O 1
ATOM 5250 N N . VAL B 1 108 ? 23.5 7.773 23.422 1 96.25 108 VAL B N 1
ATOM 5251 C CA . VAL B 1 108 ? 23.359 8.492 22.156 1 96.25 108 VAL B CA 1
ATOM 5252 C C . VAL B 1 108 ? 23.359 9.992 22.422 1 96.25 108 VAL B C 1
ATOM 5254 O O . VAL B 1 108 ? 22.891 10.453 23.453 1 96.25 108 VAL B O 1
ATOM 5257 N N . THR B 1 109 ? 23.891 10.773 21.516 1 95.62 109 THR B N 1
ATOM 5258 C CA . THR B 1 109 ? 23.906 12.227 21.594 1 95.62 109 THR B CA 1
ATOM 5259 C C . THR B 1 109 ? 22.891 12.82 20.625 1 95.62 109 THR B C 1
ATOM 5261 O O . THR B 1 109 ? 22.281 12.102 19.828 1 95.62 109 THR B O 1
ATOM 5264 N N . VAL B 1 110 ? 22.688 14.102 20.734 1 95.5 110 VAL B N 1
ATOM 5265 C CA . VAL B 1 110 ? 21.734 14.797 19.859 1 95.5 110 VAL B CA 1
ATOM 5266 C C . VAL B 1 110 ? 22.172 14.68 18.406 1 95.5 110 VAL B C 1
ATOM 5268 O O . VAL B 1 110 ? 21.359 14.398 17.531 1 95.5 110 VAL B O 1
ATOM 5271 N N . SER B 1 111 ? 23.453 14.852 18.172 1 94.44 111 SER B N 1
ATOM 5272 C CA . SER B 1 111 ? 23.984 14.781 16.812 1 94.44 111 SER B CA 1
ATOM 5273 C C . SER B 1 111 ? 23.812 13.383 16.234 1 94.44 111 SER B C 1
ATOM 5275 O O . SER B 1 111 ? 23.422 13.227 15.078 1 94.44 111 SER B O 1
ATOM 5277 N N . GLU B 1 112 ? 24.094 12.406 17.047 1 95.38 112 GLU B N 1
ATOM 5278 C CA . GLU B 1 112 ? 23.969 11.023 16.594 1 95.38 112 GLU B CA 1
ATOM 5279 C C . GLU B 1 112 ? 22.5 10.664 16.359 1 95.38 112 GLU B C 1
ATOM 5281 O O . GLU B 1 112 ? 22.188 9.922 15.43 1 95.38 112 GLU B O 1
ATOM 5286 N N . MET B 1 113 ? 21.656 11.172 17.219 1 97.25 113 MET B N 1
ATOM 5287 C CA . MET B 1 113 ? 20.234 10.914 17.062 1 97.25 113 MET B CA 1
ATOM 5288 C C . MET B 1 113 ? 19.719 11.523 15.75 1 97.25 113 MET B C 1
ATOM 5290 O O . MET B 1 113 ? 18.906 10.906 15.062 1 97.25 113 MET B O 1
ATOM 5294 N N . LYS B 1 114 ? 20.203 12.711 15.414 1 96.44 114 LYS B N 1
ATOM 5295 C CA . LYS B 1 114 ? 19.859 13.32 14.133 1 96.44 114 LYS B CA 1
ATOM 5296 C C . LYS B 1 114 ? 20.312 12.453 12.969 1 96.44 114 LYS B C 1
ATOM 5298 O O . LYS B 1 114 ? 19.562 12.242 12.008 1 96.44 114 LYS B O 1
ATOM 5303 N N . THR B 1 115 ? 21.516 11.938 13.07 1 97 115 THR B N 1
ATOM 5304 C CA . THR B 1 115 ? 22.062 11.055 12.047 1 97 115 THR B CA 1
ATOM 5305 C C . THR B 1 115 ? 21.219 9.789 11.922 1 97 115 THR B C 1
ATOM 5307 O O . THR B 1 115 ? 20.891 9.359 10.812 1 97 115 THR B O 1
ATOM 5310 N N . PHE B 1 116 ? 20.906 9.25 13.102 1 96.44 116 PHE B N 1
ATOM 5311 C CA . PHE B 1 116 ? 20.062 8.07 13.156 1 96.44 116 PHE B CA 1
ATOM 5312 C C . PHE B 1 116 ? 18.719 8.336 12.477 1 96.44 116 PHE B C 1
ATOM 5314 O O . PHE B 1 116 ? 18.266 7.535 11.656 1 96.44 116 PHE B O 1
ATOM 5321 N N . MET B 1 117 ? 18.078 9.477 12.75 1 96.19 117 MET B N 1
ATOM 5322 C CA . MET B 1 117 ? 16.797 9.852 12.172 1 96.19 117 MET B CA 1
ATOM 5323 C C . MET B 1 117 ? 16.922 10.078 10.672 1 96.19 117 MET B C 1
ATOM 5325 O O . MET B 1 117 ? 16.031 9.695 9.906 1 96.19 117 MET B O 1
ATOM 5329 N N . GLY B 1 118 ? 17.969 10.75 10.305 1 95.88 118 GLY B N 1
ATOM 5330 C CA . GLY B 1 118 ? 18.219 10.93 8.883 1 95.88 118 GLY B CA 1
ATOM 5331 C C . GLY B 1 118 ? 18.234 9.625 8.109 1 95.88 118 GLY B C 1
ATOM 5332 O O . GLY B 1 118 ? 17.609 9.516 7.051 1 95.88 118 GLY B O 1
ATOM 5333 N N . LEU B 1 119 ? 18.938 8.625 8.633 1 95 119 LEU B N 1
ATOM 5334 C CA . LEU B 1 119 ? 19 7.312 7.996 1 95 119 LEU B CA 1
ATOM 5335 C C . LEU B 1 119 ? 17.625 6.648 7.992 1 95 119 LEU B C 1
ATOM 5337 O O . LEU B 1 119 ? 17.234 6.008 7.012 1 95 119 LEU B O 1
ATOM 5341 N N . LEU B 1 120 ? 16.969 6.832 9.078 1 93.62 120 LEU B N 1
ATOM 5342 C CA . LEU B 1 120 ? 15.609 6.293 9.164 1 93.62 120 LEU B CA 1
ATOM 5343 C C . LEU B 1 120 ? 14.719 6.891 8.086 1 93.62 120 LEU B C 1
ATOM 5345 O O . LEU B 1 120 ? 13.961 6.172 7.43 1 93.62 120 LEU B O 1
ATOM 5349 N N . PHE B 1 121 ? 14.773 8.195 7.914 1 93.62 121 PHE B N 1
ATOM 5350 C CA . PHE B 1 121 ? 14.016 8.875 6.867 1 93.62 121 PHE B CA 1
ATOM 5351 C C . PHE B 1 121 ? 14.406 8.352 5.492 1 93.62 121 PHE B C 1
ATOM 5353 O O . PHE B 1 121 ? 13.555 8.18 4.617 1 93.62 121 PHE B O 1
ATOM 5360 N N . LEU B 1 122 ? 15.664 8.086 5.328 1 93.69 122 LEU B N 1
ATOM 5361 C CA . LEU B 1 122 ? 16.172 7.617 4.043 1 93.69 122 LEU B CA 1
ATOM 5362 C C . LEU B 1 122 ? 15.594 6.25 3.689 1 93.69 122 LEU B C 1
ATOM 5364 O O . LEU B 1 122 ? 15.359 5.957 2.516 1 93.69 122 LEU B O 1
ATOM 5368 N N . THR B 1 123 ? 15.328 5.391 4.676 1 91.75 123 THR B N 1
ATOM 5369 C CA . THR B 1 123 ? 14.711 4.094 4.422 1 91.75 123 THR B CA 1
ATOM 5370 C C . THR B 1 123 ? 13.305 4.27 3.855 1 91.75 123 THR B C 1
ATOM 5372 O O . THR B 1 123 ? 12.766 3.354 3.229 1 91.75 123 THR B O 1
ATOM 5375 N N . GLY B 1 124 ? 12.695 5.402 4.082 1 87.69 124 GLY B N 1
ATOM 5376 C CA . GLY B 1 124 ? 11.398 5.703 3.512 1 87.69 124 GLY B CA 1
ATOM 5377 C C . GLY B 1 124 ? 11.453 6.043 2.035 1 87.69 124 GLY B C 1
ATOM 5378 O O . GLY B 1 124 ? 10.469 5.883 1.314 1 87.69 124 GLY B O 1
ATOM 5379 N N . ILE B 1 125 ? 12.57 6.535 1.648 1 89.62 125 ILE B N 1
ATOM 5380 C CA . ILE B 1 125 ? 12.773 6.887 0.247 1 89.62 125 ILE B CA 1
ATOM 5381 C C . ILE B 1 125 ? 13.266 5.664 -0.526 1 89.62 125 ILE B C 1
ATOM 5383 O O . ILE B 1 125 ? 12.75 5.355 -1.605 1 89.62 125 ILE B O 1
ATOM 5387 N N . ILE B 1 126 ? 14.281 5.012 0.067 1 91.69 126 ILE B N 1
ATOM 5388 C CA . ILE B 1 126 ? 14.758 3.742 -0.47 1 91.69 126 ILE B CA 1
ATOM 5389 C C . ILE B 1 126 ? 14.18 2.588 0.352 1 91.69 126 ILE B C 1
ATOM 5391 O O . ILE B 1 126 ? 14.602 2.357 1.487 1 91.69 126 ILE B O 1
ATOM 5395 N N . HIS B 1 127 ? 13.352 1.903 -0.207 1 88.5 127 HIS B N 1
ATOM 5396 C CA . HIS B 1 127 ? 12.703 0.843 0.554 1 88.5 127 HIS B CA 1
ATOM 5397 C C . HIS B 1 127 ? 13.297 -0.521 0.218 1 88.5 127 HIS B C 1
ATOM 5399 O O . HIS B 1 127 ? 13.438 -0.867 -0.957 1 88.5 127 HIS B O 1
ATOM 5405 N N . LYS B 1 128 ? 13.664 -1.188 1.219 1 89.25 128 LYS B N 1
ATOM 5406 C CA . LYS B 1 128 ? 14.117 -2.57 1.112 1 89.25 128 LYS B CA 1
ATOM 5407 C C . LYS B 1 128 ? 13.328 -3.482 2.049 1 89.25 128 LYS B C 1
ATOM 5409 O O . LYS B 1 128 ? 12.82 -3.031 3.076 1 89.25 128 LYS B O 1
ATOM 5414 N N . PRO B 1 129 ? 13.164 -4.715 1.769 1 84.19 129 PRO B N 1
ATOM 5415 C CA . PRO B 1 129 ? 12.305 -5.621 2.533 1 84.19 129 PRO B CA 1
ATOM 5416 C C . PRO B 1 129 ? 12.797 -5.836 3.963 1 84.19 129 PRO B C 1
ATOM 5418 O O . PRO B 1 129 ? 11.984 -5.961 4.887 1 84.19 129 PRO B O 1
ATOM 5421 N N . GLU B 1 130 ? 14.094 -5.863 4.137 1 85.81 130 GLU B N 1
ATOM 5422 C CA . GLU B 1 130 ? 14.664 -6.129 5.453 1 85.81 130 GLU B CA 1
ATOM 5423 C C . GLU B 1 130 ? 15.648 -5.043 5.859 1 85.81 130 GLU B C 1
ATOM 5425 O O . GLU B 1 130 ? 16.359 -4.488 5.012 1 85.81 130 GLU B O 1
ATOM 5430 N N . LEU B 1 131 ? 15.648 -4.852 7.156 1 87.62 131 LEU B N 1
ATOM 5431 C CA . LEU B 1 131 ? 16.5 -3.787 7.68 1 87.62 131 LEU B CA 1
ATOM 5432 C C . LEU B 1 131 ? 17.969 -4.066 7.371 1 87.62 131 LEU B C 1
ATOM 5434 O O . LEU B 1 131 ? 18.719 -3.154 7.008 1 87.62 131 LEU B O 1
ATOM 5438 N N . GLU B 1 132 ? 18.391 -5.285 7.473 1 89.06 132 GLU B N 1
ATOM 5439 C CA . GLU B 1 132 ? 19.797 -5.652 7.293 1 89.06 132 GLU B CA 1
ATOM 5440 C C . GLU B 1 132 ? 20.25 -5.422 5.855 1 89.06 132 GLU B C 1
ATOM 5442 O O . GLU B 1 132 ? 21.438 -5.258 5.594 1 89.06 132 GLU B O 1
ATOM 5447 N N . MET B 1 133 ? 19.312 -5.352 4.965 1 91.25 133 MET B N 1
ATOM 5448 C CA . MET B 1 133 ? 19.641 -5.223 3.545 1 91.25 133 MET B CA 1
ATOM 5449 C C . MET B 1 133 ? 20.188 -3.834 3.234 1 91.25 133 MET B C 1
ATOM 5451 O O . MET B 1 133 ? 20.844 -3.639 2.209 1 91.25 133 MET B O 1
ATOM 5455 N N . TYR B 1 134 ? 19.891 -2.889 4.105 1 92.62 13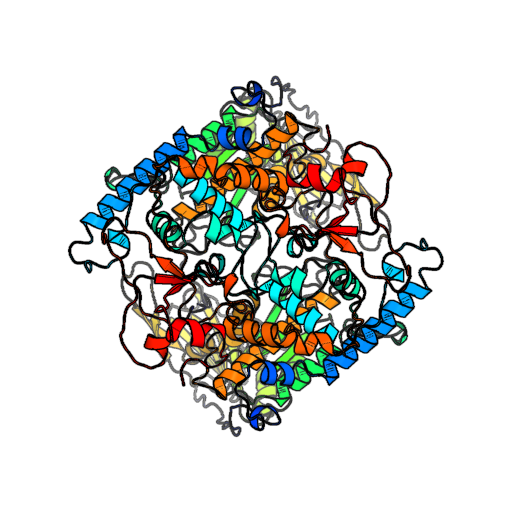4 TYR B N 1
ATOM 5456 C CA . TYR B 1 134 ? 20.391 -1.538 3.883 1 92.62 134 TYR B CA 1
ATOM 5457 C C . TYR B 1 134 ? 21.906 -1.487 4.047 1 92.62 134 TYR B C 1
ATOM 5459 O O . TYR B 1 134 ? 22.578 -0.639 3.451 1 92.62 134 TYR B O 1
ATOM 5467 N N . TRP B 1 135 ? 22.453 -2.4 4.836 1 92.62 135 TRP B N 1
ATOM 5468 C CA . TRP B 1 135 ? 23.891 -2.43 5.098 1 92.62 135 TRP B CA 1
ATOM 5469 C C . TRP B 1 135 ? 24.547 -3.604 4.379 1 92.62 135 TRP B C 1
ATOM 5471 O O . TRP B 1 135 ? 25.688 -3.951 4.668 1 92.62 135 TRP B O 1
ATOM 5481 N N . CYS B 1 136 ? 23.688 -4.188 3.465 1 89.88 136 CYS B N 1
ATOM 5482 C CA . CYS B 1 136 ? 24.219 -5.309 2.697 1 89.88 136 CYS B CA 1
ATOM 5483 C C . CYS B 1 136 ? 25.359 -4.852 1.794 1 89.88 136 CYS B C 1
ATOM 5485 O O . CYS B 1 136 ? 25.297 -3.777 1.198 1 89.88 136 CYS B O 1
ATOM 5487 N N . THR B 1 137 ? 26.359 -5.699 1.64 1 85.5 137 THR B N 1
ATOM 5488 C CA . THR B 1 137 ? 27.516 -5.32 0.849 1 85.5 137 THR B CA 1
ATOM 5489 C C . THR B 1 137 ? 27.5 -6.008 -0.512 1 85.5 137 THR B C 1
ATOM 5491 O O . THR B 1 137 ? 28.375 -5.773 -1.349 1 85.5 137 THR B O 1
ATOM 5494 N N . ASP B 1 138 ? 26.469 -6.836 -0.732 1 85.88 138 ASP B N 1
ATOM 5495 C CA . ASP B 1 138 ? 26.297 -7.418 -2.059 1 85.88 138 ASP B CA 1
ATOM 5496 C C . ASP B 1 138 ? 26.078 -6.332 -3.111 1 85.88 138 ASP B C 1
ATOM 5498 O O . ASP B 1 138 ? 25.266 -5.418 -2.91 1 85.88 138 ASP B O 1
ATOM 5502 N N . ASP B 1 139 ? 26.734 -6.422 -4.164 1 84.5 139 ASP B N 1
ATOM 5503 C CA . ASP B 1 139 ? 26.75 -5.395 -5.199 1 84.5 139 ASP B CA 1
ATOM 5504 C C . ASP B 1 139 ? 25.328 -5.102 -5.691 1 84.5 139 ASP B C 1
ATOM 5506 O O . ASP B 1 139 ? 24.984 -3.949 -5.953 1 84.5 139 ASP B O 1
ATOM 5510 N N . MET B 1 140 ? 24.578 -6.059 -5.781 1 89.69 140 MET B N 1
ATOM 5511 C CA . MET B 1 140 ? 23.25 -5.926 -6.379 1 89.69 140 MET B CA 1
ATOM 5512 C C . MET B 1 140 ? 22.312 -5.137 -5.469 1 89.69 140 MET B C 1
ATOM 5514 O O . MET B 1 140 ? 21.5 -4.352 -5.945 1 89.69 140 MET B O 1
ATOM 5518 N N . LEU B 1 141 ? 22.5 -5.301 -4.176 1 89.56 141 LEU B N 1
ATOM 5519 C CA . LEU B 1 141 ? 21.578 -4.703 -3.221 1 89.56 141 LEU B CA 1
ATOM 5520 C C . LEU B 1 141 ? 22.219 -3.514 -2.516 1 89.56 141 LEU B C 1
ATOM 5522 O O . LEU B 1 141 ? 21.547 -2.799 -1.765 1 89.56 141 LEU B O 1
ATOM 5526 N N . ALA B 1 142 ? 23.438 -3.26 -2.805 1 87.62 142 ALA B N 1
ATOM 5527 C CA . ALA B 1 142 ? 24.234 -2.344 -1.991 1 87.62 142 ALA B CA 1
ATOM 5528 C C . ALA B 1 142 ? 23.734 -0.909 -2.129 1 87.62 142 ALA B C 1
ATOM 5530 O O . ALA B 1 142 ? 23.438 -0.453 -3.236 1 87.62 142 ALA B O 1
ATOM 5531 N N . THR B 1 143 ? 23.531 -0.263 -1.044 1 88.75 143 THR B N 1
ATOM 5532 C CA . THR B 1 143 ? 23.391 1.178 -0.866 1 88.75 143 THR B CA 1
ATOM 5533 C C . THR B 1 143 ? 24.484 1.714 0.052 1 88.75 143 THR B C 1
ATOM 5535 O O . THR B 1 143 ? 24.25 1.941 1.24 1 88.75 143 THR B O 1
ATOM 5538 N N . PRO B 1 144 ? 25.531 2.031 -0.474 1 89 144 PRO B N 1
ATOM 5539 C CA . PRO B 1 144 ? 26.766 2.264 0.29 1 89 144 PRO B CA 1
ATOM 5540 C C . PRO B 1 144 ? 26.625 3.408 1.292 1 89 144 PRO B C 1
ATOM 5542 O O . PRO B 1 144 ? 27.328 3.432 2.305 1 89 144 PRO B O 1
ATOM 5545 N N . TYR B 1 145 ? 25.766 4.266 1.115 1 91.12 145 TYR B N 1
ATOM 5546 C CA . TYR B 1 145 ? 25.609 5.445 1.963 1 91.12 145 TYR B CA 1
ATOM 5547 C C . TYR B 1 145 ? 25.297 5.047 3.4 1 91.12 145 TYR B C 1
ATOM 5549 O O . TYR B 1 145 ? 25.812 5.652 4.344 1 91.12 145 TYR B O 1
ATOM 5557 N N . PHE B 1 146 ? 24.531 4.02 3.633 1 93.25 146 PHE B N 1
ATOM 5558 C CA . PHE B 1 146 ? 24.156 3.58 4.973 1 93.25 146 PHE B CA 1
ATOM 5559 C C . PHE B 1 146 ? 25.391 3.139 5.758 1 93.25 146 PHE B C 1
ATOM 5561 O O . PHE B 1 146 ? 25.562 3.531 6.914 1 93.25 146 PHE B O 1
ATOM 5568 N N . ASN B 1 147 ? 26.266 2.385 5.094 1 90.62 147 ASN B N 1
ATOM 5569 C CA . ASN B 1 147 ? 27.484 1.898 5.727 1 90.62 147 ASN B CA 1
ATOM 5570 C C . ASN B 1 147 ? 28.438 3.043 6.062 1 90.62 147 ASN B C 1
ATOM 5572 O O . ASN B 1 147 ? 29.141 2.994 7.07 1 90.62 147 ASN B O 1
ATOM 5576 N N . LYS B 1 148 ? 28.453 3.984 5.223 1 90 148 LYS B N 1
ATOM 5577 C CA . LYS B 1 148 ? 29.344 5.125 5.375 1 90 148 LYS B CA 1
ATOM 5578 C C . LYS B 1 148 ? 28.938 6 6.551 1 90 148 LYS B C 1
ATOM 5580 O O . LYS B 1 148 ? 29.781 6.562 7.246 1 90 148 LYS B O 1
ATOM 5585 N N . VAL B 1 149 ? 27.672 6.117 6.852 1 94.19 149 VAL B N 1
ATOM 5586 C CA . VAL B 1 149 ? 27.156 7.094 7.797 1 94.19 149 VAL B CA 1
ATOM 5587 C C . VAL B 1 149 ? 27.125 6.488 9.203 1 94.19 149 VAL B C 1
ATOM 5589 O O . VAL B 1 149 ? 27.484 7.148 10.172 1 94.19 149 VAL B O 1
ATOM 5592 N N . MET B 1 150 ? 26.672 5.223 9.344 1 94.06 150 MET B N 1
ATOM 5593 C CA . MET B 1 150 ? 26.531 4.57 10.641 1 94.06 150 MET B CA 1
ATOM 5594 C C . MET B 1 150 ? 26.578 3.053 10.492 1 94.06 150 MET B C 1
ATOM 5596 O O . MET B 1 150 ? 25.969 2.494 9.578 1 94.06 150 MET B O 1
ATOM 5600 N N . PRO B 1 151 ? 27.312 2.42 11.398 1 93.12 151 PRO B N 1
ATOM 5601 C CA . PRO B 1 151 ? 27.312 0.957 11.344 1 93.12 151 PRO B CA 1
ATOM 5602 C C . PRO B 1 151 ? 25.922 0.368 11.602 1 93.12 151 PRO B C 1
ATOM 5604 O O . PRO B 1 151 ? 25.125 0.947 12.352 1 93.12 151 PRO B O 1
ATOM 5607 N N . ARG B 1 152 ? 25.641 -0.794 11.039 1 93.31 152 ARG B N 1
ATOM 5608 C CA . ARG B 1 152 ? 24.359 -1.466 11.148 1 93.31 152 ARG B CA 1
ATOM 5609 C C . ARG B 1 152 ? 24 -1.747 12.609 1 93.31 152 ARG B C 1
ATOM 5611 O O . ARG B 1 152 ? 22.906 -1.432 13.062 1 93.31 152 ARG B O 1
ATOM 5618 N N . ASN B 1 153 ? 24.938 -2.295 13.352 1 91.5 153 ASN B N 1
ATOM 5619 C CA . ASN B 1 153 ? 24.688 -2.67 14.734 1 91.5 153 ASN B CA 1
ATOM 5620 C C . ASN B 1 153 ? 24.297 -1.461 15.586 1 91.5 153 ASN B C 1
ATOM 5622 O O . ASN B 1 153 ? 23.453 -1.562 16.469 1 91.5 153 ASN B O 1
ATOM 5626 N N . ARG B 1 154 ? 25 -0.365 15.375 1 93.19 154 ARG B N 1
ATOM 5627 C CA . ARG B 1 154 ? 24.688 0.85 16.109 1 93.19 154 ARG B CA 1
ATOM 5628 C C . ARG B 1 154 ? 23.281 1.341 15.789 1 93.19 154 ARG B C 1
ATOM 5630 O O . ARG B 1 154 ? 22.516 1.7 16.688 1 93.19 154 ARG B O 1
ATOM 5637 N N . PHE B 1 155 ? 22.953 1.328 14.531 1 94.62 155 PHE B N 1
ATOM 5638 C CA . PHE B 1 155 ? 21.609 1.728 14.109 1 94.62 155 PHE B CA 1
ATOM 5639 C C . PHE B 1 155 ? 20.562 0.852 14.766 1 94.62 155 PHE B C 1
ATOM 5641 O O . PHE B 1 155 ? 19.578 1.36 15.312 1 94.62 155 PHE B O 1
ATOM 5648 N N . GLU B 1 156 ? 20.797 -0.435 14.758 1 92.38 156 GLU B N 1
ATOM 5649 C CA . GLU B 1 156 ? 19.812 -1.395 15.273 1 92.38 156 GLU B CA 1
ATOM 5650 C C . GLU B 1 156 ? 19.641 -1.249 16.781 1 92.38 156 GLU B C 1
ATOM 5652 O O . GLU B 1 156 ? 18.531 -1.385 17.297 1 92.38 156 GLU B O 1
ATOM 5657 N N . ILE B 1 157 ? 20.688 -1.043 17.438 1 92.94 157 ILE B N 1
ATOM 5658 C CA . ILE B 1 157 ? 20.594 -0.943 18.875 1 92.94 157 ILE B CA 1
ATOM 5659 C C . ILE B 1 157 ? 19.891 0.351 19.266 1 92.94 157 ILE B C 1
ATOM 5661 O O . ILE B 1 157 ? 19.141 0.387 20.25 1 92.94 157 ILE B O 1
ATOM 5665 N N . ILE B 1 158 ? 20.156 1.465 18.562 1 94.69 158 ILE B N 1
ATOM 5666 C CA . ILE B 1 158 ? 19.438 2.709 18.812 1 94.69 158 ILE B CA 1
ATOM 5667 C C . ILE B 1 158 ? 17.953 2.51 18.547 1 94.69 158 ILE B C 1
ATOM 5669 O O . ILE B 1 158 ? 17.109 2.949 19.344 1 94.69 158 ILE B O 1
ATOM 5673 N N . TRP B 1 159 ? 17.656 1.826 17.484 1 92.88 159 TRP B N 1
ATOM 5674 C CA . TRP B 1 159 ? 16.266 1.541 17.141 1 92.88 159 TRP B CA 1
ATOM 5675 C C . TRP B 1 159 ? 15.594 0.725 18.234 1 92.88 159 TRP B C 1
ATOM 5677 O O . TRP B 1 159 ? 14.445 0.986 18.594 1 92.88 159 TRP B O 1
ATOM 5687 N N . ARG B 1 160 ? 16.281 -0.173 18.75 1 91 160 ARG B N 1
ATOM 5688 C CA . ARG B 1 160 ? 15.75 -1.051 19.797 1 91 160 ARG 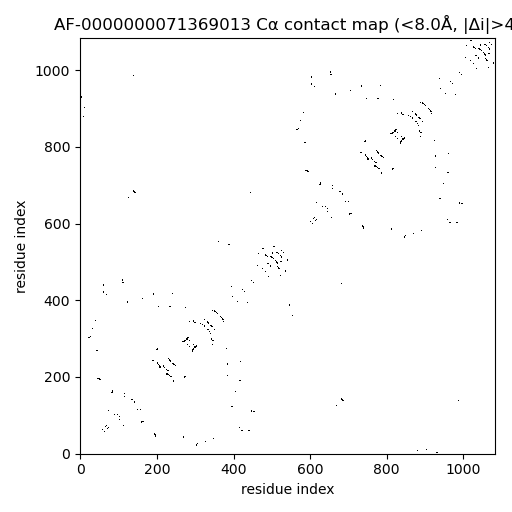B CA 1
ATOM 5689 C C . ARG B 1 160 ? 15.383 -0.259 21.047 1 91 160 ARG B C 1
ATOM 5691 O O . ARG B 1 160 ? 14.328 -0.487 21.641 1 91 160 ARG B O 1
ATOM 5698 N N . PHE B 1 161 ? 16.203 0.673 21.359 1 93.44 161 PHE B N 1
ATOM 5699 C CA . PHE B 1 161 ? 16.016 1.35 22.641 1 93.44 161 PHE B CA 1
ATOM 5700 C C . PHE B 1 161 ? 15.312 2.689 22.438 1 93.44 161 PHE B C 1
ATOM 5702 O O . PHE B 1 161 ? 15.078 3.42 23.406 1 93.44 161 PHE B O 1
ATOM 5709 N N . LEU B 1 162 ? 15.008 3.051 21.188 1 95.19 162 LEU B N 1
ATOM 5710 C CA . LEU B 1 162 ? 14.328 4.316 20.938 1 95.19 162 LEU B CA 1
ATOM 5711 C C . LEU B 1 162 ? 13.078 4.449 21.797 1 95.19 162 LEU B C 1
ATOM 5713 O O . LEU B 1 162 ? 12.203 3.574 21.766 1 95.19 162 LEU B O 1
ATOM 5717 N N . HIS B 1 163 ? 13 5.484 22.531 1 95.88 163 HIS B N 1
ATOM 5718 C CA . HIS B 1 163 ? 11.914 5.699 23.484 1 95.88 163 HIS B CA 1
ATOM 5719 C C . HIS B 1 163 ? 11.578 7.18 23.609 1 95.88 163 HIS B C 1
ATOM 5721 O O . HIS B 1 163 ? 12.414 8.039 23.328 1 95.88 163 HIS B O 1
ATOM 5727 N N . PHE B 1 164 ? 10.383 7.461 24.141 1 96.56 164 PHE B N 1
ATOM 5728 C CA . PHE B 1 164 ? 9.922 8.844 24.031 1 96.56 164 PHE B CA 1
ATOM 5729 C C . PHE B 1 164 ? 9.398 9.344 25.375 1 96.56 164 PHE B C 1
ATOM 5731 O O . PHE B 1 164 ? 9.117 10.531 25.531 1 96.56 164 PHE B O 1
ATOM 5738 N N . SER B 1 165 ? 9.18 8.469 26.297 1 93.44 165 SER B N 1
ATOM 5739 C CA . SER B 1 165 ? 8.688 8.82 27.625 1 93.44 165 SER B CA 1
ATOM 5740 C C . SER B 1 165 ? 9.25 7.887 28.688 1 93.44 165 SER B C 1
ATOM 5742 O O . SER B 1 165 ? 9.703 6.785 28.375 1 93.44 165 SER B O 1
ATOM 5744 N N . ASP B 1 166 ? 9.219 8.391 29.844 1 89.88 166 ASP B N 1
ATOM 5745 C CA . ASP B 1 166 ? 9.648 7.566 30.969 1 89.88 166 ASP B CA 1
ATOM 5746 C C . ASP B 1 166 ? 8.508 6.68 31.469 1 89.88 166 ASP B C 1
ATOM 5748 O O . ASP B 1 166 ? 7.551 7.168 32.094 1 89.88 166 ASP B O 1
ATOM 5752 N N . ASN B 1 167 ? 8.641 5.438 31.359 1 83.25 167 ASN B N 1
ATOM 5753 C CA . ASN B 1 167 ? 7.602 4.488 31.734 1 83.25 167 ASN B CA 1
ATOM 5754 C C . ASN B 1 167 ? 7.465 4.387 33.25 1 83.25 167 ASN B C 1
ATOM 5756 O O . ASN B 1 167 ? 6.41 4.004 33.75 1 83.25 167 ASN B O 1
ATOM 5760 N N . THR B 1 168 ? 8.508 4.668 33.875 1 84 168 THR B N 1
ATOM 5761 C CA . THR B 1 168 ? 8.531 4.488 35.312 1 84 168 THR B CA 1
ATOM 5762 C C . THR B 1 168 ? 7.734 5.59 36 1 84 168 THR B C 1
ATOM 5764 O O . THR B 1 168 ? 7.281 5.414 37.156 1 84 168 THR B O 1
ATOM 5767 N N . THR B 1 169 ? 7.551 6.645 35.312 1 84.06 169 THR B N 1
ATOM 5768 C CA . THR B 1 169 ? 6.855 7.781 35.906 1 84.06 169 THR B CA 1
ATOM 5769 C C . THR B 1 169 ? 5.371 7.75 35.562 1 84.06 169 THR B C 1
ATOM 5771 O O . THR B 1 169 ? 4.617 8.633 35.969 1 84.06 169 THR B O 1
ATOM 5774 N N . ARG B 1 170 ? 4.977 6.711 34.906 1 85.12 170 ARG B N 1
ATOM 5775 C CA . ARG B 1 170 ? 3.562 6.598 34.562 1 85.12 170 ARG B CA 1
ATOM 5776 C C . ARG B 1 170 ? 2.723 6.297 35.781 1 85.12 170 ARG B C 1
ATOM 5778 O O . ARG B 1 170 ? 2.973 5.316 36.5 1 85.12 170 ARG B O 1
ATOM 5785 N N . PRO B 1 171 ? 1.804 7.145 35.969 1 82.62 171 PRO B N 1
ATOM 5786 C CA . PRO B 1 171 ? 0.948 6.879 37.125 1 82.62 171 PRO B CA 1
ATOM 5787 C C . PRO B 1 171 ? 0.13 5.598 36.969 1 82.62 171 PRO B C 1
ATOM 5789 O O . PRO B 1 171 ? -0.259 5.238 35.875 1 82.62 171 PRO B O 1
ATOM 5792 N N . ASP B 1 172 ? -0.064 4.879 38.031 1 78.81 172 ASP B N 1
ATOM 5793 C CA . ASP B 1 172 ? -0.807 3.623 38 1 78.81 172 ASP B CA 1
ATOM 5794 C C . ASP B 1 172 ? -2.232 3.834 37.5 1 78.81 172 ASP B C 1
ATOM 5796 O O . ASP B 1 172 ? -2.789 2.975 36.812 1 78.81 172 ASP B O 1
ATOM 5800 N N . ASN B 1 173 ? -2.738 4.969 37.781 1 78.88 173 ASN B N 1
ATOM 5801 C CA . ASN B 1 173 ? -4.117 5.246 37.406 1 78.88 173 ASN B CA 1
ATOM 5802 C C . ASN B 1 173 ? -4.191 6.062 36.094 1 78.88 173 ASN B C 1
ATOM 5804 O O . ASN B 1 173 ? -5.203 6.711 35.844 1 78.88 173 ASN B O 1
ATOM 5808 N N . CYS B 1 174 ? -3.133 5.941 35.375 1 78 174 CYS B N 1
ATOM 5809 C CA . CYS B 1 174 ? -3.119 6.762 34.188 1 78 174 CYS B CA 1
ATOM 5810 C C . CYS B 1 174 ? -4.043 6.176 33.125 1 78 174 CYS B C 1
ATOM 5812 O O . CYS B 1 174 ? -3.906 5.012 32.75 1 78 174 CYS B O 1
ATOM 5814 N N . THR B 1 175 ? -4.988 6.918 32.688 1 76.69 175 THR B N 1
ATOM 5815 C CA . THR B 1 175 ? -5.953 6.469 31.703 1 76.69 175 THR B CA 1
ATOM 5816 C C . THR B 1 175 ? -5.555 6.957 30.312 1 76.69 175 THR B C 1
ATOM 5818 O O . THR B 1 175 ? -6.219 6.645 29.312 1 76.69 175 THR B O 1
ATOM 5821 N N . ASP B 1 176 ? -4.414 7.68 30.297 1 82.19 176 ASP B N 1
ATOM 5822 C CA . ASP B 1 176 ? -3.984 8.203 29 1 82.19 176 ASP B CA 1
ATOM 5823 C C . ASP B 1 176 ? -3.285 7.129 28.188 1 82.19 176 ASP B C 1
ATOM 5825 O O . ASP B 1 176 ? -2.125 6.801 28.438 1 82.19 176 ASP B O 1
ATOM 5829 N N . ARG B 1 177 ? -3.896 6.723 27.156 1 80.31 177 ARG B N 1
ATOM 5830 C CA . ARG B 1 177 ? -3.371 5.656 26.312 1 80.31 177 ARG B CA 1
ATOM 5831 C C . ARG B 1 177 ? -2.209 6.156 25.453 1 80.31 177 ARG B C 1
ATOM 5833 O O . ARG B 1 177 ? -1.447 5.355 24.906 1 80.31 177 ARG B O 1
ATOM 5840 N N . LEU B 1 178 ? -2.061 7.492 25.422 1 87.56 178 LEU B N 1
ATOM 5841 C CA . LEU B 1 178 ? -1.006 8.07 24.594 1 87.56 178 LEU B CA 1
ATOM 5842 C C . LEU B 1 178 ? 0.175 8.508 25.453 1 87.56 178 LEU B C 1
ATOM 5844 O O . LEU B 1 178 ? 1.057 9.234 24.984 1 87.56 178 LEU B O 1
ATOM 5848 N N . TYR B 1 179 ? 0.23 8.109 26.641 1 88.81 179 TYR B N 1
ATOM 5849 C CA . TYR B 1 179 ? 1.236 8.547 27.609 1 88.81 179 TYR B CA 1
ATOM 5850 C C . TYR B 1 179 ? 2.643 8.359 27.047 1 88.81 179 TYR B C 1
ATOM 5852 O O . TYR B 1 179 ? 3.492 9.242 27.188 1 88.81 179 TYR B O 1
ATOM 5860 N N . LYS B 1 180 ? 2.861 7.301 26.375 1 90.38 180 LYS B N 1
ATOM 5861 C CA . LYS B 1 180 ? 4.195 6.906 25.938 1 90.38 180 LYS B CA 1
ATOM 5862 C C . LYS B 1 180 ? 4.711 7.836 24.844 1 90.38 180 LYS B C 1
ATOM 5864 O O . LYS B 1 180 ? 5.914 7.891 24.578 1 90.38 180 LYS B O 1
ATOM 5869 N N . ILE B 1 181 ? 3.82 8.586 24.156 1 92.81 181 ILE B N 1
ATOM 5870 C CA . ILE B 1 181 ? 4.27 9.453 23.078 1 92.81 181 ILE B CA 1
ATOM 5871 C C . ILE B 1 181 ? 3.855 10.891 23.359 1 92.81 181 ILE B C 1
ATOM 5873 O O . ILE B 1 181 ? 4.039 11.773 22.516 1 92.81 181 ILE B O 1
ATOM 5877 N N . ARG B 1 182 ? 3.293 11.188 24.5 1 93.25 182 ARG B N 1
ATOM 5878 C CA . ARG B 1 182 ? 2.701 12.469 24.859 1 93.25 182 ARG B CA 1
ATOM 5879 C C . ARG B 1 182 ? 3.711 13.602 24.703 1 93.25 182 ARG B C 1
ATOM 5881 O O . ARG B 1 182 ? 3.396 14.648 24.125 1 93.25 182 ARG B O 1
ATOM 5888 N N . PRO B 1 183 ? 4.938 13.406 25.172 1 95.38 183 PRO B N 1
ATOM 5889 C CA . PRO B 1 183 ? 5.895 14.508 25.047 1 95.38 183 PRO B CA 1
ATOM 5890 C C . PRO B 1 183 ? 6.152 14.906 23.594 1 95.38 183 PRO B C 1
ATOM 5892 O O . PRO B 1 183 ? 6.238 16.094 23.281 1 95.38 183 PRO B O 1
ATOM 5895 N N . VAL B 1 184 ? 6.258 13.93 22.734 1 97.19 184 VAL B N 1
ATOM 5896 C CA . VAL B 1 184 ? 6.52 14.203 21.328 1 97.19 184 VAL B CA 1
ATOM 5897 C C . VAL B 1 184 ? 5.27 14.789 20.672 1 97.19 184 VAL B C 1
ATOM 5899 O O . VAL B 1 184 ? 5.348 15.789 19.953 1 97.19 184 VAL B O 1
ATOM 5902 N N . LEU B 1 185 ? 4.141 14.188 20.938 1 96.06 185 LEU B N 1
ATOM 5903 C CA . LEU B 1 185 ? 2.863 14.617 20.375 1 96.06 185 LEU B CA 1
ATOM 5904 C C . LEU B 1 185 ? 2.566 16.062 20.75 1 96.06 185 LEU B C 1
ATOM 5906 O O . LEU B 1 185 ? 2.27 16.891 19.891 1 96.06 185 LEU B O 1
ATOM 5910 N N . ASP B 1 186 ? 2.658 16.359 22 1 96.69 186 ASP B N 1
ATOM 5911 C CA . ASP B 1 186 ? 2.34 17.688 22.5 1 96.69 186 ASP B CA 1
ATOM 5912 C C . ASP B 1 186 ? 3.285 18.734 21.906 1 96.69 186 ASP B C 1
ATOM 5914 O O . ASP B 1 186 ? 2.852 19.828 21.516 1 96.69 186 ASP B O 1
ATOM 5918 N N . HIS B 1 187 ? 4.531 18.391 21.891 1 97.44 187 HIS B N 1
ATOM 5919 C CA . HIS B 1 187 ? 5.512 19.312 21.344 1 97.44 187 HIS B CA 1
ATOM 5920 C C . HIS B 1 187 ? 5.207 19.625 19.875 1 97.44 187 HIS B C 1
ATOM 5922 O O . HIS B 1 187 ? 5.145 20.797 19.5 1 97.44 187 HIS B O 1
ATOM 5928 N N . LEU B 1 188 ? 5.035 18.625 19.078 1 98.19 188 LEU B N 1
ATOM 5929 C CA . LEU B 1 188 ? 4.879 18.812 17.641 1 98.19 188 LEU B CA 1
ATOM 5930 C C . LEU B 1 188 ? 3.553 19.5 17.328 1 98.19 188 LEU B C 1
ATOM 5932 O O . LEU B 1 188 ? 3.502 20.406 16.5 1 98.19 188 LEU B O 1
ATOM 5936 N N . VAL B 1 189 ? 2.486 19.109 17.953 1 97.69 189 VAL B N 1
ATOM 5937 C CA . VAL B 1 189 ? 1.18 19.703 17.688 1 97.69 189 VAL B CA 1
ATOM 5938 C C . VAL B 1 189 ? 1.188 21.172 18.094 1 97.69 189 VAL B C 1
ATOM 5940 O O . VAL B 1 189 ? 0.587 22 17.422 1 97.69 189 VAL B O 1
ATOM 5943 N N . SER B 1 190 ? 1.824 21.453 19.203 1 97.69 190 SER B N 1
ATOM 5944 C CA . SER B 1 190 ? 1.979 22.859 19.594 1 97.69 190 SER B CA 1
ATOM 5945 C C . SER B 1 190 ? 2.711 23.641 18.516 1 97.69 190 SER B C 1
ATOM 5947 O O . SER B 1 190 ? 2.309 24.766 18.172 1 97.69 190 SER B O 1
ATOM 5949 N N . LYS B 1 191 ? 3.746 23.094 17.984 1 97.88 191 LYS B N 1
ATOM 5950 C CA . LYS B 1 191 ? 4.516 23.766 16.938 1 97.88 191 LYS B CA 1
ATOM 5951 C C . LYS B 1 191 ? 3.688 23.938 15.664 1 97.88 191 LYS B C 1
ATOM 5953 O O . LYS B 1 191 ? 3.826 24.938 14.953 1 97.88 191 LYS B O 1
ATOM 5958 N N . PHE B 1 192 ? 2.869 22.938 15.312 1 98.19 192 PHE B N 1
ATOM 5959 C CA . PHE B 1 192 ? 1.981 23.047 14.164 1 98.19 192 PHE B CA 1
ATOM 5960 C C . PHE B 1 192 ? 1.149 24.328 14.242 1 98.19 192 PHE B C 1
ATOM 5962 O O . PHE B 1 192 ? 1.005 25.047 13.25 1 98.19 192 PHE B O 1
ATOM 5969 N N . ARG B 1 193 ? 0.674 24.625 15.445 1 97.81 193 ARG B N 1
ATOM 5970 C CA . ARG B 1 193 ? -0.21 25.766 15.664 1 97.81 193 ARG B CA 1
ATOM 5971 C C . ARG B 1 193 ? 0.577 27.078 15.688 1 97.81 193 ARG B C 1
ATOM 5973 O O . ARG B 1 193 ? 0.09 28.109 15.227 1 97.81 193 ARG B O 1
ATOM 5980 N N . GLU B 1 194 ? 1.769 27 16.109 1 97.12 194 GLU B N 1
ATOM 5981 C CA . GLU B 1 194 ? 2.547 28.203 16.391 1 97.12 194 GLU B CA 1
ATOM 5982 C C . GLU B 1 194 ? 3.23 28.719 15.133 1 97.12 194 GLU B C 1
ATOM 5984 O O . GLU B 1 194 ? 3.564 29.906 15.047 1 97.12 194 GLU B O 1
ATOM 5989 N N . MET B 1 195 ? 3.385 27.922 14.141 1 97.69 195 MET B N 1
ATOM 5990 C CA . MET B 1 195 ? 4.305 28.281 13.062 1 97.69 195 MET B CA 1
ATOM 5991 C C . MET B 1 195 ? 3.551 28.828 11.867 1 97.69 195 MET B C 1
ATOM 5993 O O . MET B 1 195 ? 4.152 29.453 10.977 1 97.69 195 MET B O 1
ATOM 5997 N N . TYR B 1 196 ? 2.23 28.703 11.82 1 97.56 196 TYR B N 1
ATOM 5998 C CA . TYR B 1 196 ? 1.519 29.078 10.602 1 97.56 196 TYR B CA 1
ATOM 5999 C C . TYR B 1 196 ? 0.094 29.516 10.922 1 97.56 196 TYR B C 1
ATOM 6001 O O . TYR B 1 196 ? -0.566 28.922 11.781 1 97.56 196 TYR B O 1
ATOM 6009 N N . GLN B 1 197 ? -0.344 30.562 10.25 1 97.69 197 GLN B N 1
ATOM 6010 C CA . GLN B 1 197 ? -1.73 31.016 10.273 1 97.69 197 GLN B CA 1
ATOM 6011 C C . GLN B 1 197 ? -2.479 30.562 9.023 1 97.69 197 GLN B C 1
ATOM 6013 O O . GLN B 1 197 ? -2.176 31.016 7.91 1 97.69 197 GLN B O 1
ATOM 6018 N N . PRO B 1 198 ? -3.416 29.641 9.156 1 97.44 198 PRO B N 1
ATOM 6019 C CA . PRO B 1 198 ? -4.137 29.109 7.996 1 97.44 198 PRO B CA 1
ATOM 6020 C C . PRO B 1 198 ? -4.926 30.188 7.254 1 97.44 198 PRO B C 1
ATOM 6022 O O . PRO B 1 198 ? -5.176 31.266 7.805 1 97.44 198 PRO B O 1
ATOM 6025 N N . LYS B 1 199 ? -5.289 29.891 6.051 1 97.12 199 LYS B N 1
ATOM 6026 C CA . LYS B 1 199 ? -6.199 30.734 5.281 1 97.12 199 LYS B CA 1
ATOM 6027 C C . LYS B 1 199 ? -7.629 30.625 5.801 1 97.12 199 LYS B C 1
ATOM 6029 O O . LYS B 1 199 ? -7.887 29.891 6.766 1 97.12 199 LYS B O 1
ATOM 6034 N N . SER B 1 200 ? -8.5 31.359 5.211 1 97.31 200 SER B N 1
ATOM 6035 C CA . SER B 1 200 ? -9.859 31.516 5.719 1 97.31 200 SER B CA 1
ATOM 6036 C C . SER B 1 200 ? -10.602 30.188 5.707 1 97.31 200 SER B C 1
ATOM 6038 O O . SER B 1 200 ? -11.477 29.953 6.543 1 97.31 200 SER B O 1
ATOM 6040 N N . ASN B 1 201 ? -10.297 29.328 4.754 1 97.94 201 ASN B N 1
ATOM 6041 C CA . ASN B 1 201 ? -10.984 28.047 4.645 1 97.94 201 ASN B CA 1
ATOM 6042 C C . ASN B 1 201 ? -10.18 26.938 5.309 1 97.94 201 ASN B C 1
ATOM 6044 O O . ASN B 1 201 ? -9.016 26.719 4.98 1 97.94 201 ASN B O 1
ATOM 6048 N N . ILE B 1 202 ? -10.805 26.266 6.23 1 98.06 202 ILE B N 1
ATOM 6049 C CA . ILE B 1 202 ? -10.172 25.156 6.938 1 98.06 202 ILE B CA 1
ATOM 6050 C C . ILE B 1 202 ? -11.094 23.938 6.91 1 98.06 202 ILE B C 1
ATOM 6052 O O . ILE B 1 202 ? -12.289 24.062 6.633 1 98.06 202 ILE B O 1
ATOM 6056 N N . CYS B 1 203 ? -10.531 22.766 7.148 1 97.5 203 CYS B N 1
ATOM 6057 C CA . CYS B 1 203 ? -11.344 21.562 7.141 1 97.5 203 CYS B CA 1
ATOM 6058 C C . CYS B 1 203 ? -10.898 20.594 8.234 1 97.5 203 CYS B C 1
ATOM 6060 O O . CYS B 1 203 ? -9.742 20.625 8.656 1 97.5 203 CYS B O 1
ATOM 6062 N N . ILE B 1 204 ? -11.805 19.859 8.742 1 95.62 204 ILE B N 1
ATOM 6063 C CA . ILE B 1 204 ? -11.547 18.797 9.711 1 95.62 204 ILE B CA 1
ATOM 6064 C C . ILE B 1 204 ? -11.945 17.438 9.117 1 95.62 204 ILE B C 1
ATOM 6066 O O . ILE B 1 204 ? -13.016 17.312 8.523 1 95.62 204 ILE B O 1
ATOM 6070 N N . ASP B 1 205 ? -11.102 16.531 9.195 1 90.88 205 ASP B N 1
ATOM 6071 C CA . ASP B 1 205 ? -11.367 15.172 8.75 1 90.88 205 ASP B CA 1
ATOM 6072 C C . ASP B 1 205 ? -10.531 14.164 9.531 1 90.88 205 ASP B C 1
ATOM 6074 O O . ASP B 1 205 ? -9.688 14.547 10.344 1 90.88 205 ASP B O 1
ATOM 6078 N N . GLU B 1 206 ? -10.875 12.898 9.305 1 84.81 206 GLU B N 1
ATOM 6079 C CA . GLU B 1 206 ? -10.156 11.828 9.984 1 84.81 206 GLU B CA 1
ATOM 6080 C C . GLU B 1 206 ? -8.914 11.406 9.203 1 84.81 206 GLU B C 1
ATOM 6082 O O . GLU B 1 206 ? -8.977 11.219 7.984 1 84.81 206 GLU B O 1
ATOM 6087 N N . GLY B 1 207 ? -7.801 11.477 9.859 1 81.44 207 GLY B N 1
ATOM 6088 C CA . GLY B 1 207 ? -6.59 10.875 9.32 1 81.44 207 GLY B CA 1
ATOM 6089 C C . GLY B 1 207 ? -6.297 9.5 9.891 1 81.44 207 GLY B C 1
ATOM 6090 O O . GLY B 1 207 ? -6.574 9.234 11.055 1 81.44 207 GLY B O 1
ATOM 6091 N N . MET B 1 208 ? -5.902 8.508 9.016 1 70.44 208 MET B N 1
ATOM 6092 C CA . MET B 1 208 ? -5.637 7.141 9.469 1 70.44 208 MET B CA 1
ATOM 6093 C C . MET B 1 208 ? -4.148 6.82 9.383 1 70.44 208 MET B C 1
ATOM 6095 O O . MET B 1 208 ? -3.512 7.078 8.359 1 70.44 208 MET B O 1
ATOM 6099 N N . PHE B 1 209 ? -3.688 6.5 10.508 1 72.44 209 PHE B N 1
ATOM 6100 C CA . PHE B 1 209 ? -2.354 5.914 10.57 1 72.44 209 PHE B CA 1
ATOM 6101 C C . PHE B 1 209 ? -2.426 4.395 10.547 1 72.44 209 PHE B C 1
ATOM 6103 O O . PHE B 1 209 ? -3.107 3.785 11.375 1 72.44 209 PHE B O 1
ATOM 6110 N N . LEU B 1 210 ? -1.775 3.855 9.453 1 62.19 210 LEU B N 1
ATOM 6111 C CA . LEU B 1 210 ? -1.864 2.412 9.266 1 62.19 210 LEU B CA 1
ATOM 6112 C C . LEU B 1 210 ? -1.231 1.672 10.438 1 62.19 210 LEU B C 1
ATOM 6114 O O . LEU B 1 210 ? -0.081 1.936 10.797 1 62.19 210 LEU B O 1
ATOM 6118 N N . TRP B 1 211 ? -1.916 0.91 11.148 1 60.66 211 TRP B N 1
ATOM 6119 C CA . TRP B 1 211 ? -1.444 0.033 12.219 1 60.66 211 TRP B CA 1
ATOM 6120 C C . TRP B 1 211 ? -2.219 -1.281 12.219 1 60.66 211 TRP B C 1
ATOM 6122 O O . TRP B 1 211 ? -3.445 -1.286 12.336 1 60.66 211 TRP B O 1
ATOM 6132 N N . ARG B 1 212 ? -1.536 -2.377 12.031 1 51.94 212 ARG B N 1
ATOM 6133 C CA . ARG B 1 212 ? -2.209 -3.67 11.961 1 51.94 212 ARG B CA 1
ATOM 6134 C C . ARG B 1 212 ? -2.006 -4.469 13.242 1 51.94 212 ARG B C 1
ATOM 6136 O O . ARG B 1 212 ? -2.605 -5.531 13.422 1 51.94 212 ARG B O 1
ATOM 6143 N N . GLY B 1 213 ? -1.214 -3.918 14.203 1 54.69 213 GLY B N 1
ATOM 6144 C CA . GLY B 1 213 ? -0.923 -4.664 15.414 1 54.69 213 GLY B CA 1
ATOM 6145 C C . GLY B 1 213 ? -1.98 -4.496 16.484 1 54.69 213 GLY B C 1
ATOM 6146 O O . GLY B 1 213 ? -3.047 -3.934 16.234 1 54.69 213 GLY B O 1
ATOM 6147 N N . ARG B 1 214 ? -1.796 -5.172 17.5 1 53.53 214 ARG B N 1
ATOM 6148 C CA . ARG B 1 214 ? -2.693 -5.113 18.656 1 53.53 214 ARG B CA 1
ATOM 6149 C C . ARG B 1 214 ? -2.598 -3.76 19.344 1 53.53 214 ARG B C 1
ATOM 6151 O O . ARG B 1 214 ? -1.52 -3.359 19.797 1 53.53 214 ARG B O 1
ATOM 6158 N N . LEU B 1 215 ? -3.516 -2.996 19.156 1 63.31 215 LEU B N 1
ATOM 6159 C CA . LEU B 1 215 ? -3.641 -1.7 19.812 1 63.31 215 LEU B CA 1
ATOM 6160 C C . LEU B 1 215 ? -5.082 -1.446 20.25 1 63.31 215 LEU B C 1
ATOM 6162 O O . LEU B 1 215 ? -6.012 -1.635 19.469 1 63.31 215 LEU B O 1
ATOM 6166 N N . ALA B 1 216 ? -5.285 -1.227 21.484 1 55.47 216 ALA B N 1
ATOM 6167 C CA . ALA B 1 216 ? -6.613 -1.097 22.078 1 55.47 216 ALA B CA 1
ATOM 6168 C C . ALA B 1 216 ? -7.457 -0.072 21.328 1 55.47 216 ALA B C 1
ATOM 6170 O O . ALA B 1 216 ? -8.688 -0.178 21.281 1 55.47 216 ALA B O 1
ATOM 6171 N N . PHE B 1 217 ? -6.852 0.832 20.719 1 58.53 217 PHE B N 1
ATOM 6172 C CA . PHE B 1 217 ? -7.648 1.875 20.078 1 58.53 217 PHE B CA 1
ATOM 6173 C C . PHE B 1 217 ? -7.488 1.827 18.562 1 58.53 217 PHE B C 1
ATOM 6175 O O . PHE B 1 217 ? -7.621 2.85 17.891 1 58.53 217 PHE B O 1
ATOM 6182 N N . ARG B 1 218 ? -7.195 0.724 18.141 1 59.38 218 ARG B N 1
ATOM 6183 C CA . ARG B 1 218 ? -7.168 0.514 16.703 1 59.38 218 ARG B CA 1
ATOM 6184 C C . ARG B 1 218 ? -8.57 0.58 16.109 1 59.38 218 ARG B C 1
ATOM 6186 O O . ARG B 1 218 ? -9.531 0.083 16.703 1 59.38 218 ARG B O 1
ATOM 6193 N N . VAL B 1 219 ? -8.656 1.298 14.977 1 63.47 219 VAL B N 1
ATOM 6194 C CA . VAL B 1 219 ? -9.953 1.459 14.328 1 63.47 219 VAL B CA 1
ATOM 6195 C C . VAL B 1 219 ? -9.938 0.788 12.961 1 63.47 219 VAL B C 1
ATOM 6197 O O . VAL B 1 219 ? -8.883 0.715 12.312 1 63.47 219 VAL B O 1
ATOM 6200 N N . TYR B 1 220 ? -11 0.096 12.602 1 59.16 220 TYR B N 1
ATOM 6201 C CA . TYR B 1 220 ? -11.195 -0.458 11.266 1 59.16 220 TYR B CA 1
ATOM 6202 C C . TYR B 1 220 ? -12.102 0.441 10.43 1 59.16 220 TYR B C 1
ATOM 6204 O O . TYR B 1 220 ? -13.227 0.749 10.836 1 59.16 220 TYR B O 1
ATOM 6212 N N . ASN B 1 221 ? -11.539 1.007 9.344 1 59.25 221 ASN B N 1
ATOM 6213 C CA . ASN B 1 221 ? -12.312 1.834 8.422 1 59.25 221 ASN B CA 1
ATOM 6214 C C . ASN B 1 221 ? -12.234 1.304 6.992 1 59.25 221 ASN B C 1
ATOM 6216 O O . ASN B 1 221 ? -11.281 1.59 6.27 1 59.25 221 ASN B O 1
ATOM 6220 N N . PRO B 1 222 ? -13.258 0.533 6.531 1 57.25 222 PRO B N 1
ATOM 6221 C CA . PRO B 1 222 ? -13.195 -0.102 5.211 1 57.25 222 PRO B CA 1
ATOM 6222 C C . PRO B 1 222 ? -13.203 0.91 4.07 1 57.25 222 PRO B C 1
ATOM 6224 O O . PRO B 1 222 ? -12.797 0.587 2.951 1 57.25 222 PRO B O 1
ATOM 6227 N N . GLN B 1 223 ? -13.625 2.158 4.402 1 54.47 223 GLN B N 1
ATOM 6228 C CA . GLN B 1 223 ? -13.781 3.166 3.357 1 54.47 223 GLN B CA 1
ATOM 6229 C C . GLN B 1 223 ? -12.445 3.838 3.047 1 54.47 223 GLN B C 1
ATOM 6231 O O . GLN B 1 223 ? -12.281 4.453 1.989 1 54.47 223 GLN B O 1
ATOM 6236 N N . LYS B 1 224 ? -11.586 3.729 4.012 1 55.91 224 LYS B N 1
ATOM 6237 C CA . LYS B 1 224 ? -10.297 4.391 3.83 1 55.91 224 LYS B CA 1
ATOM 6238 C C . LYS B 1 224 ? -9.25 3.418 3.289 1 55.91 224 LYS B C 1
ATOM 6240 O O . LYS B 1 224 ? -9.375 2.205 3.465 1 55.91 224 LYS B O 1
ATOM 6245 N N . PRO B 1 225 ? -8.297 3.947 2.549 1 56.03 225 PRO B N 1
ATOM 6246 C CA . PRO B 1 225 ? -7.227 3.08 2.055 1 56.03 225 PRO B CA 1
ATOM 6247 C C . PRO B 1 225 ? -6.547 2.287 3.17 1 56.03 225 PRO B C 1
ATOM 6249 O O . PRO B 1 225 ? -6.223 1.11 2.986 1 56.03 225 PRO B O 1
ATOM 6252 N N . ILE B 1 226 ? -6.312 2.943 4.27 1 53.91 226 ILE B N 1
ATOM 6253 C CA . ILE B 1 226 ? -5.805 2.27 5.461 1 53.91 226 ILE B CA 1
ATOM 6254 C C . ILE B 1 226 ? -6.973 1.777 6.312 1 53.91 226 ILE B C 1
ATOM 6256 O O . ILE B 1 226 ? -7.684 2.58 6.922 1 53.91 226 ILE B O 1
ATOM 6260 N N . LYS B 1 227 ? -7.207 0.47 6.234 1 56.66 227 LYS B N 1
ATOM 6261 C CA . LYS B 1 227 ? -8.406 -0.073 6.863 1 56.66 227 LYS B CA 1
ATOM 6262 C C . LYS B 1 227 ? -8.227 -0.211 8.367 1 56.66 227 LYS B C 1
ATOM 6264 O O . LYS B 1 227 ? -9.18 -0.056 9.133 1 56.66 227 LYS B O 1
ATOM 6269 N N . TYR B 1 228 ? -6.93 -0.457 8.742 1 61 228 TYR B N 1
ATOM 6270 C CA . TYR B 1 228 ? -6.66 -0.646 10.164 1 61 228 TYR B CA 1
ATOM 6271 C C . TYR B 1 228 ? -5.609 0.342 10.656 1 61 228 TYR B C 1
ATOM 6273 O O . TYR B 1 228 ? -4.586 0.549 10 1 61 228 TYR B O 1
ATOM 6281 N N . GLY B 1 229 ? -5.984 1.104 11.594 1 68.12 229 GLY B N 1
ATOM 6282 C CA . GLY B 1 229 ? -4.973 2.008 12.117 1 68.12 229 GLY B CA 1
ATOM 6283 C C . GLY B 1 229 ? -5.48 2.879 13.25 1 68.12 229 GLY B C 1
ATOM 6284 O O . GLY B 1 229 ? -6.477 2.549 13.891 1 68.12 229 GLY B O 1
ATOM 6285 N N . VAL B 1 230 ? -4.684 3.768 13.625 1 76.19 230 VAL B N 1
ATOM 6286 C CA . VAL B 1 230 ? -5.027 4.777 14.625 1 76.19 230 VAL B CA 1
ATOM 6287 C C . VAL B 1 230 ? -5.656 5.988 13.945 1 76.19 230 VAL B C 1
ATOM 6289 O O . VAL B 1 230 ? -5.086 6.543 13 1 76.19 230 VAL B O 1
ATOM 6292 N N . LYS B 1 231 ? -6.832 6.211 14.422 1 80.25 231 LYS B N 1
ATOM 6293 C CA . LYS B 1 231 ? -7.586 7.336 13.875 1 80.25 231 LYS B CA 1
ATOM 6294 C C . LYS B 1 231 ? -7.219 8.633 14.586 1 80.25 231 LYS B C 1
ATOM 6296 O O . LYS B 1 231 ? -7.031 8.648 15.805 1 80.25 231 LYS B O 1
ATOM 6301 N N . SER B 1 232 ? -6.98 9.695 13.781 1 88.31 232 SER B N 1
ATOM 6302 C CA . SER B 1 232 ? -6.77 11.031 14.344 1 88.31 232 SER B CA 1
ATOM 6303 C C . SER B 1 232 ? -7.691 12.055 13.688 1 88.31 232 SER B C 1
ATOM 6305 O O . SER B 1 232 ? -7.926 12.008 12.484 1 88.31 232 SER B O 1
ATOM 6307 N N . TYR B 1 233 ? -8.266 12.93 14.562 1 91.12 233 TYR B N 1
ATOM 6308 C CA . TYR B 1 233 ? -8.945 14.109 14.031 1 91.12 233 TYR B CA 1
ATOM 6309 C C . TYR B 1 233 ? -7.945 15.203 13.672 1 91.12 233 TYR B C 1
ATOM 6311 O O . TYR B 1 233 ? -7.137 15.617 14.508 1 91.12 233 TYR B O 1
ATOM 6319 N N . ILE B 1 234 ? -8.008 15.602 12.438 1 94.81 234 ILE B N 1
ATOM 6320 C CA . ILE B 1 234 ? -6.988 16.547 11.969 1 94.81 234 ILE B CA 1
ATOM 6321 C C . ILE B 1 234 ? -7.66 17.781 11.383 1 94.81 234 ILE B C 1
ATOM 6323 O O . ILE B 1 234 ? -8.648 17.688 10.656 1 94.81 234 ILE B O 1
ATOM 6327 N N . LEU B 1 235 ? -7.27 18.922 11.805 1 97.81 235 LEU B N 1
ATOM 6328 C CA . LEU B 1 235 ? -7.66 20.203 11.203 1 97.81 235 LEU B CA 1
ATOM 6329 C C . LEU B 1 235 ? -6.574 20.719 10.266 1 97.81 235 LEU B C 1
ATOM 6331 O O . LEU B 1 235 ? -5.426 20.906 10.688 1 97.81 235 LEU B O 1
ATOM 6335 N N . CYS B 1 236 ? -6.902 20.938 9.016 1 97.31 236 CYS B N 1
ATOM 6336 C CA . CYS B 1 236 ? -5.941 21.375 8.008 1 97.31 236 CYS B CA 1
ATOM 6337 C C . CYS B 1 236 ? -6.434 22.625 7.293 1 97.31 236 CYS B C 1
ATOM 6339 O O . CYS B 1 236 ? -7.629 22.922 7.293 1 97.31 236 CYS B O 1
ATOM 6341 N N . ASP B 1 237 ? -5.488 23.375 6.789 1 97.31 237 ASP B N 1
ATOM 6342 C CA . ASP B 1 237 ? -5.812 24.375 5.773 1 97.31 237 ASP B CA 1
ATOM 6343 C C . ASP B 1 237 ? -6.359 23.719 4.512 1 97.31 237 ASP B C 1
ATOM 6345 O O . ASP B 1 237 ? -5.73 22.812 3.953 1 97.31 237 ASP B O 1
ATOM 6349 N N . SER B 1 238 ? -7.488 24.141 4.062 1 95.56 238 SER B N 1
ATOM 6350 C CA . SER B 1 238 ? -8.172 23.469 2.961 1 95.56 238 SER B CA 1
ATOM 6351 C C . SER B 1 238 ? -7.367 23.578 1.668 1 95.56 238 SER B C 1
ATOM 6353 O O . SER B 1 238 ? -7.387 22.656 0.847 1 95.56 238 SER B O 1
ATOM 6355 N N . ASP B 1 239 ? -6.723 24.594 1.5 1 92.56 239 ASP B N 1
ATOM 6356 C CA . ASP B 1 239 ? -6.031 24.859 0.241 1 92.56 239 ASP B CA 1
ATOM 6357 C C . ASP B 1 239 ? -4.676 24.156 0.204 1 92.56 239 ASP B C 1
ATOM 6359 O O . ASP B 1 239 ? -4.34 23.5 -0.785 1 92.56 239 ASP B O 1
ATOM 6363 N N . THR B 1 240 ? -3.924 24.25 1.272 1 91.94 240 THR B N 1
ATOM 6364 C CA . THR B 1 240 ? -2.537 23.797 1.269 1 91.94 240 THR B CA 1
ATOM 6365 C C . THR B 1 240 ? -2.42 22.406 1.866 1 91.94 240 THR B C 1
ATOM 6367 O O . THR B 1 240 ? -1.462 21.688 1.585 1 91.94 240 THR B O 1
ATOM 6370 N N . GLY B 1 241 ? -3.287 22.062 2.707 1 94.38 241 GLY B N 1
ATOM 6371 C CA . GLY B 1 241 ? -3.182 20.797 3.424 1 94.38 241 GLY B CA 1
ATOM 6372 C C . GLY B 1 241 ? -2.312 20.891 4.664 1 94.38 241 GLY B C 1
ATOM 6373 O O . GLY B 1 241 ? -2.061 19.891 5.328 1 94.38 241 GLY B O 1
ATOM 6374 N N . TYR B 1 242 ? -1.832 22.109 5.012 1 97.38 242 TYR B N 1
ATOM 6375 C CA . TYR B 1 242 ? -1.058 22.312 6.23 1 97.38 242 TYR B CA 1
ATOM 6376 C C . TYR B 1 242 ? -1.826 21.828 7.449 1 97.38 242 TYR B C 1
ATOM 6378 O O . TYR B 1 242 ? -2.971 22.219 7.676 1 97.38 242 TYR B O 1
ATOM 6386 N N . CYS B 1 243 ? -1.211 20.938 8.18 1 97.94 243 CYS B N 1
ATOM 6387 C CA . CYS B 1 243 ? -1.837 20.438 9.398 1 97.94 243 CYS B CA 1
ATOM 6388 C C . CYS B 1 243 ? -1.7 21.438 10.539 1 97.94 243 CYS B C 1
ATOM 6390 O O . CYS B 1 243 ? -0.603 21.656 11.055 1 97.94 243 CYS B O 1
ATOM 6392 N N . PHE B 1 244 ? -2.771 22 10.969 1 98.31 244 PHE B N 1
ATOM 6393 C CA . PHE B 1 244 ? -2.762 23.016 12.023 1 98.31 244 PHE B CA 1
ATOM 6394 C C . PHE B 1 244 ? -2.869 22.359 13.398 1 98.31 244 PHE B C 1
ATOM 6396 O O . PHE B 1 244 ? -2.191 22.781 14.336 1 98.31 244 PHE B O 1
ATOM 6403 N N . ASN B 1 245 ? -3.701 21.406 13.469 1 97.81 245 ASN B N 1
ATOM 6404 C CA . ASN B 1 245 ? -3.973 20.734 14.734 1 97.81 245 ASN B CA 1
ATOM 6405 C C . ASN B 1 245 ? -4.398 19.281 14.516 1 97.81 245 ASN B C 1
ATOM 6407 O O . ASN B 1 245 ? -4.883 18.938 13.438 1 97.81 245 ASN B O 1
ATOM 6411 N N . MET B 1 246 ? -4.137 18.5 15.523 1 95.5 246 MET B N 1
ATOM 6412 C CA . MET B 1 246 ? -4.527 17.109 15.422 1 95.5 246 MET B CA 1
ATOM 6413 C C . MET B 1 246 ? -4.82 16.531 16.797 1 95.5 246 MET B C 1
ATOM 6415 O O . MET B 1 246 ? -4.219 16.938 17.797 1 95.5 246 MET B O 1
ATOM 6419 N N . LYS B 1 247 ? -5.75 15.594 16.859 1 91.88 247 LYS B N 1
ATOM 6420 C CA . LYS B 1 247 ? -6.129 14.898 18.078 1 91.88 247 LYS B CA 1
ATOM 6421 C C . LYS B 1 247 ? -6.367 13.414 17.812 1 91.88 247 LYS B C 1
ATOM 6423 O O . LYS B 1 247 ? -7.383 13.039 17.234 1 91.88 247 LYS B O 1
ATOM 6428 N N . PRO B 1 248 ? -5.391 12.562 18.234 1 88.44 248 PRO B N 1
ATOM 6429 C CA . PRO B 1 248 ? -5.602 11.125 18.062 1 88.44 248 PRO B CA 1
ATOM 6430 C C . PRO B 1 248 ? -6.785 10.609 18.875 1 88.44 248 PRO B C 1
ATOM 6432 O O . PRO B 1 248 ? -7.008 11.055 20.016 1 88.44 248 PRO B O 1
ATOM 6435 N N . TYR B 1 249 ? -7.488 9.688 18.312 1 81.19 249 TYR B N 1
ATOM 6436 C CA . TYR B 1 249 ? -8.633 9.086 18.969 1 81.19 249 TYR B CA 1
ATOM 6437 C C . TYR B 1 249 ? -8.203 7.914 19.844 1 81.19 249 TYR B C 1
ATOM 6439 O O . TYR B 1 249 ? -7.605 6.953 19.359 1 81.19 249 TYR B O 1
ATOM 6447 N N . CYS B 1 250 ? -8.406 8.016 21.109 1 75.69 250 CYS B N 1
ATOM 6448 C CA . CYS B 1 250 ? -8.008 6.953 22.016 1 75.69 250 CYS B CA 1
ATOM 6449 C C . CYS B 1 250 ? -9.203 6.418 22.797 1 75.69 250 CYS B C 1
ATOM 6451 O O . CYS B 1 250 ? -9.062 5.922 23.906 1 75.69 250 CYS B O 1
ATOM 6453 N N . GLY B 1 251 ? -10.32 6.422 22.203 1 63.91 251 GLY B N 1
ATOM 6454 C CA . GLY B 1 251 ? -11.5 5.891 22.875 1 63.91 251 GLY B CA 1
ATOM 6455 C C . GLY B 1 251 ? -12.07 6.832 23.906 1 63.91 251 GLY B C 1
ATOM 6456 O O . GLY B 1 251 ? -12.984 6.469 24.656 1 63.91 251 GLY B O 1
ATOM 6457 N N . GLU B 1 252 ? -11.547 7.977 24 1 61.69 252 GLU B N 1
ATOM 6458 C CA . GLU B 1 252 ? -11.984 8.906 25.031 1 61.69 252 GLU B CA 1
ATOM 6459 C C . GLU B 1 252 ? -13.422 9.352 24.797 1 61.69 252 GLU B C 1
ATOM 6461 O O . GLU B 1 252 ? -13.93 9.266 23.672 1 61.69 252 GLU B O 1
ATOM 6466 N N . SER B 1 253 ? -13.977 9.773 25.812 1 62.03 253 SER B N 1
ATOM 6467 C CA . SER B 1 253 ? -15.391 10.078 26 1 62.03 253 SER B CA 1
ATOM 6468 C C . SER B 1 253 ? -15.734 11.469 25.469 1 62.03 253 SER B C 1
ATOM 6470 O O . SER B 1 253 ? -16.891 11.875 25.469 1 62.03 253 SER B O 1
ATOM 6472 N N . ALA B 1 254 ? -14.758 12.18 24.922 1 72.19 254 ALA B N 1
ATOM 6473 C CA . ALA B 1 254 ? -15.148 13.516 24.5 1 72.19 254 ALA B CA 1
ATOM 6474 C C . ALA B 1 254 ? -16.141 13.445 23.344 1 72.19 254 ALA B C 1
ATOM 6476 O O . ALA B 1 254 ? -16.047 12.562 22.484 1 72.19 254 ALA B O 1
ATOM 6477 N N . THR B 1 255 ? -17.094 14.344 23.422 1 80.88 255 THR B N 1
ATOM 6478 C CA . THR B 1 255 ? -18.062 14.422 22.344 1 80.88 255 THR B CA 1
ATOM 6479 C C . THR B 1 255 ? -17.422 14.953 21.078 1 80.88 255 THR B C 1
ATOM 6481 O O . THR B 1 255 ? -16.375 15.609 21.125 1 80.88 255 THR B O 1
ATOM 6484 N N . LEU B 1 256 ? -17.922 14.711 20.047 1 82.88 256 LEU B N 1
ATOM 6485 C CA . LEU B 1 256 ? -17.406 15.172 18.766 1 82.88 256 LEU B CA 1
ATOM 6486 C C . LEU B 1 256 ? -17.406 16.688 18.688 1 82.88 256 LEU B C 1
ATOM 6488 O O . LEU B 1 256 ? -16.484 17.297 18.141 1 82.88 256 LEU B O 1
ATOM 6492 N N . GLY B 1 257 ? -18.5 17.312 19.234 1 86.88 257 GLY B N 1
ATOM 6493 C CA . GLY B 1 257 ? -18.562 18.766 19.266 1 86.88 257 GLY B CA 1
ATOM 6494 C C . GLY B 1 257 ? -17.406 19.391 20.016 1 86.88 257 GLY B C 1
ATOM 6495 O O . GLY B 1 257 ? -16.812 20.359 19.562 1 86.88 257 GLY B O 1
ATOM 6496 N N . ASP B 1 258 ? -17.094 18.797 21.094 1 89.88 258 ASP B N 1
ATOM 6497 C CA . ASP B 1 258 ? -15.984 19.297 21.891 1 89.88 258 ASP B CA 1
ATOM 6498 C C . ASP B 1 258 ? -14.656 19.125 21.156 1 89.88 258 ASP B C 1
ATOM 6500 O O . ASP B 1 258 ? -13.766 19.969 21.25 1 89.88 258 ASP B O 1
ATOM 6504 N N . THR B 1 259 ? -14.555 18.031 20.531 1 91.06 259 THR B N 1
ATOM 6505 C CA . THR B 1 259 ? -13.352 17.75 19.766 1 91.06 259 THR B CA 1
ATOM 6506 C C . THR B 1 259 ? -13.141 18.797 18.672 1 91.06 259 THR B C 1
ATOM 6508 O O . THR B 1 259 ? -12.031 19.297 18.484 1 91.06 259 THR B O 1
ATOM 6511 N N . VAL B 1 260 ? -14.219 19.156 18.031 1 93.88 260 VAL B N 1
ATOM 6512 C CA . VAL B 1 260 ? -14.148 20.125 16.938 1 93.88 260 VAL B CA 1
ATOM 6513 C C . VAL B 1 260 ? -13.719 21.484 17.5 1 93.88 260 VAL B C 1
ATOM 6515 O O . VAL B 1 260 ? -12.805 22.125 16.953 1 93.88 260 VAL B O 1
ATOM 6518 N N . VAL B 1 261 ? -14.336 21.891 18.562 1 93.69 261 VAL B N 1
ATOM 6519 C CA . VAL B 1 261 ? -14.023 23.188 19.156 1 93.69 261 VAL B CA 1
ATOM 6520 C C . VAL B 1 261 ? -12.586 23.188 19.656 1 93.69 261 VAL B C 1
ATOM 6522 O O . VAL B 1 261 ? -11.875 24.172 19.516 1 93.69 261 VAL B O 1
ATOM 6525 N N . SER B 1 262 ? -12.211 22.078 20.203 1 93.38 262 SER B N 1
ATOM 6526 C CA . SER B 1 262 ? -10.844 21.969 20.703 1 93.38 262 SER B CA 1
ATOM 6527 C C . SER B 1 262 ? -9.836 22.078 19.562 1 93.38 262 SER B C 1
ATOM 6529 O O . SER B 1 262 ? -8.758 22.641 19.719 1 93.38 262 SER B O 1
ATOM 6531 N N . LEU B 1 263 ? -10.133 21.531 18.438 1 95.94 263 LEU B N 1
ATOM 6532 C CA . LEU B 1 263 ? -9.242 21.531 17.281 1 95.94 263 LEU B CA 1
ATOM 6533 C C . LEU B 1 263 ? -9.078 22.938 16.734 1 95.94 263 LEU B C 1
ATOM 6535 O O . LEU B 1 263 ? -8.023 23.281 16.188 1 95.94 263 LEU B O 1
ATOM 6539 N N . LEU B 1 264 ? -10.086 23.797 16.844 1 96.88 264 LEU B N 1
ATOM 6540 C CA . LEU B 1 264 ? -10.016 25.172 16.359 1 96.88 264 LEU B CA 1
ATOM 6541 C C . LEU B 1 264 ? -8.977 25.984 17.141 1 96.88 264 LEU B C 1
ATOM 6543 O O . LEU B 1 264 ? -8.289 26.828 16.562 1 96.88 264 LEU B O 1
ATOM 6547 N N . ASP B 1 265 ? -8.891 25.688 18.438 1 95.38 265 ASP B N 1
ATOM 6548 C CA . ASP B 1 265 ? -7.922 26.375 19.297 1 95.38 265 ASP B CA 1
ATOM 6549 C C . ASP B 1 265 ? -7.988 27.875 19.109 1 95.38 265 ASP B C 1
ATOM 6551 O O . ASP B 1 265 ? -9.062 28.484 19.219 1 95.38 265 ASP B O 1
ATOM 6555 N N . ARG B 1 266 ? -6.941 28.578 18.703 1 95.44 266 ARG B N 1
ATOM 6556 C CA . ARG B 1 266 ? -6.871 30.031 18.641 1 95.44 266 ARG B CA 1
ATOM 6557 C C . ARG B 1 266 ? -7.566 30.562 17.375 1 95.44 266 ARG B C 1
ATOM 6559 O O . ARG B 1 266 ? -7.66 31.766 17.172 1 95.44 266 ARG B O 1
ATOM 6566 N N . LEU B 1 267 ? -8.047 29.672 16.531 1 97.12 267 LEU B N 1
ATOM 6567 C CA . LEU B 1 267 ? -8.688 30.109 15.297 1 97.12 267 LEU B CA 1
ATOM 6568 C C . LEU B 1 267 ? -10.109 30.594 15.562 1 97.12 267 LEU B C 1
ATOM 6570 O O . LEU B 1 267 ? -10.688 31.312 14.75 1 97.12 267 LEU B O 1
ATOM 6574 N N . ALA B 1 268 ? -10.648 30.109 16.641 1 96.19 268 ALA B N 1
ATOM 6575 C CA . ALA B 1 268 ? -12 30.531 17 1 96.19 268 ALA B CA 1
ATOM 6576 C C . ALA B 1 268 ? -12.086 32.031 17.172 1 96.19 268 ALA B C 1
ATOM 6578 O O . ALA B 1 268 ? -11.18 32.656 17.719 1 96.19 268 ALA B O 1
ATOM 6579 N N . GLY B 1 269 ? -13.148 32.625 16.656 1 95.69 269 GLY B N 1
ATOM 6580 C CA . GLY B 1 269 ? -13.398 34.031 16.859 1 95.69 269 GLY B CA 1
ATOM 6581 C C . GLY B 1 269 ? -12.891 34.906 15.734 1 95.69 269 GLY B C 1
ATOM 6582 O O . GLY B 1 269 ? -13.016 36.125 15.789 1 95.69 269 GLY B O 1
ATOM 6583 N N . HIS B 1 270 ? -12.422 34.281 14.703 1 97.06 270 HIS B N 1
ATOM 6584 C CA . HIS B 1 270 ? -11.758 35.094 13.688 1 97.06 270 HIS B CA 1
ATOM 6585 C C . HIS B 1 270 ? -12.414 34.906 12.32 1 97.06 270 HIS B C 1
ATOM 6587 O O . HIS B 1 270 ? -11.797 35.188 11.297 1 97.06 270 HIS B O 1
ATOM 6593 N N . GLY B 1 271 ? -13.617 34.375 12.281 1 97.5 271 GLY B N 1
ATOM 6594 C CA . GLY B 1 271 ? -14.406 34.312 11.055 1 97.5 271 GLY B CA 1
ATOM 6595 C C . GLY B 1 271 ? -13.977 33.219 10.102 1 97.5 271 GLY B C 1
ATOM 6596 O O . GLY B 1 271 ? -14.07 33.375 8.883 1 97.5 271 GLY B O 1
ATOM 6597 N N . TYR B 1 272 ? -13.422 32.188 10.523 1 98 272 TYR B N 1
ATOM 6598 C CA . TYR B 1 272 ? -13.016 31.062 9.68 1 98 272 TYR B CA 1
ATOM 6599 C C . TYR B 1 272 ? -14.227 30.312 9.125 1 98 272 TYR B C 1
ATOM 6601 O O . TYR B 1 272 ? -15.305 30.359 9.719 1 98 272 TYR B O 1
ATOM 6609 N N . ARG B 1 273 ? -14.031 29.703 8 1 97.94 273 ARG B N 1
ATOM 6610 C CA . ARG B 1 273 ? -15 28.812 7.363 1 97.94 273 ARG B CA 1
ATOM 6611 C C . ARG B 1 273 ? -14.562 27.359 7.473 1 97.94 273 ARG B C 1
ATOM 6613 O O . ARG B 1 273 ? -13.602 26.953 6.824 1 97.94 273 ARG B O 1
ATOM 6620 N N . LEU B 1 274 ? -15.281 26.641 8.242 1 98 274 LEU B N 1
ATOM 6621 C CA . LEU B 1 274 ? -14.914 25.266 8.555 1 98 274 LEU B CA 1
ATOM 6622 C C . LEU B 1 274 ? -15.719 24.281 7.715 1 98 274 LEU B C 1
ATOM 6624 O O . LEU B 1 274 ? -16.953 24.344 7.68 1 98 274 LEU B O 1
ATOM 6628 N N . PHE B 1 275 ? -15.047 23.438 7.016 1 97.62 275 PHE B N 1
ATOM 6629 C CA . PHE B 1 275 ? -15.68 22.391 6.223 1 97.62 275 PHE B CA 1
ATOM 6630 C C . PHE B 1 275 ? -15.5 21.031 6.891 1 97.62 275 PHE B C 1
ATOM 6632 O O . PHE B 1 275 ? -14.391 20.672 7.293 1 97.62 275 PHE B O 1
ATOM 6639 N N . MET B 1 276 ? -16.594 20.281 7.047 1 93.62 276 MET B N 1
ATOM 6640 C CA . MET B 1 276 ? -16.562 18.984 7.723 1 93.62 276 MET B CA 1
ATOM 6641 C C . MET B 1 276 ? -17.516 18 7.047 1 93.62 276 MET B C 1
ATOM 6643 O O . MET B 1 276 ? -18.406 18.406 6.309 1 93.62 276 MET B O 1
ATOM 6647 N N . ASP B 1 277 ? -17.281 16.734 7.355 1 88.38 277 ASP B N 1
ATOM 6648 C CA . ASP B 1 277 ? -18.125 15.695 6.762 1 88.38 277 ASP B CA 1
ATOM 6649 C C . ASP B 1 277 ? -19.312 15.367 7.664 1 88.38 277 ASP B C 1
ATOM 6651 O O . ASP B 1 277 ? -19.484 15.992 8.711 1 88.38 277 ASP B O 1
ATOM 6655 N N . ASN B 1 278 ? -20.125 14.383 7.289 1 86.12 278 ASN B N 1
ATOM 6656 C CA . ASN B 1 278 ? -21.406 14.086 7.922 1 86.12 278 ASN B CA 1
ATOM 6657 C C . ASN B 1 278 ? -21.234 13.492 9.312 1 86.12 278 ASN B C 1
ATOM 6659 O O . ASN B 1 278 ? -22.156 13.516 10.133 1 86.12 278 ASN B O 1
ATOM 6663 N N . LEU B 1 279 ? -20.047 13.07 9.57 1 80 279 LEU B N 1
ATOM 6664 C CA . LEU B 1 279 ? -19.781 12.516 10.891 1 80 279 LEU B CA 1
ATOM 6665 C C . LEU B 1 279 ? -19.859 13.594 11.961 1 80 279 LEU B C 1
ATOM 6667 O O . LEU B 1 279 ? -20.359 13.359 13.055 1 80 279 LEU B O 1
ATOM 6671 N N . TYR B 1 280 ? -19.453 14.727 11.617 1 83.75 280 TYR B N 1
ATOM 6672 C CA . TYR B 1 280 ? -19.25 15.781 12.602 1 83.75 280 TYR B CA 1
ATOM 6673 C C . TYR B 1 280 ? -20.469 16.703 12.695 1 83.75 280 TYR B C 1
ATOM 6675 O O . TYR B 1 280 ? -20.797 17.188 13.773 1 83.75 280 TYR B O 1
ATOM 6683 N N . ASN B 1 281 ? -21.109 16.828 11.695 1 90.31 281 ASN B N 1
ATOM 6684 C CA . ASN B 1 281 ? -22.031 17.938 11.57 1 90.31 281 ASN B CA 1
ATOM 6685 C C . ASN B 1 281 ? -23.359 17.641 12.266 1 90.31 281 ASN B C 1
ATOM 6687 O O . ASN B 1 281 ? -23.875 16.531 12.172 1 90.31 281 ASN B O 1
ATOM 6691 N N . SER B 1 282 ? -23.844 18.562 12.938 1 92.25 282 SER B N 1
ATOM 6692 C CA . SER B 1 282 ? -25.172 18.672 13.516 1 92.25 282 SER B CA 1
ATOM 6693 C C . SER B 1 282 ? -25.641 20.125 13.57 1 92.25 282 SER B C 1
ATOM 6695 O O . SER B 1 282 ? -24.828 21.047 13.562 1 92.25 282 SER B O 1
ATOM 6697 N N . VAL B 1 283 ? -26.969 20.297 13.57 1 93.81 283 VAL B N 1
ATOM 6698 C CA . VAL B 1 283 ? -27.516 21.656 13.609 1 93.81 283 VAL B CA 1
ATOM 6699 C C . VAL B 1 283 ? -27.047 22.359 14.875 1 93.81 283 VAL B C 1
ATOM 6701 O O . VAL B 1 283 ? -26.641 23.531 14.836 1 93.81 283 VAL B O 1
ATOM 6704 N N . ARG B 1 284 ? -27.016 21.672 15.914 1 92.69 284 ARG B N 1
ATOM 6705 C CA . ARG B 1 284 ? -26.594 22.234 17.203 1 92.69 284 ARG B CA 1
ATOM 6706 C C . ARG B 1 284 ? -25.125 22.641 17.141 1 92.69 284 ARG B C 1
ATOM 6708 O O . ARG B 1 284 ? -24.766 23.703 17.656 1 92.69 284 ARG B O 1
ATOM 6715 N N . LEU B 1 285 ? -24.312 21.812 16.641 1 94 285 LEU B N 1
ATOM 6716 C CA . LEU B 1 285 ? -22.891 22.125 16.531 1 94 285 LEU B CA 1
ATOM 6717 C C . LEU B 1 285 ? -22.672 23.359 15.648 1 94 285 LEU B C 1
ATOM 6719 O O . LEU B 1 285 ? -21.828 24.188 15.945 1 94 285 LEU B O 1
ATOM 6723 N N . CYS B 1 286 ? -23.438 23.516 14.625 1 95.56 286 CYS B N 1
ATOM 6724 C CA . CYS B 1 286 ? -23.344 24.656 13.734 1 95.56 286 CYS B CA 1
ATOM 6725 C C . CYS B 1 286 ? -23.641 25.953 14.477 1 95.56 286 CYS B C 1
ATOM 6727 O O . CYS B 1 286 ? -22.922 26.953 14.312 1 95.56 286 CYS B O 1
ATOM 6729 N N . GLU B 1 287 ? -24.688 25.875 15.211 1 95.25 287 GLU B N 1
ATOM 6730 C CA . GLU B 1 287 ? -25.047 27.047 16 1 95.25 287 GLU B CA 1
ATOM 6731 C C . GLU B 1 287 ? -23.969 27.391 17.016 1 95.25 287 GLU B C 1
ATOM 6733 O O . GLU B 1 287 ? -23.641 28.562 17.219 1 95.25 287 GLU B O 1
ATOM 6738 N N . ARG B 1 288 ? -23.453 26.406 17.594 1 95 288 ARG B N 1
ATOM 6739 C CA . ARG B 1 288 ? -22.375 26.578 18.578 1 95 288 ARG B CA 1
ATOM 6740 C C . ARG B 1 288 ? -21.156 27.219 17.922 1 95 288 ARG B C 1
ATOM 6742 O O . ARG B 1 288 ? -20.531 28.109 18.5 1 95 288 ARG B O 1
ATOM 6749 N N . LEU B 1 289 ? -20.781 26.75 16.828 1 96.38 289 LEU B N 1
ATOM 6750 C CA . LEU B 1 289 ? -19.625 27.266 16.109 1 96.38 289 LEU B CA 1
ATOM 6751 C C . LEU B 1 289 ? -19.859 28.703 15.648 1 96.38 289 LEU B C 1
ATOM 6753 O O . LEU B 1 289 ? -18.938 29.516 15.648 1 96.38 289 LEU B O 1
ATOM 6757 N N . LEU B 1 290 ? -21.078 28.969 15.25 1 96 290 LEU B N 1
ATOM 6758 C CA . LEU B 1 290 ? -21.422 30.344 14.875 1 96 290 LEU B CA 1
ATOM 6759 C C . LEU B 1 290 ? -21.234 31.297 16.062 1 96 290 LEU B C 1
ATOM 6761 O O . LEU B 1 290 ? -20.828 32.438 15.883 1 96 290 LEU B O 1
ATOM 6765 N N . ASP B 1 291 ? -21.531 30.828 17.234 1 95 291 ASP B N 1
ATOM 6766 C CA . ASP B 1 291 ? -21.375 31.609 18.453 1 95 291 ASP B CA 1
ATOM 6767 C C . ASP B 1 291 ? -19.922 32 18.688 1 95 291 ASP B C 1
ATOM 6769 O O . ASP B 1 291 ? -19.625 33.031 19.297 1 95 291 ASP B O 1
ATOM 6773 N N . VAL B 1 292 ? -19.078 31.156 18.219 1 95.56 292 VAL B N 1
ATOM 6774 C CA . VAL B 1 292 ? -17.656 31.453 18.375 1 95.56 292 VAL B CA 1
ATOM 6775 C C . VAL B 1 292 ? -17.094 32 17.078 1 95.56 292 VAL B C 1
ATOM 6777 O O . VAL B 1 292 ? -15.898 31.859 16.781 1 95.56 292 VAL B O 1
ATOM 6780 N N . LYS B 1 293 ? -17.984 32.531 16.203 1 96.81 293 LYS B N 1
ATOM 6781 C CA . LYS B 1 293 ? -17.672 33.25 14.977 1 96.81 293 LYS B CA 1
ATOM 6782 C C . LYS B 1 293 ? -16.938 32.344 13.984 1 96.81 293 LYS B C 1
ATOM 6784 O O . LYS B 1 293 ? -15.906 32.75 13.422 1 96.81 293 LYS B O 1
ATOM 6789 N N . THR B 1 294 ? -17.328 31.172 13.875 1 97.31 294 THR B N 1
ATOM 6790 C CA . THR B 1 294 ? -16.828 30.219 12.891 1 97.31 294 THR B CA 1
ATOM 6791 C C . THR B 1 294 ? -17.969 29.703 12.023 1 97.31 294 THR B C 1
ATOM 6793 O O . THR B 1 294 ? -18.953 29.188 12.539 1 97.31 294 THR B O 1
ATOM 6796 N N . HIS B 1 295 ? -17.844 29.906 10.805 1 97.69 295 HIS B N 1
ATOM 6797 C CA . HIS B 1 295 ? -18.828 29.391 9.859 1 97.69 295 HIS B CA 1
ATOM 6798 C C . HIS B 1 295 ? -18.609 27.891 9.602 1 97.69 295 HIS B C 1
ATOM 6800 O O . HIS B 1 295 ? -17.516 27.375 9.828 1 97.69 295 HIS B O 1
ATOM 6806 N N . VAL B 1 296 ? -19.672 27.234 9.094 1 96.81 296 VAL B N 1
ATOM 6807 C CA . VAL B 1 296 ? -19.562 25.797 8.844 1 96.81 296 VAL B CA 1
ATOM 6808 C C . VAL B 1 296 ? -20.281 25.453 7.539 1 96.81 296 VAL B C 1
ATOM 6810 O O . VAL B 1 296 ? -21.281 26.062 7.191 1 96.81 296 VAL B O 1
ATOM 6813 N N . CYS B 1 297 ? -19.703 24.578 6.836 1 97.19 297 CYS B N 1
ATOM 6814 C CA . CYS B 1 297 ? -20.328 23.969 5.668 1 97.19 297 CYS B CA 1
ATOM 6815 C C . CYS B 1 297 ? -19.953 22.5 5.559 1 97.19 297 CYS B C 1
ATOM 6817 O O . CYS B 1 297 ? -18.797 22.141 5.711 1 97.19 297 CYS B O 1
ATOM 6819 N N . GLY B 1 298 ? -20.922 21.641 5.312 1 95.69 298 GLY B N 1
ATOM 6820 C CA . GLY B 1 298 ? -20.625 20.234 5.152 1 95.69 298 GLY B CA 1
ATOM 6821 C C . GLY B 1 298 ? -21.875 19.391 4.926 1 95.69 298 GLY B C 1
ATOM 6822 O O . GLY B 1 298 ? -22.984 19.922 4.789 1 95.69 298 GLY B O 1
ATOM 6823 N N . THR B 1 299 ? -21.703 18.125 4.805 1 93.75 299 THR B N 1
ATOM 6824 C CA . THR B 1 299 ? -22.828 17.203 4.652 1 93.75 299 THR B CA 1
ATOM 6825 C C . THR B 1 299 ? -23.406 16.828 6.012 1 93.75 299 THR B C 1
ATOM 6827 O O . THR B 1 299 ? -22.734 16.953 7.039 1 93.75 299 THR B O 1
ATOM 6830 N N . ILE B 1 300 ? -24.641 16.5 6.051 1 92.69 300 ILE B N 1
ATOM 6831 C CA . ILE B 1 300 ? -25.297 16.156 7.305 1 92.69 300 ILE B CA 1
ATOM 6832 C C . ILE B 1 300 ? -26.031 14.828 7.156 1 92.69 300 ILE B C 1
ATOM 6834 O O . ILE B 1 300 ? -26.641 14.562 6.117 1 92.69 300 ILE B O 1
ATOM 6838 N N . ARG B 1 301 ? -25.844 13.992 8.086 1 89.12 301 ARG B N 1
ATOM 6839 C CA . ARG B 1 301 ? -26.531 12.703 8.07 1 89.12 301 ARG B CA 1
ATOM 6840 C C . ARG B 1 301 ? -27.891 12.805 8.75 1 89.12 301 ARG B C 1
ATOM 6842 O O . ARG B 1 301 ? -28.281 13.875 9.234 1 89.12 301 ARG B O 1
ATOM 6849 N N . LYS B 1 302 ? -28.578 11.648 8.836 1 87.62 302 LYS B N 1
ATOM 6850 C CA . LYS B 1 302 ? -29.938 11.633 9.367 1 87.62 302 LYS B CA 1
ATOM 6851 C C . LYS B 1 302 ? -29.938 11.797 10.883 1 87.62 302 LYS B C 1
ATOM 6853 O O . LYS B 1 302 ? -29.047 11.273 11.57 1 87.62 302 LYS B O 1
ATOM 6858 N N . ASN B 1 303 ? -30.891 12.555 11.398 1 88.06 303 ASN B N 1
ATOM 6859 C CA . ASN B 1 303 ? -31.188 12.695 12.82 1 88.06 303 ASN B CA 1
ATOM 6860 C C . ASN B 1 303 ? -30.109 13.516 13.523 1 88.06 303 ASN B C 1
ATOM 6862 O O . ASN B 1 303 ? -29.609 13.125 14.586 1 88.06 303 ASN B O 1
ATOM 6866 N N . ARG B 1 304 ? -29.719 14.578 12.844 1 91.25 304 ARG B N 1
ATOM 6867 C CA . ARG B 1 304 ? -28.719 15.484 13.406 1 91.25 304 ARG B CA 1
ATOM 6868 C C . ARG B 1 304 ? -29.297 16.875 13.625 1 91.25 304 ARG B C 1
ATOM 6870 O O . ARG B 1 304 ? -28.594 17.875 13.508 1 91.25 304 ARG B O 1
ATOM 6877 N N . GLY B 1 305 ? -30.609 16.891 13.82 1 89.12 305 GLY B N 1
ATOM 6878 C CA . GLY B 1 305 ? -31.25 18.156 14.133 1 89.12 305 GLY B CA 1
ATOM 6879 C C . GLY B 1 305 ? -31.891 18.812 12.922 1 89.12 305 GLY B C 1
ATOM 6880 O O . GLY B 1 305 ? -32.469 19.906 13.031 1 89.12 305 GLY B O 1
ATOM 6881 N N . GLU B 1 306 ? -31.797 18.234 11.805 1 90.12 306 GLU B N 1
ATOM 6882 C CA . GLU B 1 306 ? -32.438 18.734 10.594 1 90.12 306 GLU B CA 1
ATOM 6883 C C . GLU B 1 306 ? -33.969 18.594 10.672 1 90.12 306 GLU B C 1
ATOM 6885 O O . GLU B 1 306 ? -34.469 17.734 11.391 1 90.12 306 GLU B O 1
ATOM 6890 N N . PRO B 1 307 ? -34.656 19.438 9.953 1 92 307 PRO B N 1
ATOM 6891 C CA . PRO B 1 307 ? -36.125 19.312 9.953 1 92 307 PRO B CA 1
ATOM 6892 C C . PRO B 1 307 ? -36.594 18.047 9.227 1 92 307 PRO B C 1
ATOM 6894 O O . PRO B 1 307 ? -35.938 17.594 8.289 1 92 307 PRO B O 1
ATOM 6897 N N . PRO B 1 308 ? -37.781 17.562 9.609 1 90.12 308 PRO B N 1
ATOM 6898 C CA . PRO B 1 308 ? -38.281 16.328 9.031 1 90.12 308 PRO B CA 1
ATOM 6899 C C . PRO B 1 308 ? -38.438 16.391 7.516 1 90.12 308 PRO B C 1
ATOM 6901 O O . PRO B 1 308 ? -38.219 15.383 6.832 1 90.12 308 PRO B O 1
ATOM 6904 N N . VAL B 1 309 ? -38.719 17.562 6.984 1 89.62 309 VAL B N 1
ATOM 6905 C CA . VAL B 1 309 ? -38.906 17.719 5.547 1 89.62 309 VAL B CA 1
ATOM 6906 C C . VAL B 1 309 ? -37.625 17.375 4.793 1 89.62 309 VAL B C 1
ATOM 6908 O O . VAL B 1 309 ? -37.688 16.859 3.672 1 89.62 309 VAL B O 1
ATOM 6911 N N . ILE B 1 310 ? -36.594 17.625 5.418 1 92.19 310 ILE B N 1
ATOM 6912 C CA . ILE B 1 310 ? -35.312 17.344 4.793 1 92.19 310 ILE B CA 1
ATOM 6913 C C . ILE B 1 310 ? -34.812 15.977 5.262 1 92.19 310 ILE B C 1
ATOM 6915 O O . ILE B 1 310 ? -34.25 15.211 4.477 1 92.19 310 ILE B O 1
ATOM 6919 N N . ARG B 1 311 ? -34.969 15.656 6.508 1 89.69 311 ARG B N 1
ATOM 6920 C CA . ARG B 1 311 ? -34.531 14.406 7.117 1 89.69 311 ARG B CA 1
ATOM 6921 C C . ARG B 1 311 ? -35.062 13.203 6.352 1 89.69 311 ARG B C 1
ATOM 6923 O O . ARG B 1 311 ? -34.312 12.242 6.098 1 89.69 311 ARG B O 1
ATOM 6930 N N . ASP B 1 312 ? -36.25 13.258 5.93 1 88.94 312 ASP B N 1
ATOM 6931 C CA . ASP B 1 312 ? -36.938 12.086 5.406 1 88.94 312 ASP B CA 1
ATOM 6932 C C . ASP B 1 312 ? -36.938 12.086 3.881 1 88.94 312 ASP B C 1
ATOM 6934 O O . ASP B 1 312 ? -37.562 11.219 3.254 1 88.94 312 ASP B O 1
ATOM 6938 N N . VAL B 1 313 ? -36.25 13.031 3.336 1 89.62 313 VAL B N 1
ATOM 6939 C CA . VAL B 1 313 ? -36.188 13.109 1.881 1 89.62 313 VAL B CA 1
ATOM 6940 C C . VAL B 1 313 ? -35.406 11.914 1.34 1 89.62 313 VAL B C 1
ATOM 6942 O O . VAL B 1 313 ? -34.312 11.602 1.842 1 89.62 313 VAL B O 1
ATOM 6945 N N . ARG B 1 314 ? -35.906 11.172 0.382 1 85.81 314 ARG B N 1
ATOM 6946 C CA . ARG B 1 314 ? -35.25 10.062 -0.31 1 85.81 314 ARG B CA 1
ATOM 6947 C C . ARG B 1 314 ? -35.094 10.375 -1.794 1 85.81 314 ARG B C 1
ATOM 6949 O O . ARG B 1 314 ? -35.594 11.391 -2.285 1 85.81 314 ARG B O 1
ATOM 6956 N N . ASN B 1 315 ? -34.344 9.609 -2.428 1 84.81 315 ASN B N 1
ATOM 6957 C CA . ASN B 1 315 ? -34.062 9.797 -3.848 1 84.81 315 ASN B CA 1
ATOM 6958 C C . ASN B 1 315 ? -35.375 9.922 -4.66 1 84.81 315 ASN B C 1
ATOM 6960 O O . ASN B 1 315 ? -35.438 10.711 -5.605 1 84.81 315 ASN B O 1
ATOM 6964 N N . ALA B 1 316 ? -36.312 9.211 -4.246 1 82.62 316 ALA B N 1
ATOM 6965 C CA . ALA B 1 316 ? -37.562 9.148 -5.004 1 82.62 316 ALA B CA 1
ATOM 6966 C C . ALA B 1 316 ? -38.375 10.438 -4.844 1 82.62 316 ALA B C 1
ATOM 6968 O O . ALA B 1 316 ? -39.219 10.75 -5.668 1 82.62 316 ALA B O 1
ATOM 6969 N N . HIS B 1 317 ? -38.062 11.273 -3.91 1 87.25 317 HIS B N 1
ATOM 6970 C CA . HIS B 1 317 ? -38.844 12.453 -3.594 1 87.25 317 HIS B CA 1
ATOM 6971 C C . HIS B 1 317 ? -38.406 13.664 -4.398 1 87.25 317 HIS B C 1
ATOM 6973 O O . HIS B 1 317 ? -39.125 14.664 -4.484 1 87.25 317 HIS B O 1
ATOM 6979 N N . LEU B 1 318 ? -37.188 13.57 -4.965 1 89.25 318 LEU B N 1
ATOM 6980 C CA . LEU B 1 318 ? -36.625 14.703 -5.688 1 89.25 318 LEU B CA 1
ATOM 6981 C C . LEU B 1 318 ? -36.219 14.297 -7.102 1 89.25 318 LEU B C 1
ATOM 6983 O O . LEU B 1 318 ? -35.719 13.195 -7.312 1 89.25 318 LEU B O 1
ATOM 6987 N N . ARG B 1 319 ? -36.531 15.164 -8.078 1 88.81 319 ARG B N 1
ATOM 6988 C CA . ARG B 1 319 ? -35.969 14.984 -9.422 1 88.81 319 ARG B CA 1
ATOM 6989 C C . ARG B 1 319 ? -34.5 15.367 -9.461 1 88.81 319 ARG B C 1
ATOM 6991 O O . ARG B 1 319 ? -34.031 16.125 -8.617 1 88.81 319 ARG B O 1
ATOM 6998 N N . ILE B 1 320 ? -33.844 14.852 -10.383 1 88 320 ILE B N 1
ATOM 6999 C CA . ILE B 1 320 ? -32.438 15.172 -10.523 1 88 320 ILE B CA 1
ATOM 7000 C C . ILE B 1 320 ? -32.25 16.672 -10.719 1 88 320 ILE B C 1
ATOM 7002 O O . ILE B 1 320 ? -32.906 17.281 -11.57 1 88 320 ILE B O 1
ATOM 7006 N N . GLY B 1 321 ? -31.5 17.312 -9.883 1 88.75 321 GLY B N 1
ATOM 7007 C CA . GLY B 1 321 ? -31.234 18.734 -9.969 1 88.75 321 GLY B CA 1
ATOM 7008 C C . GLY B 1 321 ? -32.094 19.547 -9.023 1 88.75 321 GLY B C 1
ATOM 7009 O O . GLY B 1 321 ? -31.828 20.734 -8.789 1 88.75 321 GLY B O 1
ATOM 7010 N N . GLU B 1 322 ? -33.094 19 -8.445 1 91.69 322 GLU B N 1
ATOM 7011 C CA . GLU B 1 322 ? -34 19.703 -7.562 1 91.69 322 GLU B CA 1
ATOM 7012 C C . GLU B 1 322 ? -33.438 19.859 -6.16 1 91.69 322 GLU B C 1
ATOM 7014 O O . GLU B 1 322 ? -32.656 19.016 -5.711 1 91.69 322 GLU B O 1
ATOM 7019 N N . THR B 1 323 ? -33.812 21 -5.477 1 93.5 323 THR B N 1
ATOM 7020 C CA . THR B 1 323 ? -33.312 21.281 -4.133 1 93.5 323 THR B CA 1
ATOM 7021 C C . THR B 1 323 ? -34.469 21.609 -3.191 1 93.5 323 THR B C 1
ATOM 7023 O O . THR B 1 323 ? -35.5 22.141 -3.617 1 93.5 323 THR B O 1
ATOM 7026 N N . ILE B 1 324 ? -34.375 21.141 -2 1 94.38 324 ILE B N 1
ATOM 7027 C CA . ILE B 1 324 ? -35.219 21.562 -0.891 1 94.38 324 ILE B CA 1
ATOM 7028 C C . ILE B 1 324 ? -34.375 22.219 0.189 1 94.38 324 ILE B C 1
ATOM 7030 O O . ILE B 1 324 ? -33.344 21.656 0.62 1 94.38 324 ILE B O 1
ATOM 7034 N N . MET B 1 325 ? -34.781 23.438 0.552 1 95.56 325 MET B N 1
ATOM 7035 C CA . MET B 1 325 ? -33.969 24.172 1.522 1 95.56 325 MET B CA 1
ATOM 7036 C C . MET B 1 325 ? -34.844 24.672 2.674 1 95.56 325 MET B C 1
ATOM 7038 O O . MET B 1 325 ? -35.969 25.078 2.465 1 95.56 325 MET B O 1
ATOM 7042 N N . ARG B 1 326 ? -34.375 24.578 3.842 1 95.81 326 ARG B N 1
ATOM 7043 C CA . ARG B 1 326 ? -34.969 25.172 5.043 1 95.81 326 ARG B CA 1
ATOM 7044 C C . ARG B 1 326 ? -33.906 25.859 5.891 1 95.81 326 ARG B C 1
ATOM 7046 O O . ARG B 1 326 ? -32.719 25.516 5.809 1 95.81 326 ARG B O 1
ATOM 7053 N N . HIS B 1 327 ? -34.281 26.859 6.66 1 95.88 327 HIS B N 1
ATOM 7054 C CA . HIS B 1 327 ? -33.344 27.516 7.551 1 95.88 327 HIS B CA 1
ATOM 7055 C C . HIS B 1 327 ? -34 27.953 8.844 1 95.88 327 HIS B C 1
ATOM 7057 O O . HIS B 1 327 ? -35.219 28.156 8.883 1 95.88 327 HIS B O 1
ATOM 7063 N N . ASN B 1 328 ? -33.219 28.094 9.953 1 93.94 328 ASN B N 1
ATOM 7064 C CA . ASN B 1 328 ? -33.719 28.609 11.234 1 93.94 328 ASN B CA 1
ATOM 7065 C C . ASN B 1 328 ? -33.062 29.938 11.594 1 93.94 328 ASN B C 1
ATOM 7067 O O . ASN B 1 328 ? -32.656 30.156 12.742 1 93.94 328 ASN B O 1
ATOM 7071 N N . GLU B 1 329 ? -32.781 30.719 10.531 1 91.25 329 GLU B N 1
ATOM 7072 C CA . GLU B 1 329 ? -32.188 32.031 10.641 1 91.25 329 GLU B CA 1
ATOM 7073 C C . GLU B 1 329 ? -30.672 31.969 10.828 1 91.25 329 GLU B C 1
ATOM 7075 O O . GLU B 1 329 ? -29.938 32.844 10.336 1 91.25 329 GLU B O 1
ATOM 7080 N N . ASN B 1 330 ? -30.234 30.938 11.555 1 94.12 330 ASN B N 1
ATOM 7081 C CA . ASN B 1 330 ? -28.797 30.797 11.805 1 94.12 330 ASN B CA 1
ATOM 7082 C C . ASN B 1 330 ? -28.172 29.75 10.906 1 94.12 330 ASN B C 1
ATOM 7084 O O . ASN B 1 330 ? -27 29.891 10.508 1 94.12 330 ASN B O 1
ATOM 7088 N N . VAL B 1 331 ? -28.922 28.703 10.648 1 95.81 331 VAL B N 1
ATOM 7089 C CA . VAL B 1 331 ? -28.391 27.562 9.922 1 95.81 331 VAL B CA 1
ATOM 7090 C C . VAL B 1 331 ? -29.297 27.234 8.742 1 95.81 331 VAL B C 1
ATOM 7092 O O . VAL B 1 331 ? -30.531 27.266 8.867 1 95.81 331 VAL B O 1
ATOM 7095 N N . MET B 1 332 ? -28.734 27.031 7.621 1 96.69 332 MET B N 1
ATOM 7096 C CA . MET B 1 332 ? -29.469 26.578 6.445 1 96.69 332 MET B CA 1
ATOM 7097 C C . MET B 1 332 ? -29.172 25.109 6.156 1 96.69 332 MET B C 1
ATOM 7099 O O . MET B 1 332 ? -28.016 24.688 6.184 1 96.69 332 MET B O 1
ATOM 7103 N N . VAL B 1 333 ? -30.172 24.297 5.973 1 96.06 333 VAL B N 1
ATOM 7104 C CA . VAL B 1 333 ? -30.047 22.906 5.57 1 96.06 333 VAL B CA 1
ATOM 7105 C C . VAL B 1 333 ? -30.688 22.703 4.195 1 96.06 333 VAL B C 1
ATOM 7107 O O . VAL B 1 333 ? -31.719 23.297 3.895 1 96.06 333 VAL B O 1
ATOM 7110 N N . LEU B 1 334 ? -29.984 21.984 3.396 1 95 334 LEU B N 1
ATOM 7111 C CA . LEU B 1 334 ? -30.422 21.812 2.016 1 95 334 LEU B CA 1
ATOM 7112 C C . LEU B 1 334 ? -30.281 20.359 1.579 1 95 334 LEU B C 1
ATOM 7114 O O . LEU B 1 334 ? -29.328 19.672 1.958 1 95 334 LEU B O 1
ATOM 7118 N N . ALA B 1 335 ? -31.25 19.812 0.846 1 95.44 335 ALA B N 1
ATOM 7119 C CA . ALA B 1 335 ? -31.188 18.516 0.17 1 95.44 335 ALA B CA 1
ATOM 7120 C C . ALA B 1 335 ? -31.172 18.688 -1.346 1 95.44 335 ALA B C 1
ATOM 7122 O O . ALA B 1 335 ? -31.953 19.469 -1.896 1 95.44 335 ALA B O 1
ATOM 7123 N N . TRP B 1 336 ? -30.266 18.094 -1.968 1 94.44 336 TRP B N 1
ATOM 7124 C CA . TRP B 1 336 ? -30.078 18.203 -3.41 1 94.44 336 TRP B CA 1
ATOM 7125 C C . TRP B 1 336 ? -29.953 16.828 -4.051 1 94.44 336 TRP B C 1
ATOM 7127 O O . TRP B 1 336 ? -29.188 15.984 -3.564 1 94.44 336 TRP B O 1
ATOM 7137 N N . ARG B 1 337 ? -30.656 16.641 -5.156 1 93.19 337 ARG B N 1
ATOM 7138 C CA . ARG B 1 337 ? -30.656 15.344 -5.82 1 93.19 337 ARG B CA 1
ATOM 7139 C C . ARG B 1 337 ? -29.719 15.344 -7.023 1 93.19 337 ARG B C 1
ATOM 7141 O O . ARG B 1 337 ? -29.891 16.141 -7.949 1 93.19 337 ARG B O 1
ATOM 7148 N N . ASP B 1 338 ? -28.734 14.539 -6.969 1 88.38 338 ASP B N 1
ATOM 7149 C CA . ASP B 1 338 ? -27.922 14.18 -8.133 1 88.38 338 ASP B CA 1
ATOM 7150 C C . ASP B 1 338 ? -28.125 12.719 -8.508 1 88.38 338 ASP B C 1
ATOM 7152 O O . ASP B 1 338 ? -29.25 12.289 -8.789 1 88.38 338 ASP B O 1
ATOM 7156 N N . LYS B 1 339 ? -27.125 11.922 -8.469 1 79.75 339 LYS B N 1
ATOM 7157 C CA . LYS B 1 339 ? -27.344 10.477 -8.523 1 79.75 339 LYS B CA 1
ATOM 7158 C C . LYS B 1 339 ? -28 9.969 -7.242 1 79.75 339 LYS B C 1
ATOM 7160 O O . LYS B 1 339 ? -28.859 9.094 -7.289 1 79.75 339 LYS B O 1
ATOM 7165 N N . GLN B 1 340 ? -27.547 10.578 -6.211 1 88.25 340 GLN B N 1
ATOM 7166 C CA . GLN B 1 340 ? -28.125 10.375 -4.887 1 88.25 340 GLN B CA 1
ATOM 7167 C C . GLN B 1 340 ? -28.469 11.711 -4.227 1 88.25 340 GLN B C 1
ATOM 7169 O O . GLN B 1 340 ? -27.984 12.758 -4.645 1 88.25 340 GLN B O 1
ATOM 7174 N N . THR B 1 341 ? -29.344 11.602 -3.307 1 91.75 341 THR B N 1
ATOM 7175 C CA . THR B 1 341 ? -29.703 12.805 -2.561 1 91.75 341 THR B CA 1
ATOM 7176 C C . THR B 1 341 ? -28.594 13.164 -1.572 1 91.75 341 THR B C 1
ATOM 7178 O O . THR B 1 341 ? -28.172 12.328 -0.773 1 91.75 341 THR B O 1
ATOM 7181 N N . VAL B 1 342 ? -28.094 14.328 -1.711 1 93.25 342 VAL B N 1
ATOM 7182 C CA . VAL B 1 342 ? -27.078 14.828 -0.801 1 93.25 342 VAL B CA 1
ATOM 7183 C C . VAL B 1 342 ? -27.672 15.898 0.113 1 93.25 342 VAL B C 1
ATOM 7185 O O . VAL B 1 342 ? -28.328 16.828 -0.358 1 93.25 342 VAL B O 1
ATOM 7188 N N . LYS B 1 343 ? -27.547 15.781 1.376 1 95.06 343 LYS B N 1
ATOM 7189 C CA . LYS B 1 343 ? -28.016 16.766 2.35 1 95.06 343 LYS B CA 1
ATOM 7190 C C . LYS B 1 343 ? -26.859 17.594 2.898 1 95.06 343 LYS B C 1
ATOM 7192 O O . LYS B 1 343 ? -25.812 17.047 3.264 1 95.06 343 LYS B O 1
ATOM 7197 N N . MET B 1 344 ? -27.016 18.891 2.932 1 95.88 344 MET B N 1
ATOM 7198 C CA . MET B 1 344 ? -25.953 19.812 3.324 1 95.88 344 MET B CA 1
ATOM 7199 C C . MET B 1 344 ? -26.422 20.719 4.461 1 95.88 344 MET B C 1
ATOM 7201 O O . MET B 1 344 ? -27.609 20.953 4.625 1 95.88 344 MET B O 1
ATOM 7205 N N . VAL B 1 345 ? -25.5 21.156 5.223 1 96.19 345 VAL B N 1
ATOM 7206 C CA . VAL B 1 345 ? -25.719 22.203 6.223 1 96.19 345 VAL B CA 1
ATOM 7207 C C . VAL B 1 345 ? -24.688 23.312 6.031 1 96.19 345 VAL B C 1
ATOM 7209 O O . VAL B 1 345 ? -23.516 23.047 5.715 1 96.19 345 VAL B O 1
ATOM 7212 N N . THR B 1 346 ? -25.109 24.531 6.07 1 96.94 346 THR B N 1
ATOM 7213 C CA . THR B 1 346 ? -24.188 25.656 5.918 1 96.94 346 THR B CA 1
ATOM 7214 C C . THR B 1 346 ? -24.688 26.875 6.695 1 96.94 346 THR B C 1
ATOM 7216 O O . THR B 1 346 ? -25.875 27.016 6.953 1 96.94 346 THR B O 1
ATOM 7219 N N . THR B 1 347 ? -23.797 27.688 7.098 1 97.19 347 THR B N 1
ATOM 7220 C CA . THR B 1 347 ? -24.156 28.891 7.848 1 97.19 347 THR B CA 1
ATOM 7221 C C . THR B 1 347 ? -23.766 30.156 7.074 1 97.19 347 THR B C 1
ATOM 7223 O O . THR B 1 347 ? -24.016 31.266 7.531 1 97.19 347 THR B O 1
ATOM 7226 N N . PHE B 1 348 ? -23.156 30.047 5.859 1 96.25 348 PHE B N 1
ATOM 7227 C CA . PHE B 1 348 ? -22.641 31.281 5.258 1 96.25 348 PHE B CA 1
ATOM 7228 C C . PHE B 1 348 ? -22.938 31.312 3.764 1 96.25 348 PHE B C 1
ATOM 7230 O O . PHE B 1 348 ? -22.672 32.312 3.094 1 96.25 348 PHE B O 1
ATOM 7237 N N . HIS B 1 349 ? -23.531 30.297 3.18 1 95.88 349 HIS B N 1
ATOM 7238 C CA . HIS B 1 349 ? -23.844 30.297 1.756 1 95.88 349 HIS B CA 1
ATOM 7239 C C . HIS B 1 349 ? -25.25 30.828 1.496 1 95.88 349 HIS B C 1
ATOM 7241 O O . HIS B 1 349 ? -26.156 30.609 2.299 1 95.88 349 HIS B O 1
ATOM 7247 N N . GLN B 1 350 ? -25.328 31.422 0.389 1 93.19 350 GLN B N 1
ATOM 7248 C CA . GLN B 1 350 ? -26.656 31.719 -0.139 1 93.19 350 GLN B CA 1
ATOM 7249 C C . GLN B 1 350 ? -27.25 30.5 -0.835 1 93.19 350 GLN B C 1
ATOM 7251 O O . GLN B 1 350 ? -26.531 29.578 -1.206 1 93.19 350 GLN B O 1
ATOM 7256 N N . ASN B 1 351 ? -28.562 30.531 -0.849 1 91.62 351 ASN B N 1
ATOM 7257 C CA . ASN B 1 351 ? -29.234 29.453 -1.567 1 91.62 351 ASN B CA 1
ATOM 7258 C C . ASN B 1 351 ? -29.172 29.656 -3.078 1 91.62 351 ASN B C 1
ATOM 7260 O O . ASN B 1 351 ? -30.188 29.922 -3.713 1 91.62 351 ASN B O 1
ATOM 7264 N N . ASN B 1 352 ? -28.031 29.594 -3.693 1 91.75 352 ASN B N 1
ATOM 7265 C CA . ASN B 1 352 ? -27.859 29.812 -5.125 1 91.75 352 ASN B CA 1
ATOM 7266 C C . ASN B 1 352 ? -27.234 28.594 -5.797 1 91.75 352 ASN B C 1
ATOM 7268 O O . ASN B 1 352 ? -26.656 27.734 -5.125 1 91.75 352 ASN B O 1
ATOM 7272 N N . MET B 1 353 ? -27.484 28.531 -7.055 1 93.31 353 MET B N 1
ATOM 7273 C CA . MET B 1 353 ? -26.938 27.469 -7.879 1 93.31 353 MET B CA 1
ATOM 7274 C C . MET B 1 353 ? -25.734 27.953 -8.672 1 93.31 353 MET B C 1
ATOM 7276 O O . MET B 1 353 ? -25.656 29.125 -9.031 1 93.31 353 MET B O 1
ATOM 7280 N N . GLU B 1 354 ? -24.781 27.078 -8.797 1 92.81 354 GLU B N 1
ATOM 7281 C CA . GLU B 1 354 ? -23.594 27.375 -9.586 1 92.81 354 GLU B CA 1
ATOM 7282 C C . GLU B 1 354 ? -23.422 26.391 -10.734 1 92.81 354 GLU B C 1
ATOM 7284 O O . GLU B 1 354 ? -23.703 25.203 -10.578 1 92.81 354 GLU B O 1
ATOM 7289 N N . ARG B 1 355 ? -22.953 26.969 -11.844 1 91.12 355 ARG B N 1
ATOM 7290 C CA . ARG B 1 355 ? -22.703 26.156 -13.023 1 91.12 355 ARG B CA 1
ATOM 7291 C C . ARG B 1 355 ? -21.297 25.547 -12.977 1 91.12 355 ARG B C 1
ATOM 7293 O O . ARG B 1 355 ? -20.312 26.25 -12.82 1 91.12 355 ARG B O 1
ATOM 7300 N N . VAL B 1 356 ? -21.234 24.219 -12.992 1 89.75 356 VAL B N 1
ATOM 7301 C CA . VAL B 1 356 ? -19.938 23.531 -12.977 1 89.75 356 VAL B CA 1
ATOM 7302 C C . VAL B 1 356 ? -19.844 22.609 -14.188 1 89.75 356 VAL B C 1
ATOM 7304 O O . VAL B 1 356 ? -20.859 22.078 -14.656 1 89.75 356 VAL B O 1
ATOM 7307 N N . GLU B 1 357 ? -18.625 22.422 -14.719 1 85.81 357 GLU B N 1
ATOM 7308 C CA . GLU B 1 357 ? -18.375 21.5 -15.82 1 85.81 357 GLU B CA 1
ATOM 7309 C C . GLU B 1 357 ? -17.938 20.125 -15.305 1 85.81 357 GLU B C 1
ATOM 7311 O O . GLU B 1 357 ? -16.938 20.016 -14.586 1 85.81 357 GLU B O 1
ATOM 7316 N N . VAL B 1 358 ? -18.75 19.156 -15.602 1 80.56 358 VAL B N 1
ATOM 7317 C CA . VAL B 1 358 ? -18.422 17.828 -15.109 1 80.56 358 VAL B CA 1
ATOM 7318 C C . VAL B 1 358 ? -18.281 16.859 -16.281 1 80.56 358 VAL B C 1
ATOM 7320 O O . VAL B 1 358 ? -18.906 17.047 -17.328 1 80.56 358 VAL B O 1
ATOM 7323 N N . TRP B 1 359 ? -17.312 15.922 -16.109 1 74.56 359 TRP B N 1
ATOM 7324 C CA . TRP B 1 359 ? -17.188 14.852 -17.094 1 74.56 359 TRP B CA 1
ATOM 7325 C C . TRP B 1 359 ? -18.344 13.859 -16.969 1 74.56 359 TRP B C 1
ATOM 7327 O O . TRP B 1 359 ? -18.75 13.516 -15.867 1 74.56 359 TRP B O 1
ATOM 7337 N N . GLN B 1 360 ? -19.031 13.648 -17.938 1 67.44 360 GLN B N 1
ATOM 7338 C CA . GLN B 1 360 ? -20.109 12.672 -17.953 1 67.44 360 GLN B CA 1
ATOM 7339 C C . GLN B 1 360 ? -19.766 11.508 -18.891 1 67.44 360 GLN B C 1
ATOM 7341 O O . GLN B 1 360 ? -19.219 11.711 -19.969 1 67.44 360 GLN B O 1
ATOM 7346 N N . ARG B 1 361 ? -19.984 10.398 -18.328 1 62.5 361 ARG B N 1
ATOM 7347 C CA . ARG B 1 361 ? -19.75 9.188 -19.109 1 62.5 361 ARG B CA 1
ATOM 7348 C C . ARG B 1 361 ? -20.469 9.25 -20.453 1 62.5 361 ARG B C 1
ATOM 7350 O O . ARG B 1 361 ? -21.625 9.641 -20.531 1 62.5 361 ARG B O 1
ATOM 7357 N N . GLY B 1 362 ? -19.781 8.852 -21.469 1 61 362 GLY B N 1
ATOM 7358 C CA . GLY B 1 362 ? -20.391 8.805 -22.781 1 61 362 GLY B CA 1
ATOM 7359 C C . GLY B 1 362 ? -20.219 10.094 -23.562 1 61 362 GLY B C 1
ATOM 7360 O O . GLY B 1 362 ? -20.547 10.148 -24.75 1 61 362 GLY B O 1
ATOM 7361 N N . HIS B 1 363 ? -19.797 11.039 -22.609 1 68.81 363 HIS B N 1
ATOM 7362 C CA . HIS B 1 363 ? -19.625 12.312 -23.312 1 68.81 363 HIS B CA 1
ATOM 7363 C C . HIS B 1 363 ? -18.156 12.617 -23.547 1 68.81 363 HIS B C 1
ATOM 7365 O O . HIS B 1 363 ? -17.297 12.273 -22.734 1 68.81 363 HIS B O 1
ATOM 7371 N N . GLN B 1 364 ? -17.797 13.008 -24.641 1 71.44 364 GLN B N 1
ATOM 7372 C CA . GLN B 1 364 ? -16.422 13.336 -25.016 1 71.44 364 GLN B CA 1
ATOM 7373 C C . GLN B 1 364 ? -15.969 14.641 -24.359 1 71.44 364 GLN B C 1
ATOM 7375 O O . GLN B 1 364 ? -14.766 14.891 -24.234 1 71.44 364 GLN B O 1
ATOM 7380 N N . GLU B 1 365 ? -17.078 15.508 -24.094 1 74.75 365 GLU B N 1
ATOM 7381 C CA . GLU B 1 365 ? -16.734 16.797 -23.469 1 74.75 365 GLU B CA 1
ATOM 7382 C C . GLU B 1 365 ? -17.406 16.938 -22.109 1 74.75 365 GLU B C 1
ATOM 7384 O O . GLU B 1 365 ? -18.328 16.188 -21.781 1 74.75 365 GLU B O 1
ATOM 7389 N N . LYS B 1 366 ? -16.922 17.938 -21.391 1 81.69 366 LYS B N 1
ATOM 7390 C CA . LYS B 1 366 ? -17.531 18.25 -20.094 1 81.69 366 LYS B CA 1
ATOM 7391 C C . LYS B 1 366 ? -18.922 18.844 -20.266 1 81.69 366 LYS B C 1
ATOM 7393 O O . LYS B 1 366 ? -19.172 19.609 -21.188 1 81.69 366 LYS B O 1
ATOM 7398 N N . VAL B 1 367 ? -19.828 18.344 -19.547 1 83.56 367 VAL B N 1
ATOM 7399 C CA . VAL B 1 367 ? -21.203 18.812 -19.578 1 83.56 367 VAL B CA 1
ATOM 7400 C C . VAL B 1 367 ? -21.438 19.781 -18.422 1 83.56 367 VAL B C 1
ATOM 7402 O O . VAL B 1 367 ? -20.922 19.578 -17.328 1 83.56 367 VAL B O 1
ATOM 7405 N N . ALA B 1 368 ? -22.141 20.859 -18.75 1 85.69 368 ALA B N 1
ATOM 7406 C CA . ALA B 1 368 ? -22.469 21.844 -17.719 1 85.69 368 ALA B CA 1
ATOM 7407 C C . ALA B 1 368 ? -23.594 21.344 -16.828 1 85.69 368 ALA B C 1
ATOM 7409 O O . ALA B 1 368 ? -24.578 20.797 -17.297 1 85.69 368 ALA B O 1
ATOM 7410 N N . LYS B 1 369 ? -23.359 21.344 -15.594 1 86.94 369 LYS B N 1
ATOM 7411 C CA . LYS B 1 369 ? -24.375 20.969 -14.609 1 86.94 369 LYS B CA 1
ATOM 7412 C C . LYS B 1 369 ? -24.547 22.047 -13.547 1 86.94 369 LYS B C 1
ATOM 7414 O O . LYS B 1 369 ? -23.578 22.703 -13.164 1 86.94 369 LYS B O 1
ATOM 7419 N N . GLN B 1 370 ? -25.812 22.234 -13.172 1 90.12 370 GLN B N 1
ATOM 7420 C CA . GLN B 1 370 ? -26.094 23.172 -12.086 1 90.12 370 GLN B CA 1
ATOM 7421 C C . GLN B 1 370 ? -26.047 22.484 -10.734 1 90.12 370 GLN B C 1
ATOM 7423 O O . GLN B 1 370 ? -26.734 21.469 -10.531 1 90.12 370 GLN B O 1
ATOM 7428 N N . LYS B 1 371 ? -25.188 22.953 -9.852 1 92.81 371 LYS B N 1
ATOM 7429 C CA . LYS B 1 371 ? -25.078 22.453 -8.484 1 92.81 371 LYS B CA 1
ATOM 7430 C C . LYS B 1 371 ? -25.219 23.594 -7.465 1 92.81 371 LYS B C 1
ATOM 7432 O O . LYS B 1 371 ? -24.875 24.734 -7.754 1 92.81 371 LYS B O 1
ATOM 7437 N N . PRO B 1 372 ? -25.859 23.297 -6.344 1 94.56 372 PRO B N 1
ATOM 7438 C CA . PRO B 1 372 ? -25.844 24.312 -5.297 1 94.56 372 PRO B CA 1
ATOM 7439 C C . PRO B 1 372 ? -24.453 24.828 -4.977 1 94.56 372 PRO B C 1
ATOM 7441 O O . PRO B 1 372 ? -23.5 24.031 -4.93 1 94.56 372 PRO B O 1
ATOM 7444 N N . ALA B 1 373 ? -24.281 26.078 -4.695 1 94.5 373 ALA B N 1
ATOM 7445 C CA . ALA B 1 373 ? -22.984 26.719 -4.449 1 94.5 373 ALA B CA 1
ATOM 7446 C C . ALA B 1 373 ? -22.281 26.078 -3.256 1 94.5 373 ALA B C 1
ATOM 7448 O O . ALA B 1 373 ? -21.047 25.953 -3.258 1 94.5 373 ALA B O 1
ATOM 7449 N N . CYS B 1 374 ? -23.078 25.797 -2.244 1 95.12 374 CYS B N 1
ATOM 7450 C CA . CYS B 1 374 ? -22.469 25.234 -1.044 1 95.12 374 CYS B CA 1
ATOM 7451 C C . CYS B 1 374 ? -21.844 23.875 -1.343 1 95.12 374 CYS B C 1
ATOM 7453 O O . CYS B 1 374 ? -20.812 23.516 -0.76 1 95.12 374 CYS B O 1
ATOM 7455 N N . ILE B 1 375 ? -22.391 23.094 -2.24 1 94.12 375 ILE B N 1
ATOM 7456 C CA . ILE B 1 375 ? -21.844 21.797 -2.607 1 94.12 375 ILE B CA 1
ATOM 7457 C C . ILE B 1 375 ? -20.562 21.969 -3.412 1 94.12 375 ILE B C 1
ATOM 7459 O O . ILE B 1 375 ? -19.594 21.234 -3.213 1 94.12 375 ILE B O 1
ATOM 7463 N N . VAL B 1 376 ? -20.562 22.906 -4.297 1 93.38 376 VAL B N 1
ATOM 7464 C CA . VAL B 1 376 ? -19.391 23.172 -5.129 1 93.38 376 VAL B CA 1
ATOM 7465 C C . VAL B 1 376 ? -18.203 23.547 -4.246 1 93.38 376 VAL B C 1
ATOM 7467 O O . VAL B 1 376 ? -17.125 22.984 -4.383 1 93.38 376 VAL B O 1
ATOM 7470 N N . GLU B 1 377 ? -18.469 24.438 -3.361 1 94.12 377 GLU B N 1
ATOM 7471 C CA . GLU B 1 377 ? -17.391 24.891 -2.49 1 94.12 377 GLU B CA 1
ATOM 7472 C C . GLU B 1 377 ? -16.953 23.781 -1.54 1 94.12 377 GLU B C 1
ATOM 7474 O O . GLU B 1 377 ? -15.758 23.609 -1.283 1 94.12 377 GLU B O 1
ATOM 7479 N N . TYR B 1 378 ? -17.906 23.094 -1.023 1 94.69 378 TYR B N 1
ATOM 7480 C CA . TYR B 1 378 ? -17.609 21.969 -0.137 1 94.69 378 TYR B CA 1
ATOM 7481 C C . TYR B 1 378 ? -16.672 20.969 -0.818 1 94.69 378 TYR B C 1
ATOM 7483 O O . TYR B 1 378 ? -15.688 20.531 -0.23 1 94.69 378 TYR B O 1
ATOM 7491 N N . ASN B 1 379 ? -16.969 20.625 -2.045 1 89.12 379 ASN B N 1
ATOM 7492 C CA . ASN B 1 379 ? -16.172 19.641 -2.785 1 89.12 379 ASN B CA 1
ATOM 7493 C C . ASN B 1 379 ? -14.742 20.141 -3.004 1 89.12 379 ASN B C 1
ATOM 7495 O O . ASN B 1 379 ? -13.805 19.328 -3 1 89.12 379 ASN B O 1
ATOM 7499 N N . HIS B 1 380 ? -14.617 21.312 -3.086 1 90.38 380 HIS B N 1
ATOM 7500 C CA . HIS B 1 380 ? -13.297 21.906 -3.33 1 90.38 380 HIS B CA 1
ATOM 7501 C C . HIS B 1 380 ? -12.5 22.016 -2.037 1 90.38 380 HIS B C 1
ATOM 7503 O O . HIS B 1 380 ? -11.289 21.766 -2.027 1 90.38 380 HIS B O 1
ATOM 7509 N N . GLU B 1 381 ? -13.164 22.344 -0.963 1 92.88 381 GLU B N 1
ATOM 7510 C CA . GLU B 1 381 ? -12.453 22.75 0.249 1 92.88 381 GLU B CA 1
ATOM 7511 C C . GLU B 1 381 ? -12.297 21.578 1.211 1 92.88 381 GLU B C 1
ATOM 7513 O O . GLU B 1 381 ? -11.5 21.641 2.148 1 92.88 381 GLU B O 1
ATOM 7518 N N . MET B 1 382 ? -12.984 20.469 1.004 1 90.81 382 MET B N 1
ATOM 7519 C CA . MET B 1 382 ? -12.945 19.328 1.918 1 90.81 382 MET B CA 1
ATOM 7520 C C . MET B 1 382 ? -11.781 18.406 1.584 1 90.81 382 MET B C 1
ATOM 7522 O O . MET B 1 382 ? -11.688 17.297 2.115 1 90.81 382 MET B O 1
ATOM 7526 N N . ASN B 1 383 ? -10.766 18.797 0.895 1 84.81 383 ASN B N 1
ATOM 7527 C CA . ASN B 1 383 ? -9.711 17.906 0.438 1 84.81 383 ASN B CA 1
ATOM 7528 C C . ASN B 1 383 ? -8.391 18.172 1.155 1 84.81 383 ASN B C 1
ATOM 7530 O O . ASN B 1 383 ? -7.355 17.609 0.793 1 84.81 383 ASN B O 1
ATOM 7534 N N . GLY B 1 384 ? -8.414 18.969 2.143 1 83.31 384 GLY B N 1
ATOM 7535 C CA . GLY B 1 384 ? -7.172 19.328 2.812 1 83.31 384 GLY B CA 1
ATOM 7536 C C . GLY B 1 384 ? -6.484 18.156 3.477 1 83.31 384 GLY B C 1
ATOM 7537 O O . GLY B 1 384 ? -5.285 17.953 3.285 1 83.31 384 GLY B O 1
ATOM 7538 N N . VAL B 1 385 ? -7.184 17.438 4.254 1 86.56 385 VAL B N 1
ATOM 7539 C CA . VAL B 1 385 ? -6.621 16.281 4.953 1 86.56 385 VAL B CA 1
ATOM 7540 C C . VAL B 1 385 ? -6.191 15.219 3.943 1 86.56 385 VAL B C 1
ATOM 7542 O O . VAL B 1 385 ? -5.16 14.57 4.121 1 86.56 385 VAL B O 1
ATOM 7545 N N . ASP B 1 386 ? -6.98 15.117 2.943 1 81.62 386 ASP B N 1
ATOM 7546 C CA . ASP B 1 386 ? -6.621 14.18 1.879 1 81.62 386 ASP B CA 1
ATOM 7547 C C . ASP B 1 386 ? -5.301 14.586 1.222 1 81.62 386 ASP B C 1
ATOM 7549 O O . ASP B 1 386 ? -4.484 13.727 0.885 1 81.62 386 ASP B O 1
ATOM 7553 N N . LYS B 1 387 ? -5.164 15.852 1.021 1 85.69 387 LYS B N 1
ATOM 7554 C CA . LYS B 1 387 ? -3.91 16.359 0.467 1 85.69 387 LYS B CA 1
ATOM 7555 C C . LYS B 1 387 ? -2.732 16.031 1.379 1 85.69 387 LYS B C 1
ATOM 7557 O O . LYS B 1 387 ? -1.683 15.578 0.909 1 85.69 387 LYS B O 1
ATOM 7562 N N . LEU B 1 388 ? -2.949 16.219 2.58 1 88.19 388 LEU B N 1
ATOM 7563 C CA . LEU B 1 388 ? -1.928 15.883 3.564 1 88.19 388 LEU B CA 1
ATOM 7564 C C . LEU B 1 388 ? -1.6 14.391 3.51 1 88.19 388 LEU B C 1
ATOM 7566 O O . LEU B 1 388 ? -0.434 14.016 3.371 1 88.19 388 LEU B O 1
ATOM 7570 N N . ASP B 1 389 ? -2.551 13.57 3.602 1 81.44 389 ASP B N 1
ATOM 7571 C CA . ASP B 1 389 ? -2.373 12.117 3.637 1 81.44 389 ASP B CA 1
ATOM 7572 C C . ASP B 1 389 ? -1.696 11.617 2.363 1 81.44 389 ASP B C 1
ATOM 7574 O O . ASP B 1 389 ? -0.839 10.734 2.416 1 81.44 389 ASP B O 1
ATOM 7578 N N . GLN B 1 390 ? -2.125 12.172 1.276 1 78.12 390 GLN B N 1
ATOM 7579 C CA . GLN B 1 390 ? -1.547 11.773 -0.002 1 78.12 390 GLN B CA 1
ATOM 7580 C C . GLN B 1 390 ? -0.055 12.094 -0.054 1 78.12 390 GLN B C 1
ATOM 7582 O O . GLN B 1 390 ? 0.738 11.297 -0.559 1 78.12 390 GLN B O 1
ATOM 7587 N N . ASN B 1 391 ? 0.285 13.18 0.456 1 80.12 391 ASN B N 1
ATOM 7588 C CA . ASN B 1 391 ? 1.68 13.609 0.396 1 80.12 391 ASN B CA 1
ATOM 7589 C C . ASN B 1 391 ? 2.557 12.789 1.339 1 80.12 391 ASN B C 1
ATOM 7591 O O . ASN B 1 391 ? 3.707 12.484 1.02 1 80.12 391 ASN B O 1
ATOM 7595 N N . ILE B 1 392 ? 1.993 12.43 2.414 1 80.06 392 ILE B N 1
ATOM 7596 C CA . ILE B 1 392 ? 2.836 11.766 3.404 1 80.06 392 ILE B CA 1
ATOM 7597 C C . ILE B 1 392 ? 2.93 10.281 3.09 1 80.06 392 ILE B C 1
ATOM 7599 O O . ILE B 1 392 ? 3.918 9.625 3.436 1 80.06 392 ILE B O 1
ATOM 7603 N N . VAL B 1 393 ? 1.989 9.719 2.445 1 71.88 393 VAL B N 1
ATOM 7604 C CA . VAL B 1 393 ? 1.966 8.289 2.16 1 71.88 393 VAL B CA 1
ATOM 7605 C C . VAL B 1 393 ? 3.072 7.941 1.167 1 71.88 393 VAL B C 1
ATOM 7607 O O . VAL B 1 393 ? 3.543 6.801 1.126 1 71.88 393 VAL B O 1
ATOM 7610 N N . TYR B 1 394 ? 3.488 8.883 0.416 1 68.31 394 TYR B N 1
ATOM 7611 C CA . TYR B 1 394 ? 4.453 8.617 -0.646 1 68.31 394 TYR B CA 1
ATOM 7612 C C . TYR B 1 394 ? 5.812 8.242 -0.067 1 68.31 394 TYR B C 1
ATOM 7614 O O . TYR B 1 394 ? 6.59 7.531 -0.707 1 68.31 394 TYR B O 1
ATOM 7622 N N . TYR B 1 395 ? 6.109 8.68 1.111 1 70.25 395 TYR B N 1
ATOM 7623 C CA . TYR B 1 395 ? 7.426 8.438 1.688 1 70.25 395 TYR B CA 1
ATOM 7624 C C . TYR B 1 395 ? 7.309 7.953 3.129 1 70.25 395 TYR B C 1
ATOM 7626 O O . TYR B 1 395 ? 7.715 8.656 4.059 1 70.25 395 TYR B O 1
ATOM 7634 N N . PRO B 1 396 ? 6.848 6.75 3.271 1 63.22 396 PRO B N 1
ATOM 7635 C CA . PRO B 1 396 ? 6.637 6.27 4.641 1 63.22 396 PRO B CA 1
ATOM 7636 C C . PRO B 1 396 ? 7.941 5.891 5.34 1 63.22 396 PRO B C 1
ATOM 7638 O O . PRO B 1 396 ? 8.781 5.203 4.758 1 63.22 396 PRO B O 1
ATOM 7641 N N . PHE B 1 397 ? 8.141 6.625 6.496 1 69.62 397 PHE B N 1
ATOM 7642 C CA . PHE B 1 397 ? 9.312 6.301 7.301 1 69.62 397 PHE B CA 1
ATOM 7643 C C . PHE B 1 397 ? 9.07 5.047 8.133 1 69.62 397 PHE B C 1
ATOM 7645 O O . PHE B 1 397 ? 9.633 4.898 9.219 1 69.62 397 PHE B O 1
ATOM 7652 N N . ILE B 1 398 ? 8.109 4.219 7.695 1 61.59 398 ILE B N 1
ATOM 7653 C CA . ILE B 1 398 ? 7.629 3.225 8.648 1 61.59 398 ILE B CA 1
ATOM 7654 C C . ILE B 1 398 ? 8.227 1.86 8.328 1 61.59 398 ILE B C 1
ATOM 7656 O O . ILE B 1 398 ? 8.117 1.379 7.195 1 61.59 398 ILE B O 1
ATOM 7660 N N . ARG B 1 399 ? 9.031 1.464 9.242 1 61.5 399 ARG B N 1
ATOM 7661 C CA . ARG B 1 399 ? 9.531 0.092 9.242 1 61.5 399 ARG B CA 1
ATOM 7662 C C . ARG B 1 399 ? 8.578 -0.836 9.992 1 61.5 399 ARG B C 1
ATOM 7664 O O . ARG B 1 399 ? 7.758 -0.38 10.789 1 61.5 399 ARG B O 1
ATOM 7671 N N . LYS B 1 400 ? 8.609 -1.969 9.484 1 59.44 400 LYS B N 1
ATOM 7672 C CA . LYS B 1 400 ? 7.863 -2.965 10.25 1 59.44 400 LYS B CA 1
ATOM 7673 C C . LYS B 1 400 ? 8.281 -2.953 11.719 1 59.44 400 LYS B C 1
ATOM 7675 O O . LYS B 1 400 ? 9.469 -2.98 12.031 1 59.44 400 LYS B O 1
ATOM 7680 N N . SER B 1 401 ? 7.48 -2.32 12.5 1 63.16 401 SER B N 1
ATOM 7681 C CA . SER B 1 401 ? 7.719 -2.322 13.938 1 63.16 401 SER B CA 1
ATOM 7682 C C . SER B 1 401 ? 6.527 -2.896 14.695 1 63.16 401 SER B C 1
ATOM 7684 O O . SER B 1 401 ? 5.379 -2.723 14.281 1 63.16 401 SER B O 1
ATOM 7686 N N . HIS B 1 402 ? 6.918 -3.609 15.68 1 64.75 402 HIS B N 1
ATOM 7687 C CA . HIS B 1 402 ? 5.883 -4.145 16.547 1 64.75 402 HIS B CA 1
ATOM 7688 C C . HIS B 1 402 ? 5.473 -3.123 17.609 1 64.75 402 HIS B C 1
ATOM 7690 O O . HIS B 1 402 ? 4.523 -3.352 18.359 1 64.75 402 HIS B O 1
ATOM 7696 N N . LYS B 1 403 ? 6.184 -2.053 17.625 1 79.25 403 LYS B N 1
ATOM 7697 C CA . LYS B 1 403 ? 5.832 -1.028 18.609 1 79.25 403 LYS B CA 1
ATOM 7698 C C . LYS B 1 403 ? 5.078 0.124 17.953 1 79.25 403 LYS B C 1
ATOM 7700 O O . LYS B 1 403 ? 5.637 0.848 17.125 1 79.25 403 LYS B O 1
ATOM 7705 N N . TRP B 1 404 ? 3.902 0.374 18.391 1 81 404 TRP B N 1
ATOM 7706 C CA . TRP B 1 404 ? 3.045 1.384 17.781 1 81 404 TRP B CA 1
ATOM 7707 C C . TRP B 1 404 ? 3.584 2.787 18.047 1 81 404 TRP B C 1
ATOM 7709 O O . TRP B 1 404 ? 3.377 3.697 17.234 1 81 404 TRP B O 1
ATOM 7719 N N . THR B 1 405 ? 4.262 2.984 19.219 1 87.69 405 THR B N 1
ATOM 7720 C CA . THR B 1 405 ? 4.785 4.293 19.594 1 87.69 405 THR B CA 1
ATOM 7721 C C . THR B 1 405 ? 5.766 4.805 18.531 1 87.69 405 THR B C 1
ATOM 7723 O O . THR B 1 405 ? 5.703 5.969 18.141 1 87.69 405 THR B O 1
ATOM 7726 N N . LYS B 1 406 ? 6.641 3.92 18.094 1 88.62 406 LYS B N 1
ATOM 7727 C CA . LYS B 1 406 ? 7.637 4.301 17.094 1 88.62 406 LYS B CA 1
ATOM 7728 C C . LYS B 1 406 ? 6.977 4.68 15.773 1 88.62 406 LYS B C 1
ATOM 7730 O O . LYS B 1 406 ? 7.328 5.691 15.164 1 88.62 406 LYS B O 1
ATOM 7735 N N . LYS B 1 407 ? 6.062 3.924 15.375 1 84.75 407 LYS B N 1
ATOM 7736 C CA . LYS B 1 407 ? 5.379 4.172 14.109 1 84.75 407 LYS B CA 1
ATOM 7737 C C . LYS B 1 407 ? 4.582 5.473 14.156 1 84.75 407 LYS B C 1
ATOM 7739 O O . LYS B 1 407 ? 4.555 6.227 13.188 1 84.75 407 LYS B O 1
ATOM 7744 N N . PHE B 1 408 ? 3.908 5.707 15.258 1 87.56 408 PHE B N 1
ATOM 7745 C CA . PHE B 1 408 ? 3.109 6.922 15.375 1 87.56 408 PHE B CA 1
ATOM 7746 C C . PHE B 1 408 ? 4 8.156 15.383 1 87.56 408 PHE B C 1
ATOM 7748 O O . PHE B 1 408 ? 3.654 9.18 14.797 1 87.56 408 PHE B O 1
ATOM 7755 N N . VAL B 1 409 ? 5.055 8.055 16.078 1 92.12 409 VAL B N 1
ATOM 7756 C CA . VAL B 1 409 ? 5.977 9.188 16.141 1 92.12 409 VAL B CA 1
ATOM 7757 C C . VAL B 1 409 ? 6.551 9.461 14.758 1 92.12 409 VAL B C 1
ATOM 7759 O O . VAL B 1 409 ? 6.73 10.617 14.367 1 92.12 409 VAL B O 1
ATOM 7762 N N . MET B 1 410 ? 6.863 8.398 14.031 1 90.31 410 MET B N 1
ATOM 7763 C CA . MET B 1 410 ? 7.324 8.594 12.664 1 90.31 410 MET B CA 1
ATOM 7764 C C . MET B 1 410 ? 6.262 9.289 11.82 1 90.31 410 MET B C 1
ATOM 7766 O O . MET B 1 410 ? 6.586 10.117 10.969 1 90.31 410 MET B O 1
ATOM 7770 N N . TYR B 1 411 ? 5.055 8.945 12.031 1 88.38 411 TYR B N 1
ATOM 7771 C CA . TYR B 1 411 ? 3.941 9.609 11.367 1 88.38 411 TYR B CA 1
ATOM 7772 C C . TYR B 1 411 ? 3.924 11.094 11.688 1 88.38 411 TYR B C 1
ATOM 7774 O O . TYR B 1 411 ? 3.736 11.93 10.797 1 88.38 411 TYR B O 1
ATOM 7782 N N . LEU B 1 412 ? 4.078 11.398 12.938 1 93.69 412 LEU B N 1
ATOM 7783 C CA . LEU B 1 412 ? 4.133 12.789 13.359 1 93.69 412 LEU B CA 1
ATOM 7784 C C . LEU B 1 412 ? 5.285 13.523 12.688 1 93.69 412 LEU B C 1
ATOM 7786 O O . LEU B 1 412 ? 5.152 14.688 12.312 1 93.69 412 LEU B O 1
ATOM 7790 N N . PHE B 1 413 ? 6.402 12.867 12.57 1 94.94 413 PHE B N 1
ATOM 7791 C CA . PHE B 1 413 ? 7.551 13.469 11.906 1 94.94 413 PHE B CA 1
ATOM 7792 C C . PHE B 1 413 ? 7.25 13.719 10.43 1 94.94 413 PHE B C 1
ATOM 7794 O O . PHE B 1 413 ? 7.68 14.727 9.867 1 94.94 413 PHE B O 1
ATOM 7801 N N . GLN B 1 414 ? 6.586 12.812 9.82 1 92.81 414 GLN B N 1
ATOM 7802 C CA . GLN B 1 414 ? 6.203 13 8.422 1 92.81 414 GLN B CA 1
ATOM 7803 C C . GLN B 1 414 ? 5.328 14.234 8.25 1 92.81 414 GLN B C 1
ATOM 7805 O O . GLN B 1 414 ? 5.543 15.039 7.34 1 92.81 414 GLN B O 1
ATOM 7810 N N . ILE B 1 415 ? 4.332 14.359 9.125 1 94.25 415 ILE B N 1
ATOM 7811 C CA . ILE B 1 415 ? 3.459 15.523 9.078 1 94.25 415 ILE B CA 1
ATOM 7812 C C . ILE B 1 415 ? 4.281 16.797 9.289 1 94.25 415 ILE B C 1
ATOM 7814 O O . ILE B 1 415 ? 4.074 17.797 8.609 1 94.25 415 ILE B O 1
ATOM 7818 N N . SER B 1 416 ? 5.219 16.688 10.219 1 97.25 416 SER B N 1
ATOM 7819 C CA . SER B 1 416 ? 6.074 17.828 10.523 1 97.25 416 SER B CA 1
ATOM 7820 C C . SER B 1 416 ? 6.898 18.25 9.312 1 97.25 416 SER B C 1
ATOM 7822 O O . SER B 1 416 ? 7.047 19.438 9.031 1 97.25 416 SER B O 1
ATOM 7824 N N . LEU B 1 417 ? 7.449 17.297 8.633 1 96.38 417 LEU B N 1
ATOM 7825 C CA . LEU B 1 417 ? 8.258 17.594 7.453 1 96.38 417 LEU B CA 1
ATOM 7826 C C . LEU B 1 417 ? 7.398 18.203 6.348 1 96.38 417 LEU B C 1
ATOM 7828 O O . LEU B 1 417 ? 7.852 19.094 5.621 1 96.38 417 LEU B O 1
ATOM 7832 N N . PHE B 1 418 ? 6.234 17.734 6.195 1 96 418 PHE B N 1
ATOM 7833 C CA . PHE B 1 418 ? 5.32 18.312 5.219 1 96 418 PHE B CA 1
ATOM 7834 C C . PHE B 1 418 ? 5.012 19.766 5.562 1 96 418 PHE B C 1
ATOM 7836 O O . PHE B 1 418 ? 5.07 20.641 4.691 1 96 418 PHE B O 1
ATOM 7843 N N . ASN B 1 419 ? 4.598 20.016 6.848 1 97.88 419 ASN B N 1
ATOM 7844 C CA . ASN B 1 419 ? 4.355 21.375 7.309 1 97.88 419 ASN B CA 1
ATOM 7845 C C . ASN B 1 419 ? 5.57 22.281 7.082 1 97.88 419 ASN B C 1
ATOM 7847 O O . ASN B 1 419 ? 5.43 23.406 6.617 1 97.88 419 ASN B O 1
ATOM 7851 N N . ALA B 1 420 ? 6.73 21.719 7.406 1 98 420 ALA B N 1
ATOM 7852 C CA . ALA B 1 420 ? 7.969 22.484 7.227 1 98 420 ALA B CA 1
ATOM 7853 C C . ALA B 1 420 ? 8.195 22.812 5.754 1 98 420 ALA B C 1
ATOM 7855 O O . ALA B 1 420 ? 8.633 23.922 5.426 1 98 420 ALA B O 1
ATOM 7856 N N . PHE B 1 421 ? 7.969 21.922 4.871 1 96.44 421 PHE B N 1
ATOM 7857 C CA . PHE B 1 421 ? 8.125 22.109 3.436 1 96.44 421 PHE B CA 1
ATOM 7858 C C . PHE B 1 421 ? 7.234 23.234 2.941 1 96.44 421 PHE B C 1
ATOM 7860 O O . PHE B 1 421 ? 7.664 24.078 2.139 1 96.44 421 PHE B O 1
ATOM 7867 N N . PHE B 1 422 ? 6.016 23.234 3.457 1 95.38 422 PHE B N 1
ATOM 7868 C CA . PHE B 1 422 ? 5.078 24.281 3.057 1 95.38 422 PHE B CA 1
ATOM 7869 C C . PHE B 1 422 ? 5.59 25.656 3.459 1 95.38 422 PHE B C 1
ATOM 7871 O O . PHE B 1 422 ? 5.523 26.594 2.674 1 95.38 422 PHE B O 1
ATOM 7878 N N . ILE B 1 423 ? 6.035 25.75 4.672 1 97.44 423 ILE B N 1
ATOM 7879 C CA . ILE B 1 423 ? 6.559 27.031 5.156 1 97.44 423 ILE B CA 1
ATOM 7880 C C . ILE B 1 423 ? 7.809 27.406 4.363 1 97.44 423 ILE B C 1
ATOM 7882 O O . ILE B 1 423 ? 7.996 28.578 4.012 1 97.44 423 ILE B O 1
ATOM 7886 N N . TYR B 1 424 ? 8.688 26.406 4.07 1 97.5 424 TYR B N 1
ATOM 7887 C CA . TYR B 1 424 ? 9.883 26.625 3.264 1 97.5 424 TYR B CA 1
ATOM 7888 C C . TYR B 1 424 ? 9.523 27.219 1.908 1 97.5 424 TYR B C 1
ATOM 7890 O O . TYR B 1 424 ? 10.141 28.188 1.462 1 97.5 424 TYR B O 1
ATOM 7898 N N . LYS B 1 425 ? 8.547 26.672 1.26 1 95.25 425 LYS B N 1
ATOM 7899 C CA . LYS B 1 425 ? 8.109 27.125 -0.057 1 95.25 425 LYS B CA 1
ATOM 7900 C C . LYS B 1 425 ? 7.531 28.547 0.016 1 95.25 425 LYS B C 1
ATOM 7902 O O . LYS B 1 425 ? 7.73 29.344 -0.895 1 95.25 425 LYS B O 1
ATOM 7907 N N . ALA B 1 426 ? 6.766 28.812 1.081 1 94.38 426 ALA B N 1
ATOM 7908 C CA . ALA B 1 426 ? 6.168 30.141 1.265 1 94.38 426 ALA B CA 1
ATOM 7909 C C . ALA B 1 426 ? 7.246 31.203 1.432 1 94.38 426 ALA B C 1
ATOM 7911 O O . ALA B 1 426 ? 7.113 32.312 0.911 1 94.38 426 ALA B O 1
ATOM 7912 N N . LYS B 1 427 ? 8.281 30.828 2.139 1 95.31 427 LYS B N 1
ATOM 7913 C CA . LYS B 1 427 ? 9.336 31.797 2.447 1 95.31 427 LYS B CA 1
ATOM 7914 C C . LYS B 1 427 ? 10.367 31.859 1.324 1 95.31 427 LYS B C 1
ATOM 7916 O O . LYS B 1 427 ? 11.031 32.875 1.143 1 95.31 427 LYS B O 1
ATOM 7921 N N . ASN B 1 428 ? 10.523 30.703 0.6 1 94.06 428 ASN B N 1
ATOM 7922 C CA . ASN B 1 428 ? 11.492 30.594 -0.483 1 94.06 428 ASN B CA 1
ATOM 7923 C C . ASN B 1 428 ? 10.836 30.156 -1.787 1 94.06 428 ASN B C 1
ATOM 7925 O O . ASN B 1 428 ? 11.109 29.062 -2.291 1 94.06 428 ASN B O 1
ATOM 7929 N N . PRO B 1 429 ? 10.047 30.969 -2.402 1 90.75 429 PRO B N 1
ATOM 7930 C CA . PRO B 1 429 ? 9.328 30.578 -3.619 1 90.75 429 PRO B CA 1
ATOM 7931 C C . PRO B 1 429 ? 10.266 30.219 -4.766 1 90.75 429 PRO B C 1
ATOM 7933 O O . PRO B 1 429 ? 9.906 29.406 -5.625 1 90.75 429 PRO B O 1
ATOM 7936 N N . GLN B 1 430 ? 11.453 30.703 -4.824 1 88.44 430 GLN B N 1
ATOM 7937 C CA . GLN B 1 430 ? 12.398 30.422 -5.898 1 88.44 430 GLN B CA 1
ATOM 7938 C C . GLN B 1 430 ? 13.461 29.438 -5.449 1 88.44 430 GLN B C 1
ATOM 7940 O O . GLN B 1 430 ? 14.492 29.281 -6.109 1 88.44 430 GLN B O 1
ATOM 7945 N N . GLY B 1 431 ? 13.195 28.828 -4.41 1 85.56 431 GLY B N 1
ATOM 7946 C CA . GLY B 1 431 ? 14.188 27.906 -3.879 1 85.56 431 GLY B CA 1
ATOM 7947 C C . GLY B 1 431 ? 14.375 26.672 -4.734 1 85.56 431 GLY B C 1
ATOM 7948 O O . GLY B 1 431 ? 13.555 26.391 -5.609 1 85.56 431 GLY B O 1
ATOM 7949 N N . ASN B 1 432 ? 15.461 25.891 -4.457 1 84.31 432 ASN B N 1
ATOM 7950 C CA . ASN B 1 432 ? 15.867 24.75 -5.266 1 84.31 432 ASN B CA 1
ATOM 7951 C C . ASN B 1 432 ? 15.047 23.5 -4.93 1 84.31 432 ASN B C 1
ATOM 7953 O O . ASN B 1 432 ? 14.961 22.578 -5.738 1 84.31 432 ASN B O 1
ATOM 7957 N N . CYS B 1 433 ? 14.539 23.453 -3.732 1 89.56 433 CYS B N 1
ATOM 7958 C CA . CYS B 1 433 ? 13.734 22.297 -3.338 1 89.56 433 CYS B CA 1
ATOM 7959 C C . CYS B 1 433 ? 12.258 22.531 -3.646 1 89.56 433 CYS B C 1
ATOM 7961 O O . CYS B 1 433 ? 11.516 23.031 -2.801 1 89.56 433 CYS B O 1
ATOM 7963 N N . ASN B 1 434 ? 11.891 22.094 -4.77 1 89.38 434 ASN B N 1
ATOM 7964 C CA . ASN B 1 434 ? 10.539 22.406 -5.234 1 89.38 434 ASN B CA 1
ATOM 7965 C C . ASN B 1 434 ? 9.555 21.281 -4.922 1 89.38 434 ASN B C 1
ATOM 7967 O O . ASN B 1 434 ? 8.344 21.453 -5.07 1 89.38 434 ASN B O 1
ATOM 7971 N N . THR B 1 435 ? 10.047 20.172 -4.516 1 92.25 435 THR B N 1
ATOM 7972 C CA . THR B 1 435 ? 9.18 19.047 -4.152 1 92.25 435 THR B CA 1
ATOM 7973 C C . THR B 1 435 ? 9.453 18.594 -2.721 1 92.25 435 THR B C 1
ATOM 7975 O O . THR B 1 435 ? 10.531 18.844 -2.182 1 92.25 435 THR B O 1
ATOM 7978 N N . LEU B 1 436 ? 8.398 18 -2.145 1 93.06 436 LEU B N 1
ATOM 7979 C CA . LEU B 1 436 ? 8.562 17.469 -0.798 1 93.06 436 LEU B CA 1
ATOM 7980 C C . LEU B 1 436 ? 9.719 16.469 -0.748 1 93.06 436 LEU B C 1
ATOM 7982 O O . LEU B 1 436 ? 10.484 16.453 0.213 1 93.06 436 LEU B O 1
ATOM 7986 N N . LEU B 1 437 ? 9.867 15.664 -1.771 1 92.38 437 LEU B N 1
ATOM 7987 C CA . LEU B 1 437 ? 10.938 14.672 -1.847 1 92.38 437 LEU B CA 1
ATOM 7988 C C . LEU B 1 437 ? 12.305 15.352 -1.789 1 92.38 437 LEU B C 1
ATOM 7990 O O . LEU B 1 437 ? 13.164 14.953 -0.997 1 92.38 437 LEU B O 1
ATOM 7994 N N . SER B 1 438 ? 12.523 16.375 -2.656 1 93.12 438 SER B N 1
ATOM 7995 C CA . SER B 1 438 ? 13.797 17.078 -2.664 1 93.12 438 SER B CA 1
ATOM 7996 C C . SER B 1 438 ? 14.055 17.781 -1.329 1 93.12 438 SER B C 1
ATOM 7998 O O . SER B 1 438 ? 15.195 17.859 -0.879 1 93.12 438 SER B O 1
ATOM 8000 N N . PHE B 1 439 ? 13 18.328 -0.71 1 95.44 439 PHE B N 1
ATOM 8001 C CA . PHE B 1 439 ? 13.102 18.953 0.603 1 95.44 439 PHE B CA 1
ATOM 8002 C C . PHE B 1 439 ? 13.586 17.953 1.644 1 95.44 439 PHE B C 1
ATOM 8004 O O . PHE B 1 439 ? 14.547 18.234 2.371 1 95.44 439 PHE B O 1
ATOM 8011 N N . ILE B 1 440 ? 12.938 16.75 1.702 1 95.38 440 ILE B N 1
ATOM 8012 C CA . ILE B 1 440 ? 13.289 15.719 2.664 1 95.38 440 ILE B CA 1
ATOM 8013 C C . ILE B 1 440 ? 14.727 15.25 2.418 1 95.38 440 ILE B C 1
ATOM 8015 O O . ILE B 1 440 ? 15.492 15.062 3.363 1 95.38 440 ILE B O 1
ATOM 8019 N N . GLN B 1 441 ? 15.078 15.086 1.175 1 94.31 441 GLN B N 1
ATOM 8020 C CA . GLN B 1 441 ? 16.438 14.672 0.83 1 94.31 441 GLN B CA 1
ATOM 8021 C C . GLN B 1 441 ? 17.469 15.672 1.357 1 94.31 441 GLN B C 1
ATOM 8023 O O . GLN B 1 441 ? 18.516 15.273 1.879 1 94.31 441 GLN B O 1
ATOM 8028 N N . SER B 1 442 ? 17.172 16.938 1.205 1 95.69 442 SER B N 1
ATOM 8029 C CA . SER B 1 442 ? 18.078 17.969 1.685 1 95.69 442 SER B CA 1
ATOM 8030 C C . SER B 1 442 ? 18.234 17.906 3.201 1 95.69 442 SER B C 1
ATOM 8032 O O . SER B 1 442 ? 19.344 18.078 3.723 1 95.69 442 SER B O 1
ATOM 8034 N N . VAL B 1 443 ? 17.125 17.703 3.873 1 96.5 443 VAL B N 1
ATOM 8035 C CA . VAL B 1 443 ? 17.172 17.578 5.328 1 96.5 443 VAL B CA 1
ATOM 8036 C C . VAL B 1 443 ? 18.016 16.375 5.734 1 96.5 443 VAL B C 1
ATOM 8038 O O . VAL B 1 443 ? 18.875 16.484 6.617 1 96.5 443 VAL B O 1
ATOM 8041 N N . ILE B 1 444 ? 17.797 15.242 5.078 1 96.12 444 ILE B N 1
ATOM 8042 C CA . ILE B 1 444 ? 18.531 14.016 5.367 1 96.12 444 ILE B CA 1
ATOM 8043 C C . ILE B 1 444 ? 20.031 14.258 5.156 1 96.12 444 ILE B C 1
ATOM 8045 O O . ILE B 1 444 ? 20.844 13.883 5.996 1 96.12 444 ILE B O 1
ATOM 8049 N N . LYS B 1 445 ? 20.391 14.914 4.074 1 94.75 445 LYS B N 1
ATOM 8050 C CA . LYS B 1 445 ? 21.781 15.195 3.764 1 94.75 445 LYS B CA 1
ATOM 8051 C C . LYS B 1 445 ? 22.422 16.047 4.855 1 94.75 445 LYS B C 1
ATOM 8053 O O . LYS B 1 445 ? 23.562 15.781 5.266 1 94.75 445 LYS B O 1
ATOM 8058 N N . SER B 1 446 ? 21.734 16.969 5.32 1 95.19 446 SER B N 1
ATOM 8059 C CA . SER B 1 446 ? 22.25 17.844 6.371 1 95.19 446 SER B CA 1
ATOM 8060 C C . SER B 1 446 ? 22.438 17.078 7.68 1 95.19 446 SER B C 1
ATOM 8062 O O . SER B 1 446 ? 23.438 17.266 8.367 1 95.19 446 SER B O 1
ATOM 8064 N N . TRP B 1 447 ? 21.484 16.25 8.031 1 96.38 447 TRP B N 1
ATOM 8065 C CA . TRP B 1 447 ? 21.5 15.539 9.305 1 96.38 447 TRP B CA 1
ATOM 8066 C C . TRP B 1 447 ? 22.547 14.422 9.273 1 96.38 447 TRP B C 1
ATOM 8068 O O . TRP B 1 447 ? 23.047 14.008 10.32 1 96.38 447 TRP B O 1
ATOM 8078 N N . THR B 1 448 ? 22.859 13.883 8.102 1 94.81 448 THR B N 1
ATOM 8079 C CA . THR B 1 448 ? 23.766 12.734 8.023 1 94.81 448 THR B CA 1
ATOM 8080 C C . THR B 1 448 ? 25.156 13.164 7.578 1 94.81 448 THR B C 1
ATOM 8082 O O . THR B 1 448 ? 26.062 12.336 7.453 1 94.81 448 THR B O 1
ATOM 8085 N N . SER B 1 449 ? 25.359 14.43 7.281 1 86.31 449 SER B N 1
ATOM 8086 C CA . SER B 1 449 ? 26.656 14.93 6.855 1 86.31 449 SER B CA 1
ATOM 8087 C C . SER B 1 449 ? 27.688 14.812 7.977 1 86.31 449 SER B C 1
ATOM 8089 O O . SER B 1 449 ? 27.328 14.82 9.156 1 86.31 449 SER B O 1
ATOM 8091 N N . GLN B 1 450 ? 28.891 14.344 7.645 1 65.56 450 GLN B N 1
ATOM 8092 C CA . GLN B 1 450 ? 30.016 14.047 8.531 1 65.56 450 GLN B CA 1
ATOM 8093 C C . GLN B 1 450 ? 30.188 15.141 9.586 1 65.56 450 GLN B C 1
ATOM 8095 O O . GLN B 1 450 ? 30.594 14.859 10.711 1 65.56 450 GLN B O 1
ATOM 8100 N N . GLU B 1 451 ? 29.922 16.375 9.32 1 51.97 451 GLU B N 1
ATOM 8101 C CA . GLU B 1 451 ? 30.062 17.406 10.344 1 51.97 451 GLU B CA 1
ATOM 8102 C C . GLU B 1 451 ? 29.094 17.156 11.508 1 51.97 451 GLU B C 1
ATOM 8104 O O . GLU B 1 451 ? 29.453 17.375 12.664 1 51.97 451 GLU B O 1
ATOM 8109 N N . CYS B 1 452 ? 27.953 16.797 11.328 1 48.09 452 CYS B N 1
ATOM 8110 C CA . CYS B 1 452 ? 26.953 16.531 12.359 1 48.09 452 CYS B CA 1
ATOM 8111 C C . CYS B 1 452 ? 27.25 15.234 13.094 1 48.09 452 CYS B C 1
ATOM 8113 O O . CYS B 1 452 ? 26.984 15.109 14.289 1 48.09 452 CYS B O 1
ATOM 8115 N N . ALA B 1 453 ? 27.719 14.25 12.352 1 51.59 453 ALA B N 1
ATOM 8116 C CA . ALA B 1 453 ? 28 12.953 12.961 1 51.59 453 ALA B CA 1
ATOM 8117 C C . ALA B 1 453 ? 29.172 13.047 13.945 1 51.59 453 ALA B C 1
ATOM 8119 O O . ALA B 1 453 ? 29.281 12.234 14.867 1 51.59 453 ALA B O 1
ATOM 8120 N N . SER B 1 454 ? 30.109 13.992 13.672 1 43.06 454 SER B N 1
ATOM 8121 C CA . SER B 1 454 ? 31.344 14.07 14.445 1 43.06 454 SER B CA 1
ATOM 8122 C C . SER B 1 454 ? 31.109 14.727 15.797 1 43.06 454 SER B C 1
ATOM 8124 O O . SER B 1 454 ? 32.062 15.047 16.516 1 43.06 454 SER B O 1
ATOM 8126 N N . GLY B 1 455 ? 30.016 15.227 16.094 1 38.38 455 GLY B N 1
ATOM 8127 C CA . GLY B 1 455 ? 30.156 15.82 17.406 1 38.38 455 GLY B CA 1
ATOM 8128 C C . GLY B 1 455 ? 30.812 14.883 18.406 1 38.38 455 GLY B C 1
ATOM 8129 O O . GLY B 1 455 ? 31 15.25 19.578 1 38.38 455 GLY B O 1
ATOM 8130 N N . GLY B 1 456 ? 30.406 13.703 18.578 1 35.41 456 GLY B N 1
ATOM 8131 C CA . GLY B 1 456 ? 31.219 13.023 19.562 1 35.41 456 GLY B CA 1
ATOM 8132 C C . GLY B 1 456 ? 32.688 12.906 19.156 1 35.41 456 GLY B C 1
ATOM 8133 O O . GLY B 1 456 ? 33.031 13.148 17.984 1 35.41 456 GLY B O 1
ATOM 8134 N N . GLU B 1 457 ? 33.625 12.836 20.156 1 30.72 457 GLU B N 1
ATOM 8135 C CA . GLU B 1 457 ? 35.031 12.523 20 1 30.72 457 GLU B CA 1
ATOM 8136 C C . GLU B 1 457 ? 35.25 11.531 18.859 1 30.72 457 GLU B C 1
ATOM 8138 O O . GLU B 1 457 ? 34.594 10.508 18.781 1 30.72 457 GLU B O 1
ATOM 8143 N N . LYS B 1 458 ? 35.625 12 17.734 1 35.75 458 LYS B N 1
ATOM 8144 C CA . LYS B 1 458 ? 36.25 11.039 16.844 1 35.75 458 LYS B CA 1
ATOM 8145 C C . LYS B 1 458 ? 36.812 9.859 17.625 1 35.75 458 LYS B C 1
ATOM 8147 O O . LYS B 1 458 ? 37.844 9.992 18.312 1 35.75 458 LYS B O 1
ATOM 8152 N N . SER B 1 459 ? 36.156 9.188 18.422 1 31.52 459 SER B N 1
ATOM 8153 C CA . SER B 1 459 ? 37.062 8.07 18.672 1 31.52 459 SER B CA 1
ATOM 8154 C C . SER B 1 459 ? 37.75 7.613 17.391 1 31.52 459 SER B C 1
ATOM 8156 O O . SER B 1 459 ? 37.062 7.246 16.422 1 31.52 459 SER B O 1
ATOM 8158 N N . ALA B 1 460 ? 38.625 8.273 16.828 1 32.88 460 ALA B N 1
ATOM 8159 C CA . ALA B 1 460 ? 39.625 7.914 15.836 1 32.88 460 ALA B CA 1
ATOM 8160 C C . ALA B 1 460 ? 39.781 6.398 15.742 1 32.88 460 ALA B C 1
ATOM 8162 O O . ALA B 1 460 ? 40.906 5.875 15.914 1 32.88 460 ALA B O 1
ATOM 8163 N N . THR B 1 461 ? 39.062 5.555 16.406 1 32.62 461 THR B N 1
ATOM 8164 C CA . THR B 1 461 ? 39.531 4.199 16.141 1 32.62 461 THR B CA 1
ATOM 8165 C C . THR B 1 461 ? 39.375 3.867 14.656 1 32.62 461 THR B C 1
ATOM 8167 O O . THR B 1 461 ? 38.25 3.811 14.133 1 32.62 461 THR B O 1
ATOM 8170 N N . GLU B 1 462 ? 40.094 4.516 13.797 1 37.25 462 GLU B N 1
ATOM 8171 C CA . GLU B 1 462 ? 40.281 4.012 12.445 1 37.25 462 GLU B CA 1
ATOM 8172 C C . GLU B 1 462 ? 40.094 2.498 12.391 1 37.25 462 GLU B C 1
ATOM 8174 O O . GLU B 1 462 ? 40.875 1.74 12.969 1 37.25 462 GLU B O 1
ATOM 8179 N N . ASN B 1 463 ? 39 2.025 12.57 1 40.28 463 ASN B N 1
ATOM 8180 C CA . ASN B 1 463 ? 38.875 0.58 12.43 1 40.28 463 ASN B CA 1
ATOM 8181 C C . ASN B 1 463 ? 39.406 0.09 11.094 1 40.28 463 ASN B C 1
ATOM 8183 O O . ASN B 1 463 ? 39.281 0.783 10.078 1 40.28 463 ASN B O 1
ATOM 8187 N N . THR B 1 464 ? 40.438 -0.743 11.164 1 48.28 464 THR B N 1
ATOM 8188 C CA . THR B 1 464 ? 40.969 -1.396 9.977 1 48.28 464 THR B CA 1
ATOM 8189 C C . THR B 1 464 ? 39.844 -1.954 9.102 1 48.28 464 THR B C 1
ATOM 8191 O O . THR B 1 464 ? 38.969 -2.678 9.594 1 48.28 464 THR B O 1
ATOM 8194 N N . PRO B 1 465 ? 39.625 -1.37 8.047 1 53.94 465 PRO B N 1
ATOM 8195 C CA . PRO B 1 465 ? 38.594 -1.899 7.141 1 53.94 465 PRO B CA 1
ATOM 8196 C C . PRO B 1 465 ? 38.594 -3.424 7.07 1 53.94 465 PRO B C 1
ATOM 8198 O O . PRO B 1 465 ? 39.656 -4.047 7.18 1 53.94 465 PRO B O 1
ATOM 8201 N N . ARG B 1 466 ? 37.469 -4.195 7.238 1 52.31 466 ARG B N 1
ATOM 8202 C CA . ARG B 1 466 ? 37.375 -5.648 7.172 1 52.31 466 ARG B CA 1
ATOM 8203 C C . ARG B 1 466 ? 36.531 -6.086 5.965 1 52.31 466 ARG B C 1
ATOM 8205 O O . ARG B 1 466 ? 35.406 -5.664 5.801 1 52.31 466 ARG B O 1
ATOM 8212 N N . ALA B 1 467 ? 37.219 -6.742 5.094 1 55.75 467 ALA B N 1
ATOM 8213 C CA . ALA B 1 467 ? 36.469 -7.359 3.99 1 55.75 467 ALA B CA 1
ATOM 8214 C C . ALA B 1 467 ? 35.562 -8.477 4.496 1 55.75 467 ALA B C 1
ATOM 8216 O O . ALA B 1 467 ? 35.906 -9.156 5.473 1 55.75 467 ALA B O 1
ATOM 8217 N N . PRO B 1 468 ? 34.406 -8.703 4 1 54.22 468 PRO B N 1
ATOM 8218 C CA . PRO B 1 468 ? 33.531 -9.805 4.426 1 54.22 468 PRO B CA 1
ATOM 8219 C C . PRO B 1 468 ? 34.25 -11.156 4.391 1 54.22 468 PRO B C 1
ATOM 8221 O O . PRO B 1 468 ? 35.094 -11.398 3.514 1 54.22 468 PRO B O 1
ATOM 8224 N N . TYR B 1 469 ? 33.938 -12.031 5.426 1 57.72 469 TYR B N 1
ATOM 8225 C CA . TYR B 1 469 ? 34.625 -13.312 5.598 1 57.72 469 TYR B CA 1
ATOM 8226 C C . TYR B 1 469 ? 34.406 -14.219 4.391 1 57.72 469 TYR B C 1
ATOM 8228 O O . TYR B 1 469 ? 35.344 -14.867 3.914 1 57.72 469 TYR B O 1
ATOM 8236 N N . ASN B 1 470 ? 33.25 -14.219 3.91 1 55.78 470 ASN B N 1
ATOM 8237 C CA . ASN B 1 470 ? 32.938 -15.242 2.924 1 55.78 470 ASN B CA 1
ATOM 8238 C C . ASN B 1 470 ? 33.094 -14.727 1.5 1 55.78 470 ASN B C 1
ATOM 8240 O O . ASN B 1 470 ? 32.906 -15.461 0.536 1 55.78 470 ASN B O 1
ATOM 8244 N N . THR B 1 471 ? 33.531 -13.445 1.316 1 64.75 471 THR B N 1
ATOM 8245 C CA . THR B 1 471 ? 33.688 -12.906 -0.028 1 64.75 471 THR B CA 1
ATOM 8246 C C . THR B 1 471 ? 35.031 -12.164 -0.147 1 64.75 471 THR B C 1
ATOM 8248 O O . THR B 1 471 ? 35.344 -11.336 0.707 1 64.75 471 THR B O 1
ATOM 8251 N N . ASP B 1 472 ? 35.781 -12.531 -1.177 1 70.38 472 ASP B N 1
ATOM 8252 C CA . ASP B 1 472 ? 37.062 -11.859 -1.466 1 70.38 472 ASP B CA 1
ATOM 8253 C C . ASP B 1 472 ? 36.844 -10.664 -2.393 1 70.38 472 ASP B C 1
ATOM 8255 O O . ASP B 1 472 ? 36.031 -10.727 -3.318 1 70.38 472 ASP B O 1
ATOM 8259 N N . PRO B 1 473 ? 37.469 -9.617 -2.02 1 66.44 473 PRO B N 1
ATOM 8260 C CA . PRO B 1 473 ? 37.344 -8.453 -2.908 1 66.44 473 PRO B CA 1
ATOM 8261 C C . PRO B 1 473 ? 37.781 -8.766 -4.34 1 66.44 473 PRO B C 1
ATOM 8263 O O . PRO B 1 473 ? 38.719 -9.562 -4.551 1 66.44 473 PRO B O 1
ATOM 8266 N N . LYS B 1 474 ? 37.188 -8.352 -5.402 1 63.62 474 LYS B N 1
ATOM 8267 C CA . LYS B 1 474 ? 37.406 -8.641 -6.816 1 63.62 474 LYS B CA 1
ATOM 8268 C C . LYS B 1 474 ? 38.812 -8.195 -7.246 1 63.62 474 LYS B C 1
ATOM 8270 O O . LYS B 1 474 ? 39.438 -8.82 -8.117 1 63.62 474 LYS B O 1
ATOM 8275 N N . ASN B 1 475 ? 39.312 -7.188 -6.605 1 61.88 475 ASN B N 1
ATOM 8276 C CA . ASN B 1 475 ? 40.594 -6.629 -7.043 1 61.88 475 ASN B CA 1
ATOM 8277 C C . ASN B 1 475 ? 41.75 -7.285 -6.324 1 61.88 475 ASN B C 1
ATOM 8279 O O . ASN B 1 475 ? 42.875 -6.766 -6.344 1 61.88 475 ASN B O 1
ATOM 8283 N N . ARG B 1 476 ? 41.469 -8.281 -5.773 1 76.94 476 ARG B N 1
ATOM 8284 C CA . ARG B 1 476 ? 42.562 -8.836 -4.969 1 76.94 476 ARG B CA 1
ATOM 8285 C C . ARG B 1 476 ? 43.688 -9.398 -5.855 1 76.94 476 ARG B C 1
ATOM 8287 O O . ARG B 1 476 ? 44.844 -9.438 -5.453 1 76.94 476 ARG B O 1
ATOM 8294 N N . LEU B 1 477 ? 43.25 -9.898 -7.078 1 72.12 477 LEU B N 1
ATOM 8295 C CA . LEU B 1 477 ? 44.219 -10.516 -7.965 1 72.12 477 LEU B CA 1
ATOM 8296 C C . LEU B 1 477 ? 44.906 -9.469 -8.82 1 72.12 477 LEU B C 1
ATOM 8298 O O . LEU B 1 477 ? 45.688 -9.805 -9.711 1 72.12 477 LEU B O 1
ATOM 8302 N N . ASN B 1 478 ? 44.969 -8.297 -8.555 1 59.12 478 ASN B N 1
ATOM 8303 C CA . ASN B 1 478 ? 45.625 -7.297 -9.383 1 59.12 478 ASN B CA 1
ATOM 8304 C C . ASN B 1 478 ? 47.125 -7.508 -9.422 1 59.12 478 ASN B C 1
ATOM 8306 O O . ASN B 1 478 ? 47.75 -7.773 -8.391 1 59.12 478 ASN B O 1
ATOM 8310 N N . VAL B 1 479 ? 47.688 -7.652 -10.578 1 56.06 479 VAL B N 1
ATOM 8311 C CA . VAL B 1 479 ? 49.062 -7.973 -10.945 1 56.06 479 VAL B CA 1
ATOM 8312 C C . VAL B 1 479 ? 50.031 -6.984 -10.273 1 56.06 479 VAL B C 1
ATOM 8314 O O . VAL B 1 479 ? 51.156 -7.344 -9.922 1 56.06 479 VAL B O 1
ATOM 8317 N N . SER B 1 480 ? 49.75 -5.75 -10.078 1 57.66 480 SER B N 1
ATOM 8318 C CA . SER B 1 480 ? 50.719 -4.875 -9.477 1 57.66 480 SER B CA 1
ATOM 8319 C C . SER B 1 480 ? 50.688 -4.949 -7.953 1 57.66 480 SER B C 1
ATOM 8321 O O . SER B 1 480 ? 49.75 -4.473 -7.328 1 57.66 480 SER B O 1
ATOM 8323 N N . PHE B 1 481 ? 51.438 -5.738 -7.316 1 60.38 481 PHE B N 1
ATOM 8324 C CA . PHE B 1 481 ? 51.625 -5.957 -5.891 1 60.38 481 PHE B CA 1
ATOM 8325 C C . PHE B 1 481 ? 51.75 -4.629 -5.145 1 60.38 481 PHE B C 1
ATOM 8327 O O . PHE B 1 481 ? 51.469 -4.562 -3.945 1 60.38 481 PHE B O 1
ATOM 8334 N N . ALA B 1 482 ? 51.969 -3.619 -5.879 1 62.09 482 ALA B N 1
ATOM 8335 C CA . ALA B 1 482 ? 52.219 -2.32 -5.258 1 62.09 482 ALA B CA 1
ATOM 8336 C C . ALA B 1 482 ? 50.938 -1.719 -4.715 1 62.09 482 ALA B C 1
ATOM 8338 O O . ALA B 1 482 ? 50.969 -0.942 -3.758 1 62.09 482 ALA B O 1
ATOM 8339 N N . VAL B 1 483 ? 49.844 -2.16 -5.238 1 68.56 483 VAL B N 1
ATOM 8340 C CA . VAL B 1 483 ? 48.562 -1.57 -4.832 1 68.56 483 VAL B CA 1
ATOM 8341 C C . VAL B 1 483 ? 48.094 -2.223 -3.539 1 68.56 483 VAL B C 1
ATOM 8343 O O . VAL B 1 483 ? 47.344 -1.619 -2.777 1 68.56 483 VAL B O 1
ATOM 8346 N N . HIS B 1 484 ? 48.594 -3.311 -3.264 1 77.5 484 HIS B N 1
ATOM 8347 C CA . HIS B 1 484 ? 48.219 -4.059 -2.07 1 77.5 484 HIS B CA 1
ATOM 8348 C C . HIS B 1 484 ? 49.219 -3.85 -0.942 1 77.5 484 HIS B C 1
ATOM 8350 O O . HIS B 1 484 ? 50.094 -4.676 -0.741 1 77.5 484 HIS B O 1
ATOM 8356 N N . GLU B 1 485 ? 49.125 -2.764 -0.225 1 78.31 485 GLU B N 1
ATOM 8357 C CA . GLU B 1 485 ? 50.031 -2.465 0.884 1 78.31 485 GLU B CA 1
ATOM 8358 C C . GLU B 1 485 ? 49.562 -3.143 2.17 1 78.31 485 GLU B C 1
ATOM 8360 O O . GLU B 1 485 ? 48.375 -3.041 2.545 1 78.31 485 GLU B O 1
ATOM 8365 N N . LEU B 1 486 ? 50.469 -3.898 2.713 1 80.19 486 LEU B N 1
ATOM 8366 C CA . LEU B 1 486 ? 50.188 -4.504 4.012 1 80.19 486 LEU B CA 1
ATOM 8367 C C . LEU B 1 486 ? 50.438 -3.508 5.141 1 80.19 486 LEU B C 1
ATOM 8369 O O . LEU B 1 486 ? 51.562 -2.996 5.281 1 80.19 486 LEU B O 1
ATOM 8373 N N . VAL B 1 487 ? 49.438 -3.188 5.891 1 81.56 487 VAL B N 1
ATOM 8374 C CA . VAL B 1 487 ? 49.562 -2.234 6.988 1 81.56 487 VAL B CA 1
ATOM 8375 C C . VAL B 1 487 ? 49.156 -2.904 8.305 1 81.56 487 VAL B C 1
ATOM 8377 O O . VAL B 1 487 ? 48.312 -3.822 8.312 1 81.56 487 VAL B O 1
ATOM 8380 N N . PRO B 1 488 ? 49.781 -2.453 9.336 1 80.06 488 PRO B N 1
ATOM 8381 C CA . PRO B 1 488 ? 49.406 -3.018 10.641 1 80.06 488 PRO B CA 1
ATOM 8382 C C . PRO B 1 488 ? 48 -2.664 11.055 1 80.06 488 PRO B C 1
ATOM 8384 O O . PRO B 1 488 ? 47.5 -1.579 10.734 1 80.06 488 PRO B O 1
ATOM 8387 N N . ILE B 1 489 ? 47.344 -3.607 11.586 1 79.44 489 ILE B N 1
ATOM 8388 C CA . ILE B 1 489 ? 46.031 -3.393 12.141 1 79.44 489 ILE B CA 1
ATOM 8389 C C . ILE B 1 489 ? 46.094 -2.383 13.281 1 79.44 489 ILE B C 1
ATOM 8391 O O . ILE B 1 489 ? 46.938 -2.51 14.18 1 79.44 489 ILE B O 1
ATOM 8395 N N . LEU B 1 490 ? 45.344 -1.401 13.289 1 74.19 490 LEU B N 1
ATOM 8396 C CA . LEU B 1 490 ? 45.375 -0.313 14.266 1 74.19 490 LEU B CA 1
ATOM 8397 C C . LEU B 1 490 ? 44.906 -0.794 15.633 1 74.19 490 LEU B C 1
ATOM 8399 O O . LEU B 1 490 ? 44.031 -1.654 15.734 1 74.19 490 LEU B O 1
ATOM 8403 N N . PRO B 1 491 ? 45.562 -0.299 16.672 1 72.88 491 PRO B N 1
ATOM 8404 C CA . PRO B 1 491 ? 45.188 -0.665 18.047 1 72.88 491 PRO B CA 1
ATOM 8405 C C . PRO B 1 491 ? 43.781 -0.262 18.391 1 72.88 491 PRO B C 1
ATOM 8407 O O . PRO B 1 491 ? 43.25 0.713 17.844 1 72.88 491 PRO B O 1
ATOM 8410 N N . THR B 1 492 ? 43.062 -1.141 18.984 1 65.5 492 THR B N 1
ATOM 8411 C CA . THR B 1 492 ? 41.719 -0.857 19.5 1 65.5 492 THR B CA 1
ATOM 8412 C C . THR B 1 492 ? 41.781 -0.517 20.984 1 65.5 492 THR B C 1
ATOM 8414 O O . THR B 1 492 ? 42.75 -0.829 21.656 1 65.5 492 THR B O 1
ATOM 8417 N N . PRO B 1 493 ? 40.969 0.163 21.547 1 61.19 493 PRO B N 1
ATOM 8418 C CA . PRO B 1 493 ? 41 0.477 22.969 1 61.19 493 PRO B CA 1
ATOM 8419 C C . PRO B 1 493 ? 41.156 -0.767 23.844 1 61.19 493 PRO B C 1
ATOM 8421 O O . PRO B 1 493 ? 41.719 -0.691 24.953 1 61.19 493 PRO B O 1
ATOM 8424 N N . LYS B 1 494 ? 40.844 -1.864 23.312 1 63 494 LYS B N 1
ATOM 8425 C CA . LYS B 1 494 ? 40.875 -3.078 24.125 1 63 494 LYS B CA 1
ATOM 8426 C C . LYS B 1 494 ? 42.156 -3.855 23.906 1 63 494 LYS B C 1
ATOM 8428 O O . LYS B 1 494 ? 42.594 -4.613 24.781 1 63 494 LYS B O 1
ATOM 8433 N N . LYS B 1 495 ? 42.625 -3.758 22.688 1 66.81 495 LYS B N 1
ATOM 8434 C CA . LYS B 1 495 ? 43.812 -4.543 22.344 1 66.81 495 LYS B CA 1
ATOM 8435 C C . LYS B 1 495 ? 44.875 -3.682 21.656 1 66.81 495 LYS B C 1
ATOM 8437 O O . LYS B 1 495 ? 44.625 -3.143 20.562 1 66.81 495 LYS B O 1
ATOM 8442 N N . GLN B 1 496 ? 45.906 -3.404 22.375 1 71.44 496 GLN B N 1
ATOM 8443 C CA . GLN B 1 496 ? 47 -2.568 21.875 1 71.44 496 GLN B CA 1
ATOM 8444 C C . GLN B 1 496 ? 47.594 -3.137 20.578 1 71.44 496 GLN B C 1
ATOM 8446 O O . GLN B 1 496 ? 47.969 -2.383 19.688 1 71.44 496 GLN B O 1
ATOM 8451 N N . HIS B 1 497 ? 47.719 -4.445 20.547 1 70.88 497 HIS B N 1
ATOM 8452 C CA . HIS B 1 497 ? 48.219 -5.113 19.359 1 70.88 497 HIS B CA 1
ATOM 8453 C C . HIS B 1 497 ? 47.219 -6.105 18.797 1 70.88 497 HIS B C 1
ATOM 8455 O O . HIS B 1 497 ? 47.344 -7.316 19.016 1 70.88 497 HIS B O 1
ATOM 8461 N N . PRO B 1 498 ? 46.188 -5.652 18.156 1 78.06 498 PRO B N 1
ATOM 8462 C CA . PRO B 1 498 ? 45.125 -6.543 17.688 1 78.06 498 PRO B CA 1
ATOM 8463 C C . PRO B 1 498 ? 45.562 -7.43 16.516 1 78.06 498 PRO B C 1
ATOM 8465 O O . PRO B 1 498 ? 46.406 -7.023 15.719 1 78.06 498 PRO B O 1
ATOM 8468 N N . THR B 1 499 ? 45.25 -8.711 16.594 1 80.56 499 THR B N 1
ATOM 8469 C CA . THR B 1 499 ? 45.5 -9.648 15.5 1 80.56 499 THR B CA 1
ATOM 8470 C C . THR B 1 499 ? 44.188 -10.18 14.922 1 80.56 499 THR B C 1
ATOM 8472 O O . THR B 1 499 ? 43.156 -10.18 15.609 1 80.56 499 THR B O 1
ATOM 8475 N N . ARG B 1 500 ? 44.156 -10.453 13.656 1 80.44 500 ARG B N 1
ATOM 8476 C CA . ARG B 1 500 ? 43 -11.047 12.953 1 80.44 500 ARG B CA 1
ATOM 8477 C C . ARG B 1 500 ? 43.438 -12.328 12.234 1 80.44 500 ARG B C 1
ATOM 8479 O O . ARG B 1 500 ? 44.594 -12.539 11.953 1 80.44 500 ARG B O 1
ATOM 8486 N N . GLY B 1 501 ? 42.531 -13.297 12 1 83.06 501 GLY B N 1
ATOM 8487 C CA . GLY B 1 501 ? 42.844 -14.508 11.25 1 83.06 501 GLY B CA 1
ATOM 8488 C C . GLY B 1 501 ? 43.219 -14.227 9.812 1 83.06 501 GLY B C 1
ATOM 8489 O O . GLY B 1 501 ? 42.531 -13.508 9.102 1 83.06 501 GLY B O 1
ATOM 8490 N N . CYS B 1 502 ? 44.375 -14.672 9.547 1 82.56 502 CYS B N 1
ATOM 8491 C CA . CYS B 1 502 ? 44.812 -14.578 8.164 1 82.56 502 CYS B CA 1
ATOM 8492 C C . CYS B 1 502 ? 43.844 -15.273 7.227 1 82.56 502 CYS B C 1
ATOM 8494 O O . CYS B 1 502 ? 43.5 -16.438 7.441 1 82.56 502 CYS B O 1
ATOM 8496 N N . ARG B 1 503 ? 43.344 -14.594 6.266 1 84.94 503 ARG B N 1
ATOM 8497 C CA . ARG B 1 503 ? 42.344 -15.117 5.332 1 84.94 503 ARG B CA 1
ATOM 8498 C C . ARG B 1 503 ? 42.844 -16.391 4.656 1 84.94 503 ARG B C 1
ATOM 8500 O O . ARG B 1 503 ? 42.094 -17.359 4.523 1 84.94 503 ARG B O 1
ATOM 8507 N N . VAL B 1 504 ? 44.094 -16.5 4.254 1 85.06 504 VAL B N 1
ATOM 8508 C CA . VAL B 1 504 ? 44.688 -17.641 3.559 1 85.06 504 VAL B CA 1
ATOM 8509 C C . VAL B 1 504 ? 44.844 -18.797 4.531 1 85.06 504 VAL B C 1
ATOM 8511 O O . VAL B 1 504 ? 44.5 -19.938 4.223 1 85.06 504 VAL B O 1
ATOM 8514 N N . CYS B 1 505 ? 45.25 -18.469 5.699 1 81.94 505 CYS B N 1
ATOM 8515 C CA . CYS B 1 505 ? 45.469 -19.5 6.695 1 81.94 505 CYS B CA 1
ATOM 8516 C C . CYS B 1 505 ? 44.156 -20.125 7.156 1 81.94 505 CYS B C 1
ATOM 8518 O O . CYS B 1 505 ? 44.031 -21.344 7.27 1 81.94 505 CYS B O 1
ATOM 8520 N N . VAL B 1 506 ? 43.219 -19.312 7.371 1 82.12 506 VAL B N 1
ATOM 8521 C CA . VAL B 1 506 ? 41.906 -19.781 7.848 1 82.12 506 VAL B CA 1
ATOM 8522 C C . VAL B 1 506 ? 41.281 -20.688 6.801 1 82.12 506 VAL B C 1
ATOM 8524 O O . VAL B 1 506 ? 40.688 -21.734 7.137 1 82.12 506 VAL B O 1
ATOM 8527 N N . ARG B 1 507 ? 41.438 -20.375 5.59 1 80.56 507 ARG B N 1
ATOM 8528 C CA . ARG B 1 507 ? 40.875 -21.156 4.5 1 80.56 507 ARG B CA 1
ATOM 8529 C C . ARG B 1 507 ? 41.625 -22.469 4.309 1 80.56 507 ARG B C 1
ATOM 8531 O O . ARG B 1 507 ? 41.062 -23.453 3.838 1 80.56 507 ARG B O 1
ATOM 8538 N N . LYS B 1 508 ? 42.875 -22.562 4.727 1 80.06 508 LYS B N 1
ATOM 8539 C CA . LYS B 1 508 ? 43.656 -23.781 4.684 1 80.06 508 LYS B CA 1
ATOM 8540 C C . LYS B 1 508 ? 43.469 -24.609 5.957 1 80.06 508 LYS B C 1
ATOM 8542 O O . LYS B 1 508 ? 44.156 -25.609 6.16 1 80.06 508 LYS B O 1
ATOM 8547 N N . GLY B 1 509 ? 42.562 -24.031 6.734 1 78.5 509 GLY B N 1
ATOM 8548 C CA . GLY B 1 509 ? 42.281 -24.75 7.953 1 78.5 509 GLY B CA 1
ATOM 8549 C C . GLY B 1 509 ? 43.25 -24.469 9.078 1 78.5 509 GLY B C 1
ATOM 8550 O O . GLY B 1 509 ? 43.281 -25.203 10.07 1 78.5 509 GLY B O 1
ATOM 8551 N N . LEU B 1 510 ? 44.094 -23.531 8.93 1 77.81 510 LEU B N 1
ATOM 8552 C CA . LEU B 1 510 ? 45.062 -23.188 9.953 1 77.81 510 LEU B CA 1
ATOM 8553 C C . LEU B 1 510 ? 44.594 -22 10.789 1 77.81 510 LEU B C 1
ATOM 8555 O O . LEU B 1 510 ? 43.938 -21.094 10.266 1 77.81 510 LEU B O 1
ATOM 8559 N N . ARG B 1 511 ? 44.625 -22.109 11.969 1 77 511 ARG B N 1
ATOM 8560 C CA . ARG B 1 511 ? 44.219 -21.016 12.859 1 77 511 ARG B CA 1
ATOM 8561 C C . ARG B 1 511 ? 45.406 -20.109 13.195 1 77 511 ARG B C 1
ATOM 8563 O O . ARG B 1 511 ? 45.906 -20.156 14.312 1 77 511 ARG B O 1
ATOM 8570 N N . LYS B 1 512 ? 45.969 -19.359 12.242 1 80.38 512 LYS B N 1
ATOM 8571 C CA . LYS B 1 512 ? 47.094 -18.422 12.469 1 80.38 512 LYS B CA 1
ATOM 8572 C C . LYS B 1 512 ? 46.594 -16.984 12.336 1 80.38 512 LYS B C 1
ATOM 8574 O O . LYS B 1 512 ? 45.812 -16.656 11.453 1 80.38 512 LYS B O 1
ATOM 8579 N N . GLU B 1 513 ? 47 -16.203 13.203 1 83.75 513 GLU B N 1
ATOM 8580 C CA . GLU B 1 513 ? 46.594 -14.797 13.242 1 83.75 513 GLU B CA 1
ATOM 8581 C C . GLU B 1 513 ? 47.719 -13.883 12.781 1 83.75 513 GLU B C 1
ATOM 8583 O O . GLU B 1 513 ? 48.875 -14.25 12.859 1 83.75 513 GLU B O 1
ATOM 8588 N N . THR B 1 514 ? 47.312 -12.805 12.148 1 84.94 514 THR B N 1
ATOM 8589 C CA . THR B 1 514 ? 48.281 -11.812 11.672 1 84.94 514 THR B CA 1
ATOM 8590 C C . THR B 1 514 ? 47.938 -10.43 12.219 1 84.94 514 THR B C 1
ATOM 8592 O O . THR B 1 514 ? 46.781 -10.156 12.555 1 84.94 514 THR B O 1
ATOM 8595 N N . SER B 1 515 ? 49 -9.641 12.391 1 82.31 515 SER B N 1
ATOM 8596 C CA . SER B 1 515 ? 48.812 -8.258 12.82 1 82.31 515 SER B CA 1
ATOM 8597 C C . SER B 1 515 ? 48.75 -7.312 11.625 1 82.31 515 SER B C 1
ATOM 8599 O O . SER B 1 515 ? 48.688 -6.094 11.805 1 82.31 515 SER B O 1
ATOM 8601 N N . PHE B 1 516 ? 48.75 -7.867 10.508 1 83.81 516 PHE B N 1
ATOM 8602 C CA . PHE B 1 516 ? 48.75 -7.051 9.305 1 83.81 516 PHE B CA 1
ATOM 8603 C C . PHE B 1 516 ? 47.5 -7.293 8.461 1 83.81 516 PHE B C 1
ATOM 8605 O O . PHE B 1 516 ? 46.906 -8.359 8.547 1 83.81 516 PHE B O 1
ATOM 8612 N N . TYR B 1 517 ? 47.094 -6.281 7.715 1 85.25 517 TYR B N 1
ATOM 8613 C CA . TYR B 1 517 ? 46.031 -6.449 6.727 1 85.25 517 TYR B CA 1
ATOM 8614 C C . TYR B 1 517 ? 46.344 -5.668 5.457 1 85.25 517 TYR B C 1
ATOM 8616 O O . TYR B 1 517 ? 47.125 -4.711 5.484 1 85.25 517 TYR B O 1
ATOM 8624 N N . CYS B 1 518 ? 45.844 -6.145 4.336 1 81.69 518 CYS B N 1
ATOM 8625 C CA . CYS B 1 518 ? 45.969 -5.414 3.082 1 81.69 518 CYS B CA 1
ATOM 8626 C C . CYS B 1 518 ? 45.031 -4.207 3.055 1 81.69 518 CYS B C 1
ATOM 8628 O O . CYS B 1 518 ? 43.812 -4.355 3.152 1 81.69 518 CYS B O 1
ATOM 8630 N N . LYS B 1 519 ? 45.531 -3.113 2.938 1 77.56 519 LYS B N 1
ATOM 8631 C CA . LYS B 1 519 ? 44.781 -1.857 2.99 1 77.56 519 LYS B CA 1
ATOM 8632 C C . LYS B 1 519 ? 43.75 -1.775 1.862 1 77.56 519 LYS B C 1
ATOM 8634 O O . LYS B 1 519 ? 42.656 -1.312 2.068 1 77.56 519 LYS B O 1
ATOM 8639 N N . SER B 1 520 ? 44.125 -2.264 0.723 1 74.62 520 SER B N 1
ATOM 8640 C CA . SER B 1 520 ? 43.25 -2.162 -0.456 1 74.62 520 SER B CA 1
ATOM 8641 C C . SER B 1 520 ? 42.125 -3.191 -0.414 1 74.62 520 SER B C 1
ATOM 8643 O O . SER B 1 520 ? 41 -2.9 -0.811 1 74.62 520 SER B O 1
ATOM 8645 N N . CYS B 1 521 ? 42.469 -4.336 0.053 1 77.31 521 CYS B N 1
ATOM 8646 C CA . CYS B 1 521 ? 41.5 -5.426 0.035 1 77.31 521 CYS B CA 1
ATOM 8647 C C . CYS B 1 521 ? 40.719 -5.5 1.351 1 77.31 521 CYS B C 1
ATOM 8649 O O . CYS B 1 521 ? 39.688 -6.133 1.426 1 77.31 521 CYS B O 1
ATOM 8651 N N . GLY B 1 522 ? 41.281 -4.871 2.412 1 78.12 522 GLY B N 1
ATOM 8652 C CA . GLY B 1 522 ? 40.719 -4.938 3.746 1 78.12 522 GLY B CA 1
ATOM 8653 C C . GLY B 1 522 ? 40.75 -6.332 4.344 1 78.12 522 GLY B C 1
ATOM 8654 O O . GLY B 1 522 ? 39.906 -6.691 5.156 1 78.12 522 GLY B O 1
ATOM 8655 N N . VAL B 1 523 ? 41.688 -7.211 3.979 1 84.19 523 VAL B N 1
ATOM 8656 C CA . VAL B 1 523 ? 41.781 -8.609 4.387 1 84.19 523 VAL B CA 1
ATOM 8657 C C . VAL B 1 523 ? 43.062 -8.828 5.191 1 84.19 523 VAL B C 1
ATOM 8659 O O . VAL B 1 523 ? 44.156 -8.414 4.777 1 84.19 523 VAL B O 1
ATOM 8662 N N . PRO B 1 524 ? 42.969 -9.453 6.34 1 86.25 524 PRO B N 1
ATOM 8663 C CA . PRO B 1 524 ? 44.188 -9.773 7.105 1 86.25 524 PRO B CA 1
ATOM 8664 C C . PRO B 1 524 ? 45.031 -10.875 6.453 1 86.25 524 PRO B C 1
ATOM 8666 O O . PRO B 1 524 ? 44.5 -11.93 6.094 1 86.25 524 PRO B O 1
ATOM 8669 N N . LEU B 1 525 ? 46.281 -10.586 6.188 1 88 525 LEU B N 1
ATOM 8670 C CA . LEU B 1 525 ? 47.188 -11.516 5.527 1 88 525 LEU B CA 1
ATOM 8671 C C . LEU B 1 525 ? 48.562 -11.508 6.195 1 88 525 LEU B C 1
ATOM 8673 O O . LEU B 1 525 ? 49.062 -10.453 6.625 1 88 525 LEU B O 1
ATOM 8677 N N . HIS B 1 526 ? 49.125 -12.703 6.336 1 84.56 526 HIS B N 1
ATOM 8678 C CA . HIS B 1 526 ? 50.531 -12.766 6.734 1 84.56 526 HIS B CA 1
ATOM 8679 C C . HIS B 1 526 ? 51.438 -12.172 5.66 1 84.56 526 HIS B C 1
ATOM 8681 O O . HIS B 1 526 ? 51.188 -12.359 4.465 1 84.56 526 HIS B O 1
ATOM 8687 N N . PRO B 1 527 ? 52.344 -11.414 6.172 1 82 527 PRO B N 1
ATOM 8688 C CA . PRO B 1 527 ? 53.344 -11 5.191 1 82 527 PRO B CA 1
ATOM 8689 C C . PRO B 1 527 ? 54.094 -12.188 4.59 1 82 527 PRO B C 1
ATOM 8691 O O . PRO B 1 527 ? 54.312 -13.195 5.262 1 82 527 PRO B O 1
ATOM 8694 N N . GLY B 1 528 ? 54.438 -12.18 3.266 1 82.06 528 GLY B N 1
ATOM 8695 C CA . GLY B 1 528 ? 55.188 -13.227 2.604 1 82.06 528 GLY B CA 1
ATOM 8696 C C . GLY B 1 528 ? 54.344 -14.109 1.714 1 82.06 528 GLY B C 1
ATOM 8697 O O . GLY B 1 528 ? 53.719 -13.633 0.754 1 82.06 528 GLY B O 1
ATOM 8698 N N . LYS B 1 529 ? 54.219 -15.32 2.262 1 81.25 529 LYS B N 1
ATOM 8699 C CA . LYS B 1 529 ? 53.594 -16.312 1.402 1 81.25 529 LYS B CA 1
ATOM 8700 C C . LYS B 1 529 ? 52.094 -16.094 1.294 1 81.25 529 LYS B C 1
ATOM 8702 O O . LYS B 1 529 ? 51.5 -16.172 0.202 1 81.25 529 LYS B O 1
ATOM 8707 N N . CYS B 1 530 ? 51.438 -15.867 2.383 1 86 530 CYS B N 1
ATOM 8708 C CA . CYS B 1 530 ? 50 -15.688 2.373 1 86 530 CYS B CA 1
ATOM 8709 C C . CYS B 1 530 ? 49.594 -14.469 1.538 1 86 530 CYS B C 1
ATOM 8711 O O . CYS B 1 530 ? 48.625 -14.516 0.786 1 86 530 CYS B O 1
ATOM 8713 N N . TYR B 1 531 ? 50.375 -13.445 1.683 1 84.94 531 TYR B N 1
ATOM 8714 C CA . TYR B 1 531 ? 50.156 -12.227 0.906 1 84.94 531 TYR B CA 1
ATOM 8715 C C . TYR B 1 531 ? 50.281 -12.5 -0.587 1 84.94 531 TYR B C 1
ATOM 8717 O O . TYR B 1 531 ? 49.438 -12.094 -1.376 1 84.94 531 TYR B O 1
ATOM 8725 N N . SER B 1 532 ? 51.312 -13.195 -0.926 1 81.25 532 SER B N 1
ATOM 8726 C CA . SER B 1 532 ? 51.594 -13.477 -2.332 1 81.25 532 SER B CA 1
ATOM 8727 C C . SER B 1 532 ? 50.531 -14.406 -2.93 1 81.25 532 SER B C 1
ATOM 8729 O O . SER B 1 532 ? 50.062 -14.172 -4.039 1 81.25 532 SER B O 1
ATOM 8731 N N . VAL B 1 533 ? 50.156 -15.367 -2.188 1 83.44 533 VAL B N 1
ATOM 8732 C CA . VAL B 1 533 ? 49.219 -16.359 -2.689 1 83.44 533 VAL B CA 1
ATOM 8733 C C . VAL B 1 533 ? 47.844 -15.727 -2.828 1 83.44 533 VAL B C 1
ATOM 8735 O O . VAL B 1 533 ? 47.125 -15.977 -3.809 1 83.44 533 VAL B O 1
ATOM 8738 N N . TYR B 1 534 ? 47.469 -14.914 -1.919 1 85.56 534 TYR B N 1
ATOM 8739 C CA . TYR B 1 534 ? 46.156 -14.289 -1.921 1 85.56 534 TYR B CA 1
ATOM 8740 C C . TYR B 1 534 ? 46 -13.352 -3.111 1 85.56 534 TYR B C 1
ATOM 8742 O O . TYR B 1 534 ? 44.938 -13.297 -3.738 1 85.56 534 TYR B O 1
ATOM 8750 N N . HIS B 1 535 ? 47 -12.68 -3.469 1 81.88 535 HIS B N 1
ATOM 8751 C CA . HIS B 1 535 ? 46.906 -11.648 -4.496 1 81.88 535 HIS B CA 1
ATOM 8752 C C . HIS B 1 535 ? 47.344 -12.18 -5.855 1 81.88 535 HIS B C 1
ATOM 8754 O O . HIS B 1 535 ? 47.25 -11.484 -6.863 1 81.88 535 HIS B O 1
ATOM 8760 N N . SER B 1 536 ? 47.812 -13.383 -5.957 1 79 536 SER B N 1
ATOM 8761 C CA . SER B 1 536 ? 48.281 -13.914 -7.23 1 79 536 SER B CA 1
ATOM 8762 C C . SER B 1 536 ? 47.438 -15.094 -7.691 1 79 536 SER B C 1
ATOM 8764 O O . SER B 1 536 ? 47.25 -15.289 -8.891 1 79 536 SER B O 1
ATOM 8766 N N . LYS B 1 537 ? 46.906 -15.852 -6.723 1 78.88 537 LYS B N 1
ATOM 8767 C CA . LYS B 1 537 ? 46.188 -17.062 -7.082 1 78.88 537 LYS B CA 1
ATOM 8768 C C . LYS B 1 537 ? 44.688 -16.906 -6.859 1 78.88 537 LYS B C 1
ATOM 8770 O O . LYS B 1 537 ? 44.281 -16.391 -5.828 1 78.88 537 LYS B O 1
ATOM 8775 N N . ALA B 1 538 ? 43.969 -17.266 -7.809 1 77.06 538 ALA B N 1
ATOM 8776 C CA . ALA B 1 538 ? 42.5 -17.203 -7.723 1 77.06 538 ALA B CA 1
ATOM 8777 C C . ALA B 1 538 ? 42 -18.141 -6.637 1 77.06 538 ALA B C 1
ATOM 8779 O O . ALA B 1 538 ? 41.094 -17.781 -5.879 1 77.06 538 ALA B O 1
ATOM 8780 N N . ASN B 1 539 ? 42.531 -19.375 -6.621 1 76.44 539 ASN B N 1
ATOM 8781 C CA . ASN B 1 539 ? 42.219 -20.312 -5.559 1 76.44 539 ASN B CA 1
ATOM 8782 C C . ASN B 1 539 ? 43.344 -20.406 -4.539 1 76.44 539 ASN B C 1
ATOM 8784 O O . ASN B 1 539 ? 44.406 -20.984 -4.816 1 76.44 539 ASN B O 1
ATOM 8788 N N . TYR B 1 540 ? 43.188 -19.719 -3.42 1 77.5 540 TYR B N 1
ATOM 8789 C CA . TYR B 1 540 ? 44.312 -19.641 -2.471 1 77.5 540 TYR B CA 1
ATOM 8790 C C . TYR B 1 540 ? 44.094 -20.609 -1.311 1 77.5 540 TYR B C 1
ATOM 8792 O O . TYR B 1 540 ? 44.906 -20.672 -0.392 1 77.5 540 TYR B O 1
ATOM 8800 N N . SER B 1 541 ? 43.031 -21.344 -1.241 1 69.38 541 SER B N 1
ATOM 8801 C CA . SER B 1 541 ? 42.75 -22.312 -0.186 1 69.38 541 SER B CA 1
ATOM 8802 C C . SER B 1 541 ? 43.469 -23.625 -0.442 1 69.38 541 SER B C 1
ATOM 8804 O O . SER B 1 541 ? 43.438 -24.547 0.387 1 69.38 541 SER B O 1
ATOM 8806 N N . ALA B 1 542 ? 44 -23.906 -1.633 1 54.62 542 ALA B N 1
ATOM 8807 C CA . ALA B 1 542 ? 44.625 -25.188 -1.916 1 54.62 542 ALA B CA 1
ATOM 8808 C C . ALA B 1 542 ? 46.031 -25.25 -1.325 1 54.62 542 ALA B C 1
ATOM 8810 O O . ALA B 1 542 ? 46.75 -24.219 -1.252 1 54.62 542 ALA B O 1
#

Secondary structure (DSSP, 8-state):
--------S------------PPPPPP-GGG-BSS-------------EE-HHHHH-----HHHHHHHHS-HHHHHHHHHHHHHHHHHHHHH--SS-TT-GGGG-----HHHHHHHHHHHHHHHHSB-SSGGGGG---TTT--HHHHHHS-HHHHHHHHHH---S-GGG--TT---TTGGGHHHHHHHHHHHHHHEE--SEEEEEEEEEE--S--TTEEE-TTSSS-EEEEEEEEEETTT--EEEEEE--S----HHHHHHHHHGGGTTS-EEEEE-TTT--HHHHHHHHHTTEEEEEE--TTSS--HHHHT--GGGS-TT-EEEEE-SS-EEEEEESSSEEEEEESS--S-EEEEEE--TT-SSPEEEEEEHHHHHHHHHTTHHHHHHHHHHTS------S-HHHHHHHHHHHHHHHHHHHHHHHH-TT-S--SHHHHHHHHHHHHHSHHHHTTS------------TT---GGGG-S-GGG--EEEPPPPSS-SS--EE-HHHHHTT---EESEEETTTTEE--TTHHHHHHHH-S----/--------S------------PPPPPP-GGG-BSS-------------EE-HHHHH-----HHHHHHHHS-HHHHHHHHHHHHHHHHHHHHH--SS-TT-GGGG-----HHHHHHHHHHHHHHHHSB-SSGGGGG---TTT--HHHHHHS-HHHHHHHHHH--SS-GGG--TT---TTGGGHHHHHHHHHHHHHHEE--SEEEEEEEEEE--S--TTEEE-TTSS--EEEEEEEEEETTT--EEEEEE--S----HHHHHHHHHGGGTTS-EEEEE-TTT--HHHHHHHHHTTEEEEEE--TTSS--HHHHT--GGGS-TT-EEEEE-SS-EEEEEESSSEEEEEESS--S-EEEEEE--TT-SSPEEEEEEHHHHHHHHHTTHHHHHHHHHHTS------S-HHHHHHHHHHHHHHHHHHHHHHHH-TT-S--SHHHHHHHHHHHHHSHHHHTTS------------TT---GGGG-S-GGG--EEEPPPPSS-SS--EE-HHHHHTT---EESEEETTTTEE--TTHHHHHHHH-S----

Organism: Carassius auratus (NCBI:txid7957)

Radius of gyration: 33.78 Å; Cα contacts (8 Å, |Δi|>4): 1882; chains: 2; bounding box: 97×81×77 Å

InterPro domains:
  IPR029526 PiggyBac transposable element-derived protein [PF13843] (62-421)

Nearest PDB structures (foldseek):
  6x68-assembly1_C  TM=7.473E-01  e=8.592E-26  Trichoplusia ni
  6x68-assembly1_C  TM=7.487E-01  e=1.272E-25  Trichoplusia ni